Protein AF-0000000072283038 (afdb_homodimer)

Structure (mmCIF, N/CA/C/O backbone):
data_AF-0000000072283038-model_v1
#
loop_
_entity.id
_entity.type
_entity.pdbx_description
1 polymer '3-ketoacyl-CoA synthase'
#
loop_
_atom_site.group_PDB
_atom_site.id
_atom_site.type_symbol
_atom_site.label_atom_id
_atom_site.label_alt_id
_atom_site.label_comp_id
_atom_site.label_asym_id
_atom_site.label_entity_id
_atom_site.label_seq_id
_atom_site.pdbx_PDB_ins_code
_atom_site.Cartn_x
_atom_site.Cartn_y
_atom_site.Cartn_z
_atom_site.occupancy
_atom_site.B_iso_or_equiv
_atom_site.auth_seq_id
_atom_site.auth_comp_id
_atom_site.auth_asym_id
_atom_site.auth_atom_id
_atom_site.pdbx_PDB_model_num
ATOM 1 N N . MET A 1 1 ? -24.188 -24.125 -19.891 1 48.31 1 MET A N 1
ATOM 2 C CA . MET A 1 1 ? -23.922 -24.875 -18.672 1 48.31 1 MET A CA 1
ATOM 3 C C . MET A 1 1 ? -25.188 -24.984 -17.812 1 48.31 1 MET A C 1
ATOM 5 O O . MET A 1 1 ? -25.984 -24.047 -17.75 1 48.31 1 MET A O 1
ATOM 9 N N . ASP A 1 2 ? -25.578 -26.141 -17.406 1 53.91 2 ASP A N 1
ATOM 10 C CA . ASP A 1 2 ? -26.797 -26.5 -16.672 1 53.91 2 ASP A CA 1
ATOM 11 C C . ASP A 1 2 ? -26.922 -25.719 -15.375 1 53.91 2 ASP A C 1
ATOM 13 O O . ASP A 1 2 ? -26.031 -25.781 -14.516 1 53.91 2 ASP A O 1
ATOM 17 N N . LYS A 1 3 ? -27.688 -24.672 -15.344 1 63.03 3 LYS A N 1
ATOM 18 C CA . LYS A 1 3 ? -27.969 -23.844 -14.172 1 63.03 3 LYS A CA 1
ATOM 19 C C . LYS A 1 3 ? -28.172 -24.719 -12.938 1 63.03 3 LYS A C 1
ATOM 21 O O . LYS A 1 3 ? -27.766 -24.344 -11.828 1 63.03 3 LYS A O 1
ATOM 26 N N . GLU A 1 4 ? -28.734 -25.797 -13.18 1 59.94 4 GLU A N 1
ATOM 27 C CA . GLU A 1 4 ? -29.016 -26.688 -12.055 1 59.94 4 GLU A CA 1
ATOM 28 C C . GLU A 1 4 ? -27.719 -27.203 -11.43 1 59.94 4 GLU A C 1
ATOM 30 O O . GLU A 1 4 ? -27.641 -27.359 -10.211 1 59.94 4 GLU A O 1
ATOM 35 N N . ARG A 1 5 ? -26.734 -27.312 -12.195 1 64.12 5 ARG A N 1
ATOM 36 C CA . ARG A 1 5 ? -25.453 -27.812 -11.734 1 64.12 5 ARG A CA 1
ATOM 37 C C . ARG A 1 5 ? -24.766 -26.797 -10.82 1 64.12 5 ARG A C 1
ATOM 39 O O . ARG A 1 5 ? -24.094 -27.172 -9.859 1 64.12 5 ARG A O 1
ATOM 46 N N . SER A 1 6 ? -25.078 -25.594 -11.047 1 65.75 6 SER A N 1
ATOM 47 C CA . SER A 1 6 ? -24.391 -24.547 -10.305 1 65.75 6 SER A CA 1
ATOM 48 C C . SER A 1 6 ? -25.094 -24.234 -8.992 1 65.75 6 SER A C 1
ATOM 50 O O . SER A 1 6 ? -24.578 -23.5 -8.148 1 65.75 6 SER A O 1
ATOM 52 N N . LEU A 1 7 ? -26.203 -24.891 -8.828 1 72.5 7 LEU A N 1
ATOM 53 C CA . LEU A 1 7 ? -27.031 -24.562 -7.672 1 72.5 7 LEU A CA 1
ATOM 54 C C . LEU A 1 7 ? -27.094 -25.734 -6.695 1 72.5 7 LEU A C 1
ATOM 56 O O . LEU A 1 7 ? -27.641 -25.594 -5.598 1 72.5 7 LEU A O 1
ATOM 60 N N . LYS A 1 8 ? -26.406 -26.766 -7.004 1 75.44 8 LYS A N 1
ATOM 61 C CA . LYS A 1 8 ? -26.531 -27.953 -6.168 1 75.44 8 LYS A CA 1
ATOM 62 C C . LYS A 1 8 ? -25.672 -27.828 -4.91 1 75.44 8 LYS A C 1
ATOM 64 O O . LYS A 1 8 ? -24.797 -26.984 -4.836 1 75.44 8 LYS A O 1
ATOM 69 N N . PRO A 1 9 ? -26.062 -28.688 -3.926 1 89.75 9 PRO A N 1
ATOM 70 C CA . PRO A 1 9 ? -25.188 -28.703 -2.75 1 89.75 9 PRO A CA 1
ATOM 71 C C . PRO A 1 9 ? -23.766 -29.156 -3.078 1 89.75 9 PRO A C 1
ATOM 73 O O . PRO A 1 9 ? -23.578 -30.062 -3.904 1 89.75 9 PRO A O 1
ATOM 76 N N . TYR A 1 10 ? -22.859 -28.422 -2.646 1 94.38 10 TYR A N 1
ATOM 77 C CA . TYR A 1 10 ? -21.453 -28.781 -2.787 1 94.38 10 TYR A CA 1
ATOM 78 C C . TYR A 1 10 ? -20.828 -29.094 -1.43 1 94.38 10 TYR A C 1
ATOM 80 O O . TYR A 1 10 ? -21.125 -28.406 -0.44 1 94.38 10 TYR A O 1
ATOM 88 N N . TRP A 1 11 ? -20.062 -30.188 -1.429 1 96.19 11 TRP A N 1
ATOM 89 C CA . TRP A 1 11 ? -19.344 -30.578 -0.218 1 96.19 11 TRP A CA 1
ATOM 90 C C . TRP A 1 11 ? -18.094 -29.719 -0.026 1 96.19 11 TRP A C 1
ATOM 92 O O . TRP A 1 11 ? -17.312 -29.516 -0.963 1 96.19 11 TRP A O 1
ATOM 102 N N . TYR A 1 12 ? -17.953 -29.141 1.176 1 97.44 12 TYR A N 1
ATOM 103 C CA . TYR A 1 12 ? -16.75 -28.422 1.596 1 97.44 12 TYR A CA 1
ATOM 104 C C . TYR A 1 12 ? -16.109 -29.109 2.807 1 97.44 12 TYR A C 1
ATOM 106 O O . TYR A 1 12 ? -16.75 -29.25 3.85 1 97.44 12 TYR A O 1
ATOM 114 N N . PRO A 1 13 ? -14.875 -29.531 2.709 1 97.81 13 PRO A N 1
ATOM 115 C CA . PRO A 1 13 ? -14.242 -30.156 3.875 1 97.81 13 PRO A CA 1
ATOM 116 C C . PRO A 1 13 ? -13.969 -29.156 4.996 1 97.81 13 PRO A C 1
ATOM 118 O O . PRO A 1 13 ? -13.25 -28.172 4.789 1 97.81 13 PRO A O 1
ATOM 121 N N . MET A 1 14 ? -14.422 -29.406 6.164 1 96.19 14 MET A N 1
ATOM 122 C CA . MET A 1 14 ? -14.281 -28.469 7.281 1 96.19 14 MET A CA 1
ATOM 123 C C . MET A 1 14 ? -13.078 -28.828 8.141 1 96.19 14 MET A C 1
ATOM 125 O O . MET A 1 14 ? -12.633 -28.016 8.961 1 96.19 14 MET A O 1
ATOM 129 N N . ALA A 1 15 ? -12.539 -30.031 7.93 1 94.88 15 ALA A N 1
ATOM 130 C CA . ALA A 1 15 ? -11.352 -30.469 8.656 1 94.88 15 ALA A CA 1
ATOM 131 C C . ALA A 1 15 ? -10.398 -31.234 7.738 1 94.88 15 ALA A C 1
ATOM 133 O O . ALA A 1 15 ? -10.805 -31.734 6.688 1 94.88 15 ALA A O 1
ATOM 134 N N . ASP A 1 16 ? -9.195 -31.266 8.156 1 92.69 16 ASP A N 1
ATOM 135 C CA . ASP A 1 16 ? -8.211 -32.031 7.406 1 92.69 16 ASP A CA 1
ATOM 136 C C . ASP A 1 16 ? -8.555 -33.531 7.426 1 92.69 16 ASP A C 1
ATOM 138 O O . ASP A 1 16 ? -8.922 -34.062 8.469 1 92.69 16 ASP A O 1
ATOM 142 N N . GLY A 1 17 ? -8.508 -34.125 6.355 1 89.81 17 GLY A N 1
ATOM 143 C CA . GLY A 1 17 ? -8.695 -35.562 6.289 1 89.81 17 GLY A CA 1
ATOM 144 C C . GLY A 1 17 ? -10.156 -35.969 6.199 1 89.81 17 GLY A C 1
ATOM 145 O O . GLY A 1 17 ? -10.469 -37.156 6.188 1 89.81 17 GLY A O 1
ATOM 146 N N . GLU A 1 18 ? -10.984 -35 6.156 1 95.62 18 GLU A N 1
ATOM 147 C CA . GLU A 1 18 ? -12.398 -35.344 6.004 1 95.62 18 GLU A CA 1
ATOM 148 C C . GLU A 1 18 ? -12.648 -36.125 4.719 1 95.62 18 GLU A C 1
ATOM 150 O O . GLU A 1 18 ? -12.086 -35.812 3.67 1 95.62 18 GLU A O 1
ATOM 155 N N . GLN A 1 19 ? -13.516 -37.219 4.895 1 95.25 19 GLN A N 1
ATOM 156 C CA . GLN A 1 19 ? -13.734 -38.125 3.76 1 95.25 19 GLN A CA 1
ATOM 157 C C . GLN A 1 19 ? -15.023 -37.75 3.021 1 95.25 19 GLN A C 1
ATOM 159 O O . GLN A 1 19 ? -15.953 -37.219 3.617 1 95.25 19 GLN A O 1
ATOM 164 N N . ASN A 1 20 ? -14.977 -38 1.758 1 96.69 20 ASN A N 1
ATOM 165 C CA . ASN A 1 20 ? -16.125 -37.812 0.873 1 96.69 20 ASN A CA 1
ATOM 166 C C . ASN A 1 20 ? -16 -38.688 -0.381 1 96.69 20 ASN A C 1
ATOM 168 O O . ASN A 1 20 ? -14.898 -38.938 -0.86 1 96.69 20 ASN A O 1
ATOM 172 N N . GLU A 1 21 ? -17.125 -39.125 -0.955 1 96.5 21 GLU A N 1
ATOM 173 C CA . GLU A 1 21 ? -17.156 -40.031 -2.094 1 96.5 21 GLU A CA 1
ATOM 174 C C . GLU A 1 21 ? -16.516 -39.406 -3.328 1 96.5 21 GLU A C 1
ATOM 176 O O . GLU A 1 21 ? -16.062 -40.094 -4.234 1 96.5 21 GLU A O 1
ATOM 181 N N . ILE A 1 22 ? -16.453 -38.094 -3.332 1 96.31 22 ILE A N 1
ATOM 182 C CA . ILE A 1 22 ? -15.984 -37.406 -4.527 1 96.31 22 ILE A CA 1
ATOM 183 C C . ILE A 1 22 ? -14.453 -37.344 -4.527 1 96.31 22 ILE A C 1
ATOM 185 O O . ILE A 1 22 ? -13.844 -37 -5.543 1 96.31 22 ILE A O 1
ATOM 189 N N . LEU A 1 23 ? -13.789 -37.656 -3.447 1 97.19 23 LEU A N 1
ATOM 190 C CA . LEU A 1 23 ? -12.359 -37.438 -3.256 1 97.19 23 LEU A CA 1
ATOM 191 C C . LEU A 1 23 ? -11.562 -38.188 -4.309 1 97.19 23 LEU A C 1
ATOM 193 O O . LEU A 1 23 ? -10.633 -37.656 -4.906 1 97.19 23 LEU A O 1
ATOM 197 N N . PRO A 1 24 ? -11.922 -39.531 -4.633 1 97.19 24 PRO A N 1
ATOM 198 C CA . PRO A 1 24 ? -11.156 -40.25 -5.66 1 97.19 24 PRO A CA 1
ATOM 199 C C . PRO A 1 24 ? -11.195 -39.531 -7.016 1 97.19 24 PRO A C 1
ATOM 201 O O . PRO A 1 24 ? -10.18 -39.5 -7.715 1 97.19 24 PRO A O 1
ATOM 204 N N . SER A 1 25 ? -12.32 -39.031 -7.297 1 97.38 25 SER A N 1
ATOM 205 C CA . SER A 1 25 ? -12.453 -38.312 -8.562 1 97.38 25 SER A CA 1
ATOM 206 C C . SER A 1 25 ? -11.586 -37.062 -8.578 1 97.38 25 SER A C 1
ATOM 208 O O . SER A 1 25 ? -10.984 -36.719 -9.602 1 97.38 25 SER A O 1
ATOM 210 N N . LEU A 1 26 ? -11.484 -36.344 -7.484 1 97.75 26 LEU A N 1
ATOM 211 C CA . LEU A 1 26 ? -10.664 -35.156 -7.379 1 97.75 26 LEU A CA 1
ATOM 212 C C . LEU A 1 26 ? -9.188 -35.5 -7.531 1 97.75 26 LEU A C 1
ATOM 214 O O . LEU A 1 26 ? -8.445 -34.75 -8.188 1 97.75 26 LEU A O 1
ATOM 218 N N . HIS A 1 27 ? -8.781 -36.562 -6.961 1 97.12 27 HIS A N 1
ATOM 219 C CA . HIS A 1 27 ? -7.395 -37 -7.082 1 97.12 27 HIS A CA 1
ATOM 220 C C . HIS A 1 27 ? -7.055 -37.375 -8.516 1 97.12 27 HIS A C 1
ATOM 222 O O . HIS A 1 27 ? -5.992 -37 -9.023 1 97.12 27 HIS A O 1
ATOM 228 N N . LYS A 1 28 ? -7.965 -38.062 -9.164 1 97.25 28 LYS A N 1
ATOM 229 C CA . LYS A 1 28 ? -7.75 -38.531 -10.531 1 97.25 28 LYS A CA 1
ATOM 230 C C . LYS A 1 28 ? -7.777 -37.344 -11.516 1 97.25 28 LYS A C 1
ATOM 232 O O . LYS A 1 28 ? -7.121 -37.406 -12.562 1 97.25 28 LYS A O 1
ATOM 237 N N . ASN A 1 29 ? -8.477 -36.344 -11.133 1 97.38 29 ASN A N 1
ATOM 238 C CA . ASN A 1 29 ? -8.695 -35.219 -12.016 1 97.38 29 ASN A CA 1
ATOM 239 C C . ASN A 1 29 ? -7.422 -34.375 -12.188 1 97.38 29 ASN A C 1
ATOM 241 O O . ASN A 1 29 ? -7.273 -33.656 -13.18 1 97.38 29 ASN A O 1
ATOM 245 N N . VAL A 1 30 ? -6.488 -34.469 -11.203 1 97.69 30 VAL A N 1
ATOM 246 C CA . VAL A 1 30 ? -5.289 -33.625 -11.242 1 97.69 30 VAL A CA 1
ATOM 247 C C . VAL A 1 30 ? -4.398 -34.062 -12.406 1 97.69 30 VAL A C 1
ATOM 249 O O . VAL A 1 30 ? -3.955 -35.219 -12.453 1 97.69 30 VAL A O 1
ATOM 252 N N . LEU A 1 31 ? -4.18 -33.156 -13.305 1 95.75 31 LEU A N 1
ATOM 253 C CA . LEU A 1 31 ? -3.322 -33.406 -14.453 1 95.75 31 LEU A CA 1
ATOM 254 C C . LEU A 1 31 ? -1.923 -32.844 -14.227 1 95.75 31 LEU A C 1
ATOM 256 O O . LEU A 1 31 ? -1.771 -31.688 -13.852 1 95.75 31 LEU A O 1
ATOM 260 N N . ARG A 1 32 ? -0.928 -33.719 -14.328 1 95.06 32 ARG A N 1
ATOM 261 C CA . ARG A 1 32 ? 0.465 -33.281 -14.188 1 95.06 32 ARG A CA 1
ATOM 262 C C . ARG A 1 32 ? 1.229 -33.5 -15.492 1 95.06 32 ARG A C 1
ATOM 264 O O . ARG A 1 32 ? 0.798 -34.25 -16.359 1 95.06 32 ARG A O 1
ATOM 271 N N . PRO A 1 33 ? 2.33 -32.75 -15.641 1 91.44 33 PRO A N 1
ATOM 272 C CA . PRO A 1 33 ? 3.111 -32.906 -16.875 1 91.44 33 PRO A CA 1
ATOM 273 C C . PRO A 1 33 ? 3.555 -34.344 -17.109 1 91.44 33 PRO A C 1
ATOM 275 O O . PRO A 1 33 ? 3.951 -35.031 -16.172 1 91.44 33 PRO A O 1
ATOM 278 N N . ASP A 1 34 ? 3.49 -34.75 -18.359 1 90.31 34 ASP A N 1
ATOM 279 C CA . ASP A 1 34 ? 3.896 -36.094 -18.719 1 90.31 34 ASP A CA 1
ATOM 280 C C . ASP A 1 34 ? 5.41 -36.188 -18.891 1 90.31 34 ASP A C 1
ATOM 282 O O . ASP A 1 34 ? 6.125 -35.219 -18.672 1 90.31 34 ASP A O 1
ATOM 286 N N . ILE A 1 35 ? 5.859 -37.312 -19.219 1 92.25 35 ILE A N 1
ATOM 287 C CA . ILE A 1 35 ? 7.289 -37.594 -19.312 1 92.25 35 ILE A CA 1
ATOM 288 C C . ILE A 1 35 ? 7.895 -36.781 -20.453 1 92.25 35 ILE A C 1
ATOM 290 O O . ILE A 1 35 ? 9.039 -36.344 -20.359 1 92.25 35 ILE A O 1
ATOM 294 N N . ILE A 1 36 ? 7.133 -36.594 -21.469 1 92.38 36 ILE A N 1
ATOM 295 C CA . ILE A 1 36 ? 7.617 -35.812 -22.625 1 92.38 36 ILE A CA 1
ATOM 296 C C . ILE A 1 36 ? 7.82 -34.375 -22.234 1 92.38 36 ILE A C 1
ATOM 298 O O . ILE A 1 36 ? 8.828 -33.75 -22.594 1 92.38 36 ILE A O 1
ATOM 302 N N . THR A 1 37 ? 6.848 -33.812 -21.547 1 92.69 37 THR A N 1
ATOM 303 C CA . THR A 1 37 ? 6.941 -32.438 -21.094 1 92.69 37 THR A CA 1
ATOM 304 C C . THR A 1 37 ? 8.148 -32.25 -20.188 1 92.69 37 THR A C 1
ATOM 306 O O . THR A 1 37 ? 8.906 -31.297 -20.328 1 92.69 37 THR A O 1
ATOM 309 N N . LYS A 1 38 ? 8.336 -33.156 -19.312 1 91.62 38 LYS A N 1
ATOM 310 C CA . LYS A 1 38 ? 9.469 -33.094 -18.391 1 91.62 38 LYS A CA 1
ATOM 311 C C . LYS A 1 38 ? 10.789 -33.219 -19.125 1 91.62 38 LYS A C 1
ATOM 313 O O . LYS A 1 38 ? 11.758 -32.5 -18.828 1 91.62 38 LYS A O 1
ATOM 318 N N . ALA A 1 39 ? 10.766 -34.156 -20.047 1 94 39 ALA A N 1
ATOM 319 C CA . ALA A 1 39 ? 11.969 -34.375 -20.844 1 94 39 ALA A CA 1
ATOM 320 C C . ALA A 1 39 ? 12.344 -33.094 -21.641 1 94 39 ALA A C 1
ATOM 322 O O . ALA A 1 39 ? 13.516 -32.719 -21.703 1 94 39 ALA A O 1
ATOM 323 N N . LEU A 1 40 ? 11.375 -32.562 -22.172 1 93.31 40 LEU A N 1
ATOM 324 C CA . LEU A 1 40 ? 11.617 -31.359 -22.969 1 93.31 40 LEU A CA 1
ATOM 325 C C . LEU A 1 40 ? 12.141 -30.234 -22.078 1 93.31 40 LEU A C 1
ATOM 327 O O . LEU A 1 40 ? 13.016 -29.469 -22.5 1 93.31 40 LEU A O 1
ATOM 331 N N . ASP A 1 41 ? 11.547 -30.078 -20.969 1 90.88 41 ASP A N 1
ATOM 332 C CA . ASP A 1 41 ? 12.031 -29.078 -20.031 1 90.88 41 ASP A CA 1
ATOM 333 C C . ASP A 1 41 ? 13.5 -29.312 -19.672 1 90.88 41 ASP A C 1
ATOM 335 O O . ASP A 1 41 ? 14.289 -28.359 -19.609 1 90.88 41 ASP A O 1
ATOM 339 N N . TYR A 1 42 ? 13.859 -30.547 -19.516 1 92.5 42 TYR A N 1
ATOM 340 C CA . TYR A 1 42 ? 15.234 -30.906 -19.203 1 92.5 42 TYR A CA 1
ATOM 341 C C . TYR A 1 42 ? 16.156 -30.641 -20.375 1 92.5 42 TYR A C 1
ATOM 343 O O . TYR A 1 42 ? 17.281 -30.141 -20.203 1 92.5 42 TYR A O 1
ATOM 351 N N . ILE A 1 43 ? 15.656 -30.984 -21.469 1 94.19 43 ILE A N 1
ATOM 352 C CA . ILE A 1 43 ? 16.453 -30.812 -22.688 1 94.19 43 ILE A CA 1
ATOM 353 C C . ILE A 1 43 ? 16.75 -29.328 -22.891 1 94.19 43 ILE A C 1
ATOM 355 O O . ILE A 1 43 ? 17.875 -28.953 -23.25 1 94.19 43 ILE A O 1
ATOM 359 N N . VAL A 1 44 ? 15.766 -28.594 -22.703 1 92.62 44 VAL A N 1
ATOM 360 C CA . VAL A 1 44 ? 15.969 -27.156 -22.891 1 92.62 44 VAL A CA 1
ATOM 361 C C . VAL A 1 44 ? 17.016 -26.656 -21.891 1 92.62 44 VAL A C 1
ATOM 363 O O . VAL A 1 44 ? 17.891 -25.859 -22.25 1 92.62 44 VAL A O 1
ATOM 366 N N . LYS A 1 45 ? 16.953 -27.094 -20.703 1 90.81 45 LYS A N 1
ATOM 367 C CA . LYS A 1 45 ? 17.953 -26.703 -19.703 1 90.81 45 LYS A CA 1
ATOM 368 C C . LYS A 1 45 ? 19.344 -27.172 -20.109 1 90.81 45 LYS A C 1
ATOM 370 O O . LYS A 1 45 ? 20.328 -26.453 -19.938 1 90.81 45 LYS A O 1
ATOM 375 N N . LEU A 1 46 ? 19.391 -28.312 -20.656 1 94.12 46 LEU A N 1
ATOM 376 C CA . LEU A 1 46 ? 20.656 -28.875 -21.109 1 94.12 46 LEU A CA 1
ATOM 377 C C . LEU A 1 46 ? 21.234 -28.047 -22.266 1 94.12 46 LEU A C 1
ATOM 379 O O . LEU A 1 46 ? 22.438 -27.797 -22.312 1 94.12 46 LEU A O 1
ATOM 383 N N . ILE A 1 47 ? 20.375 -27.719 -23.078 1 94.12 47 ILE A N 1
ATOM 384 C CA . ILE A 1 47 ? 20.781 -26.891 -24.219 1 94.12 47 ILE A CA 1
ATOM 385 C C . ILE A 1 47 ? 21.359 -25.562 -23.719 1 94.12 47 ILE A C 1
ATOM 387 O O . ILE A 1 47 ? 22.391 -25.109 -24.203 1 94.12 47 ILE A O 1
ATOM 391 N N . CYS A 1 48 ? 20.688 -24.984 -22.766 1 91.75 48 CYS A N 1
ATOM 392 C CA . CYS A 1 48 ? 21.172 -23.734 -22.203 1 91.75 48 CYS A CA 1
ATOM 393 C C . CYS A 1 48 ? 22.547 -23.906 -21.562 1 91.75 48 CYS A C 1
ATOM 395 O O . CYS A 1 48 ? 23.422 -23.062 -21.719 1 91.75 48 CYS A O 1
ATOM 397 N N . PHE A 1 49 ? 22.75 -25.031 -20.969 1 92.81 49 PHE A N 1
ATOM 398 C CA . PHE A 1 49 ? 24.031 -25.328 -20.359 1 92.81 49 PHE A CA 1
ATOM 399 C C . PHE A 1 49 ? 25.094 -25.547 -21.422 1 92.81 49 PHE A C 1
ATOM 401 O O . PHE A 1 49 ? 26.25 -25.109 -21.266 1 92.81 49 PHE A O 1
ATOM 408 N N . ILE A 1 50 ? 24.75 -26.188 -22.453 1 94.62 50 ILE A N 1
ATOM 409 C CA . ILE A 1 50 ? 25.688 -26.438 -23.547 1 94.62 50 ILE A CA 1
ATOM 410 C C . ILE A 1 50 ? 26.078 -25.125 -24.219 1 94.62 50 ILE A C 1
ATOM 412 O O . ILE A 1 50 ? 27.25 -24.922 -24.531 1 94.62 50 ILE A O 1
ATOM 416 N N . ILE A 1 51 ? 25.125 -24.359 -24.375 1 94.94 51 ILE A N 1
ATOM 417 C CA . ILE A 1 51 ? 25.406 -23.062 -24.953 1 94.94 51 ILE A CA 1
ATOM 418 C C . ILE A 1 51 ? 26.406 -22.297 -24.078 1 94.94 51 ILE A C 1
ATOM 420 O O . ILE A 1 51 ? 27.359 -21.703 -24.562 1 94.94 51 ILE A O 1
ATOM 424 N N . LEU A 1 52 ? 26.156 -22.312 -22.766 1 93.81 52 LEU A N 1
ATOM 425 C CA . LEU A 1 52 ? 27.062 -21.672 -21.828 1 93.81 52 LEU A CA 1
ATOM 426 C C . LEU A 1 52 ? 28.469 -22.25 -21.938 1 93.81 52 LEU A C 1
ATOM 428 O O . LEU A 1 52 ? 29.453 -21.516 -21.922 1 93.81 52 LEU A O 1
ATOM 432 N N . TYR A 1 53 ? 28.594 -23.547 -22.109 1 93.56 53 TYR A N 1
ATOM 433 C CA . TYR A 1 53 ? 29.875 -24.219 -22.25 1 93.56 53 TYR A CA 1
ATOM 434 C C . TYR A 1 53 ? 30.609 -23.734 -23.5 1 93.56 53 TYR A C 1
ATOM 436 O O . TYR A 1 53 ? 31.797 -23.438 -23.453 1 93.56 53 TYR A O 1
ATOM 444 N N . PHE A 1 54 ? 29.875 -23.641 -24.594 1 95.25 54 PHE A N 1
ATOM 445 C CA . PHE A 1 54 ? 30.469 -23.219 -25.844 1 95.25 54 PHE A CA 1
ATOM 446 C C . PHE A 1 54 ? 30.906 -21.766 -25.781 1 95.25 54 PHE A C 1
ATOM 448 O O . PHE A 1 54 ? 31.938 -21.391 -26.344 1 95.25 54 PHE A O 1
ATOM 455 N N . VAL A 1 55 ? 30.078 -21.031 -25.125 1 95.56 55 VAL A N 1
ATOM 456 C CA . VAL A 1 55 ? 30.438 -19.625 -24.969 1 95.56 55 VAL A CA 1
ATOM 457 C C . VAL A 1 55 ? 31.734 -19.516 -24.172 1 95.56 55 VAL A C 1
ATOM 459 O O . VAL A 1 55 ? 32.625 -18.766 -24.531 1 95.56 55 VAL A O 1
ATOM 462 N N . LEU A 1 56 ? 31.891 -20.297 -23.094 1 95 56 LEU A N 1
ATOM 463 C CA . LEU A 1 56 ? 33.094 -20.297 -22.281 1 95 56 LEU A CA 1
ATOM 464 C C . LEU A 1 56 ? 34.281 -20.828 -23.062 1 95 56 LEU A C 1
ATOM 466 O O . LEU A 1 56 ? 35.406 -20.297 -22.922 1 95 56 LEU A O 1
ATOM 470 N N . ARG A 1 57 ? 34.062 -21.781 -23.891 1 95.12 57 ARG A N 1
ATOM 471 C CA . ARG A 1 57 ? 35.125 -22.344 -24.719 1 95.12 57 ARG A CA 1
ATOM 472 C C . ARG A 1 57 ? 35.594 -21.328 -25.766 1 95.12 57 ARG A C 1
ATOM 474 O O . ARG A 1 57 ? 36.781 -21.219 -26.016 1 95.12 57 ARG A O 1
ATOM 481 N N . MET A 1 58 ? 34.625 -20.688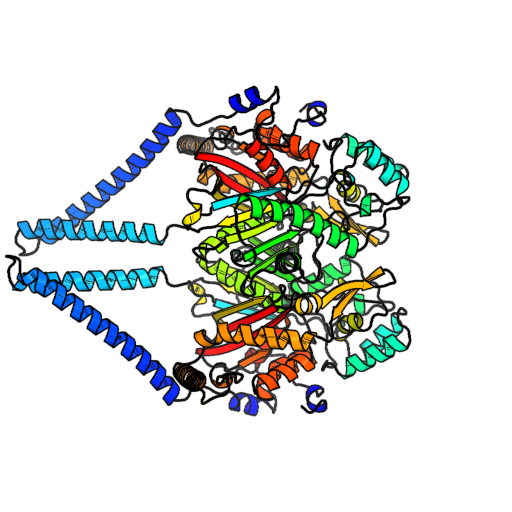 -26.281 1 96.56 58 MET A N 1
ATOM 482 C CA . MET A 1 58 ? 34.969 -19.641 -27.25 1 96.56 58 MET A CA 1
ATOM 483 C C . MET A 1 58 ? 35.75 -18.531 -26.578 1 96.56 58 MET A C 1
ATOM 485 O O . MET A 1 58 ? 36.719 -18.031 -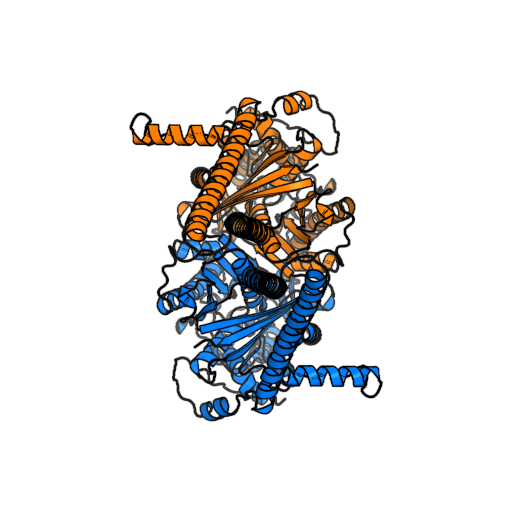27.141 1 96.56 58 MET A O 1
ATOM 489 N N . MET A 1 59 ? 35.375 -18.188 -25.375 1 94.38 59 MET A N 1
ATOM 490 C CA . MET A 1 59 ? 36.125 -17.188 -24.625 1 94.38 59 MET A CA 1
ATOM 491 C C . MET A 1 59 ? 37.531 -17.656 -24.344 1 94.38 59 MET A C 1
ATOM 493 O O . MET A 1 59 ? 38.5 -16.891 -24.5 1 94.38 59 MET A O 1
ATOM 497 N N . TYR A 1 60 ? 37.688 -18.938 -23.969 1 94.94 60 TYR A N 1
ATOM 498 C CA . TYR A 1 60 ? 39.031 -19.516 -23.734 1 94.94 60 TYR A CA 1
ATOM 499 C C . TYR A 1 60 ? 39.875 -19.438 -24.984 1 94.94 60 TYR A C 1
ATOM 501 O O . TYR A 1 60 ? 41.031 -19.016 -24.922 1 94.94 60 TYR A O 1
ATOM 509 N N . ASN A 1 61 ? 39.281 -19.797 -26.156 1 95.5 61 ASN A N 1
ATOM 510 C CA . ASN A 1 61 ? 40 -19.766 -27.406 1 95.5 61 ASN A CA 1
ATOM 511 C C . ASN A 1 61 ? 40.438 -18.359 -27.766 1 95.5 61 ASN A C 1
ATOM 513 O O . ASN A 1 61 ? 41.531 -18.156 -28.297 1 95.5 61 ASN A O 1
ATOM 517 N N . LEU A 1 62 ? 39.562 -17.484 -27.5 1 95.81 62 LEU A N 1
ATOM 518 C CA . LEU A 1 62 ? 39.875 -16.094 -27.766 1 95.81 62 LEU A CA 1
ATOM 519 C C . LEU A 1 62 ? 41.031 -15.602 -26.891 1 95.81 62 LEU A C 1
ATOM 521 O O . LEU A 1 62 ? 42 -15.016 -27.391 1 95.81 62 LEU A O 1
ATOM 525 N N . PHE A 1 63 ? 40.938 -15.891 -25.594 1 90.88 63 PHE A N 1
ATOM 526 C CA . PHE A 1 63 ? 42 -15.43 -24.688 1 90.88 63 PHE A CA 1
ATOM 527 C C . PHE A 1 63 ? 43.312 -16.172 -24.938 1 90.88 63 PHE A C 1
ATOM 529 O O . PHE A 1 63 ? 44.375 -15.578 -24.859 1 90.88 63 PHE A O 1
ATOM 536 N N . TYR A 1 64 ? 43.25 -17.469 -25.234 1 92.88 64 TYR A N 1
ATOM 537 C CA . TYR A 1 64 ? 44.438 -18.234 -25.562 1 92.88 64 TYR A CA 1
ATOM 538 C C . TYR A 1 64 ? 45.125 -17.688 -26.812 1 92.88 64 TYR A C 1
ATOM 540 O O . TYR A 1 64 ? 46.344 -17.594 -26.875 1 92.88 64 TYR A O 1
ATOM 548 N N . PHE A 1 65 ? 44.344 -17.297 -27.766 1 93.62 65 PHE A N 1
ATOM 549 C CA . PHE A 1 65 ? 44.844 -16.688 -28.984 1 93.62 65 PHE A CA 1
ATOM 550 C C . PHE A 1 65 ? 45.594 -15.398 -28.688 1 93.62 65 PHE A C 1
ATOM 552 O O . PHE A 1 65 ? 46.688 -15.164 -29.203 1 93.62 65 PHE A O 1
ATOM 559 N N . VAL A 1 66 ? 44.969 -14.594 -27.844 1 92.25 66 VAL A N 1
ATOM 560 C CA . VAL A 1 66 ? 45.594 -13.328 -27.453 1 92.25 66 VAL A CA 1
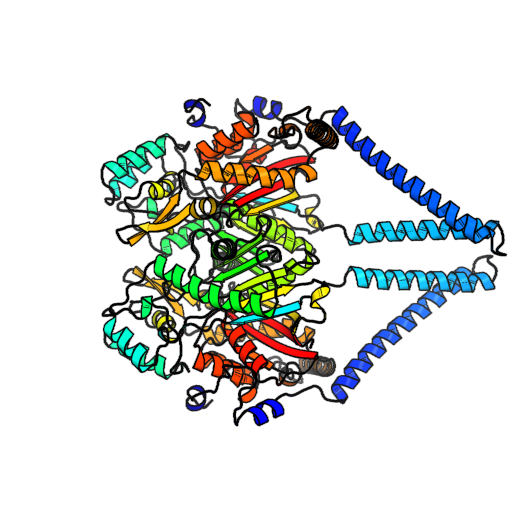ATOM 561 C C . VAL A 1 66 ? 46.875 -13.594 -26.688 1 92.25 66 VAL A C 1
ATOM 563 O O . VAL A 1 66 ? 47.906 -12.938 -26.938 1 92.25 66 VAL A O 1
ATOM 566 N N . MET A 1 67 ? 46.875 -14.664 -25.797 1 86.75 67 MET A N 1
ATOM 567 C CA . MET A 1 67 ? 48.062 -14.984 -24.984 1 86.75 67 MET A CA 1
ATOM 568 C C . MET A 1 67 ? 49.188 -15.539 -25.844 1 86.75 67 MET A C 1
ATOM 570 O O . MET A 1 67 ? 50.375 -15.312 -25.562 1 86.75 67 MET A O 1
ATOM 574 N N . LYS A 1 68 ? 48.844 -16.203 -26.906 1 91.31 68 LYS A N 1
ATOM 575 C CA . LYS A 1 68 ? 49.844 -16.797 -27.812 1 91.31 68 LYS A CA 1
ATOM 576 C C . LYS A 1 68 ? 50.656 -15.711 -28.5 1 91.31 68 LYS A C 1
ATOM 578 O O . LYS A 1 68 ? 51.781 -15.969 -28.969 1 91.31 68 LYS A O 1
ATOM 583 N N . GLN A 1 69 ? 50.156 -14.523 -28.484 1 90.56 69 GLN A N 1
ATOM 584 C CA . GLN A 1 69 ? 50.844 -13.406 -29.125 1 90.56 69 GLN A CA 1
ATOM 585 C C . GLN A 1 69 ? 51.812 -12.75 -28.156 1 90.56 69 GLN A C 1
ATOM 587 O O . GLN A 1 69 ? 52.594 -11.859 -28.547 1 90.56 69 GLN A O 1
ATOM 592 N N . THR A 1 70 ? 51.75 -13.203 -26.922 1 85 70 THR A N 1
ATOM 593 C CA . THR A 1 70 ? 52.656 -12.641 -25.922 1 85 70 THR A CA 1
ATOM 594 C C . THR A 1 70 ? 53.906 -13.492 -25.781 1 85 70 THR A C 1
ATOM 596 O O . THR A 1 70 ? 54 -14.57 -26.359 1 85 70 THR A O 1
ATOM 599 N N . SER A 1 71 ? 55.031 -13.016 -25.094 1 86.94 71 SER A N 1
ATOM 600 C CA . SER A 1 71 ? 56.281 -13.719 -24.891 1 86.94 71 SER A CA 1
ATOM 601 C C . SER A 1 71 ? 56.219 -14.648 -23.672 1 86.94 71 SER A C 1
ATOM 603 O O . SER A 1 71 ? 57.25 -15.188 -23.234 1 86.94 71 SER A O 1
ATOM 605 N N . ILE A 1 72 ? 55.031 -14.828 -23.203 1 80.38 72 ILE A N 1
ATOM 606 C CA . ILE A 1 72 ? 54.812 -15.672 -22.031 1 80.38 72 ILE A CA 1
ATOM 607 C C . ILE A 1 72 ? 55.031 -17.141 -22.406 1 80.38 72 ILE A C 1
ATOM 609 O O . ILE A 1 72 ? 54.719 -17.547 -23.516 1 80.38 72 ILE A O 1
ATOM 613 N N . ASN A 1 73 ? 55.625 -17.938 -21.469 1 86.19 73 ASN A N 1
ATOM 614 C CA . ASN A 1 73 ? 55.781 -19.375 -21.672 1 86.19 73 ASN A CA 1
ATOM 615 C C . ASN A 1 73 ? 54.469 -20.031 -22.016 1 86.19 73 ASN A C 1
ATOM 617 O O . ASN A 1 73 ? 53.438 -19.703 -21.438 1 86.19 73 ASN A O 1
ATOM 621 N N . PRO A 1 74 ? 54.469 -20.938 -23.031 1 84.25 74 PRO A N 1
ATOM 622 C CA . PRO A 1 74 ? 53.219 -21.562 -23.516 1 84.25 74 PRO A CA 1
ATOM 623 C C . PRO A 1 74 ? 52.406 -22.219 -22.391 1 84.25 74 PRO A C 1
ATOM 625 O O . PRO A 1 74 ? 51.188 -22.156 -22.406 1 84.25 74 PRO A O 1
ATOM 628 N N . GLU A 1 75 ? 53.125 -22.781 -21.469 1 83.62 75 GLU A N 1
ATOM 629 C CA . GLU A 1 75 ? 52.438 -23.406 -20.359 1 83.62 75 GLU A CA 1
ATOM 630 C C . GLU A 1 75 ? 51.656 -22.375 -19.531 1 83.62 75 GLU A C 1
ATOM 632 O O . GLU A 1 75 ? 50.531 -22.609 -19.109 1 83.62 75 GLU A O 1
ATOM 637 N N . PHE A 1 76 ? 52.25 -21.281 -19.406 1 83.25 76 PHE A N 1
ATOM 638 C CA . PHE A 1 76 ? 51.656 -20.219 -18.609 1 83.25 76 PHE A CA 1
ATOM 639 C C . PHE A 1 76 ? 50.531 -19.531 -19.375 1 83.25 76 PHE A C 1
ATOM 641 O O . PHE A 1 76 ? 49.562 -19.031 -18.781 1 83.25 76 PHE A O 1
ATOM 648 N N . GLN A 1 77 ? 50.625 -19.625 -20.75 1 84.94 77 GLN A N 1
ATOM 649 C CA . GLN A 1 77 ? 49.562 -19.062 -21.578 1 84.94 77 GLN A CA 1
ATOM 650 C C . GLN A 1 77 ? 48.25 -19.812 -21.375 1 84.94 77 GLN A C 1
ATOM 652 O O . GLN A 1 77 ? 47.188 -19.188 -21.281 1 84.94 77 GLN A O 1
ATOM 657 N N . VAL A 1 78 ? 48.375 -21.125 -21.219 1 87.81 78 VAL A N 1
ATOM 658 C CA . VAL A 1 78 ? 47.188 -21.953 -20.984 1 87.81 78 VAL A CA 1
ATOM 659 C C . VAL A 1 78 ? 46.594 -21.641 -19.625 1 87.81 78 VAL A C 1
ATOM 661 O O . VAL A 1 78 ? 45.375 -21.359 -19.516 1 87.81 78 VAL A O 1
ATOM 664 N N . TYR A 1 79 ? 47.438 -21.531 -18.641 1 83.25 79 TYR A N 1
ATOM 665 C CA . TYR A 1 79 ? 46.969 -21.297 -17.266 1 83.25 79 TYR A CA 1
ATOM 666 C C . TYR A 1 79 ? 46.344 -19.922 -17.125 1 83.25 79 TYR A C 1
ATOM 668 O O . TYR A 1 79 ? 45.312 -19.766 -16.453 1 83.25 79 TYR A O 1
ATOM 676 N N . ILE A 1 80 ? 46.906 -19 -17.766 1 82.69 80 ILE A N 1
ATOM 677 C CA . ILE A 1 80 ? 46.406 -17.641 -17.688 1 82.69 80 ILE A CA 1
ATOM 678 C C . ILE A 1 80 ? 45.062 -17.547 -18.391 1 82.69 80 ILE A C 1
ATOM 680 O O . ILE A 1 80 ? 44.125 -16.953 -17.859 1 82.69 80 ILE A O 1
ATOM 684 N N . SER A 1 81 ? 44.938 -18.203 -19.562 1 88.69 81 SER A N 1
ATOM 685 C CA . SER A 1 81 ? 43.688 -18.188 -20.312 1 88.69 81 SER A CA 1
ATOM 686 C C . SER A 1 81 ? 42.562 -18.891 -19.531 1 88.69 81 SER A C 1
ATOM 688 O O . SER A 1 81 ? 41.438 -18.391 -19.469 1 88.69 81 SER A O 1
ATOM 690 N N . GLU A 1 82 ? 42.875 -19.953 -18.922 1 88.94 82 GLU A N 1
ATOM 691 C CA . GLU A 1 82 ? 41.906 -20.672 -18.109 1 88.94 82 GLU A CA 1
ATOM 692 C C . GLU A 1 82 ? 41.469 -19.859 -16.891 1 88.94 82 GLU A C 1
ATOM 694 O O . GLU A 1 82 ? 40.312 -19.828 -16.547 1 88.94 82 GLU A O 1
ATOM 699 N N . ALA A 1 83 ? 42.406 -19.219 -16.297 1 83.62 83 ALA A N 1
ATOM 700 C CA . ALA A 1 83 ? 42.125 -18.422 -15.102 1 83.62 83 ALA A CA 1
ATOM 701 C C . ALA A 1 83 ? 41.219 -17.25 -15.438 1 83.62 83 ALA A C 1
ATOM 703 O O . ALA A 1 83 ? 40.312 -16.906 -14.656 1 83.62 83 ALA A O 1
ATOM 704 N N . ILE A 1 84 ? 41.406 -16.703 -16.578 1 85.06 84 ILE A N 1
ATOM 705 C CA . ILE A 1 84 ? 40.594 -15.562 -17 1 85.06 84 ILE A CA 1
ATOM 706 C C . ILE A 1 84 ? 39.156 -16.016 -17.234 1 85.06 84 ILE A C 1
ATOM 708 O O . ILE A 1 84 ? 38.219 -15.398 -16.719 1 85.06 84 ILE A O 1
ATOM 712 N N . VAL A 1 85 ? 39 -17.062 -17.922 1 90.25 85 VAL A N 1
ATOM 713 C CA . VAL A 1 85 ? 37.656 -17.562 -18.234 1 90.25 85 VAL A CA 1
ATOM 714 C C . VAL A 1 85 ? 36.969 -18.016 -16.953 1 90.25 85 VAL A C 1
ATOM 716 O O . VAL A 1 85 ? 35.781 -17.766 -16.75 1 90.25 85 VAL A O 1
ATOM 719 N N . ALA A 1 86 ? 37.688 -18.672 -16.125 1 89.38 86 ALA A N 1
ATOM 720 C CA . ALA A 1 86 ? 37.125 -19.078 -14.828 1 89.38 86 ALA A CA 1
ATOM 721 C C . ALA A 1 86 ? 36.719 -17.875 -14 1 89.38 86 ALA A C 1
ATOM 723 O O . ALA A 1 86 ? 35.688 -17.891 -13.336 1 89.38 86 ALA A O 1
ATOM 724 N N . GLY A 1 87 ? 37.562 -16.922 -14.008 1 85.25 87 GLY A N 1
ATOM 725 C CA . GLY A 1 87 ? 37.25 -15.688 -13.312 1 85.25 87 GLY A CA 1
ATOM 726 C C . GLY A 1 87 ? 35.969 -15.039 -13.812 1 85.25 87 GLY A C 1
ATOM 727 O O . GLY A 1 87 ? 35.094 -14.648 -13.016 1 85.25 87 GLY A O 1
ATOM 728 N N . ILE A 1 88 ? 35.812 -15 -15.109 1 86.69 88 ILE A N 1
ATOM 729 C CA . ILE A 1 88 ? 34.625 -14.422 -15.727 1 86.69 88 ILE A CA 1
ATOM 730 C C . ILE A 1 88 ? 33.406 -15.25 -15.352 1 86.69 88 ILE A C 1
ATOM 732 O O . ILE A 1 88 ? 32.344 -14.703 -15.008 1 86.69 88 ILE A O 1
ATOM 736 N N . PHE A 1 89 ? 33.531 -16.484 -15.422 1 89.94 89 PHE A N 1
ATOM 737 C CA . PHE A 1 89 ? 32.438 -17.375 -15.078 1 89.94 89 PHE A CA 1
ATOM 738 C C . PHE A 1 89 ? 32 -17.203 -13.617 1 89.94 89 PHE A C 1
ATOM 740 O O . PHE A 1 89 ? 30.828 -17.109 -13.312 1 89.94 89 PHE A O 1
ATOM 747 N N . ILE A 1 90 ? 32.969 -17.094 -12.742 1 87.06 90 ILE A N 1
ATOM 748 C CA . ILE A 1 90 ? 32.688 -16.938 -11.32 1 87.06 90 ILE A CA 1
ATOM 749 C C . ILE A 1 90 ? 32 -15.602 -11.07 1 87.06 90 ILE A C 1
ATOM 751 O O . ILE A 1 90 ? 31.047 -15.523 -10.305 1 87.06 90 ILE A O 1
ATOM 755 N N . ILE A 1 91 ? 32.406 -14.656 -11.758 1 84.25 91 ILE A N 1
ATOM 756 C CA . ILE A 1 91 ? 31.797 -13.336 -11.648 1 84.25 91 ILE A CA 1
ATOM 757 C C . ILE A 1 91 ? 30.359 -13.383 -12.148 1 84.25 91 ILE A C 1
ATOM 759 O O . ILE A 1 91 ? 29.453 -12.828 -11.516 1 84.25 91 ILE A O 1
ATOM 763 N N . GLY A 1 92 ? 30.188 -14.055 -13.227 1 86.38 92 GLY A N 1
ATOM 764 C CA . GLY A 1 92 ? 28.844 -14.203 -13.766 1 86.38 92 GLY A CA 1
ATOM 765 C C . GLY A 1 92 ? 27.891 -14.922 -12.828 1 86.38 92 GLY A C 1
ATOM 766 O O . GLY A 1 92 ? 26.766 -14.484 -12.609 1 86.38 92 GLY A O 1
ATOM 767 N N . VAL A 1 93 ? 28.359 -15.93 -12.242 1 88.06 93 VAL A N 1
ATOM 768 C CA . VAL A 1 93 ? 27.562 -16.703 -11.289 1 88.06 93 VAL A CA 1
ATOM 769 C C . VAL A 1 93 ? 27.266 -15.852 -10.055 1 88.06 93 VAL A C 1
ATOM 771 O O . VAL A 1 93 ? 26.156 -15.891 -9.516 1 88.06 93 VAL A O 1
ATOM 774 N N . TRP A 1 94 ? 28.188 -15.133 -9.688 1 84.06 94 TRP A N 1
ATOM 775 C CA . TRP A 1 94 ? 28.031 -14.281 -8.516 1 84.06 94 TRP A CA 1
ATOM 776 C C . TRP A 1 94 ? 27 -13.18 -8.781 1 84.06 94 TRP A C 1
ATOM 778 O O . TRP A 1 94 ? 26.156 -12.898 -7.938 1 84.06 94 TRP A O 1
ATOM 788 N N . ILE A 1 95 ? 27.078 -12.633 -9.945 1 84.5 95 ILE A N 1
ATOM 789 C CA . ILE A 1 95 ? 26.109 -11.617 -10.336 1 84.5 95 ILE A CA 1
ATOM 790 C C . ILE A 1 95 ? 24.719 -12.219 -10.375 1 84.5 95 ILE A C 1
ATOM 792 O O . ILE A 1 95 ? 23.75 -11.625 -9.875 1 84.5 95 ILE A O 1
ATOM 796 N N . TRP A 1 96 ? 24.688 -13.297 -10.93 1 86.06 96 TRP A N 1
ATOM 797 C CA . TRP A 1 96 ? 23.422 -14.008 -10.992 1 86.06 96 TRP A CA 1
ATOM 798 C C . TRP A 1 96 ? 22.875 -14.273 -9.594 1 86.06 96 TRP A C 1
ATOM 800 O O . TRP A 1 96 ? 21.688 -14.07 -9.344 1 86.06 96 TRP A O 1
ATOM 810 N N . TYR A 1 97 ? 23.75 -14.648 -8.766 1 84.62 97 TYR A N 1
ATOM 811 C CA . TYR A 1 97 ? 23.344 -14.953 -7.395 1 84.62 97 TYR A CA 1
ATOM 812 C C . TYR A 1 97 ? 22.875 -13.703 -6.664 1 84.62 97 TYR A C 1
ATOM 814 O O . TYR A 1 97 ? 21.859 -13.719 -5.961 1 84.62 97 TYR A O 1
ATOM 822 N N . LEU A 1 98 ? 23.562 -12.602 -6.879 1 83.25 98 LEU A N 1
ATOM 823 C CA . LEU A 1 98 ? 23.25 -11.359 -6.191 1 83.25 98 LEU A CA 1
ATOM 824 C C . LEU A 1 98 ? 21.969 -10.742 -6.734 1 83.25 98 LEU A C 1
ATOM 826 O O . LEU A 1 98 ? 21.266 -10.031 -6.016 1 83.25 98 LEU A O 1
ATOM 830 N N . ARG A 1 99 ? 21.656 -11.094 -7.934 1 86 99 ARG A N 1
ATOM 831 C CA . ARG A 1 99 ? 20.5 -10.477 -8.57 1 86 99 ARG A CA 1
ATOM 832 C C . ARG A 1 99 ? 19.266 -11.367 -8.461 1 86 99 ARG A C 1
ATOM 834 O O . ARG A 1 99 ? 18.156 -10.969 -8.844 1 86 99 ARG A O 1
ATOM 841 N N . ARG A 1 100 ? 19.5 -12.453 -7.934 1 89.25 100 ARG A N 1
ATOM 842 C CA . ARG A 1 100 ? 18.359 -13.352 -7.77 1 89.25 100 ARG A CA 1
ATOM 843 C C . ARG A 1 100 ? 17.359 -12.797 -6.762 1 89.25 100 ARG A C 1
ATOM 845 O O . ARG A 1 100 ? 17.75 -12.32 -5.691 1 89.25 100 ARG A O 1
ATOM 852 N N . PRO A 1 101 ? 16.094 -12.789 -7.145 1 93.56 101 PRO A N 1
ATOM 853 C CA . PRO A 1 101 ? 15.086 -12.312 -6.184 1 93.56 101 PRO A CA 1
ATOM 854 C C . PRO A 1 101 ? 14.992 -13.195 -4.945 1 93.56 101 PRO A C 1
ATOM 856 O O . PRO A 1 101 ? 15.242 -14.406 -5.023 1 93.56 101 PRO A O 1
ATOM 859 N N . TYR A 1 102 ? 14.664 -12.586 -3.873 1 96 102 TYR A N 1
ATOM 860 C CA . TYR A 1 102 ? 14.391 -13.359 -2.668 1 96 102 TYR A CA 1
ATOM 861 C C . TYR A 1 102 ? 13.164 -14.242 -2.852 1 96 102 TYR A C 1
ATOM 863 O O . TYR A 1 102 ? 12.188 -13.828 -3.49 1 96 102 TYR A O 1
ATOM 871 N N . PRO A 1 103 ? 13.297 -15.445 -2.275 1 97.25 103 PRO A N 1
ATOM 872 C CA . PRO A 1 103 ? 12.078 -16.25 -2.312 1 97.25 103 PRO A CA 1
ATOM 873 C C . PRO A 1 103 ? 10.945 -15.656 -1.48 1 97.25 103 PRO A C 1
ATOM 875 O O . PRO A 1 103 ? 11.203 -14.953 -0.498 1 97.25 103 PRO A O 1
ATOM 878 N N . VAL A 1 104 ? 9.773 -15.875 -1.905 1 98.75 104 VAL A N 1
ATOM 879 C CA . VAL A 1 104 ? 8.578 -15.484 -1.173 1 98.75 104 VAL A CA 1
ATOM 880 C C . VAL A 1 104 ? 7.816 -16.734 -0.719 1 98.75 104 VAL A C 1
ATOM 882 O O . VAL A 1 104 ? 7.133 -17.375 -1.519 1 98.75 104 VAL A O 1
ATOM 885 N N . TYR A 1 105 ? 7.883 -16.984 0.572 1 98.81 105 TYR A N 1
ATOM 886 C CA . TYR A 1 105 ? 7.242 -18.156 1.144 1 98.81 105 TYR A CA 1
ATOM 887 C C . TYR A 1 105 ? 5.848 -17.828 1.66 1 98.81 105 TYR A C 1
ATOM 889 O O . TYR A 1 105 ? 5.664 -16.844 2.381 1 98.81 105 TYR A O 1
ATOM 897 N N . LEU A 1 106 ? 4.922 -18.578 1.179 1 98.88 106 LEU A N 1
ATOM 898 C CA . LEU A 1 106 ? 3.682 -18.672 1.938 1 98.88 106 LEU A CA 1
ATOM 899 C C . LEU A 1 106 ? 3.83 -19.641 3.102 1 98.88 106 LEU A C 1
ATOM 901 O O . LEU A 1 106 ? 3.682 -20.859 2.926 1 98.88 106 LEU A O 1
ATOM 905 N N . VAL A 1 107 ? 4.129 -19.094 4.234 1 98.69 107 VAL A N 1
ATOM 906 C CA . VAL A 1 107 ? 4.418 -19.922 5.398 1 98.69 107 VAL A CA 1
ATOM 907 C C . VAL A 1 107 ? 3.168 -20.703 5.797 1 98.69 107 VAL A C 1
ATOM 909 O O . VAL A 1 107 ? 3.213 -21.922 5.922 1 98.69 107 VAL A O 1
ATOM 912 N N . SER A 1 108 ? 2.123 -20 6.023 1 98.56 108 SER A N 1
ATOM 913 C CA . SER A 1 108 ? 0.819 -20.578 6.336 1 98.56 108 SER A CA 1
ATOM 914 C C . SER A 1 108 ? -0.294 -19.547 6.148 1 98.56 108 SER A C 1
ATOM 916 O O . SER A 1 108 ? -0.031 -18.391 5.812 1 98.56 108 SER A O 1
ATOM 918 N N . PHE A 1 109 ? -1.479 -20 6.195 1 98.75 109 PHE A N 1
ATOM 919 C CA . PHE A 1 109 ? -2.656 -19.141 6.16 1 98.75 109 PHE A CA 1
ATOM 920 C C . PHE A 1 109 ? -3.807 -19.766 6.938 1 98.75 109 PHE A C 1
ATOM 922 O O . PHE A 1 109 ? -3.795 -20.969 7.215 1 98.75 109 PHE A O 1
ATOM 929 N N . ALA A 1 110 ? -4.734 -18.875 7.32 1 98.69 110 ALA A N 1
ATOM 930 C CA . ALA A 1 110 ? -5.918 -19.312 8.047 1 98.69 110 ALA A CA 1
ATOM 931 C C . ALA A 1 110 ? -7.152 -18.531 7.629 1 98.69 110 ALA A C 1
ATOM 933 O O . ALA A 1 110 ? -7.043 -17.359 7.258 1 98.69 110 ALA A O 1
ATOM 934 N N . THR A 1 111 ? -8.281 -19.203 7.629 1 98.62 111 THR A N 1
ATOM 935 C CA . THR A 1 111 ? -9.555 -18.578 7.305 1 98.62 111 THR A CA 1
ATOM 936 C C . THR A 1 111 ? -10.477 -18.562 8.516 1 98.62 111 THR A C 1
ATOM 938 O O . THR A 1 111 ? -10.422 -19.469 9.359 1 98.62 111 THR A O 1
ATOM 941 N N . SER A 1 112 ? -11.289 -17.547 8.578 1 98.5 112 SER A N 1
ATOM 942 C CA . SER A 1 1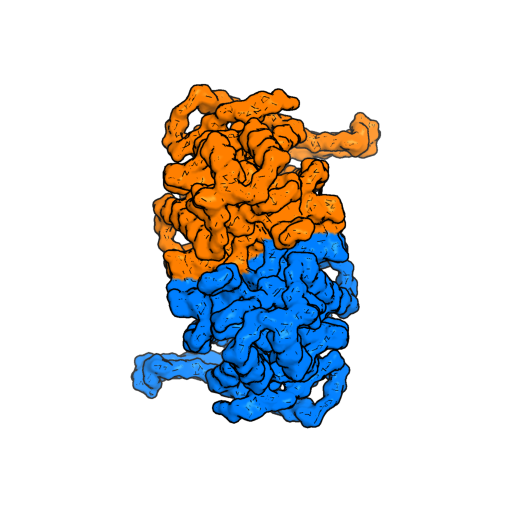12 ? -12.211 -17.406 9.695 1 98.5 112 SER A CA 1
ATOM 943 C C . SER A 1 112 ? -13.461 -18.266 9.508 1 98.5 112 SER A C 1
ATOM 945 O O . SER A 1 112 ? -14.047 -18.281 8.422 1 98.5 112 SER A O 1
ATOM 947 N N . ILE A 1 113 ? -13.789 -18.969 10.531 1 98.06 113 ILE A N 1
ATOM 948 C CA . ILE A 1 113 ? -15.078 -19.641 10.625 1 98.06 113 ILE A CA 1
ATOM 949 C C . ILE A 1 113 ? -15.836 -19.141 11.844 1 98.06 113 ILE A C 1
ATOM 951 O O . ILE A 1 113 ? -15.555 -19.562 12.977 1 98.06 113 ILE A O 1
ATOM 955 N N . PRO A 1 114 ? -16.75 -18.281 11.602 1 97.88 114 PRO A N 1
ATOM 956 C CA . PRO A 1 114 ? -17.469 -17.703 12.734 1 97.88 114 PRO A CA 1
ATOM 957 C C . PRO A 1 114 ? -18.312 -18.734 13.492 1 97.88 114 PRO A C 1
ATOM 959 O O . PRO A 1 114 ? -18.484 -19.859 13.023 1 97.88 114 PRO A O 1
ATOM 962 N N . ASP A 1 115 ? -18.797 -18.328 14.688 1 97.56 115 ASP A N 1
ATOM 963 C CA . ASP A 1 115 ? -19.656 -19.156 15.523 1 97.56 115 ASP A CA 1
ATOM 964 C C . ASP A 1 115 ? -20.969 -19.469 14.82 1 97.56 115 ASP A C 1
ATOM 966 O O . ASP A 1 115 ? -21.438 -18.672 13.992 1 97.56 115 ASP A O 1
ATOM 970 N N . ASP A 1 116 ? -21.625 -20.547 15.18 1 97.12 116 ASP A N 1
ATOM 971 C CA . ASP A 1 116 ? -22.859 -21.016 14.547 1 97.12 116 ASP A CA 1
ATOM 972 C C . ASP A 1 116 ? -23.984 -20 14.742 1 97.12 116 ASP A C 1
ATOM 974 O O . ASP A 1 116 ? -24.938 -19.984 13.969 1 97.12 116 ASP A O 1
ATOM 978 N N . LYS A 1 117 ? -23.859 -19.219 15.773 1 96.94 117 LYS A N 1
ATOM 979 C CA . LYS A 1 117 ? -24.891 -18.219 16.016 1 96.94 117 LYS A CA 1
ATOM 980 C C . LYS A 1 117 ? -24.969 -17.203 14.875 1 96.94 117 LYS A C 1
ATOM 982 O O . LYS A 1 117 ? -25.984 -16.516 14.727 1 96.94 117 LYS A O 1
ATOM 987 N N . TYR A 1 118 ? -23.906 -17.141 14.078 1 98 118 TYR A N 1
ATOM 988 C CA . TYR A 1 118 ? -23.875 -16.203 12.969 1 98 118 TYR A CA 1
ATOM 989 C C . TYR A 1 118 ? -24.359 -16.859 11.68 1 98 118 TYR A C 1
ATOM 991 O O . TYR A 1 118 ? -24.453 -16.203 10.641 1 98 118 TYR A O 1
ATOM 999 N N . LYS A 1 119 ? -24.688 -18.141 11.68 1 97.62 119 LYS A N 1
ATOM 1000 C CA . LYS A 1 119 ? -25.125 -18.859 10.492 1 97.62 119 LYS A CA 1
ATOM 1001 C C . LYS A 1 119 ? -26.516 -18.406 10.055 1 97.62 119 LYS A C 1
ATOM 1003 O O . LYS A 1 119 ? -27.359 -18.078 10.898 1 97.62 119 LYS A O 1
ATOM 1008 N N . VAL A 1 120 ? -26.672 -18.469 8.789 1 96.12 120 VAL A N 1
ATOM 1009 C CA . VAL A 1 120 ? -27.953 -18.094 8.234 1 96.12 120 VAL A CA 1
ATOM 1010 C C . VAL A 1 120 ? -28.312 -19 7.066 1 96.12 120 VAL A C 1
ATOM 1012 O O . VAL A 1 120 ? -27.516 -19.188 6.145 1 96.12 120 VAL A O 1
ATOM 1015 N N . SER A 1 121 ? -29.484 -19.578 7.082 1 94.38 121 SER A N 1
ATOM 1016 C CA . SER A 1 121 ? -30 -20.328 5.938 1 94.38 121 SER A CA 1
ATOM 1017 C C . SER A 1 121 ? -30.719 -19.406 4.965 1 94.38 121 SER A C 1
ATOM 1019 O O . SER A 1 121 ? -30.938 -18.219 5.258 1 94.38 121 SER A O 1
ATOM 1021 N N . THR A 1 122 ? -31.016 -19.984 3.793 1 92.62 122 THR A N 1
ATOM 1022 C CA . THR A 1 122 ? -31.766 -19.203 2.816 1 92.62 122 THR A CA 1
ATOM 1023 C C . THR A 1 122 ? -33.094 -18.734 3.395 1 92.62 122 THR A C 1
ATOM 1025 O O . THR A 1 122 ? -33.5 -17.594 3.189 1 92.62 122 THR A O 1
ATOM 1028 N N . GLU A 1 123 ? -33.75 -19.625 4.109 1 94.06 123 GLU A N 1
ATOM 1029 C CA . GLU A 1 123 ? -35.031 -19.297 4.73 1 94.06 123 GLU A CA 1
ATOM 1030 C C . GLU A 1 123 ? -34.875 -18.203 5.781 1 94.06 123 GLU A C 1
ATOM 1032 O O . GLU A 1 123 ? -35.688 -17.281 5.855 1 94.06 123 GLU A O 1
ATOM 1037 N N . GLU A 1 124 ? -33.875 -18.344 6.543 1 94.88 124 GLU A N 1
ATOM 1038 C CA . GLU A 1 124 ? -33.625 -17.344 7.566 1 94.88 124 GLU A CA 1
ATOM 1039 C C . GLU A 1 124 ? -33.281 -15.992 6.934 1 94.88 124 GLU A C 1
ATOM 1041 O O . GLU A 1 124 ? -33.719 -14.945 7.445 1 94.88 124 GLU A O 1
ATOM 1046 N N . PHE A 1 125 ? -32.562 -16.016 5.871 1 95.25 125 PHE A N 1
ATOM 1047 C CA . PHE A 1 125 ? -32.25 -14.781 5.16 1 95.25 125 PHE A CA 1
ATOM 1048 C C . PHE A 1 125 ? -33.531 -14.094 4.672 1 95.25 125 PHE A C 1
ATOM 1050 O O . PHE A 1 125 ? -33.656 -12.875 4.793 1 95.25 125 PHE A O 1
ATOM 1057 N N . VAL A 1 126 ? -34.375 -14.875 4.141 1 94.06 126 VAL A N 1
ATOM 1058 C CA . VAL A 1 126 ? -35.625 -14.336 3.646 1 94.06 126 VAL A CA 1
ATOM 1059 C C . VAL A 1 126 ? -36.406 -13.719 4.801 1 94.06 126 VAL A C 1
ATOM 1061 O O . VAL A 1 126 ? -37 -12.641 4.652 1 94.06 126 VAL A O 1
ATOM 1064 N N . LYS A 1 127 ? -36.406 -14.352 5.934 1 95.25 127 LYS A N 1
ATOM 1065 C CA . LYS A 1 127 ? -37.094 -13.812 7.109 1 95.25 127 LYS A CA 1
ATOM 1066 C C . LYS A 1 127 ? -36.469 -12.477 7.527 1 95.25 127 LYS A C 1
ATOM 1068 O O . LYS A 1 127 ? -37.188 -11.562 7.941 1 95.25 127 LYS A O 1
ATOM 1073 N N . ILE A 1 128 ? -35.219 -12.438 7.445 1 95.31 128 ILE A N 1
ATOM 1074 C CA . ILE A 1 128 ? -34.469 -11.227 7.828 1 95.31 128 ILE A CA 1
ATOM 1075 C C . ILE A 1 128 ? -34.875 -10.078 6.914 1 95.31 128 ILE A C 1
ATOM 1077 O O . ILE A 1 128 ? -35.188 -8.984 7.387 1 95.31 128 ILE A O 1
ATOM 1081 N N . ILE A 1 129 ? -34.875 -10.297 5.582 1 94.38 129 ILE A N 1
ATOM 1082 C CA . ILE A 1 129 ? -35.156 -9.203 4.66 1 94.38 129 ILE A CA 1
ATOM 1083 C C . ILE A 1 129 ? -36.625 -8.812 4.758 1 94.38 129 ILE A C 1
ATOM 1085 O O . ILE A 1 129 ? -37 -7.641 4.59 1 94.38 129 ILE A O 1
ATOM 1089 N N . GLU A 1 130 ? -37.469 -9.766 5.027 1 94.62 130 GLU A N 1
ATOM 1090 C CA . GLU A 1 130 ? -38.906 -9.461 5.238 1 94.62 130 GLU A CA 1
ATOM 1091 C C . GLU A 1 130 ? -39.094 -8.648 6.508 1 94.62 130 GLU A C 1
ATOM 1093 O O . GLU A 1 130 ? -39.938 -7.734 6.543 1 94.62 130 GLU A O 1
ATOM 1098 N N . GLY A 1 131 ? -38.344 -8.977 7.484 1 93.75 131 GLY A N 1
ATOM 1099 C CA . GLY A 1 131 ? -38.469 -8.305 8.766 1 93.75 131 GLY A CA 1
ATOM 1100 C C . GLY A 1 131 ? -37.781 -6.953 8.797 1 93.75 131 GLY A C 1
ATOM 1101 O O . GLY A 1 131 ? -38.031 -6.133 9.68 1 93.75 131 GLY A O 1
ATOM 1102 N N . ALA A 1 132 ? -36.906 -6.758 7.918 1 89.62 132 ALA A N 1
ATOM 1103 C CA . ALA A 1 132 ? -36.125 -5.508 7.883 1 89.62 132 ALA A CA 1
ATOM 1104 C C . ALA A 1 132 ? -37.062 -4.309 7.723 1 89.62 132 ALA A C 1
ATOM 1106 O O . ALA A 1 132 ? -36.781 -3.215 8.203 1 89.62 132 ALA A O 1
ATOM 1107 N N . GLY A 1 133 ? -38.188 -4.484 7.066 1 84.12 133 GLY A N 1
ATOM 1108 C CA . GLY A 1 133 ? -39.219 -3.473 6.957 1 84.12 133 GLY A CA 1
ATOM 1109 C C . GLY A 1 133 ? -38.938 -2.426 5.898 1 84.12 133 GLY A C 1
ATOM 1110 O O . GLY A 1 133 ? -39.781 -1.576 5.602 1 84.12 133 GLY A O 1
ATOM 1111 N N . SER A 1 134 ? -37.7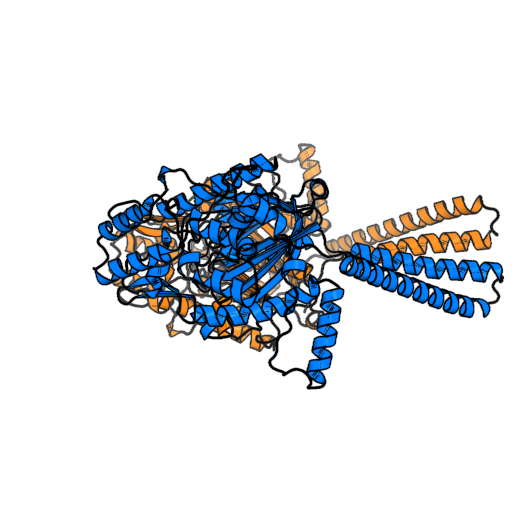81 -2.416 5.32 1 86.69 134 SER A N 1
ATOM 1112 C CA . SER A 1 134 ? -37.406 -1.362 4.391 1 86.69 134 SER A CA 1
ATOM 1113 C C . SER A 1 134 ? -37.781 -1.713 2.959 1 86.69 134 SER A C 1
ATOM 1115 O O . SER A 1 134 ? -37.781 -0.85 2.08 1 86.69 134 SER A O 1
ATOM 1117 N N . PHE A 1 135 ? -38.188 -2.953 2.668 1 93.94 135 PHE A N 1
ATOM 1118 C CA . PHE A 1 135 ? -38.344 -3.402 1.291 1 93.94 135 PHE A CA 1
ATOM 1119 C C . PHE A 1 135 ? -39.812 -3.57 0.952 1 93.94 135 PHE A C 1
ATOM 1121 O O . PHE A 1 135 ? -40.594 -4.02 1.788 1 93.94 135 PHE A O 1
ATOM 1128 N N . GLU A 1 136 ? -40.094 -3.219 -0.236 1 94.75 136 GLU A N 1
ATOM 1129 C CA . GLU A 1 136 ? -41.406 -3.549 -0.812 1 94.75 136 GLU A CA 1
ATOM 1130 C C . GLU A 1 136 ? -41.375 -4.922 -1.475 1 94.75 136 GLU A C 1
ATOM 1132 O O . GLU A 1 136 ? -40.344 -5.574 -1.529 1 94.75 136 GLU A O 1
ATOM 1137 N N . GLN A 1 137 ? -42.5 -5.336 -2.002 1 95.88 137 GLN A N 1
ATOM 1138 C CA . GLN A 1 137 ? -42.656 -6.688 -2.525 1 95.88 137 GLN A CA 1
ATOM 1139 C C . GLN A 1 137 ? -41.719 -6.941 -3.693 1 95.88 137 GLN A C 1
ATOM 1141 O O . GLN A 1 137 ? -41.156 -8.023 -3.807 1 95.88 137 GLN A O 1
ATOM 1146 N N . GLU A 1 138 ? -41.531 -5.977 -4.512 1 96.25 138 GLU A N 1
ATOM 1147 C CA . GLU A 1 138 ? -40.688 -6.129 -5.68 1 96.25 138 GLU A CA 1
ATOM 1148 C C . GLU A 1 138 ? -39.25 -6.438 -5.262 1 96.25 138 GLU A C 1
ATOM 1150 O O . GLU A 1 138 ? -38.594 -7.332 -5.824 1 96.25 138 GLU A O 1
ATOM 1155 N N . GLN A 1 139 ? -38.75 -5.633 -4.305 1 96 139 GLN A N 1
ATOM 1156 C CA . GLN A 1 139 ? -37.375 -5.844 -3.812 1 96 139 GLN A CA 1
ATOM 1157 C C . GLN A 1 139 ? -37.281 -7.184 -3.092 1 96 139 GLN A C 1
ATOM 1159 O O . GLN A 1 139 ? -36.25 -7.859 -3.193 1 96 139 GLN A O 1
ATOM 1164 N N . LEU A 1 140 ? -38.281 -7.551 -2.336 1 96.06 140 LEU A N 1
ATOM 1165 C CA . LEU A 1 140 ? -38.312 -8.828 -1.633 1 96.06 140 LEU A CA 1
ATOM 1166 C C . LEU A 1 140 ? -38.25 -9.992 -2.617 1 96.06 140 LEU A C 1
ATOM 1168 O O . LEU A 1 140 ? -37.438 -10.906 -2.461 1 96.06 140 LEU A O 1
ATOM 1172 N N . ASP A 1 141 ? -39.062 -9.906 -3.641 1 96.19 141 ASP A N 1
ATOM 1173 C CA . ASP A 1 141 ? -39.094 -10.953 -4.652 1 96.19 141 ASP A CA 1
ATOM 1174 C C . ASP A 1 141 ? -37.75 -11.07 -5.375 1 96.19 141 ASP A C 1
ATOM 1176 O O . ASP A 1 141 ? -37.281 -12.18 -5.656 1 96.19 141 ASP A O 1
ATOM 1180 N N . PHE A 1 142 ? -37.25 -9.969 -5.684 1 95.81 142 PHE A N 1
ATOM 1181 C CA . PHE A 1 142 ? -35.969 -9.945 -6.375 1 95.81 142 PHE A CA 1
ATOM 1182 C C . PHE A 1 142 ? -34.906 -10.617 -5.531 1 95.81 142 PHE A C 1
ATOM 1184 O O . PHE A 1 142 ? -34.156 -11.469 -6.023 1 95.81 142 PHE A O 1
ATOM 1191 N N . GLN A 1 143 ? -34.781 -10.258 -4.277 1 95.25 143 GLN A N 1
ATOM 1192 C CA . GLN A 1 143 ? -33.75 -10.805 -3.391 1 95.25 143 GLN A CA 1
ATOM 1193 C C . GLN A 1 143 ? -33.969 -12.289 -3.145 1 95.25 143 GLN A C 1
ATOM 1195 O O . GLN A 1 143 ? -33 -13.062 -3.061 1 95.25 143 GLN A O 1
ATOM 1200 N N . LYS A 1 144 ? -35.219 -12.68 -3.039 1 94.25 144 LYS A N 1
ATOM 1201 C CA . LYS A 1 144 ? -35.531 -14.094 -2.887 1 94.25 144 LYS A CA 1
ATOM 1202 C C . LYS A 1 144 ? -35.094 -14.898 -4.098 1 94.25 144 LYS A C 1
ATOM 1204 O O . LYS A 1 144 ? -34.5 -15.977 -3.947 1 94.25 144 LYS A O 1
ATOM 1209 N N . LYS A 1 145 ? -35.375 -14.359 -5.191 1 92.81 145 LYS A N 1
ATOM 1210 C CA . LYS A 1 145 ? -34.938 -15 -6.43 1 92.81 145 LYS A CA 1
ATOM 1211 C C . LYS A 1 145 ? -33.406 -15.109 -6.5 1 92.81 145 LYS A C 1
ATOM 1213 O O . LYS A 1 145 ? -32.875 -16.141 -6.887 1 92.81 145 LYS A O 1
ATOM 1218 N N . LEU A 1 146 ? -32.781 -14.07 -6.133 1 90.75 146 LEU A N 1
ATOM 1219 C CA . LEU A 1 146 ? -31.328 -14.047 -6.156 1 90.75 146 LEU A CA 1
ATOM 1220 C C . LEU A 1 146 ? -30.75 -15.07 -5.191 1 90.75 146 LEU A C 1
ATOM 1222 O O . LEU A 1 146 ? -29.766 -15.742 -5.504 1 90.75 146 LEU A O 1
ATOM 1226 N N . ALA A 1 147 ? -31.328 -15.148 -4.043 1 89 147 ALA A N 1
ATOM 1227 C CA . ALA A 1 147 ? -30.828 -16.047 -3.006 1 89 147 ALA A CA 1
ATOM 1228 C C . ALA A 1 147 ? -30.859 -17.5 -3.48 1 89 147 ALA A C 1
ATOM 1230 O O . ALA A 1 147 ? -30 -18.297 -3.104 1 89 147 ALA A O 1
ATOM 1231 N N . SER A 1 148 ? -31.766 -17.797 -4.371 1 85.19 148 SER A N 1
ATOM 1232 C CA . SER A 1 148 ? -31.922 -19.156 -4.84 1 85.19 148 SER A CA 1
ATOM 1233 C C . SER A 1 148 ? -31.078 -19.422 -6.082 1 85.19 148 SER A C 1
ATOM 1235 O O . SER A 1 148 ? -30.938 -20.578 -6.504 1 85.19 148 SER A O 1
ATOM 1237 N N . ARG A 1 149 ? -30.453 -18.422 -6.594 1 86.75 149 ARG A N 1
ATOM 1238 C CA . ARG A 1 149 ? -29.781 -18.578 -7.883 1 86.75 149 ARG A CA 1
ATOM 1239 C C . ARG A 1 149 ? -28.297 -18.297 -7.773 1 86.75 149 ARG A C 1
ATOM 1241 O O . ARG A 1 149 ? -27.547 -18.469 -8.742 1 86.75 149 ARG A O 1
ATOM 1248 N N . THR A 1 150 ? -27.844 -17.859 -6.707 1 84.25 150 THR A N 1
ATOM 1249 C CA . THR A 1 150 ? -26.469 -17.375 -6.594 1 84.25 150 THR A CA 1
ATOM 1250 C C . THR A 1 150 ? -25.516 -18.5 -6.242 1 84.25 150 THR A C 1
ATOM 1252 O O . THR A 1 150 ? -24.297 -18.359 -6.348 1 84.25 150 THR A O 1
ATOM 1255 N N . GLY A 1 151 ? -25.984 -19.641 -5.84 1 86.81 151 GLY A N 1
ATOM 1256 C CA . GLY A 1 151 ? -25.125 -20.75 -5.477 1 86.81 151 GLY A CA 1
ATOM 1257 C C . GLY A 1 151 ? -24.797 -20.797 -3.996 1 86.81 151 GLY A C 1
ATOM 1258 O O . GLY A 1 151 ? -23.969 -21.594 -3.562 1 86.81 151 GLY A O 1
ATOM 1259 N N . LEU A 1 152 ? -25.5 -19.938 -3.197 1 92.25 152 LEU A N 1
ATOM 1260 C CA . LEU A 1 152 ? -25.281 -19.922 -1.754 1 92.25 152 LEU A CA 1
ATOM 1261 C C . LEU A 1 152 ? -25.938 -21.141 -1.101 1 92.25 152 LEU A C 1
ATOM 1263 O O . LEU A 1 152 ? -27 -21.594 -1.531 1 92.25 152 LEU A O 1
ATOM 1267 N N . GLY A 1 153 ? -25.266 -21.578 -0.064 1 92.62 153 GLY A N 1
ATOM 1268 C CA . GLY A 1 153 ? -25.812 -22.719 0.67 1 92.62 153 GLY A CA 1
ATOM 1269 C C . GLY A 1 153 ? -26.562 -22.312 1.92 1 92.62 153 GLY A C 1
ATOM 1270 O O . GLY A 1 153 ? -27 -21.156 2.051 1 92.62 153 GLY A O 1
ATOM 1271 N N . GLU A 1 154 ? -26.719 -23.312 2.824 1 93.25 154 GLU A N 1
ATOM 1272 C CA . GLU A 1 154 ? -27.609 -23.156 3.965 1 93.25 154 GLU A CA 1
ATOM 1273 C C . GLU A 1 154 ? -26.844 -22.828 5.234 1 93.25 154 GLU A C 1
ATOM 1275 O O . GLU A 1 154 ? -27.438 -22.656 6.305 1 93.25 154 GLU A O 1
ATOM 1280 N N . GLU A 1 155 ? -25.531 -22.703 5.105 1 95.38 155 GLU A N 1
ATOM 1281 C CA . GLU A 1 155 ? -24.719 -22.516 6.305 1 95.38 155 GLU A CA 1
ATOM 1282 C C . GLU A 1 155 ? -23.734 -21.359 6.141 1 95.38 155 GLU A C 1
ATOM 1284 O O . GLU A 1 155 ? -22.578 -21.469 6.551 1 95.38 155 GLU A O 1
ATOM 1289 N N . THR A 1 156 ? -24.141 -20.359 5.418 1 96.25 156 THR A N 1
ATOM 1290 C CA . THR A 1 156 ? -23.297 -19.172 5.277 1 96.25 156 THR A CA 1
ATOM 1291 C C . THR A 1 156 ? -23.422 -18.281 6.508 1 96.25 156 THR A C 1
ATOM 1293 O O . THR A 1 156 ? -24.172 -18.578 7.438 1 96.25 156 THR A O 1
ATOM 1296 N N . TYR A 1 157 ? -22.594 -17.203 6.625 1 98.12 157 TYR A N 1
ATOM 1297 C CA . TYR A 1 157 ? -22.547 -16.422 7.859 1 98.12 157 TYR A CA 1
ATOM 1298 C C . TYR A 1 157 ? -22.875 -14.953 7.594 1 98.12 157 TYR A C 1
ATOM 1300 O O . TYR A 1 157 ? -22.422 -14.383 6.602 1 98.12 157 TYR A O 1
ATOM 1308 N N . LEU A 1 158 ? -23.656 -14.367 8.43 1 97.69 158 LEU A N 1
ATOM 1309 C CA . LEU A 1 158 ? -23.906 -12.938 8.492 1 97.69 158 LEU A CA 1
ATOM 1310 C C . LEU A 1 158 ? -23.531 -12.375 9.859 1 97.69 158 LEU A C 1
ATOM 1312 O O . LEU A 1 158 ? -23.688 -13.055 10.875 1 97.69 158 LEU A O 1
ATOM 1316 N N . PRO A 1 159 ? -23.047 -11.125 9.883 1 97.62 159 PRO A N 1
ATOM 1317 C CA . PRO A 1 159 ? -22.719 -10.539 11.188 1 97.62 159 PRO A CA 1
ATOM 1318 C C . PRO A 1 159 ? -23.953 -10.305 12.062 1 97.62 159 PRO A C 1
ATOM 1320 O O . PRO A 1 159 ? -25.078 -10.266 11.547 1 97.62 159 PRO A O 1
ATOM 1323 N N . GLU A 1 160 ? -23.719 -10.109 13.297 1 96.38 160 GLU A N 1
ATOM 1324 C CA . GLU A 1 160 ? -24.766 -9.992 14.297 1 96.38 160 GLU A CA 1
ATOM 1325 C C . GLU A 1 160 ? -25.75 -8.883 13.922 1 96.38 160 GLU A C 1
ATOM 1327 O O . GLU A 1 160 ? -26.969 -9.039 14.094 1 96.38 160 GLU A O 1
ATOM 1332 N N . ALA A 1 161 ? -25.266 -7.781 13.492 1 95.81 161 ALA A N 1
ATOM 1333 C CA . ALA A 1 161 ? -26.094 -6.617 13.18 1 95.81 161 ALA A CA 1
ATOM 1334 C C . ALA A 1 161 ? -27.141 -6.957 12.117 1 95.81 161 ALA A C 1
ATOM 1336 O O . ALA A 1 161 ? -28.25 -6.43 12.148 1 95.81 161 ALA A O 1
ATOM 1337 N N . LEU A 1 162 ? -26.859 -7.844 11.219 1 96.31 162 LEU A N 1
ATOM 1338 C CA . LEU A 1 162 ? -27.75 -8.156 10.109 1 96.31 162 LEU A CA 1
ATOM 1339 C C . LEU A 1 162 ? -28.75 -9.234 10.5 1 96.31 162 LEU A C 1
ATOM 1341 O O . LEU A 1 162 ? -29.641 -9.57 9.719 1 96.31 162 LEU A O 1
ATOM 1345 N N . HIS A 1 163 ? -28.625 -9.758 11.719 1 95.81 163 HIS A N 1
ATOM 1346 C CA . HIS A 1 163 ? -29.609 -10.688 12.258 1 95.81 163 HIS A CA 1
ATOM 1347 C C . HIS A 1 163 ? -30.703 -9.953 13.016 1 95.81 163 HIS A C 1
ATOM 1349 O O . HIS A 1 163 ? -31.75 -10.539 13.328 1 95.81 163 HIS A O 1
ATOM 1355 N N . ARG A 1 164 ? -30.438 -8.711 13.281 1 94.75 164 ARG A N 1
ATOM 1356 C CA . ARG A 1 164 ? -31.422 -7.938 14.031 1 94.75 164 ARG A CA 1
ATOM 1357 C C . ARG A 1 164 ? -32.656 -7.66 13.188 1 94.75 164 ARG A C 1
ATOM 1359 O O . ARG A 1 164 ? -32.562 -7.402 11.984 1 94.75 164 ARG A O 1
ATOM 1366 N N . ILE A 1 165 ? -33.875 -7.688 13.82 1 93.88 165 ILE A N 1
ATOM 1367 C CA . ILE A 1 165 ? -35.156 -7.355 13.172 1 93.88 165 ILE A CA 1
ATOM 1368 C C . ILE A 1 165 ? -35.812 -6.199 13.906 1 93.88 165 ILE A C 1
ATOM 1370 O O . ILE A 1 165 ? -36.281 -6.367 15.031 1 93.88 165 ILE A O 1
ATOM 1374 N N . PRO A 1 166 ? -35.875 -5.004 13.414 1 92.5 166 PRO A N 1
ATOM 1375 C CA . PRO A 1 166 ? -35.344 -4.598 12.117 1 92.5 166 PRO A CA 1
ATOM 1376 C C . PRO A 1 166 ? -33.812 -4.469 12.133 1 92.5 166 PRO A C 1
ATOM 1378 O O . PRO A 1 166 ? -33.219 -4.387 13.203 1 92.5 166 PRO A O 1
ATOM 1381 N N . ILE A 1 167 ? -33.25 -4.496 10.984 1 93.38 167 ILE A N 1
ATOM 1382 C CA . ILE A 1 167 ? -31.812 -4.379 10.852 1 93.38 167 ILE A CA 1
ATOM 1383 C C . ILE A 1 167 ? -31.359 -2.992 11.297 1 93.38 167 ILE A C 1
ATOM 1385 O O . ILE A 1 167 ? -31.875 -1.979 10.812 1 93.38 167 ILE A O 1
ATOM 1389 N N . THR A 1 168 ? -30.516 -2.947 12.289 1 91.75 168 THR A N 1
ATOM 1390 C CA . THR A 1 168 ? -29.844 -1.729 12.758 1 91.75 168 THR A CA 1
ATOM 1391 C C . THR A 1 168 ? -28.328 -1.903 12.758 1 91.75 168 THR A C 1
ATOM 1393 O O . THR A 1 168 ? -27.812 -2.854 13.344 1 91.75 168 THR A O 1
ATOM 1396 N N . VAL A 1 169 ? -27.719 -1.013 12.031 1 93.31 169 VAL A N 1
ATOM 1397 C CA . VAL A 1 169 ? -26.266 -1.128 11.914 1 93.31 169 VAL A CA 1
ATOM 1398 C C . VAL A 1 169 ? -25.609 0.129 12.469 1 93.31 169 VAL A C 1
ATOM 1400 O O . VAL A 1 169 ? -26.188 1.218 12.422 1 93.31 169 VAL A O 1
ATOM 1403 N N . SER A 1 170 ? -24.422 -0.006 13.07 1 94.81 170 SER A N 1
ATOM 1404 C CA . SER A 1 170 ? -23.594 1.092 13.57 1 94.81 170 SER A CA 1
ATOM 1405 C C . SER A 1 170 ? -22.125 0.886 13.219 1 94.81 170 SER A C 1
ATOM 1407 O O . SER A 1 170 ? -21.734 -0.187 12.75 1 94.81 170 SER A O 1
ATOM 1409 N N . MET A 1 171 ? -21.375 1.895 13.391 1 94.94 171 MET A N 1
ATOM 1410 C CA . MET A 1 171 ? -19.938 1.778 13.195 1 94.94 171 MET A CA 1
ATOM 1411 C C . MET A 1 171 ? -19.328 0.771 14.164 1 94.94 171 MET A C 1
ATOM 1413 O O . MET A 1 171 ? -18.406 0.042 13.812 1 94.94 171 MET A O 1
ATOM 1417 N N . ALA A 1 172 ? -19.859 0.821 15.375 1 96.81 172 ALA A N 1
ATOM 1418 C CA . ALA A 1 172 ? -19.391 -0.146 16.359 1 96.81 172 ALA A CA 1
ATOM 1419 C C . ALA A 1 172 ? -19.656 -1.575 15.906 1 96.81 172 ALA A C 1
ATOM 1421 O O . ALA A 1 172 ? -18.844 -2.467 16.109 1 96.81 172 ALA A O 1
ATOM 1422 N N . ASP A 1 173 ? -20.812 -1.805 15.297 1 97.56 173 ASP A N 1
ATOM 1423 C CA . ASP A 1 173 ? -21.141 -3.113 14.742 1 97.56 173 ASP A CA 1
ATOM 1424 C C . ASP A 1 173 ? -20.156 -3.514 13.648 1 97.56 173 ASP A C 1
ATOM 1426 O O . ASP A 1 173 ? -19.75 -4.676 13.57 1 97.56 173 ASP A O 1
ATOM 1430 N N . ALA A 1 174 ? -19.875 -2.555 12.805 1 97.19 174 ALA A N 1
ATOM 1431 C CA . ALA A 1 174 ? -18.938 -2.809 11.711 1 97.19 174 ALA A CA 1
ATOM 1432 C C . ALA A 1 174 ? -17.562 -3.186 12.242 1 97.19 174 ALA A C 1
ATOM 1434 O O . ALA A 1 174 ? -16.922 -4.113 11.734 1 97.19 174 ALA A O 1
ATOM 1435 N N . ARG A 1 175 ? -17.078 -2.498 13.258 1 97.56 175 ARG A N 1
ATOM 1436 C CA . ARG A 1 175 ? -15.797 -2.807 13.883 1 97.56 175 ARG A CA 1
ATOM 1437 C C . ARG A 1 175 ? -15.812 -4.199 14.5 1 97.56 175 ARG A C 1
ATOM 1439 O O . ARG A 1 175 ? -14.82 -4.934 14.422 1 97.56 175 ARG A O 1
ATOM 1446 N N . GLU A 1 176 ? -16.875 -4.469 15.141 1 97.94 176 GLU A N 1
ATOM 1447 C CA . GLU A 1 176 ? -17 -5.762 15.812 1 97.94 176 GLU A CA 1
ATOM 1448 C C . GLU A 1 176 ? -16.938 -6.906 14.805 1 97.94 176 GLU A C 1
ATOM 1450 O O . GLU A 1 176 ? -16.328 -7.941 15.062 1 97.94 176 GLU A O 1
ATOM 1455 N N . GLU A 1 177 ? -17.609 -6.766 13.672 1 98.06 177 GLU A N 1
ATOM 1456 C CA . GLU A 1 177 ? -17.531 -7.77 12.609 1 98.06 177 GLU A CA 1
ATOM 1457 C C . GLU A 1 177 ? -16.078 -8.047 12.219 1 98.06 177 GLU A C 1
ATOM 1459 O O . GLU A 1 177 ? -15.672 -9.211 12.125 1 98.06 177 GLU A O 1
ATOM 1464 N N . VAL A 1 178 ? -15.305 -6.969 12.031 1 98.06 178 VAL A N 1
ATOM 1465 C CA . VAL A 1 178 ? -13.906 -7.102 11.641 1 98.06 178 VAL A CA 1
ATOM 1466 C C . VAL A 1 178 ? -13.117 -7.762 12.766 1 98.06 178 VAL A C 1
ATOM 1468 O O . VAL A 1 178 ? -12.297 -8.648 12.516 1 98.06 178 VAL A O 1
ATOM 1471 N N . ASN A 1 179 ? -13.406 -7.324 13.977 1 98.38 179 ASN A N 1
ATOM 1472 C CA . ASN A 1 179 ? -12.695 -7.867 15.125 1 98.38 179 ASN A CA 1
ATOM 1473 C C . ASN A 1 179 ? -12.875 -9.383 15.234 1 98.38 179 ASN A C 1
ATOM 1475 O O . ASN A 1 179 ? -11.922 -10.109 15.5 1 98.38 179 ASN A O 1
ATOM 1479 N N . ILE A 1 180 ? -14.062 -9.844 15.016 1 98.56 180 ILE A N 1
ATOM 1480 C CA . ILE A 1 180 ? -14.375 -11.258 15.148 1 98.56 180 ILE A CA 1
ATOM 1481 C C . ILE A 1 180 ? -13.602 -12.055 14.102 1 98.56 180 ILE A C 1
ATOM 1483 O O . ILE A 1 180 ? -12.891 -13.008 14.438 1 98.56 180 ILE A O 1
ATOM 1487 N N . VAL A 1 181 ? -13.68 -11.656 12.867 1 98.56 181 VAL A N 1
ATOM 1488 C CA . VAL A 1 181 ? -13.078 -12.422 11.781 1 98.56 181 VAL A CA 1
ATOM 1489 C C . VAL A 1 181 ? -11.555 -12.328 11.867 1 98.56 181 VAL A C 1
ATOM 1491 O O . VAL A 1 181 ? -10.852 -13.297 11.578 1 98.56 181 VAL A O 1
ATOM 1494 N N . MET A 1 182 ? -11.078 -11.141 12.234 1 98.75 182 MET A N 1
ATOM 1495 C CA . MET A 1 182 ? -9.641 -10.93 12.383 1 98.75 182 MET A CA 1
ATOM 1496 C C . MET A 1 182 ? -9.062 -11.812 13.484 1 98.75 182 MET A C 1
ATOM 1498 O O . MET A 1 182 ? -8.039 -12.469 13.281 1 98.75 182 MET A O 1
ATOM 1502 N N . LYS A 1 183 ? -9.703 -11.828 14.578 1 98.75 183 LYS A N 1
ATOM 1503 C CA . LYS A 1 183 ? -9.242 -12.625 15.711 1 98.75 183 LYS A CA 1
ATOM 1504 C C . LYS A 1 183 ? -9.242 -14.117 15.375 1 98.75 183 LYS A C 1
ATOM 1506 O O . LYS A 1 183 ? -8.273 -14.82 15.664 1 98.75 183 LYS A O 1
ATOM 1511 N N . LEU A 1 184 ? -10.289 -14.602 14.766 1 98.75 184 LEU A N 1
ATOM 1512 C CA . LEU A 1 184 ? -10.414 -16.016 14.422 1 98.75 184 LEU A CA 1
ATOM 1513 C C . LEU A 1 184 ? -9.312 -16.438 13.461 1 98.75 184 LEU A C 1
ATOM 1515 O O . LEU A 1 184 ? -8.641 -17.453 13.688 1 98.75 184 LEU A O 1
ATOM 1519 N N . ALA A 1 185 ? -9.086 -15.68 12.438 1 98.81 185 ALA A N 1
ATOM 1520 C CA . ALA A 1 185 ? -8.102 -16.031 11.414 1 98.81 185 ALA A CA 1
ATOM 1521 C C . ALA A 1 185 ? -6.68 -15.891 11.953 1 98.81 185 ALA A C 1
ATOM 1523 O O . ALA A 1 185 ? -5.855 -16.797 11.789 1 98.81 185 ALA A O 1
ATOM 1524 N N . CYS A 1 186 ? -6.336 -14.766 12.609 1 98.88 186 CYS A N 1
ATOM 1525 C CA . CYS A 1 186 ? -4.977 -14.492 13.07 1 98.88 186 CYS A CA 1
ATOM 1526 C C . CYS A 1 186 ? -4.586 -15.438 14.203 1 98.88 186 CYS A C 1
ATOM 1528 O O . CYS A 1 186 ? -3.469 -15.961 14.219 1 98.88 186 CYS A O 1
ATOM 1530 N N . ASP A 1 187 ? -5.523 -15.648 15.156 1 98.81 187 ASP A N 1
ATOM 1531 C CA . ASP A 1 187 ? -5.219 -16.578 16.234 1 98.81 187 ASP A CA 1
ATOM 1532 C C . ASP A 1 187 ? -4.867 -17.953 15.695 1 98.81 187 ASP A C 1
ATOM 1534 O O . ASP A 1 187 ? -3.904 -18.578 16.156 1 98.81 187 ASP A O 1
ATOM 1538 N N . GLN A 1 188 ? -5.672 -18.391 14.773 1 98.5 188 GLN A N 1
ATOM 1539 C CA . GLN A 1 188 ? -5.406 -19.703 14.18 1 98.5 188 GLN A CA 1
ATOM 1540 C C . GLN A 1 188 ? -4.059 -19.719 13.461 1 98.5 188 GLN A C 1
ATOM 1542 O O . GLN A 1 188 ? -3.301 -20.688 13.586 1 98.5 188 GLN A O 1
ATOM 1547 N N . LEU A 1 189 ? -3.762 -18.719 12.703 1 98.69 189 LEU A N 1
ATOM 1548 C CA . LEU A 1 189 ? -2.5 -18.625 11.977 1 98.69 189 LEU A CA 1
ATOM 1549 C C . LEU A 1 189 ? -1.316 -18.656 12.938 1 98.69 189 LEU A C 1
ATOM 1551 O O . LEU A 1 189 ? -0.337 -19.375 12.695 1 98.69 189 LEU A O 1
ATOM 1555 N N . PHE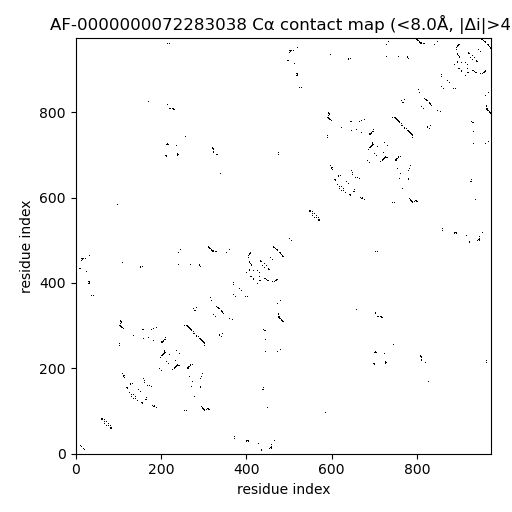 A 1 190 ? -1.388 -17.844 14.008 1 98.69 190 PHE A N 1
ATOM 1556 C CA . PHE A 1 190 ? -0.302 -17.781 14.984 1 98.69 190 PHE A CA 1
ATOM 1557 C C . PHE A 1 190 ? -0.124 -19.141 15.672 1 98.69 190 PHE A C 1
ATOM 1559 O O . PHE A 1 190 ? 1.004 -19.562 15.914 1 98.69 190 PHE A O 1
ATOM 1566 N N . ALA A 1 191 ? -1.216 -19.797 15.938 1 98 191 ALA A N 1
ATOM 1567 C CA . ALA A 1 191 ? -1.147 -21.125 16.547 1 98 191 ALA A CA 1
ATOM 1568 C C . ALA A 1 191 ? -0.485 -22.125 15.617 1 98 191 ALA A C 1
ATOM 1570 O O . ALA A 1 191 ? 0.329 -22.953 16.062 1 98 191 ALA A O 1
ATOM 1571 N N . GLN A 1 192 ? -0.797 -22.062 14.344 1 96.25 192 GLN A N 1
ATOM 1572 C CA . GLN A 1 192 ? -0.279 -23 13.352 1 96.25 192 GLN A CA 1
ATOM 1573 C C . GLN A 1 192 ? 1.214 -22.797 13.125 1 96.25 192 GLN A C 1
ATOM 1575 O O . GLN A 1 192 ? 1.941 -23.734 12.812 1 96.25 192 GLN A O 1
ATOM 1580 N N . THR A 1 193 ? 1.67 -21.578 13.25 1 97.44 193 THR A N 1
ATOM 1581 C CA . THR A 1 193 ? 3.033 -21.25 12.844 1 97.44 193 THR A CA 1
ATOM 1582 C C . THR A 1 193 ? 3.941 -21.125 14.07 1 97.44 193 THR A C 1
ATOM 1584 O O . THR A 1 193 ? 5.168 -21.156 13.945 1 97.44 193 THR A O 1
ATOM 1587 N N . GLY A 1 194 ? 3.355 -20.828 15.227 1 97.38 194 GLY A N 1
ATOM 1588 C CA . GLY A 1 194 ? 4.137 -20.609 16.438 1 97.38 194 GLY A CA 1
ATOM 1589 C C . GLY A 1 194 ? 4.773 -19.234 16.5 1 97.38 194 GLY A C 1
ATOM 1590 O O . GLY A 1 194 ? 5.617 -18.984 17.359 1 97.38 194 GLY A O 1
ATOM 1591 N N . ILE A 1 195 ? 4.359 -18.391 15.711 1 96.44 195 ILE A N 1
ATOM 1592 C CA . ILE A 1 195 ? 4.953 -17.062 15.695 1 96.44 195 ILE A CA 1
ATOM 1593 C C . ILE A 1 195 ? 4.398 -16.234 16.859 1 96.44 195 ILE A C 1
ATOM 1595 O O . ILE A 1 195 ? 3.252 -16.422 17.266 1 96.44 195 ILE A O 1
ATOM 1599 N N . ASP A 1 196 ? 5.285 -15.352 17.422 1 98.25 196 ASP A N 1
ATOM 1600 C CA . ASP A 1 196 ? 4.891 -14.336 18.391 1 98.25 196 ASP A CA 1
ATOM 1601 C C . ASP A 1 196 ? 4.613 -13 17.703 1 98.25 196 ASP A C 1
ATOM 1603 O O . ASP A 1 196 ? 5.543 -12.273 17.344 1 98.25 196 ASP A O 1
ATOM 1607 N N . PRO A 1 197 ? 3.373 -12.633 17.594 1 97.5 197 PRO A N 1
ATOM 1608 C CA . PRO A 1 197 ? 3.057 -11.43 16.828 1 97.5 197 PRO A CA 1
ATOM 1609 C C . PRO A 1 197 ? 3.672 -10.172 17.422 1 97.5 197 PRO A C 1
ATOM 1611 O O . PRO A 1 197 ? 3.922 -9.195 16.719 1 97.5 197 PRO A O 1
ATOM 1614 N N . THR A 1 198 ? 3.936 -10.086 18.719 1 98 198 THR A N 1
ATOM 1615 C CA . THR A 1 198 ? 4.484 -8.898 19.359 1 98 198 THR A CA 1
ATOM 1616 C C . THR A 1 198 ? 5.922 -8.656 18.922 1 98 198 THR A C 1
ATOM 1618 O O . THR A 1 198 ? 6.453 -7.559 19.078 1 98 198 THR A O 1
ATOM 1621 N N . LYS A 1 199 ? 6.527 -9.688 18.297 1 97.94 199 LYS A N 1
ATOM 1622 C CA . LYS A 1 199 ? 7.949 -9.594 17.984 1 97.94 199 LYS A CA 1
ATOM 1623 C C . LYS A 1 199 ? 8.211 -9.938 16.516 1 97.94 199 LYS A C 1
ATOM 1625 O O . LYS A 1 199 ? 9.086 -9.352 15.891 1 97.94 199 LYS A O 1
ATOM 1630 N N . ASP A 1 200 ? 7.453 -10.836 15.969 1 98.12 200 ASP A N 1
ATOM 1631 C CA . ASP A 1 200 ? 7.895 -11.555 14.773 1 98.12 200 ASP A CA 1
ATOM 1632 C C . ASP A 1 200 ? 7.285 -10.945 13.516 1 98.12 200 ASP A C 1
ATOM 1634 O O . ASP A 1 200 ? 7.613 -11.359 12.398 1 98.12 200 ASP A O 1
ATOM 1638 N N . ILE A 1 201 ? 6.398 -10 13.641 1 98.75 201 ILE A N 1
ATOM 1639 C CA . ILE A 1 201 ? 5.77 -9.391 12.469 1 98.75 201 ILE A CA 1
ATOM 1640 C C . ILE A 1 201 ? 6.445 -8.062 12.148 1 98.75 201 ILE A C 1
ATOM 1642 O O . ILE A 1 201 ? 6.504 -7.172 13 1 98.75 201 ILE A O 1
ATOM 1646 N N . ASP A 1 202 ? 6.906 -7.938 10.945 1 98.75 202 ASP A N 1
ATOM 1647 C CA . ASP A 1 202 ? 7.652 -6.746 10.555 1 98.75 202 ASP A CA 1
ATOM 1648 C C . ASP A 1 202 ? 6.777 -5.789 9.75 1 98.75 202 ASP A C 1
ATOM 1650 O O . ASP A 1 202 ? 6.977 -4.574 9.781 1 98.75 202 ASP A O 1
ATOM 1654 N N . ILE A 1 203 ? 5.895 -6.289 8.961 1 98.88 203 ILE A N 1
ATOM 1655 C CA . ILE A 1 203 ? 4.988 -5.492 8.141 1 98.88 203 ILE A CA 1
ATOM 1656 C C . ILE A 1 203 ? 3.584 -6.09 8.188 1 98.88 203 ILE A C 1
ATOM 1658 O O . ILE A 1 203 ? 3.422 -7.312 8.188 1 98.88 203 ILE A O 1
ATOM 1662 N N . VAL A 1 204 ? 2.568 -5.227 8.258 1 98.81 204 VAL A N 1
ATOM 1663 C CA . VAL A 1 204 ? 1.166 -5.625 8.219 1 98.81 204 VAL A CA 1
ATOM 1664 C C . VAL A 1 204 ? 0.477 -4.973 7.023 1 98.81 204 VAL A C 1
ATOM 1666 O O . VAL A 1 204 ? 0.614 -3.766 6.805 1 98.81 204 VAL A O 1
ATOM 1669 N N . ILE A 1 205 ? -0.208 -5.777 6.23 1 98.88 205 ILE A N 1
ATOM 1670 C CA . ILE A 1 205 ? -1.039 -5.285 5.137 1 98.88 205 ILE A CA 1
ATOM 1671 C C . ILE A 1 205 ? -2.473 -5.777 5.316 1 98.88 205 ILE A C 1
ATOM 1673 O O . ILE A 1 205 ? -2.717 -6.984 5.383 1 98.88 205 ILE A O 1
ATOM 1677 N N . THR A 1 206 ? -3.387 -4.875 5.434 1 98.75 206 THR A N 1
ATOM 1678 C CA . THR A 1 206 ? -4.797 -5.238 5.504 1 98.75 206 THR A CA 1
ATOM 1679 C C . THR A 1 206 ? -5.562 -4.672 4.309 1 98.75 206 THR A C 1
ATOM 1681 O O . THR A 1 206 ? -5.125 -3.699 3.689 1 98.75 206 THR A O 1
ATOM 1684 N N . ASN A 1 207 ? -6.645 -5.332 3.965 1 98.44 207 ASN A N 1
ATOM 1685 C CA . ASN A 1 207 ? -7.488 -4.824 2.887 1 98.44 207 ASN A CA 1
ATOM 1686 C C . ASN A 1 207 ? -8.969 -5.066 3.168 1 98.44 207 ASN A C 1
ATOM 1688 O O . ASN A 1 207 ? -9.336 -6.109 3.711 1 98.44 207 ASN A O 1
ATOM 1692 N N . CYS A 1 208 ? -9.719 -4.094 2.951 1 96.75 208 CYS A N 1
ATOM 1693 C CA . CYS A 1 208 ? -11.172 -4.062 3.014 1 96.75 208 CYS A CA 1
ATOM 1694 C C . CYS A 1 208 ? -11.734 -2.996 2.084 1 96.75 208 CYS A C 1
ATOM 1696 O O . CYS A 1 208 ? -11.297 -1.845 2.115 1 96.75 208 CYS A O 1
ATOM 1698 N N . SER A 1 209 ? -12.68 -3.32 1.349 1 93.12 209 SER A N 1
ATOM 1699 C CA . SER A 1 209 ? -13.117 -2.381 0.319 1 93.12 209 SER A CA 1
ATOM 1700 C C . SER A 1 209 ? -14.008 -1.293 0.904 1 93.12 209 SER A C 1
ATOM 1702 O O . SER A 1 209 ? -13.891 -0.121 0.545 1 93.12 209 SER A O 1
ATOM 1704 N N . LEU A 1 210 ? -14.875 -1.668 1.834 1 90.56 210 LEU A N 1
ATOM 1705 C CA . LEU A 1 210 ? -15.961 -0.735 2.092 1 90.56 210 LEU A CA 1
ATOM 1706 C C . LEU A 1 210 ? -15.914 -0.227 3.529 1 90.56 210 LEU A C 1
ATOM 1708 O O . LEU A 1 210 ? -16.672 0.681 3.896 1 90.56 210 LEU A O 1
ATOM 1712 N N . PHE A 1 211 ? -15.195 -0.819 4.391 1 94.31 211 PHE A N 1
ATOM 1713 C CA . PHE A 1 211 ? -15.039 -0.352 5.762 1 94.31 211 PHE A CA 1
ATOM 1714 C C . PHE A 1 211 ? -13.617 0.135 6.016 1 94.31 211 PHE A C 1
ATOM 1716 O O . PHE A 1 211 ? -12.688 -0.668 6.098 1 94.31 211 PHE A O 1
ATOM 1723 N N . ASN A 1 212 ? -13.5 1.42 6.184 1 93.75 212 ASN A N 1
ATOM 1724 C CA . ASN A 1 212 ? -12.203 2.061 6.406 1 93.75 212 ASN A CA 1
ATOM 1725 C C . ASN A 1 212 ? -12.242 2.99 7.613 1 93.75 212 ASN A C 1
ATOM 1727 O O . ASN A 1 212 ? -12.281 4.211 7.461 1 93.75 212 ASN A O 1
ATOM 1731 N N . PRO A 1 213 ? -12.062 2.445 8.742 1 95.69 213 PRO A N 1
ATOM 1732 C CA . PRO A 1 213 ? -12.172 3.23 9.969 1 95.69 213 PRO A CA 1
ATOM 1733 C C . PRO A 1 213 ? -10.906 4.031 10.273 1 95.69 213 PRO A C 1
ATOM 1735 O O . PRO A 1 213 ? -9.859 3.801 9.656 1 95.69 213 PRO A O 1
ATOM 1738 N N . THR A 1 214 ? -11.039 4.992 11.148 1 96.12 214 THR A N 1
ATOM 1739 C CA . THR A 1 214 ? -9.93 5.691 11.789 1 96.12 214 THR A CA 1
ATOM 1740 C C . THR A 1 214 ? -9.883 5.387 13.289 1 96.12 214 THR A C 1
ATOM 1742 O O . THR A 1 214 ? -10.844 5.656 14.008 1 96.12 214 THR A O 1
ATOM 1745 N N . PRO A 1 215 ? -8.867 4.816 13.867 1 96.88 215 PRO A N 1
ATOM 1746 C CA . PRO A 1 215 ? -7.672 4.414 13.117 1 96.88 215 PRO A CA 1
ATOM 1747 C C . PRO A 1 215 ? -7.945 3.271 12.141 1 96.88 215 PRO A C 1
ATOM 1749 O O . PRO A 1 215 ? -8.984 2.607 12.234 1 96.88 215 PRO A O 1
ATOM 1752 N N . SER A 1 216 ? -6.973 2.99 11.234 1 97.81 216 SER A N 1
ATOM 1753 C CA . SER A 1 216 ? -7.121 2.041 10.133 1 97.81 216 SER A CA 1
ATOM 1754 C C . SER A 1 216 ? -7.273 0.615 10.656 1 97.81 216 SER A C 1
ATOM 1756 O O . SER A 1 216 ? -7.047 0.351 11.836 1 97.81 216 SER A O 1
ATOM 1758 N N . MET A 1 217 ? -7.684 -0.306 9.711 1 97.94 217 MET A N 1
ATOM 1759 C CA . MET A 1 217 ? -7.82 -1.721 10.039 1 97.94 217 MET A CA 1
ATOM 1760 C C . MET A 1 217 ? -6.477 -2.311 10.461 1 97.94 217 MET A C 1
ATOM 1762 O O . MET A 1 217 ? -6.414 -3.148 11.359 1 97.94 217 MET A O 1
ATOM 1766 N N . SER A 1 218 ? -5.395 -1.937 9.812 1 98.44 218 SER A N 1
ATOM 1767 C CA . SER A 1 218 ? -4.082 -2.416 10.234 1 98.44 218 SER A CA 1
ATOM 1768 C C . SER A 1 218 ? -3.744 -1.942 11.641 1 98.44 218 SER A C 1
ATOM 1770 O O . SER A 1 218 ? -3.096 -2.662 12.406 1 98.44 218 SER A O 1
ATOM 1772 N N . ALA A 1 219 ? -4.18 -0.707 11.969 1 98.5 219 ALA A N 1
ATOM 1773 C CA . ALA A 1 219 ? -3.982 -0.231 13.336 1 98.5 219 ALA A CA 1
ATOM 1774 C C . ALA A 1 219 ? -4.801 -1.058 14.328 1 98.5 219 ALA A C 1
ATOM 1776 O O . ALA A 1 219 ? -4.359 -1.303 15.453 1 98.5 219 ALA A O 1
ATOM 1777 N N . MET A 1 220 ? -6.031 -1.477 13.93 1 98.56 220 MET A N 1
ATOM 1778 C CA . MET A 1 220 ? -6.828 -2.375 14.766 1 98.56 220 MET A CA 1
ATOM 1779 C C . MET A 1 220 ? -6.059 -3.656 15.07 1 98.56 220 MET A C 1
ATOM 1781 O O . MET A 1 220 ? -6.023 -4.105 16.219 1 98.56 220 MET A O 1
ATOM 1785 N N . LEU A 1 221 ? -5.492 -4.18 14.031 1 98.81 221 LEU A N 1
ATOM 1786 C CA . LEU A 1 221 ? -4.719 -5.41 14.164 1 98.81 221 LEU A CA 1
ATOM 1787 C C . LEU A 1 221 ? -3.518 -5.199 15.086 1 98.81 221 LEU A C 1
ATOM 1789 O O . LEU A 1 221 ? -3.254 -6.02 15.969 1 98.81 221 LEU A O 1
ATOM 1793 N N . ILE A 1 222 ? -2.775 -4.109 14.883 1 98.81 222 ILE A N 1
ATOM 1794 C CA . ILE A 1 222 ? -1.606 -3.771 15.688 1 98.81 222 ILE A CA 1
ATOM 1795 C C . ILE A 1 222 ? -2.012 -3.641 17.156 1 98.81 222 ILE A C 1
ATOM 1797 O O . ILE A 1 222 ? -1.308 -4.121 18.047 1 98.81 222 ILE A O 1
ATOM 1801 N N . ASN A 1 223 ? -3.109 -2.986 17.375 1 98.75 223 ASN A N 1
ATOM 1802 C CA . ASN A 1 223 ? -3.58 -2.803 18.734 1 98.75 223 ASN A CA 1
ATOM 1803 C C . ASN A 1 223 ? -3.998 -4.129 19.375 1 98.75 223 ASN A C 1
ATOM 1805 O O . ASN A 1 223 ? -3.658 -4.406 20.516 1 98.75 223 ASN A O 1
ATOM 1809 N N . MET A 1 224 ? -4.727 -4.941 18.625 1 98.69 224 MET A N 1
ATOM 1810 C CA . MET A 1 224 ? -5.262 -6.207 19.109 1 98.69 224 MET A CA 1
ATOM 1811 C C . MET A 1 224 ? -4.137 -7.129 19.578 1 98.69 224 MET A C 1
ATOM 1813 O O . MET A 1 224 ? -4.246 -7.785 20.609 1 98.69 224 MET A O 1
ATOM 1817 N N . TYR A 1 225 ? -3 -7.109 18.828 1 98.81 225 TYR A N 1
ATOM 1818 C CA . TYR A 1 225 ? -1.962 -8.094 19.109 1 98.81 225 TYR A CA 1
ATOM 1819 C C . TYR A 1 225 ? -0.701 -7.426 19.641 1 98.81 225 TYR A C 1
ATOM 1821 O O . TYR A 1 225 ? 0.337 -8.07 19.797 1 98.81 225 TYR A O 1
ATOM 1829 N N . LYS A 1 226 ? -0.733 -6.113 19.859 1 98.69 226 LYS A N 1
ATOM 1830 C CA . LYS A 1 226 ? 0.336 -5.34 20.484 1 98.69 226 LYS A CA 1
ATOM 1831 C C . LYS A 1 226 ? 1.651 -5.512 19.734 1 98.69 226 LYS A C 1
ATOM 1833 O O . LYS A 1 226 ? 2.688 -5.793 20.328 1 98.69 226 LYS A O 1
ATOM 1838 N N . LEU A 1 227 ? 1.592 -5.301 18.422 1 98.75 227 LEU A N 1
ATOM 1839 C CA . LEU A 1 227 ? 2.783 -5.438 17.594 1 98.75 227 LEU A CA 1
ATOM 1840 C C . LEU A 1 227 ? 3.824 -4.383 17.969 1 98.75 227 LEU A C 1
ATOM 1842 O O . LEU A 1 227 ? 3.49 -3.355 18.562 1 98.75 227 LEU A O 1
ATOM 1846 N N . LYS A 1 228 ? 5.062 -4.645 17.656 1 98.38 228 LYS A N 1
ATOM 1847 C CA . LYS A 1 228 ? 6.164 -3.746 17.984 1 98.38 228 LYS A CA 1
ATOM 1848 C C . LYS A 1 228 ? 6 -2.395 17.297 1 98.38 228 LYS A C 1
ATOM 1850 O O . LYS A 1 228 ? 5.336 -2.297 16.266 1 98.38 228 LYS A O 1
ATOM 1855 N N . THR A 1 229 ? 6.641 -1.364 17.766 1 98.19 229 THR A N 1
ATOM 1856 C CA . THR A 1 229 ? 6.422 0.007 17.312 1 98.19 229 THR A CA 1
ATOM 1857 C C . THR A 1 229 ? 7.105 0.254 15.977 1 98.19 229 THR A C 1
ATOM 1859 O O . THR A 1 229 ? 6.824 1.249 15.305 1 98.19 229 THR A O 1
ATOM 1862 N N . THR A 1 230 ? 7.973 -0.629 15.562 1 97.75 230 THR A N 1
ATOM 1863 C CA . THR A 1 230 ? 8.695 -0.44 14.312 1 97.75 230 THR A CA 1
ATOM 1864 C C . THR A 1 230 ? 7.969 -1.134 13.164 1 97.75 230 THR A C 1
ATOM 1866 O O . THR A 1 230 ? 8.461 -1.152 12.031 1 97.75 230 THR A O 1
ATOM 1869 N N . VAL A 1 231 ? 6.797 -1.719 13.43 1 98.38 231 VAL A N 1
ATOM 1870 C CA . VAL A 1 231 ? 6.039 -2.398 12.383 1 98.38 231 VAL A CA 1
ATOM 1871 C C . VAL A 1 231 ? 5.602 -1.391 11.328 1 98.38 231 VAL A C 1
ATOM 1873 O O . VAL A 1 231 ? 5.148 -0.291 11.656 1 98.38 231 VAL A O 1
ATOM 1876 N N . LYS A 1 232 ? 5.836 -1.687 10.078 1 98.38 232 LYS A N 1
ATOM 1877 C CA . LYS A 1 232 ? 5.23 -0.917 9 1 98.38 232 LYS A CA 1
ATOM 1878 C C . LYS A 1 232 ? 3.834 -1.434 8.672 1 98.38 232 LYS A C 1
ATOM 1880 O O . LYS A 1 232 ? 3.564 -2.631 8.789 1 98.38 232 LYS A O 1
ATOM 1885 N N . ASN A 1 233 ? 2.959 -0.546 8.383 1 98.44 233 ASN A N 1
ATOM 1886 C CA . ASN A 1 233 ? 1.597 -1.002 8.133 1 98.44 233 ASN A CA 1
ATOM 1887 C C . ASN A 1 233 ? 0.973 -0.282 6.941 1 98.44 233 ASN A C 1
ATOM 1889 O O . ASN A 1 233 ? 1.27 0.888 6.695 1 98.44 233 ASN A O 1
ATOM 1893 N N . TYR A 1 234 ? 0.078 -0.966 6.203 1 98.56 234 TYR A N 1
ATOM 1894 C CA . TYR A 1 234 ? -0.687 -0.455 5.07 1 98.56 234 TYR A CA 1
ATOM 1895 C C . TYR A 1 234 ? -2.111 -0.999 5.082 1 98.56 234 TYR A C 1
ATOM 1897 O O . TYR A 1 234 ? -2.326 -2.188 5.332 1 98.56 234 TYR A O 1
ATOM 1905 N N . THR A 1 235 ? -3.064 -0.137 4.891 1 98.31 235 THR A N 1
ATOM 1906 C CA . THR A 1 235 ? -4.449 -0.552 4.699 1 98.31 235 THR A CA 1
ATOM 1907 C C . THR A 1 235 ? -4.957 -0.123 3.322 1 98.31 235 THR A C 1
ATOM 1909 O O . THR A 1 235 ? -5.059 1.072 3.039 1 98.31 235 THR A O 1
ATOM 1912 N N . LEU A 1 236 ? -5.266 -1.142 2.514 1 98.19 236 LEU A N 1
ATOM 1913 C CA . LEU A 1 236 ? -5.77 -0.906 1.164 1 98.19 236 LEU A CA 1
ATOM 1914 C C . LEU A 1 236 ? -7.293 -0.859 1.153 1 98.19 236 LEU A C 1
ATOM 1916 O O . LEU A 1 236 ? -7.949 -1.75 1.697 1 98.19 236 LEU A O 1
ATOM 1920 N N . SER A 1 237 ? -7.852 0.174 0.494 1 96.56 237 SER A N 1
ATOM 1921 C CA . SER A 1 237 ? -9.297 0.34 0.508 1 96.56 237 SER A CA 1
ATOM 1922 C C . SER A 1 237 ? -9.836 0.643 -0.888 1 96.56 237 SER A C 1
ATOM 1924 O O . SER A 1 237 ? -9.086 1.086 -1.762 1 96.56 237 SER A O 1
ATOM 1926 N N . GLY A 1 238 ? -11.117 0.301 -1.088 1 95.44 238 GLY A N 1
ATOM 1927 C CA . GLY A 1 238 ? -11.812 0.634 -2.32 1 95.44 238 GLY A CA 1
ATOM 1928 C C . GLY A 1 238 ? -11.336 -0.174 -3.512 1 95.44 238 GLY A C 1
ATOM 1929 O O . GLY A 1 238 ? -11.555 0.218 -4.66 1 95.44 238 GLY A O 1
ATOM 1930 N N . MET A 1 239 ? -10.703 -1.277 -3.229 1 94.56 239 MET A N 1
ATOM 1931 C CA . MET A 1 239 ? -10.031 -1.95 -4.336 1 94.56 239 MET A CA 1
ATOM 1932 C C . MET A 1 239 ? -10.766 -3.23 -4.723 1 94.56 239 MET A C 1
ATOM 1934 O O . MET A 1 239 ? -10.281 -4.004 -5.551 1 94.56 239 MET A O 1
ATOM 1938 N N . GLY A 1 240 ? -11.859 -3.539 -4.09 1 93.06 240 GLY A N 1
ATOM 1939 C CA . GLY A 1 240 ? -12.711 -4.648 -4.488 1 93.06 240 GLY A CA 1
ATOM 1940 C C . GLY A 1 240 ? -12.203 -5.992 -4.008 1 93.06 240 GLY A C 1
ATOM 1941 O O . GLY A 1 240 ? -11.328 -6.059 -3.146 1 93.06 240 GLY A O 1
ATOM 1942 N N . CYS A 1 241 ? -12.734 -7.043 -4.625 1 93.31 241 CYS A N 1
ATOM 1943 C CA . CYS A 1 241 ? -12.508 -8.398 -4.141 1 93.31 241 CYS A CA 1
ATOM 1944 C C . CYS A 1 241 ? -11.086 -8.859 -4.445 1 93.31 241 CYS A C 1
ATOM 1946 O O . CYS A 1 241 ? -10.57 -9.781 -3.803 1 93.31 241 CYS A O 1
ATOM 1948 N N . SER A 1 242 ? -10.5 -8.266 -5.387 1 95 242 SER A N 1
ATOM 1949 C CA . SER A 1 242 ? -9.156 -8.711 -5.75 1 95 242 SER A CA 1
ATOM 1950 C C . SER A 1 242 ? -8.102 -8.078 -4.848 1 95 242 SER A C 1
ATOM 1952 O O . SER A 1 242 ? -6.906 -8.312 -5.027 1 95 242 SER A O 1
ATOM 1954 N N . ALA A 1 243 ? -8.555 -7.289 -3.904 1 96.88 243 ALA A N 1
ATOM 1955 C CA . ALA A 1 243 ? -7.625 -6.617 -2.998 1 96.88 243 ALA A CA 1
ATOM 1956 C C . ALA A 1 243 ? -6.773 -7.629 -2.236 1 96.88 243 ALA A C 1
ATOM 1958 O O . ALA A 1 243 ? -5.629 -7.336 -1.87 1 96.88 243 ALA A O 1
ATOM 1959 N N . GLY A 1 244 ? -7.281 -8.781 -2.023 1 97.81 244 GLY A N 1
ATOM 1960 C CA . GLY A 1 244 ? -6.492 -9.828 -1.393 1 97.81 244 GLY A CA 1
ATOM 1961 C C . GLY A 1 244 ? -5.223 -10.156 -2.156 1 97.81 244 GLY A C 1
ATOM 1962 O O . GLY A 1 244 ? -4.137 -10.195 -1.576 1 97.81 244 GLY A O 1
ATOM 1963 N N . LEU A 1 245 ? -5.352 -10.352 -3.439 1 98.56 245 LEU A N 1
ATOM 1964 C CA . LEU A 1 245 ? -4.203 -10.703 -4.27 1 98.56 245 LEU A CA 1
ATOM 1965 C C . LEU A 1 245 ? -3.328 -9.484 -4.527 1 98.56 245 LEU A C 1
ATOM 1967 O O . LEU A 1 245 ? -2.109 -9.602 -4.672 1 98.56 245 LEU A O 1
ATOM 1971 N N . VAL A 1 246 ? -3.953 -8.297 -4.559 1 98.56 246 VAL A N 1
ATOM 1972 C CA . VAL A 1 246 ? -3.176 -7.062 -4.641 1 98.56 246 VAL A CA 1
ATOM 1973 C C . VAL A 1 246 ? -2.25 -6.953 -3.434 1 98.56 246 VAL A C 1
ATOM 1975 O O . VAL A 1 246 ? -1.086 -6.566 -3.568 1 98.56 246 VAL A O 1
ATOM 1978 N N . SER A 1 247 ? -2.736 -7.316 -2.287 1 98.81 247 SER A N 1
ATOM 1979 C CA . SER A 1 247 ? -1.946 -7.281 -1.061 1 98.81 247 SER A CA 1
ATOM 1980 C C . SER A 1 247 ? -0.802 -8.289 -1.109 1 98.81 247 SER A C 1
ATOM 1982 O O . SER A 1 247 ? 0.289 -8.023 -0.602 1 98.81 247 SER A O 1
ATOM 1984 N N . ILE A 1 248 ? -1.025 -9.422 -1.729 1 98.88 248 ILE A N 1
ATOM 1985 C CA . ILE A 1 248 ? 0.02 -10.43 -1.873 1 98.88 248 ILE A CA 1
ATOM 1986 C C . ILE A 1 248 ? 1.115 -9.906 -2.801 1 98.88 248 ILE A C 1
ATOM 1988 O O . ILE A 1 248 ? 2.305 -10.078 -2.527 1 98.88 248 ILE A O 1
ATOM 1992 N N . ASP A 1 249 ? 0.695 -9.305 -3.869 1 98.81 249 ASP A N 1
ATOM 1993 C CA . ASP A 1 249 ? 1.666 -8.719 -4.789 1 98.81 249 ASP A CA 1
ATOM 1994 C C . ASP A 1 249 ? 2.508 -7.656 -4.09 1 98.81 249 ASP A C 1
ATOM 1996 O O . ASP A 1 249 ? 3.723 -7.59 -4.285 1 98.81 249 ASP A O 1
ATOM 2000 N N . LEU A 1 250 ? 1.845 -6.824 -3.314 1 98.88 250 LEU A N 1
ATOM 2001 C CA . LEU A 1 250 ? 2.568 -5.805 -2.562 1 98.88 250 LEU A CA 1
ATOM 2002 C C . LEU A 1 250 ? 3.545 -6.445 -1.581 1 98.88 250 LEU A C 1
ATOM 2004 O O . LEU A 1 250 ? 4.695 -6.016 -1.474 1 98.88 250 LEU A O 1
ATOM 2008 N N . ALA A 1 251 ? 3.078 -7.41 -0.869 1 98.94 251 ALA A N 1
ATOM 2009 C CA . ALA A 1 251 ? 3.943 -8.117 0.073 1 98.94 251 ALA A CA 1
ATOM 2010 C C . ALA A 1 251 ? 5.152 -8.719 -0.637 1 98.94 251 ALA A C 1
ATOM 2012 O O . ALA A 1 251 ? 6.281 -8.617 -0.147 1 98.94 251 ALA A O 1
ATOM 2013 N N . LYS A 1 252 ? 4.898 -9.359 -1.767 1 98.81 252 LYS A N 1
ATOM 2014 C CA . LYS A 1 252 ? 5.98 -9.914 -2.572 1 98.81 252 LYS A CA 1
ATOM 2015 C C . LYS A 1 252 ? 7.027 -8.859 -2.902 1 98.81 252 LYS A C 1
ATOM 2017 O O . LYS A 1 252 ? 8.227 -9.094 -2.748 1 98.81 252 LYS A O 1
ATOM 2022 N N . ASP A 1 253 ? 6.578 -7.707 -3.334 1 98.69 253 ASP A N 1
ATOM 2023 C CA . ASP A 1 253 ? 7.492 -6.629 -3.691 1 98.69 253 ASP A CA 1
ATOM 2024 C C . ASP A 1 253 ? 8.281 -6.156 -2.475 1 98.69 253 ASP A C 1
ATOM 2026 O O . ASP A 1 253 ? 9.492 -5.926 -2.566 1 98.69 253 ASP A O 1
ATOM 2030 N N . LEU A 1 254 ? 7.648 -6.02 -1.339 1 98.81 254 LEU A N 1
ATOM 2031 C CA . LEU A 1 254 ? 8.312 -5.543 -0.132 1 98.81 254 LEU A CA 1
ATOM 2032 C C . LEU A 1 254 ? 9.328 -6.562 0.37 1 98.81 254 LEU A C 1
ATOM 2034 O O . LEU A 1 254 ? 10.367 -6.191 0.917 1 98.81 254 LEU A O 1
ATOM 2038 N N . LEU A 1 255 ? 9.031 -7.809 0.163 1 98.75 255 LEU A N 1
ATOM 2039 C CA . LEU A 1 255 ? 9.953 -8.867 0.57 1 98.75 255 LEU A CA 1
ATOM 2040 C C . LEU A 1 255 ? 11.219 -8.844 -0.278 1 98.75 255 LEU A C 1
ATOM 2042 O O . LEU A 1 255 ? 12.227 -9.445 0.09 1 98.75 255 LEU A O 1
ATOM 2046 N N . GLN A 1 256 ? 11.188 -8.188 -1.456 1 97.38 256 GLN A N 1
ATOM 2047 C CA . GLN A 1 256 ? 12.406 -8.023 -2.248 1 97.38 256 GLN A CA 1
ATOM 2048 C C . GLN A 1 256 ? 13.266 -6.887 -1.71 1 97.38 256 GLN A C 1
ATOM 2050 O O . GLN A 1 256 ? 14.469 -6.836 -1.967 1 97.38 256 GLN A O 1
ATOM 2055 N N . THR A 1 257 ? 12.633 -5.969 -0.976 1 96.62 257 THR A N 1
ATOM 2056 C CA . THR A 1 257 ? 13.328 -4.812 -0.428 1 96.62 257 THR A CA 1
ATOM 2057 C C . THR A 1 257 ? 13.906 -5.129 0.947 1 96.62 257 THR A C 1
ATOM 2059 O O . THR A 1 257 ? 15.031 -4.727 1.261 1 96.62 257 THR A O 1
ATOM 2062 N N . TYR A 1 258 ? 13.148 -5.863 1.705 1 96.94 258 TYR A N 1
ATOM 2063 C CA . TYR A 1 258 ? 13.539 -6.191 3.07 1 96.94 258 TYR A CA 1
ATOM 2064 C C . TYR A 1 258 ? 13.875 -7.672 3.199 1 96.94 258 TYR A C 1
ATOM 2066 O O . TYR A 1 258 ? 12.984 -8.523 3.127 1 96.94 258 TYR A O 1
ATOM 2074 N N . PRO A 1 259 ? 15.109 -7.988 3.432 1 95.25 259 PRO A N 1
ATOM 2075 C CA . PRO A 1 259 ? 15.461 -9.398 3.619 1 95.25 259 PRO A CA 1
ATOM 2076 C C . PRO A 1 259 ? 15.148 -9.906 5.023 1 95.25 259 PRO A C 1
ATOM 2078 O O . PRO A 1 259 ? 15.117 -9.117 5.977 1 95.25 259 PRO A O 1
ATOM 2081 N N . ASN A 1 260 ? 14.828 -11.102 5.168 1 97.62 260 ASN A N 1
ATOM 2082 C CA . ASN A 1 260 ? 14.711 -11.812 6.438 1 97.62 260 ASN A CA 1
ATOM 2083 C C . ASN A 1 260 ? 13.602 -11.227 7.305 1 97.62 260 ASN A C 1
ATOM 2085 O O . ASN A 1 260 ? 13.82 -10.922 8.477 1 97.62 260 ASN A O 1
ATOM 2089 N N . ILE A 1 261 ? 12.438 -11.094 6.695 1 98.56 261 ILE A N 1
ATOM 2090 C CA . ILE A 1 261 ? 11.336 -10.531 7.465 1 98.56 261 ILE A CA 1
ATOM 2091 C C . ILE A 1 261 ? 10.086 -11.383 7.281 1 98.56 261 ILE A C 1
ATOM 2093 O O . ILE A 1 261 ? 10.047 -12.258 6.406 1 98.56 261 ILE A O 1
ATOM 2097 N N . ASN A 1 262 ? 9.062 -11.156 8.203 1 98.88 262 ASN A N 1
ATOM 2098 C CA . ASN A 1 262 ? 7.711 -11.695 8.117 1 98.88 262 ASN A CA 1
ATOM 2099 C C . ASN A 1 262 ? 6.691 -10.602 7.809 1 98.88 262 ASN A C 1
ATOM 2101 O O . ASN A 1 262 ? 6.742 -9.516 8.391 1 98.88 262 ASN A O 1
ATOM 2105 N N . ILE A 1 263 ? 5.82 -10.898 6.871 1 98.94 263 ILE A N 1
ATOM 2106 C CA . ILE A 1 263 ? 4.719 -10 6.555 1 98.94 263 ILE A CA 1
ATOM 2107 C C . ILE A 1 263 ? 3.387 -10.688 6.84 1 98.94 263 ILE A C 1
ATOM 2109 O O . ILE A 1 263 ? 3.16 -11.82 6.398 1 98.94 263 ILE A O 1
ATOM 2113 N N . LEU A 1 264 ? 2.541 -10.047 7.637 1 98.94 264 LEU A N 1
ATOM 2114 C CA . LEU A 1 264 ? 1.187 -10.523 7.898 1 98.94 264 LEU A CA 1
ATOM 2115 C C . LEU A 1 264 ? 0.174 -9.797 7.023 1 98.94 264 LEU A C 1
ATOM 2117 O O . LEU A 1 264 ? 0.081 -8.562 7.062 1 98.94 264 LEU A O 1
ATOM 2121 N N . VAL A 1 265 ? -0.547 -10.547 6.223 1 98.94 265 VAL A N 1
ATOM 2122 C CA . VAL A 1 265 ? -1.622 -10 5.398 1 98.94 265 VAL A CA 1
ATOM 2123 C C . VAL A 1 265 ? -2.975 -10.43 5.961 1 98.94 265 VAL A C 1
ATOM 2125 O O . VAL A 1 265 ? -3.162 -11.602 6.316 1 98.94 265 VAL A O 1
ATOM 2128 N N . PHE A 1 266 ? -3.861 -9.492 6.105 1 98.88 266 PHE A N 1
ATOM 2129 C CA . PHE A 1 266 ? -5.227 -9.805 6.516 1 98.88 266 PHE A CA 1
ATOM 2130 C C . PHE A 1 266 ? -6.23 -9.281 5.496 1 98.88 266 PHE A C 1
ATOM 2132 O O . PHE A 1 266 ? -6.211 -8.094 5.148 1 98.88 266 PHE A O 1
ATOM 2139 N N . SER A 1 267 ? -7.117 -10.203 5.012 1 98.62 267 SER A N 1
ATOM 2140 C CA . SER A 1 267 ? -8.102 -9.875 3.988 1 98.62 267 SER A CA 1
ATOM 2141 C C . SER A 1 267 ? -9.523 -10.133 4.484 1 98.62 267 SER A C 1
ATOM 2143 O O . SER A 1 267 ? -9.82 -11.203 5.016 1 98.62 267 SER A O 1
ATOM 2145 N N . THR A 1 268 ? -10.383 -9.141 4.344 1 98.12 268 THR A N 1
ATOM 2146 C CA . THR A 1 268 ? -11.781 -9.297 4.727 1 98.12 268 THR A CA 1
ATOM 2147 C C . THR A 1 268 ? -12.656 -8.289 3.982 1 98.12 268 THR A C 1
ATOM 2149 O O . THR A 1 268 ? -12.164 -7.523 3.152 1 98.12 268 THR A O 1
ATOM 2152 N N . GLU A 1 269 ? -13.938 -8.445 4.125 1 95.88 269 GLU A N 1
ATOM 2153 C CA . GLU A 1 269 ? -14.938 -7.438 3.787 1 95.88 269 GLU A CA 1
ATOM 2154 C C . GLU A 1 269 ? -15.859 -7.148 4.969 1 95.88 269 GLU A C 1
ATOM 2156 O O . GLU A 1 269 ? -15.859 -7.895 5.953 1 95.88 269 GLU A O 1
ATOM 2161 N N . ASN A 1 270 ? -16.5 -6.055 4.957 1 96.12 270 ASN A N 1
ATOM 2162 C CA . ASN A 1 270 ? -17.438 -5.668 6.008 1 96.12 270 ASN A CA 1
ATOM 2163 C C . ASN A 1 270 ? -18.859 -5.566 5.48 1 96.12 270 ASN A C 1
ATOM 2165 O O . ASN A 1 270 ? -19.172 -4.684 4.68 1 96.12 270 ASN A O 1
ATOM 2169 N N . LEU A 1 271 ? -19.703 -6.395 5.934 1 96.44 271 LEU A N 1
ATOM 2170 C CA . LEU A 1 271 ? -21.078 -6.441 5.465 1 96.44 271 LEU A CA 1
ATOM 2171 C C . LEU A 1 271 ? -21.938 -5.418 6.199 1 96.44 271 LEU A C 1
ATOM 2173 O O . LEU A 1 271 ? -22.891 -4.871 5.629 1 96.44 271 LEU A O 1
ATOM 2177 N N . THR A 1 272 ? -21.609 -5.234 7.426 1 95.44 272 THR A N 1
ATOM 2178 C CA . THR A 1 272 ? -22.391 -4.336 8.273 1 95.44 272 THR A CA 1
ATOM 2179 C C . THR A 1 272 ? -22.516 -2.959 7.629 1 95.44 272 THR A C 1
ATOM 2181 O O . THR A 1 272 ? -23.625 -2.418 7.52 1 95.44 272 THR A O 1
ATOM 2184 N N . LYS A 1 273 ? -21.391 -2.488 7.117 1 87.62 273 LYS A N 1
ATOM 2185 C CA . LYS A 1 273 ? -21.375 -1.143 6.547 1 87.62 273 LYS A CA 1
ATOM 2186 C C . LYS A 1 273 ? -21.844 -1.156 5.09 1 87.62 273 LYS A C 1
ATOM 2188 O O . LYS A 1 273 ? -22.062 -0.1 4.496 1 87.62 273 LYS A O 1
ATOM 2193 N N . ASN A 1 274 ? -22.141 -2.316 4.547 1 88.31 274 ASN A N 1
ATOM 2194 C CA . ASN A 1 274 ? -22.484 -2.436 3.133 1 88.31 274 ASN A CA 1
ATOM 2195 C C . ASN A 1 274 ? -23.953 -2.812 2.945 1 88.31 274 ASN A C 1
ATOM 2197 O O . ASN A 1 274 ? -24.422 -2.943 1.813 1 88.31 274 ASN A O 1
ATOM 2201 N N . TYR A 1 275 ? -24.641 -2.926 4.02 1 93.69 275 TYR A N 1
ATOM 2202 C CA . TYR A 1 275 ? -26.062 -3.258 3.898 1 93.69 275 TYR A CA 1
ATOM 2203 C C . TYR A 1 275 ? -26.812 -2.145 3.189 1 93.69 275 TYR A C 1
ATOM 2205 O O . TYR A 1 275 ? -26.719 -0.977 3.578 1 93.69 275 TYR A O 1
ATOM 2213 N N . TYR A 1 276 ? -27.547 -2.471 2.117 1 95.62 276 TYR A N 1
ATOM 2214 C CA . TYR A 1 276 ? -28.297 -1.495 1.328 1 95.62 276 TYR A CA 1
ATOM 2215 C C . TYR A 1 276 ? -29.797 -1.679 1.511 1 95.62 276 TYR A C 1
ATOM 2217 O O . TYR A 1 276 ? -30.391 -2.596 0.938 1 95.62 276 TYR A O 1
ATOM 2225 N N . PRO A 1 277 ? -30.438 -0.827 2.193 1 95.31 277 PRO A N 1
ATOM 2226 C CA . PRO A 1 277 ? -31.875 -0.919 2.438 1 95.31 277 PRO A CA 1
ATOM 2227 C C . PRO A 1 277 ? -32.719 -0.151 1.407 1 95.31 277 PRO A C 1
ATOM 2229 O O . PRO A 1 277 ? -33.812 0.315 1.715 1 95.31 277 PRO A O 1
ATOM 2232 N N . GLY A 1 278 ? -32.125 0.034 0.221 1 95.06 278 GLY A N 1
ATOM 2233 C CA . GLY A 1 278 ? -32.812 0.82 -0.787 1 95.06 278 GLY A CA 1
ATOM 2234 C C . GLY A 1 278 ? -33.5 -0.031 -1.838 1 95.06 278 GLY A C 1
ATOM 2235 O O . GLY A 1 278 ? -33.844 -1.186 -1.581 1 95.06 278 GLY A O 1
ATOM 2236 N N . LYS A 1 279 ? -33.781 0.603 -3.002 1 94.94 279 LYS A N 1
ATOM 2237 C CA . LYS A 1 279 ? -34.688 -0.029 -3.947 1 94.94 279 LYS A CA 1
ATOM 2238 C C . LYS A 1 279 ? -33.969 -0.365 -5.258 1 94.94 279 LYS A C 1
ATOM 2240 O O . LYS A 1 279 ? -34.531 -1.057 -6.113 1 94.94 279 LYS A O 1
ATOM 2245 N N . VAL A 1 280 ? -32.781 0.064 -5.363 1 95.25 280 VAL A N 1
ATOM 2246 C CA . VAL A 1 280 ? -32.062 -0.133 -6.629 1 95.25 280 VAL A CA 1
ATOM 2247 C C . VAL A 1 280 ? -31.609 -1.585 -6.746 1 95.25 280 VAL A C 1
ATOM 2249 O O . VAL A 1 280 ? -30.766 -2.041 -5.961 1 95.25 280 VAL A O 1
ATOM 2252 N N . LYS A 1 281 ? -32.062 -2.311 -7.738 1 93.94 281 LYS A N 1
ATOM 2253 C CA . LYS A 1 281 ? -31.844 -3.746 -7.887 1 93.94 281 LYS A CA 1
ATOM 2254 C C . LYS A 1 281 ? -30.359 -4.066 -7.934 1 93.94 281 LYS A C 1
ATOM 2256 O O . LYS A 1 281 ? -29.891 -4.98 -7.25 1 93.94 281 LYS A O 1
ATOM 2261 N N . GLY A 1 282 ? -29.594 -3.318 -8.734 1 93.56 282 GLY A N 1
ATOM 2262 C CA . GLY A 1 282 ? -28.172 -3.574 -8.875 1 93.56 282 GLY A CA 1
ATOM 2263 C C . GLY A 1 282 ? -27.422 -3.465 -7.562 1 93.56 282 GLY A C 1
ATOM 2264 O O . GLY A 1 282 ? -26.344 -4.047 -7.41 1 93.56 282 GLY A O 1
ATOM 2265 N N . MET A 1 283 ? -27.969 -2.75 -6.602 1 95.69 283 MET A N 1
ATOM 2266 C CA . MET A 1 283 ? -27.312 -2.562 -5.305 1 95.69 283 MET A CA 1
ATOM 2267 C C . MET A 1 283 ? -27.781 -3.621 -4.309 1 95.69 283 MET A C 1
ATOM 2269 O O . MET A 1 283 ? -27.125 -3.83 -3.277 1 95.69 283 MET A O 1
ATOM 2273 N N . LEU A 1 284 ? -28.875 -4.312 -4.621 1 95.31 284 LEU A N 1
ATOM 2274 C CA . LEU A 1 284 ? -29.422 -5.344 -3.74 1 95.31 284 LEU A CA 1
ATOM 2275 C C . LEU A 1 284 ? -28.656 -6.648 -3.904 1 95.31 284 LEU A C 1
ATOM 2277 O O . LEU A 1 284 ? -28.75 -7.539 -3.057 1 95.31 284 LEU A O 1
ATOM 2281 N N . ILE A 1 285 ? -27.875 -6.762 -4.973 1 92.62 285 ILE A N 1
ATOM 2282 C CA . ILE A 1 285 ? -27.094 -7.961 -5.238 1 92.62 285 ILE A CA 1
ATOM 2283 C C . ILE A 1 285 ? -26.094 -8.195 -4.105 1 92.62 285 ILE A C 1
ATOM 2285 O O . ILE A 1 285 ? -25.906 -9.328 -3.662 1 92.62 285 ILE A O 1
ATOM 2289 N N . SER A 1 286 ? -25.531 -7.137 -3.631 1 91.19 286 SER A N 1
ATOM 2290 C CA . SER A 1 286 ? -24.531 -7.238 -2.57 1 91.19 286 SER A CA 1
ATOM 2291 C C . SER A 1 286 ? -25.141 -7.789 -1.287 1 91.19 286 SER A C 1
ATOM 2293 O O . SER A 1 286 ? -24.5 -8.555 -0.563 1 91.19 286 SER A O 1
ATOM 2295 N N . ASN A 1 287 ? -26.391 -7.438 -0.98 1 93.19 287 ASN A N 1
ATOM 2296 C CA . ASN A 1 287 ? -27.062 -7.91 0.223 1 93.19 287 ASN A CA 1
ATOM 2297 C C . ASN A 1 287 ? -27.188 -9.43 0.237 1 93.19 287 ASN A C 1
ATOM 2299 O O . ASN A 1 287 ? -27.125 -10.055 1.298 1 93.19 287 ASN A O 1
ATOM 2303 N N . THR A 1 288 ? -27.344 -9.992 -0.932 1 91.62 288 THR A N 1
ATOM 2304 C CA . THR A 1 288 ? -27.688 -11.414 -1.023 1 91.62 288 THR A CA 1
ATOM 2305 C C . THR A 1 288 ? -26.422 -12.258 -1.192 1 91.62 288 THR A C 1
ATOM 2307 O O . THR A 1 288 ? -26.344 -13.375 -0.668 1 91.62 288 THR A O 1
ATOM 2310 N N . LEU A 1 289 ? -25.453 -11.742 -1.848 1 92.06 289 LEU A N 1
ATOM 2311 C CA . LEU A 1 289 ? -24.328 -12.539 -2.303 1 92.06 289 LEU A CA 1
ATOM 2312 C C . LEU A 1 289 ? -23.219 -12.547 -1.256 1 92.06 289 LEU A C 1
ATOM 2314 O O . LEU A 1 289 ? -22.562 -13.57 -1.051 1 92.06 289 LEU A O 1
ATOM 2318 N N . PHE A 1 290 ? -22.984 -11.469 -0.569 1 95.31 290 PHE A N 1
ATOM 2319 C CA . PHE A 1 290 ? -21.812 -11.312 0.293 1 95.31 290 PHE A CA 1
ATOM 2320 C C . PHE A 1 290 ? -22.078 -11.922 1.668 1 95.31 290 PHE A C 1
ATOM 2322 O O . PHE A 1 290 ? -23.203 -11.867 2.172 1 95.31 290 PHE A O 1
ATOM 2329 N N . ARG A 1 291 ? -21.078 -12.516 2.168 1 96.81 291 ARG A N 1
ATOM 2330 C CA . ARG A 1 291 ? -21.125 -13.141 3.486 1 96.81 291 ARG A CA 1
ATOM 2331 C C . ARG A 1 291 ? -19.891 -12.797 4.309 1 96.81 291 ARG A C 1
ATOM 2333 O O . ARG A 1 291 ? -18.891 -12.336 3.764 1 96.81 291 ARG A O 1
ATOM 2340 N N . MET A 1 292 ? -20.047 -12.992 5.57 1 97.25 292 MET A N 1
ATOM 2341 C CA . MET A 1 292 ? -19 -12.664 6.547 1 97.25 292 MET A CA 1
ATOM 2342 C C . MET A 1 292 ? -17.844 -13.648 6.457 1 97.25 292 MET A C 1
ATOM 2344 O O . MET A 1 292 ? -18.062 -14.859 6.418 1 97.25 292 MET A O 1
ATOM 2348 N N . GLY A 1 293 ? -16.594 -13.125 6.352 1 97.62 293 GLY A N 1
ATOM 2349 C CA . GLY A 1 293 ? -15.398 -13.961 6.301 1 97.62 293 GLY A CA 1
ATOM 2350 C C . GLY A 1 293 ? -14.109 -13.172 6.34 1 97.62 293 GLY A C 1
ATOM 2351 O O . GLY A 1 293 ? -14.125 -11.938 6.266 1 97.62 293 GLY A O 1
ATOM 2352 N N . GLY A 1 294 ? -13 -13.852 6.543 1 98.38 294 GLY A N 1
ATOM 2353 C CA . GLY A 1 294 ? -11.672 -13.273 6.609 1 98.38 294 GLY A CA 1
ATOM 2354 C C . GLY A 1 294 ? -10.562 -14.305 6.52 1 98.38 294 GLY A C 1
ATOM 2355 O O . GLY A 1 294 ? -10.789 -15.492 6.766 1 98.38 294 GLY A O 1
ATOM 2356 N N . ALA A 1 295 ? -9.438 -13.852 6.094 1 98.88 295 ALA A N 1
ATOM 2357 C CA . ALA A 1 295 ? -8.266 -14.719 5.992 1 98.88 295 ALA A CA 1
ATOM 2358 C C . ALA A 1 295 ? -7 -13.992 6.445 1 98.88 295 ALA A C 1
ATOM 2360 O O . ALA A 1 295 ? -6.832 -12.797 6.176 1 98.88 295 ALA A O 1
ATOM 2361 N N . ALA A 1 296 ? -6.148 -14.633 7.18 1 98.94 296 ALA A N 1
ATOM 2362 C CA . ALA A 1 296 ? -4.82 -14.172 7.578 1 98.94 296 ALA A CA 1
ATOM 2363 C C . ALA A 1 296 ? -3.729 -14.977 6.883 1 98.94 296 ALA A C 1
ATOM 2365 O O . ALA A 1 296 ? -3.807 -16.203 6.809 1 98.94 296 ALA A O 1
ATOM 2366 N N . ILE A 1 297 ? -2.764 -14.344 6.297 1 98.94 297 ILE A N 1
ATOM 2367 C CA . ILE A 1 297 ? -1.698 -14.969 5.52 1 98.94 297 ILE A CA 1
ATOM 2368 C C . ILE A 1 297 ? -0.339 -14.516 6.047 1 98.94 297 ILE A C 1
ATOM 2370 O O . ILE A 1 297 ? -0.12 -13.32 6.266 1 98.94 297 ILE A O 1
ATOM 2374 N N . LEU A 1 298 ? 0.543 -15.422 6.305 1 98.94 298 LEU A N 1
ATOM 2375 C CA . LEU A 1 298 ? 1.911 -15.109 6.703 1 98.94 298 LEU A CA 1
ATOM 2376 C C . LEU A 1 298 ? 2.887 -15.383 5.562 1 98.94 298 LEU A C 1
ATOM 2378 O O . LEU A 1 298 ? 3.006 -16.516 5.098 1 98.94 298 LEU A O 1
ATOM 2382 N N . LEU A 1 299 ? 3.533 -14.367 5.07 1 98.94 299 LEU A N 1
ATOM 2383 C CA . LEU A 1 299 ? 4.57 -14.445 4.047 1 98.94 299 LEU A CA 1
ATOM 2384 C C . LEU A 1 299 ? 5.941 -14.133 4.637 1 98.94 299 LEU A C 1
ATOM 2386 O O . LEU A 1 299 ? 6.051 -13.359 5.59 1 98.94 299 LEU A O 1
ATOM 2390 N N . SER A 1 300 ? 6.969 -14.734 4.039 1 98.88 300 SER A N 1
ATOM 2391 C CA . SER A 1 300 ? 8.305 -14.531 4.598 1 98.88 300 SER A CA 1
ATOM 2392 C C . SER A 1 300 ? 9.383 -14.805 3.559 1 98.88 300 SER A C 1
ATOM 2394 O O . SER A 1 300 ? 9.125 -15.453 2.541 1 98.88 300 SER A O 1
ATOM 2396 N N . ASN A 1 301 ? 10.492 -14.195 3.695 1 98.56 301 ASN A N 1
ATOM 2397 C CA . ASN A 1 301 ? 11.672 -14.594 2.945 1 98.56 301 ASN A CA 1
ATOM 2398 C C . ASN A 1 301 ? 12.797 -15.062 3.871 1 98.56 301 ASN A C 1
ATOM 2400 O O . ASN A 1 301 ? 13.961 -15.062 3.488 1 98.56 301 ASN A O 1
ATOM 2404 N N . LYS A 1 302 ? 12.453 -15.367 5.148 1 97.88 302 LYS A N 1
ATOM 2405 C CA . LYS A 1 302 ? 13.414 -15.914 6.098 1 97.88 302 LYS A CA 1
ATOM 2406 C C . LYS A 1 302 ? 13.852 -17.328 5.688 1 97.88 302 LYS A C 1
ATOM 2408 O O . LYS A 1 302 ? 13.016 -18.156 5.32 1 97.88 302 LYS A O 1
ATOM 2413 N N . ARG A 1 303 ? 15.094 -17.625 5.863 1 96.31 303 ARG A N 1
ATOM 2414 C CA . ARG A 1 303 ? 15.641 -18.938 5.523 1 96.31 303 ARG A CA 1
ATOM 2415 C C . ARG A 1 303 ? 15.047 -20.016 6.418 1 96.31 303 ARG A C 1
ATOM 2417 O O . ARG A 1 303 ? 14.875 -21.156 5.984 1 96.31 303 ARG A O 1
ATOM 2424 N N . SER A 1 304 ? 14.695 -19.625 7.602 1 96.19 304 SER A N 1
ATOM 2425 C CA . SER A 1 304 ? 14.18 -20.594 8.57 1 96.19 304 SER A CA 1
ATOM 2426 C C . SER A 1 304 ? 12.859 -21.203 8.102 1 96.19 304 SER A C 1
ATOM 2428 O O . SER A 1 304 ? 12.469 -22.281 8.562 1 96.19 304 SER A O 1
ATOM 2430 N N . TRP A 1 305 ? 12.18 -20.547 7.195 1 97.12 305 TRP A N 1
ATOM 2431 C CA . TRP A 1 305 ? 10.883 -21.031 6.727 1 97.12 305 TRP A CA 1
ATOM 2432 C C . TRP A 1 305 ? 11.039 -21.859 5.465 1 97.12 305 TRP A C 1
ATOM 2434 O O . TRP A 1 305 ? 10.07 -22.453 4.98 1 97.12 305 TRP A O 1
ATOM 2444 N N . ARG A 1 306 ? 12.172 -22.016 4.918 1 94.81 306 ARG A N 1
ATOM 2445 C CA . ARG A 1 306 ? 12.422 -22.641 3.625 1 94.81 306 ARG A CA 1
ATOM 2446 C C . ARG A 1 306 ? 11.867 -24.062 3.588 1 94.81 306 ARG A C 1
ATOM 2448 O O . ARG A 1 306 ? 11.242 -24.469 2.605 1 94.81 306 ARG A O 1
ATOM 2455 N N . ASN A 1 307 ? 12.07 -24.797 4.711 1 94.56 307 ASN A N 1
ATOM 2456 C CA . ASN A 1 307 ? 11.672 -26.203 4.715 1 94.56 307 ASN A CA 1
ATOM 2457 C C . ASN A 1 307 ? 10.328 -26.391 5.41 1 94.56 307 ASN A C 1
ATOM 2459 O O . ASN A 1 307 ? 9.805 -27.5 5.465 1 94.56 307 ASN A O 1
ATOM 2463 N N . LYS A 1 308 ? 9.734 -25.312 5.855 1 96.06 308 LYS A N 1
ATOM 2464 C CA . LYS A 1 308 ? 8.508 -25.438 6.637 1 96.06 308 LYS A CA 1
ATOM 2465 C C . LYS A 1 308 ? 7.332 -24.781 5.914 1 96.06 308 LYS A C 1
ATOM 2467 O O . LYS A 1 308 ? 6.176 -25.141 6.16 1 96.06 308 LYS A O 1
ATOM 2472 N N . ALA A 1 309 ? 7.641 -23.875 5.039 1 98.12 309 ALA A N 1
ATOM 2473 C CA . ALA A 1 309 ? 6.59 -23.125 4.352 1 98.12 309 ALA A CA 1
ATOM 2474 C C . ALA A 1 309 ? 5.758 -24.047 3.465 1 98.12 309 ALA A C 1
ATOM 2476 O O . ALA A 1 309 ? 6.258 -25.062 2.967 1 98.12 309 ALA A O 1
ATOM 2477 N N . LYS A 1 310 ? 4.57 -23.672 3.289 1 98.06 310 LYS A N 1
ATOM 2478 C CA . LYS A 1 310 ? 3.648 -24.5 2.514 1 98.06 310 LYS A CA 1
ATOM 2479 C C . LYS A 1 310 ? 3.867 -24.312 1.017 1 98.06 310 LYS A C 1
ATOM 2481 O O . LYS A 1 310 ? 3.818 -25.266 0.25 1 98.06 310 LYS A O 1
ATOM 2486 N N . PHE A 1 311 ? 3.988 -23.109 0.589 1 98.56 311 PHE A N 1
ATOM 2487 C CA . PHE A 1 311 ? 4.121 -22.781 -0.825 1 98.56 311 PHE A CA 1
ATOM 2488 C C . PHE A 1 311 ? 5.195 -21.719 -1.035 1 98.56 311 PHE A C 1
ATOM 2490 O O . PHE A 1 311 ? 5.664 -21.094 -0.074 1 98.56 311 PHE A O 1
ATOM 2497 N N . GLU A 1 312 ? 5.609 -21.562 -2.225 1 98.56 312 GLU A N 1
ATOM 2498 C CA . GLU A 1 312 ? 6.441 -20.453 -2.705 1 98.56 312 GLU A CA 1
ATOM 2499 C C . GLU A 1 312 ? 5.758 -19.703 -3.848 1 98.56 312 GLU A C 1
ATOM 2501 O O . GLU A 1 312 ? 5.129 -20.328 -4.711 1 98.56 312 GLU A O 1
ATOM 2506 N N . CYS A 1 313 ? 5.836 -18.422 -3.805 1 98.75 313 CYS A N 1
ATOM 2507 C CA . CYS A 1 313 ? 5.223 -17.625 -4.855 1 98.75 313 CYS A CA 1
ATOM 2508 C C . CYS A 1 313 ? 6.008 -17.75 -6.16 1 98.75 313 CYS A C 1
ATOM 2510 O O . CYS A 1 313 ? 7.203 -17.453 -6.195 1 98.75 313 CYS A O 1
ATOM 2512 N N . VAL A 1 314 ? 5.375 -18.141 -7.207 1 98.12 314 VAL A N 1
ATOM 2513 C CA . VAL A 1 314 ? 6.012 -18.281 -8.516 1 98.12 314 VAL A CA 1
ATOM 2514 C C . VAL A 1 314 ? 5.926 -16.953 -9.273 1 98.12 314 VAL A C 1
ATOM 2516 O O . VAL A 1 314 ? 6.918 -16.484 -9.844 1 98.12 314 VAL A O 1
ATOM 2519 N N . ASP A 1 315 ? 4.73 -16.422 -9.273 1 97.88 315 ASP A N 1
ATOM 2520 C CA . ASP A 1 315 ? 4.539 -15.172 -10.016 1 97.88 315 ASP A CA 1
ATOM 2521 C C . ASP A 1 315 ? 3.238 -14.484 -9.609 1 97.88 315 ASP A C 1
ATOM 2523 O O . ASP A 1 315 ? 2.34 -15.125 -9.062 1 97.88 315 ASP A O 1
ATOM 2527 N N . THR A 1 316 ? 3.205 -13.219 -9.727 1 98.5 316 THR A N 1
ATOM 2528 C CA . THR A 1 316 ? 1.997 -12.414 -9.617 1 98.5 316 THR A CA 1
ATOM 2529 C C . THR A 1 316 ? 1.829 -11.523 -10.852 1 98.5 316 THR A C 1
ATOM 2531 O O . THR A 1 316 ? 2.811 -11.008 -11.391 1 98.5 316 THR A O 1
ATOM 2534 N N . GLN A 1 317 ? 0.591 -11.398 -11.359 1 98.12 317 GLN A N 1
ATOM 2535 C CA . GLN A 1 317 ? 0.291 -10.5 -12.461 1 98.12 317 GLN A CA 1
ATOM 2536 C C . GLN A 1 317 ? -0.937 -9.641 -12.164 1 98.12 317 GLN A C 1
ATOM 2538 O O . GLN A 1 317 ? -1.945 -10.148 -11.664 1 98.12 317 GLN A O 1
ATOM 2543 N N . ARG A 1 318 ? -0.782 -8.344 -12.445 1 97.5 318 ARG A N 1
ATOM 2544 C CA . ARG A 1 318 ? -1.84 -7.379 -12.172 1 97.5 318 ARG A CA 1
ATOM 2545 C C . ARG A 1 318 ? -2.271 -6.664 -13.445 1 97.5 318 ARG A C 1
ATOM 2547 O O . ARG A 1 318 ? -1.431 -6.199 -14.219 1 97.5 318 ARG A O 1
ATOM 2554 N N . ILE A 1 319 ? -3.586 -6.578 -13.648 1 97.62 319 ILE A N 1
ATOM 2555 C CA . ILE A 1 319 ? -4.18 -5.766 -14.703 1 97.62 319 ILE A CA 1
ATOM 2556 C C . ILE A 1 319 ? -5.23 -4.828 -14.102 1 97.62 319 ILE A C 1
ATOM 2558 O O . ILE A 1 319 ? -6.004 -5.23 -13.234 1 97.62 319 ILE A O 1
ATOM 2562 N N . HIS A 1 320 ? -5.219 -3.598 -14.531 1 98.06 320 HIS A N 1
ATOM 2563 C CA . HIS A 1 320 ? -6.223 -2.615 -14.141 1 98.06 320 HIS A CA 1
ATOM 2564 C C . HIS A 1 320 ? -6.852 -1.946 -15.359 1 98.06 320 HIS A C 1
ATOM 2566 O O . HIS A 1 320 ? -6.184 -1.192 -16.062 1 98.06 320 HIS A O 1
ATOM 2572 N N . HIS A 1 321 ? -8.109 -2.086 -15.539 1 97.94 321 HIS A N 1
ATOM 2573 C CA . HIS A 1 321 ? -8.797 -1.59 -16.719 1 97.94 321 HIS A CA 1
ATOM 2574 C C . HIS A 1 321 ? -9.578 -0.318 -16.422 1 97.94 321 HIS A C 1
ATOM 2576 O O . HIS A 1 321 ? -10.586 -0.027 -17.078 1 97.94 321 HIS A O 1
ATOM 2582 N N . GLY A 1 322 ? -9.164 0.455 -15.445 1 96.81 322 GLY A N 1
ATOM 2583 C CA . GLY A 1 322 ? -9.812 1.706 -15.086 1 96.81 322 GLY A CA 1
ATOM 2584 C C . GLY A 1 322 ? -9.789 2.73 -16.203 1 96.81 322 GLY A C 1
ATOM 2585 O O . GLY A 1 322 ? -10.586 3.672 -16.203 1 96.81 322 GLY A O 1
ATOM 2586 N N . LYS A 1 323 ? -8.922 2.568 -17.156 1 97.5 323 LYS A N 1
ATOM 2587 C CA . LYS A 1 323 ? -8.828 3.508 -18.266 1 97.5 323 LYS A CA 1
ATOM 2588 C C . LYS A 1 323 ? -10.086 3.457 -19.141 1 97.5 323 LYS A C 1
ATOM 2590 O O . LYS A 1 323 ? -10.438 4.445 -19.781 1 97.5 323 LYS A O 1
ATOM 2595 N N . TYR A 1 324 ? -10.711 2.277 -19.156 1 97.62 324 TYR A N 1
ATOM 2596 C CA . TYR A 1 324 ? -11.945 2.119 -19.922 1 97.62 324 TYR A CA 1
ATOM 2597 C C . TYR A 1 324 ? -13.156 2.477 -19.062 1 97.62 324 TYR A C 1
ATOM 2599 O O . TYR A 1 324 ? -13.375 1.887 -18 1 97.62 324 TYR A O 1
ATOM 2607 N N . ASP A 1 325 ? -14.062 3.299 -19.562 1 97.25 325 ASP A N 1
ATOM 2608 C CA . ASP A 1 325 ? -15.18 3.826 -18.781 1 97.25 325 ASP A CA 1
ATOM 2609 C C . ASP A 1 325 ? -16.156 2.713 -18.406 1 97.25 325 ASP A C 1
ATOM 2611 O O . ASP A 1 325 ? -16.719 2.727 -17.297 1 97.25 325 ASP A O 1
ATOM 2615 N N . ASP A 1 326 ? -16.375 1.81 -19.281 1 96.69 326 ASP A N 1
ATOM 2616 C CA . ASP A 1 326 ? -17.281 0.719 -18.969 1 96.69 326 ASP A CA 1
ATOM 2617 C C . ASP A 1 326 ? -16.75 -0.138 -17.828 1 96.69 326 ASP A C 1
ATOM 2619 O O . ASP A 1 326 ? -17.484 -0.519 -16.922 1 96.69 326 ASP A O 1
ATOM 2623 N N . SER A 1 327 ? -15.422 -0.425 -17.828 1 96.69 327 SER A N 1
ATOM 2624 C CA . SER A 1 327 ? -14.773 -1.166 -16.75 1 96.69 327 SER A CA 1
ATOM 2625 C C . SER A 1 327 ? -14.789 -0.374 -15.445 1 96.69 327 SER A C 1
ATOM 2627 O O . SER A 1 327 ? -15.109 -0.918 -14.391 1 96.69 327 SER A O 1
ATOM 2629 N N . TYR A 1 328 ? -14.5 0.922 -15.57 1 97.44 328 TYR A N 1
ATOM 2630 C CA . TYR A 1 328 ? -14.492 1.8 -14.406 1 97.44 328 TYR A CA 1
ATOM 2631 C C . TYR A 1 328 ? -15.859 1.848 -13.742 1 97.44 328 TYR A C 1
ATOM 2633 O O . TYR A 1 328 ? -15.969 1.87 -12.516 1 97.44 328 TYR A O 1
ATOM 2641 N N . ASN A 1 329 ? -16.891 1.766 -14.484 1 96.5 329 ASN A N 1
ATOM 2642 C CA . ASN A 1 329 ? -18.25 1.967 -13.992 1 96.5 329 ASN A CA 1
ATOM 2643 C C . ASN A 1 329 ? -18.938 0.639 -13.688 1 96.5 329 ASN A C 1
ATOM 2645 O O . ASN A 1 329 ? -20.078 0.619 -13.203 1 96.5 329 ASN A O 1
ATOM 2649 N N . ALA A 1 330 ? -18.297 -0.473 -13.914 1 95.19 330 ALA A N 1
ATOM 2650 C CA . ALA A 1 330 ? -18.922 -1.789 -13.781 1 95.19 330 ALA A CA 1
ATOM 2651 C C . ALA A 1 330 ? -19.312 -2.064 -12.336 1 95.19 330 ALA A C 1
ATOM 2653 O O . ALA A 1 330 ? -20.328 -2.729 -12.086 1 95.19 330 ALA A O 1
ATOM 2654 N N . VAL A 1 331 ? -18.578 -1.681 -11.398 1 95.44 331 VAL A N 1
ATOM 2655 C CA . VAL A 1 331 ? -18.844 -1.711 -9.969 1 95.44 331 VAL A CA 1
ATOM 2656 C C . VAL A 1 331 ? -18.641 -0.32 -9.375 1 95.44 331 VAL A C 1
ATOM 2658 O O . VAL A 1 331 ? -17.516 0.163 -9.281 1 95.44 331 VAL A O 1
ATOM 2661 N N . PHE A 1 332 ? -19.75 0.275 -8.977 1 96.44 332 PHE A N 1
ATOM 2662 C CA . PHE A 1 332 ? -19.688 1.698 -8.664 1 96.44 332 PHE A CA 1
ATOM 2663 C C . PHE A 1 332 ? -20.547 2.023 -7.449 1 96.44 332 PHE A C 1
ATOM 2665 O O . PHE A 1 332 ? -21.734 1.697 -7.418 1 96.44 332 PHE A O 1
ATOM 2672 N N . GLN A 1 333 ? -19.906 2.654 -6.488 1 96.5 333 GLN A N 1
ATOM 2673 C CA . GLN A 1 333 ? -20.609 3.086 -5.281 1 96.5 333 GLN A CA 1
ATOM 2674 C C . GLN A 1 333 ? -21.188 4.484 -5.453 1 96.5 333 GLN A C 1
ATOM 2676 O O . GLN A 1 333 ? -20.5 5.406 -5.879 1 96.5 333 GLN A O 1
ATOM 2681 N N . TYR A 1 334 ? -22.484 4.656 -5.191 1 95.62 334 TYR A N 1
ATOM 2682 C CA . TYR A 1 334 ? -23.125 5.961 -5.266 1 95.62 334 TYR A CA 1
ATOM 2683 C C . TYR A 1 334 ? -24.375 6 -4.395 1 95.62 334 TYR A C 1
ATOM 2685 O O . TYR A 1 334 ? -24.75 4.996 -3.785 1 95.62 334 TYR A O 1
ATOM 2693 N N . GLU A 1 335 ? -24.953 7.18 -4.211 1 96.31 335 GLU A N 1
ATOM 2694 C CA . GLU A 1 335 ? -26.234 7.363 -3.525 1 96.31 335 GLU A CA 1
ATOM 2695 C C . GLU A 1 335 ? -27.406 7.215 -4.492 1 96.31 335 GLU A C 1
ATOM 2697 O O . GLU A 1 335 ? -27.391 7.77 -5.59 1 96.31 335 GLU A O 1
ATOM 2702 N N . ASP A 1 336 ? -28.406 6.449 -4.047 1 96.12 336 ASP A N 1
ATOM 2703 C CA . ASP A 1 336 ? -29.609 6.352 -4.867 1 96.12 336 ASP A CA 1
ATOM 2704 C C . ASP A 1 336 ? -30.5 7.594 -4.703 1 96.12 336 ASP A C 1
ATOM 2706 O O . ASP A 1 336 ? -30.062 8.594 -4.121 1 96.12 336 ASP A O 1
ATOM 2710 N N . ASP A 1 337 ? -31.703 7.594 -5.262 1 94.75 337 ASP A N 1
ATOM 2711 C CA . ASP A 1 337 ? -32.594 8.758 -5.297 1 94.75 337 ASP A CA 1
ATOM 2712 C C . ASP A 1 337 ? -33.031 9.164 -3.893 1 94.75 337 ASP A C 1
ATOM 2714 O O . ASP A 1 337 ? -33.406 10.312 -3.66 1 94.75 337 ASP A O 1
ATOM 2718 N N . GLU A 1 338 ? -32.969 8.258 -2.969 1 94.38 338 GLU A N 1
ATOM 2719 C CA . GLU A 1 338 ? -33.375 8.539 -1.596 1 94.38 338 GLU A CA 1
ATOM 2720 C C . GLU A 1 338 ? -32.156 8.852 -0.714 1 94.38 338 GLU A C 1
ATOM 2722 O O . GLU A 1 338 ? -32.312 8.969 0.506 1 94.38 338 GLU A O 1
ATOM 2727 N N . GLY A 1 339 ? -30.969 8.867 -1.264 1 93.88 339 GLY A N 1
ATOM 2728 C CA . GLY A 1 339 ? -29.766 9.25 -0.537 1 93.88 339 GLY A CA 1
ATOM 2729 C C . GLY A 1 339 ? -29.078 8.078 0.145 1 93.88 339 GLY A C 1
ATOM 2730 O O . GLY A 1 339 ? -28.188 8.273 0.968 1 93.88 339 GLY A O 1
ATOM 2731 N N . ILE A 1 340 ? -29.5 6.887 -0.2 1 94.62 340 ILE A N 1
ATOM 2732 C CA . ILE A 1 340 ? -28.906 5.703 0.427 1 94.62 340 ILE A CA 1
ATOM 2733 C C . ILE A 1 340 ? -27.719 5.215 -0.405 1 94.62 340 ILE A C 1
ATOM 2735 O O . ILE A 1 340 ? -27.844 5.027 -1.618 1 94.62 340 ILE A O 1
ATOM 2739 N N . VAL A 1 341 ? -26.609 5.086 0.261 1 94.38 341 VAL A N 1
ATOM 2740 C CA . VAL A 1 341 ? -25.391 4.684 -0.421 1 94.38 341 VAL A CA 1
ATOM 2741 C C . VAL A 1 341 ? -25.406 3.18 -0.685 1 94.38 341 VAL A C 1
ATOM 2743 O O . VAL A 1 341 ? -25.781 2.396 0.195 1 94.38 341 VAL A O 1
ATOM 2746 N N . GLY A 1 342 ? -25.094 2.74 -1.883 1 95.62 342 GLY A N 1
ATOM 2747 C CA . GLY A 1 342 ? -24.938 1.347 -2.271 1 95.62 342 GLY A CA 1
ATOM 2748 C C . GLY A 1 342 ? -23.891 1.14 -3.348 1 95.62 342 GLY A C 1
ATOM 2749 O O . GLY A 1 342 ? -23.375 2.107 -3.906 1 95.62 342 GLY A O 1
ATOM 2750 N N . VAL A 1 343 ? -23.531 -0.057 -3.523 1 95.44 343 VAL A N 1
ATOM 2751 C CA . VAL A 1 343 ? -22.594 -0.428 -4.574 1 95.44 343 VAL A CA 1
ATOM 2752 C C . VAL A 1 343 ? -23.328 -1.141 -5.703 1 95.44 343 VAL A C 1
ATOM 2754 O O . VAL A 1 343 ? -23.859 -2.234 -5.512 1 95.44 343 VAL A O 1
ATOM 2757 N N . LYS A 1 344 ? -23.281 -0.546 -6.816 1 95.44 344 LYS A N 1
ATOM 2758 C CA . LYS A 1 344 ? -23.938 -1.133 -7.98 1 95.44 344 LYS A CA 1
ATOM 2759 C C . LYS A 1 344 ? -23.031 -2.121 -8.695 1 95.44 344 LYS A C 1
ATOM 2761 O O . LYS A 1 344 ? -21.859 -1.81 -8.969 1 95.44 344 LYS A O 1
ATOM 2766 N N . ILE A 1 345 ? -23.531 -3.273 -8.953 1 91 345 ILE A N 1
ATOM 2767 C CA . ILE A 1 345 ? -22.891 -4.254 -9.812 1 91 345 ILE A CA 1
ATOM 2768 C C . ILE A 1 345 ? -23.578 -4.285 -11.172 1 91 345 ILE A C 1
ATOM 2770 O O . ILE A 1 345 ? -24.734 -4.719 -11.281 1 91 345 ILE A O 1
ATOM 2774 N N . GLY A 1 346 ? -22.797 -3.885 -12.195 1 86.62 346 GLY A N 1
ATOM 2775 C CA . GLY A 1 346 ? -23.406 -3.664 -13.5 1 86.62 346 GLY A CA 1
ATOM 2776 C C . GLY A 1 346 ? -23.516 -4.93 -14.328 1 86.62 346 GLY A C 1
ATOM 2777 O O . GLY A 1 346 ? -22.797 -5.898 -14.094 1 86.62 346 GLY A O 1
ATOM 2778 N N . ARG A 1 347 ? -24.359 -4.82 -15.352 1 83.75 347 ARG A N 1
ATOM 2779 C CA . ARG A 1 347 ? -24.625 -5.949 -16.234 1 83.75 347 ARG A CA 1
ATOM 2780 C C . ARG A 1 347 ? -23.453 -6.207 -17.156 1 83.75 347 ARG A C 1
ATOM 2782 O O . ARG A 1 347 ? -23.297 -7.312 -17.688 1 83.75 347 ARG A O 1
ATOM 2789 N N . GLU A 1 348 ? -22.656 -5.184 -17.344 1 86 348 GLU A N 1
ATOM 2790 C CA . GLU A 1 348 ? -21.516 -5.273 -18.25 1 86 348 GLU A CA 1
ATOM 2791 C C . GLU A 1 348 ? -20.312 -5.938 -17.578 1 86 348 GLU A C 1
ATOM 2793 O O . GLU A 1 348 ? -19.266 -6.094 -18.188 1 86 348 GLU A O 1
ATOM 2798 N N . LEU A 1 349 ? -20.5 -6.316 -16.422 1 87.44 349 LEU A N 1
ATOM 2799 C CA . LEU A 1 349 ? -19.391 -6.785 -15.609 1 87.44 349 LEU A CA 1
ATOM 2800 C C . LEU A 1 349 ? -18.703 -7.98 -16.266 1 87.44 349 LEU A C 1
ATOM 2802 O O . LEU A 1 349 ? -17.484 -8.008 -16.391 1 87.44 349 LEU A O 1
ATOM 2806 N N . LEU A 1 350 ? -19.453 -8.891 -16.812 1 85.75 350 LEU A N 1
ATOM 2807 C CA . LEU A 1 350 ? -18.891 -10.125 -17.344 1 85.75 350 LEU A CA 1
ATOM 2808 C C . LEU A 1 350 ? -18.047 -9.836 -18.578 1 85.75 350 LEU A C 1
ATOM 2810 O O . LEU A 1 350 ? -16.984 -10.438 -18.766 1 85.75 350 LEU A O 1
ATOM 2814 N N . LYS A 1 351 ? -18.516 -8.953 -19.406 1 90.25 351 LYS A N 1
ATOM 2815 C CA . LYS A 1 351 ? -17.766 -8.562 -20.594 1 90.25 351 LYS A CA 1
ATOM 2816 C C . LYS A 1 351 ? -16.422 -7.934 -20.203 1 90.25 351 LYS A C 1
ATOM 2818 O O . LYS A 1 351 ? -15.391 -8.227 -20.828 1 90.25 351 LYS A O 1
ATOM 2823 N N . CYS A 1 352 ? -16.438 -7.062 -19.219 1 93.31 352 CYS A N 1
ATOM 2824 C CA . CYS A 1 352 ? -15.227 -6.398 -18.75 1 93.31 352 CYS A CA 1
ATOM 2825 C C . CYS A 1 352 ? -14.266 -7.395 -18.109 1 93.31 352 CYS A C 1
ATOM 2827 O O . CYS A 1 352 ? -13.047 -7.301 -18.297 1 93.31 352 CYS A O 1
ATOM 2829 N N . VAL A 1 353 ? -14.82 -8.375 -17.484 1 92.56 353 VAL A N 1
ATOM 2830 C CA . VAL A 1 353 ? -14.031 -9.406 -16.812 1 92.56 353 VAL A CA 1
ATOM 2831 C C . VAL A 1 353 ? -13.281 -10.242 -17.844 1 92.56 353 VAL A C 1
ATOM 2833 O O . VAL A 1 353 ? -12.094 -10.523 -17.672 1 92.56 353 VAL A O 1
ATOM 2836 N N . THR A 1 354 ? -13.906 -10.586 -18.922 1 91.5 354 THR A N 1
ATOM 2837 C CA . THR A 1 354 ? -13.305 -11.398 -19.969 1 91.5 354 THR A CA 1
ATOM 2838 C C . THR A 1 354 ? -12.141 -10.656 -20.625 1 91.5 354 THR A C 1
ATOM 2840 O O . THR A 1 354 ? -11.086 -11.25 -20.875 1 91.5 354 THR A O 1
ATOM 2843 N N . ARG A 1 355 ? -12.344 -9.43 -20.875 1 93.38 355 ARG A N 1
ATOM 2844 C CA . ARG A 1 355 ? -11.289 -8.609 -21.469 1 93.38 355 ARG A CA 1
ATOM 2845 C C . ARG A 1 355 ? -10.078 -8.531 -20.547 1 93.38 355 ARG A C 1
ATOM 2847 O O . ARG A 1 355 ? -8.938 -8.688 -21 1 93.38 355 ARG A O 1
ATOM 2854 N N . ALA A 1 356 ? -10.32 -8.305 -19.281 1 94.94 356 ALA A N 1
ATOM 2855 C CA . ALA A 1 356 ? -9.242 -8.188 -18.297 1 94.94 356 ALA A CA 1
ATOM 2856 C C . ALA A 1 356 ? -8.523 -9.523 -18.125 1 94.94 356 ALA A C 1
ATOM 2858 O O . ALA A 1 356 ? -7.293 -9.562 -18 1 94.94 356 ALA A O 1
ATOM 2859 N N . LEU A 1 357 ? -9.266 -10.594 -18.172 1 94.31 357 LEU A N 1
ATOM 2860 C CA . LEU A 1 357 ? -8.695 -11.93 -18.031 1 94.31 357 LEU A CA 1
ATOM 2861 C C . LEU A 1 357 ? -7.738 -12.234 -19.188 1 94.31 357 LEU A C 1
ATOM 2863 O O . LEU A 1 357 ? -6.641 -12.742 -18.969 1 94.31 357 LEU A O 1
ATOM 2867 N N . THR A 1 358 ? -8.164 -11.938 -20.344 1 93.56 358 THR A N 1
ATOM 2868 C CA . THR A 1 358 ? -7.344 -12.195 -21.516 1 93.56 358 THR A CA 1
ATOM 2869 C C . THR A 1 358 ? -5.996 -11.492 -21.406 1 93.56 358 THR A C 1
ATOM 2871 O O . THR A 1 358 ? -4.949 -12.102 -21.641 1 93.56 358 THR A O 1
ATOM 2874 N N . GLN A 1 359 ? -6.012 -10.289 -21.031 1 94.94 359 GLN A N 1
ATOM 2875 C CA . GLN A 1 359 ? -4.766 -9.531 -20.906 1 94.94 359 GLN A CA 1
ATOM 2876 C C . GLN A 1 359 ? -3.902 -10.078 -19.766 1 94.94 359 GLN A C 1
ATOM 2878 O O . GLN A 1 359 ? -2.678 -10.133 -19.891 1 94.94 359 GLN A O 1
ATOM 2883 N N . ASN A 1 360 ? -4.551 -10.414 -18.703 1 96.44 360 ASN A N 1
ATOM 2884 C CA . ASN A 1 360 ? -3.82 -10.992 -17.578 1 96.44 360 ASN A CA 1
ATOM 2885 C C . ASN A 1 360 ? -3.109 -12.281 -17.969 1 96.44 360 ASN A C 1
ATOM 2887 O O . ASN A 1 360 ? -1.935 -12.477 -17.656 1 96.44 360 ASN A O 1
ATOM 2891 N N . LEU A 1 361 ? -3.766 -13.109 -18.719 1 95.19 361 LEU A N 1
ATOM 2892 C CA . LEU A 1 361 ? -3.207 -14.383 -19.156 1 95.19 361 LEU A CA 1
ATOM 2893 C C . LEU A 1 361 ? -2.037 -14.172 -20.109 1 95.19 361 LEU A C 1
ATOM 2895 O O . LEU A 1 361 ? -1.047 -14.906 -20.062 1 95.19 361 LEU A O 1
ATOM 2899 N N . ASN A 1 362 ? -2.154 -13.18 -20.906 1 93.56 362 ASN A N 1
ATOM 2900 C CA . ASN A 1 362 ? -1.074 -12.875 -21.828 1 93.56 362 ASN A CA 1
ATOM 2901 C C . ASN A 1 362 ? 0.219 -12.531 -21.094 1 93.56 362 ASN A C 1
ATOM 2903 O O . ASN A 1 362 ? 1.312 -12.805 -21.594 1 93.56 362 ASN A O 1
ATOM 2907 N N . LEU A 1 363 ? 0.08 -11.977 -19.938 1 95 363 LEU A N 1
ATOM 2908 C CA . LEU A 1 363 ? 1.254 -11.609 -19.156 1 95 363 LEU A CA 1
ATOM 2909 C C . LEU A 1 363 ? 1.727 -12.781 -18.312 1 95 363 LEU A C 1
ATOM 2911 O O . LEU A 1 363 ? 2.932 -12.984 -18.125 1 95 363 LEU A O 1
ATOM 2915 N N . LEU A 1 364 ? 0.819 -13.57 -17.844 1 96.81 364 LEU A N 1
ATOM 2916 C CA . LEU A 1 364 ? 1.125 -14.609 -16.875 1 96.81 364 LEU A CA 1
ATOM 2917 C C . LEU A 1 364 ? 1.67 -15.859 -17.562 1 96.81 364 LEU A C 1
ATOM 2919 O O . LEU A 1 364 ? 2.664 -16.438 -17.109 1 96.81 364 LEU A O 1
ATOM 2923 N N . MET A 1 365 ? 1.119 -16.281 -18.625 1 94.88 365 MET A N 1
ATOM 2924 C CA . MET A 1 365 ? 1.315 -17.609 -19.188 1 94.88 365 MET A CA 1
ATOM 2925 C C . MET A 1 365 ? 2.758 -17.797 -19.641 1 94.88 365 MET A C 1
ATOM 2927 O O . MET A 1 365 ? 3.379 -18.828 -19.344 1 94.88 365 MET A O 1
ATOM 2931 N N . PRO A 1 366 ? 3.359 -16.812 -20.281 1 93.19 366 PRO A N 1
ATOM 2932 C CA . PRO A 1 366 ? 4.754 -17.016 -20.688 1 93.19 366 PRO A CA 1
ATOM 2933 C C . PRO A 1 366 ? 5.672 -17.328 -19.516 1 93.19 366 PRO A C 1
ATOM 2935 O O . PRO A 1 366 ? 6.766 -17.859 -19.688 1 93.19 366 PRO A O 1
ATOM 2938 N N . ARG A 1 367 ? 5.211 -17.016 -18.344 1 94.5 367 ARG A N 1
ATOM 2939 C CA . ARG A 1 367 ? 6.074 -17.125 -17.172 1 94.5 367 ARG A CA 1
ATOM 2940 C C . ARG A 1 367 ? 5.836 -18.422 -16.422 1 94.5 367 ARG A C 1
ATOM 2942 O O . ARG A 1 367 ? 6.645 -18.828 -15.586 1 94.5 367 ARG A O 1
ATOM 2949 N N . VAL A 1 368 ? 4.781 -19.141 -16.844 1 95.81 368 VAL A N 1
ATOM 2950 C CA . VAL A 1 368 ? 4.449 -20.25 -15.961 1 95.81 368 VAL A CA 1
ATOM 2951 C C . VAL A 1 368 ? 4.234 -21.516 -16.797 1 95.81 368 VAL A C 1
ATOM 2953 O O . VAL A 1 368 ? 4.18 -22.625 -16.266 1 95.81 368 VAL A O 1
ATOM 2956 N N . ILE A 1 369 ? 4.148 -21.438 -18.125 1 94.19 369 ILE A N 1
ATOM 2957 C CA . ILE A 1 369 ? 3.859 -22.594 -18.953 1 94.19 369 ILE A CA 1
ATOM 2958 C C . ILE A 1 369 ? 5.145 -23.375 -19.219 1 94.19 369 ILE A C 1
ATOM 2960 O O . ILE A 1 369 ? 6.246 -22.844 -19.047 1 94.19 369 ILE A O 1
ATOM 2964 N N . SER A 1 370 ? 5.023 -24.641 -19.609 1 93.81 370 SER A N 1
ATOM 2965 C CA . SER A 1 370 ? 6.145 -25.5 -19.969 1 93.81 370 SER A CA 1
ATOM 2966 C C . SER A 1 370 ? 6.738 -25.109 -21.312 1 93.81 370 SER A C 1
ATOM 2968 O O . SER A 1 370 ? 6.113 -24.359 -22.078 1 93.81 370 SER A O 1
ATOM 2970 N N . TYR A 1 371 ? 7.875 -25.625 -21.516 1 93.62 371 TYR A N 1
ATOM 2971 C CA . TYR A 1 371 ? 8.492 -25.344 -22.812 1 93.62 371 TYR A CA 1
ATOM 2972 C C . TYR A 1 371 ? 7.719 -26.031 -23.938 1 93.62 371 TYR A C 1
ATOM 2974 O O . TYR A 1 371 ? 7.676 -25.516 -25.062 1 93.62 371 TYR A O 1
ATOM 2982 N N . LYS A 1 372 ? 7.102 -27.125 -23.625 1 93.75 372 LYS A N 1
ATOM 2983 C CA . LYS A 1 372 ? 6.227 -27.766 -24.594 1 93.75 372 LYS A CA 1
ATOM 2984 C C . LYS A 1 372 ? 5.129 -26.812 -25.062 1 93.75 372 LYS A C 1
ATOM 2986 O O . LYS A 1 372 ? 4.926 -26.641 -26.266 1 93.75 372 LYS A O 1
ATOM 2991 N N . GLU A 1 373 ? 4.5 -26.219 -24.078 1 93.56 373 GLU A N 1
ATOM 2992 C CA . GLU A 1 373 ? 3.432 -25.266 -24.391 1 93.56 373 GLU A CA 1
ATOM 2993 C C . GLU A 1 373 ? 3.98 -24.031 -25.078 1 93.56 373 GLU A C 1
ATOM 2995 O O . GLU A 1 373 ? 3.316 -23.438 -25.938 1 93.56 373 GLU A O 1
ATOM 3000 N N . MET A 1 374 ? 5.094 -23.625 -24.719 1 93.69 374 MET A N 1
ATOM 3001 C CA . MET A 1 374 ? 5.727 -22.453 -25.344 1 93.69 374 MET A CA 1
ATOM 3002 C C . MET A 1 374 ? 6.004 -22.703 -26.828 1 93.69 374 MET A C 1
ATOM 3004 O O . MET A 1 374 ? 5.781 -21.828 -27.656 1 93.69 374 MET A O 1
ATOM 3008 N N . ILE A 1 375 ? 6.461 -23.859 -27.094 1 92.69 375 ILE A N 1
ATOM 3009 C CA . ILE A 1 375 ? 6.734 -24.234 -28.469 1 92.69 375 ILE A CA 1
ATOM 3010 C C . ILE A 1 375 ? 5.438 -24.25 -29.281 1 92.69 375 ILE A C 1
ATOM 3012 O O . ILE A 1 375 ? 5.395 -23.734 -30.406 1 92.69 375 ILE A O 1
ATOM 3016 N N . LYS A 1 376 ? 4.457 -24.766 -28.656 1 93.06 376 LYS A N 1
ATOM 3017 C CA . LYS A 1 376 ? 3.152 -24.75 -29.312 1 93.06 376 LYS A CA 1
ATOM 3018 C C . LYS A 1 376 ? 2.703 -23.328 -29.609 1 93.06 376 LYS A C 1
ATOM 3020 O O . LYS A 1 376 ? 2.127 -23.062 -30.672 1 93.06 376 LYS A O 1
ATOM 3025 N N . PHE A 1 377 ? 2.877 -22.516 -28.734 1 92.56 377 PHE A N 1
ATOM 3026 C CA . PHE A 1 377 ? 2.523 -21.109 -28.906 1 92.56 377 PHE A CA 1
ATOM 3027 C C . PHE A 1 377 ? 3.287 -20.5 -30.062 1 92.56 377 PHE A C 1
ATOM 3029 O O . PHE A 1 377 ? 2.705 -19.781 -30.891 1 92.56 377 PHE A O 1
ATOM 3036 N N . ILE A 1 378 ? 4.582 -20.766 -30.078 1 93.56 378 ILE A N 1
ATOM 3037 C CA . ILE A 1 378 ? 5.422 -20.203 -31.125 1 93.56 378 ILE A CA 1
ATOM 3038 C C . ILE A 1 378 ? 4.941 -20.703 -32.5 1 93.56 378 ILE A C 1
ATOM 3040 O O . ILE A 1 378 ? 4.832 -19.938 -33.438 1 93.56 378 ILE A O 1
ATOM 3044 N N . ILE A 1 379 ? 4.652 -21.906 -32.531 1 94.31 379 ILE A N 1
ATOM 3045 C CA . ILE A 1 379 ? 4.152 -22.5 -33.781 1 94.31 379 ILE A CA 1
ATOM 3046 C C . ILE A 1 379 ? 2.83 -21.844 -34.156 1 94.31 379 ILE A C 1
ATOM 3048 O O . ILE A 1 379 ? 2.621 -21.484 -35.312 1 94.31 379 ILE A O 1
ATOM 3052 N N . PHE A 1 380 ? 1.978 -21.734 -33.156 1 93.25 380 PHE A N 1
ATOM 3053 C CA . PHE A 1 380 ? 0.693 -21.078 -33.375 1 93.25 380 PHE A CA 1
ATOM 3054 C C . PHE A 1 380 ? 0.889 -19.672 -33.938 1 93.25 380 PHE A C 1
ATOM 3056 O O . PHE A 1 380 ? 0.246 -19.281 -34.906 1 93.25 380 PHE A O 1
ATOM 3063 N N . PHE A 1 381 ? 1.772 -18.953 -33.375 1 91.69 381 PHE A N 1
ATOM 3064 C CA . PHE A 1 381 ? 2.049 -17.578 -33.75 1 91.69 381 PHE A CA 1
ATOM 3065 C C . PHE A 1 381 ? 2.57 -17.5 -35.188 1 91.69 381 PHE A C 1
ATOM 3067 O O . PHE A 1 381 ? 2.156 -16.641 -35.969 1 91.69 381 PHE A O 1
ATOM 3074 N N . ILE A 1 382 ? 3.426 -18.391 -35.5 1 94.12 382 ILE A N 1
ATOM 3075 C CA . ILE A 1 382 ? 3.992 -18.438 -36.844 1 94.12 382 ILE A CA 1
ATOM 3076 C C . ILE A 1 382 ? 2.895 -18.766 -37.844 1 94.12 382 ILE A C 1
ATOM 3078 O O . ILE A 1 382 ? 2.807 -18.125 -38.906 1 94.12 382 ILE A O 1
ATOM 3082 N N . LYS A 1 383 ? 2.123 -19.672 -37.469 1 95.12 383 LYS A N 1
ATOM 3083 C CA . LYS A 1 383 ? 1.02 -20.031 -38.344 1 95.12 383 LYS A CA 1
ATOM 3084 C C . LYS A 1 383 ? 0.058 -18.859 -38.531 1 95.12 383 LYS A C 1
ATOM 3086 O O . LYS A 1 383 ? -0.481 -18.672 -39.625 1 95.12 383 LYS A O 1
ATOM 3091 N N . GLN A 1 384 ? -0.206 -18.172 -37.469 1 93.81 384 GLN A N 1
ATOM 3092 C CA . GLN A 1 384 ? -1.078 -17 -37.531 1 93.81 384 GLN A CA 1
ATOM 3093 C C . GLN A 1 384 ? -0.483 -15.922 -38.438 1 93.81 384 GLN A C 1
ATOM 3095 O O . GLN A 1 384 ? -1.189 -15.328 -39.25 1 93.81 384 GLN A O 1
ATOM 3100 N N . LYS A 1 385 ? 0.774 -15.703 -38.344 1 92.94 385 LYS A N 1
ATOM 3101 C CA . LYS A 1 385 ? 1.47 -14.703 -39.125 1 92.94 385 LYS A CA 1
ATOM 3102 C C . LYS A 1 385 ? 1.491 -15.109 -40.594 1 92.94 385 LYS A C 1
ATOM 3104 O O . LYS A 1 385 ? 1.451 -14.25 -41.5 1 92.94 385 LYS A O 1
ATOM 3109 N N . LEU A 1 386 ? 1.53 -16.359 -40.812 1 94.81 386 LEU A N 1
ATOM 3110 C CA . LEU A 1 386 ? 1.564 -16.875 -42.156 1 94.81 386 LEU A CA 1
ATOM 3111 C C . LEU A 1 386 ? 0.159 -16.953 -42.75 1 94.81 386 LEU A C 1
ATOM 3113 O O . LEU A 1 386 ? -0.014 -17.344 -43.906 1 94.81 386 LEU A O 1
ATOM 3117 N N . GLY A 1 387 ? -0.865 -16.594 -41.969 1 93 387 GLY A N 1
ATOM 3118 C CA . GLY A 1 387 ? -2.24 -16.562 -42.438 1 93 387 GLY A CA 1
ATOM 3119 C C . GLY A 1 387 ? -2.916 -17.922 -42.438 1 93 387 GLY A C 1
ATOM 3120 O O . GLY A 1 387 ? -3.955 -18.094 -43.062 1 93 387 GLY A O 1
ATOM 3121 N N . LYS A 1 388 ? -2.393 -18.797 -41.844 1 94.62 388 LYS A N 1
ATOM 3122 C CA . LYS A 1 388 ? -2.963 -20.141 -41.781 1 94.62 388 LYS A CA 1
ATOM 3123 C C . LYS A 1 388 ? -4.02 -20.25 -40.688 1 94.62 388 LYS A C 1
ATOM 3125 O O . LYS A 1 388 ? -4.855 -21.156 -40.719 1 94.62 388 LYS A O 1
ATOM 3130 N N . ILE A 1 389 ? -3.846 -19.516 -39.719 1 90.31 389 ILE A N 1
ATOM 3131 C CA . ILE A 1 389 ? -4.797 -19.406 -38.625 1 90.31 389 ILE A CA 1
ATOM 3132 C C . ILE A 1 389 ? -5.379 -17.984 -38.594 1 90.31 389 ILE A C 1
ATOM 3134 O O . ILE A 1 389 ? -4.672 -17.016 -38.844 1 90.31 389 ILE A O 1
ATOM 3138 N N . ASP A 1 390 ? -6.617 -17.984 -38.344 1 91.06 390 ASP A N 1
ATOM 3139 C CA . ASP A 1 390 ? -7.301 -16.688 -38.281 1 91.06 390 ASP A CA 1
ATOM 3140 C C . ASP A 1 390 ? -6.641 -15.773 -37.25 1 91.06 390 ASP A C 1
ATOM 3142 O O . ASP A 1 390 ? -6.234 -16.219 -36.188 1 91.06 390 ASP A O 1
ATOM 3146 N N . SER A 1 391 ? -6.617 -14.508 -37.594 1 85.94 391 SER A N 1
ATOM 3147 C CA . SER A 1 391 ? -5.965 -13.516 -36.75 1 85.94 391 SER A CA 1
ATOM 3148 C C . SER A 1 391 ? -6.723 -13.328 -35.438 1 85.94 391 SER A C 1
ATOM 3150 O O . SER A 1 391 ? -6.145 -12.898 -34.438 1 85.94 391 SER A O 1
ATOM 3152 N N . LYS A 1 392 ? -7.926 -13.719 -35.469 1 78.81 392 LYS A N 1
ATOM 3153 C CA . LYS A 1 392 ? -8.758 -13.523 -34.281 1 78.81 392 LYS A CA 1
ATOM 3154 C C . LYS A 1 392 ? -8.672 -14.719 -33.344 1 78.81 392 LYS A C 1
ATOM 3156 O O . LYS A 1 392 ? -9.133 -14.656 -32.188 1 78.81 392 LYS A O 1
ATOM 3161 N N . GLU A 1 393 ? -8.039 -15.727 -33.781 1 84.19 393 GLU A N 1
ATOM 3162 C CA . GLU A 1 393 ? -7.918 -16.906 -32.938 1 84.19 393 GLU A CA 1
ATOM 3163 C C . GLU A 1 393 ? -6.902 -16.688 -31.812 1 84.19 393 GLU A C 1
ATOM 3165 O O . GLU A 1 393 ? -5.867 -16.047 -32.031 1 84.19 393 GLU A O 1
ATOM 3170 N N . ILE A 1 394 ? -7.309 -17.203 -30.641 1 81.88 394 ILE A N 1
ATOM 3171 C CA . ILE A 1 394 ? -6.453 -17.016 -29.469 1 81.88 394 ILE A CA 1
ATOM 3172 C C . ILE A 1 394 ? -5.844 -18.344 -29.062 1 81.88 394 ILE A C 1
ATOM 3174 O O . ILE A 1 394 ? -6.52 -19.375 -29.078 1 81.88 394 ILE A O 1
ATOM 3178 N N . PHE A 1 395 ? -4.559 -18.281 -28.859 1 86.69 395 PHE A N 1
ATOM 3179 C CA . PHE A 1 395 ? -3.879 -19.484 -28.359 1 86.69 395 PHE A CA 1
ATOM 3180 C C . PHE A 1 395 ? -4.34 -19.828 -26.953 1 86.69 395 PHE A C 1
ATOM 3182 O O . PHE A 1 395 ? -4.371 -18.969 -26.078 1 86.69 395 PHE A O 1
ATOM 3189 N N . MET A 1 396 ? -4.75 -20.984 -26.719 1 86.56 396 MET A N 1
ATOM 3190 C CA . MET A 1 396 ? -5.125 -21.453 -25.391 1 86.56 396 MET A CA 1
ATOM 3191 C C . MET A 1 396 ? -4.184 -22.562 -24.922 1 86.56 396 MET A C 1
ATOM 3193 O O . MET A 1 396 ? -4.289 -23.703 -25.359 1 86.56 396 MET A O 1
ATOM 3197 N N . PRO A 1 397 ? -3.379 -22.156 -24.016 1 90.75 397 PRO A N 1
ATOM 3198 C CA . PRO A 1 397 ? -2.529 -23.219 -23.469 1 90.75 397 PRO A CA 1
ATOM 3199 C C . PRO A 1 397 ? -3.311 -24.25 -22.641 1 90.75 397 PRO A C 1
ATOM 3201 O O . PRO A 1 397 ? -4.496 -24.047 -22.375 1 90.75 397 PRO A O 1
ATOM 3204 N N . ASN A 1 398 ? -2.643 -25.391 -22.391 1 92.19 398 ASN A N 1
ATOM 3205 C CA . ASN A 1 398 ? -3.242 -26.359 -21.484 1 92.19 398 ASN A CA 1
ATOM 3206 C C . ASN A 1 398 ? -3.135 -25.922 -20.031 1 92.19 398 ASN A C 1
ATOM 3208 O O . ASN A 1 398 ? -2.178 -26.266 -19.328 1 92.19 398 ASN A O 1
ATOM 3212 N N . PHE A 1 399 ? -4.164 -25.266 -19.594 1 94.5 399 PHE A N 1
ATOM 3213 C CA . PHE A 1 399 ? -4.172 -24.719 -18.234 1 94.5 399 PHE A CA 1
ATOM 3214 C C . PHE A 1 399 ? -4.082 -25.828 -17.203 1 94.5 399 PHE A C 1
ATOM 3216 O O . PHE A 1 399 ? -3.402 -25.672 -16.172 1 94.5 399 PHE A O 1
ATOM 3223 N N . ARG A 1 400 ? -4.664 -26.922 -17.484 1 94.94 400 ARG A N 1
ATOM 3224 C CA . ARG A 1 400 ? -4.758 -28 -16.484 1 94.94 400 ARG A CA 1
ATOM 3225 C C . ARG A 1 400 ? -3.416 -28.688 -16.297 1 94.94 400 ARG A C 1
ATOM 3227 O O . ARG A 1 400 ? -3.123 -29.203 -15.219 1 94.94 400 ARG A O 1
ATOM 3234 N N . GLU A 1 401 ? -2.643 -28.688 -17.312 1 93.56 401 GLU A N 1
ATOM 3235 C CA . GLU A 1 401 ? -1.297 -29.234 -17.156 1 93.56 401 GLU A CA 1
ATOM 3236 C C . GLU A 1 401 ? -0.368 -28.234 -16.484 1 93.56 401 GLU A C 1
ATOM 3238 O O . GLU A 1 401 ? 0.619 -28.625 -15.852 1 93.56 401 GLU A O 1
ATOM 3243 N N . THR A 1 402 ? -0.684 -27.016 -16.656 1 95.5 402 THR A N 1
ATOM 3244 C CA . THR A 1 402 ? 0.14 -25.953 -16.094 1 95.5 402 THR A CA 1
ATOM 3245 C C . THR A 1 402 ? -0.123 -25.812 -14.594 1 95.5 402 THR A C 1
ATOM 3247 O O . THR A 1 402 ? 0.81 -25.625 -13.805 1 95.5 402 THR A O 1
ATOM 3250 N N . PHE A 1 403 ? -1.388 -25.844 -14.25 1 97.88 403 PHE A N 1
ATOM 3251 C CA . PHE A 1 403 ? -1.809 -25.719 -12.859 1 97.88 403 PHE A CA 1
ATOM 3252 C C . PHE A 1 403 ? -2.5 -26.984 -12.383 1 97.88 403 PHE A C 1
ATOM 3254 O O . PHE A 1 403 ? -3.336 -27.547 -13.094 1 97.88 403 PHE A O 1
ATOM 3261 N N . GLN A 1 404 ? -2.23 -27.422 -11.203 1 98.25 404 GLN A N 1
ATOM 3262 C CA . GLN A 1 404 ? -2.791 -28.641 -10.648 1 98.25 404 GLN A CA 1
ATOM 3263 C C . GLN A 1 404 ? -3.98 -28.344 -9.742 1 98.25 404 GLN A C 1
ATOM 3265 O O . GLN A 1 404 ? -4.715 -29.25 -9.352 1 98.25 404 GLN A O 1
ATOM 3270 N N . ALA A 1 405 ? -4.164 -27.094 -9.422 1 98.44 405 ALA A N 1
ATOM 3271 C CA . ALA A 1 405 ? -5.344 -26.641 -8.695 1 98.44 405 ALA A CA 1
ATOM 3272 C C . ALA A 1 405 ? -5.691 -25.203 -9.055 1 98.44 405 ALA A C 1
ATOM 3274 O O . ALA A 1 405 ? -4.82 -24.422 -9.445 1 98.44 405 ALA A O 1
ATOM 3275 N N . PHE A 1 406 ? -6.988 -24.891 -8.891 1 98.19 406 PHE A N 1
ATOM 3276 C CA . PHE A 1 406 ? -7.52 -23.594 -9.297 1 98.19 406 PHE A CA 1
ATOM 3277 C C . PHE A 1 406 ? -8.336 -22.969 -8.172 1 98.19 406 PHE A C 1
ATOM 3279 O O . PHE A 1 406 ? -9.195 -23.625 -7.582 1 98.19 406 PHE A O 1
ATOM 3286 N N . CYS A 1 407 ? -8.008 -21.734 -7.828 1 98.19 407 CYS A N 1
ATOM 3287 C CA . CYS A 1 407 ? -8.828 -20.875 -6.969 1 98.19 407 CYS A CA 1
ATOM 3288 C C . CYS A 1 407 ? -9.391 -19.703 -7.75 1 98.19 407 CYS A C 1
ATOM 3290 O O . CYS A 1 407 ? -8.781 -18.625 -7.781 1 98.19 407 CYS A O 1
ATOM 3292 N N . ILE A 1 408 ? -10.57 -19.906 -8.266 1 94 408 ILE A N 1
ATOM 3293 C CA . ILE A 1 408 ? -11.25 -18.891 -9.062 1 94 408 ILE A CA 1
ATOM 3294 C C . ILE A 1 408 ? -12.18 -18.062 -8.164 1 94 408 ILE A C 1
ATOM 3296 O O . ILE A 1 408 ? -13.039 -18.625 -7.473 1 94 408 ILE A O 1
ATOM 3300 N N . HIS A 1 409 ? -12.086 -16.781 -8.297 1 88.81 409 HIS A N 1
ATOM 3301 C CA . HIS A 1 409 ? -12.852 -15.859 -7.465 1 88.81 409 HIS A CA 1
ATOM 3302 C C . HIS A 1 409 ? -14.312 -16.297 -7.355 1 88.81 409 HIS A C 1
ATOM 3304 O O . HIS A 1 409 ? -15 -16.453 -8.367 1 88.81 409 HIS A O 1
ATOM 3310 N N . ALA A 1 410 ? -14.719 -16.422 -6.152 1 85.69 410 ALA A N 1
ATOM 3311 C CA . ALA A 1 410 ? -16.109 -16.797 -5.879 1 85.69 410 ALA A CA 1
ATOM 3312 C C . ALA A 1 410 ? -17.016 -15.57 -5.871 1 85.69 410 ALA A C 1
ATOM 3314 O O . ALA A 1 410 ? -17.719 -15.312 -4.891 1 85.69 410 ALA A O 1
ATOM 3315 N N . GLY A 1 411 ? -17 -14.898 -7.031 1 84.75 411 GLY A N 1
ATOM 3316 C CA . GLY A 1 411 ? -17.797 -13.688 -7.148 1 84.75 411 GLY A CA 1
ATOM 3317 C C . GLY A 1 411 ? -19.266 -13.961 -7.383 1 84.75 411 GLY A C 1
ATOM 3318 O O . GLY A 1 411 ? -20.094 -13.055 -7.277 1 84.75 411 GLY A O 1
ATOM 3319 N N . GLY A 1 412 ? -19.594 -15.133 -7.641 1 87.38 412 GLY A N 1
ATOM 3320 C CA . GLY A 1 412 ? -20.938 -15.609 -7.98 1 87.38 412 GLY A CA 1
ATOM 3321 C C . GLY A 1 412 ? -20.906 -16.766 -8.961 1 87.38 412 GLY A C 1
ATOM 3322 O O . GLY A 1 412 ? -19.875 -17.062 -9.57 1 87.38 412 GLY A O 1
ATOM 3323 N N . ARG A 1 413 ? -22.031 -17.344 -9.086 1 88.94 413 ARG A N 1
ATOM 3324 C CA . ARG A 1 413 ? -22.156 -18.516 -9.945 1 88.94 413 ARG A CA 1
ATOM 3325 C C . ARG A 1 413 ? -21.781 -18.203 -11.383 1 88.94 413 ARG A C 1
ATOM 3327 O O . ARG A 1 413 ? -21.047 -18.969 -12.023 1 88.94 413 ARG A O 1
ATOM 3334 N N . ALA A 1 414 ? -22.172 -17.078 -11.836 1 85.31 414 ALA A N 1
ATOM 3335 C CA . ALA A 1 414 ? -21.953 -16.703 -13.227 1 85.31 414 ALA A CA 1
ATOM 3336 C C . ALA A 1 414 ? -20.469 -16.531 -13.523 1 85.31 414 ALA A C 1
ATOM 3338 O O . ALA A 1 414 ? -20 -16.875 -14.609 1 85.31 414 ALA A O 1
ATOM 3339 N N . ILE A 1 415 ? -19.766 -16.016 -12.594 1 87.44 415 ILE A N 1
ATOM 3340 C CA . ILE A 1 415 ? -18.328 -15.82 -12.766 1 87.44 415 ILE A CA 1
ATOM 3341 C C . ILE A 1 415 ? -17.625 -17.172 -12.852 1 87.44 415 ILE A C 1
ATOM 3343 O O . ILE A 1 415 ? -16.797 -17.391 -13.742 1 87.44 415 ILE A O 1
ATOM 3347 N N . VAL A 1 416 ? -17.938 -18.078 -11.977 1 92.25 416 VAL A N 1
ATOM 3348 C CA . VAL A 1 416 ? -17.312 -19.391 -11.953 1 92.25 416 VAL A CA 1
ATOM 3349 C C . VAL A 1 416 ? -17.656 -20.156 -13.227 1 92.25 416 VAL A C 1
ATOM 3351 O O . VAL A 1 416 ? -16.781 -20.75 -13.859 1 92.25 416 VAL A O 1
ATOM 3354 N N . ASP A 1 417 ? -18.938 -20.062 -13.641 1 91.56 417 ASP A N 1
ATOM 3355 C CA . ASP A 1 417 ? -19.375 -20.719 -14.867 1 91.56 417 ASP A CA 1
ATOM 3356 C C . ASP A 1 417 ? -18.656 -20.156 -16.078 1 91.56 417 ASP A C 1
ATOM 3358 O O . ASP A 1 417 ? -18.188 -20.922 -16.938 1 91.56 417 ASP A O 1
ATOM 3362 N N . GLY A 1 418 ? -18.641 -18.844 -16.125 1 88 418 GLY A N 1
ATOM 3363 C CA . GLY A 1 418 ? -17.984 -18.203 -17.25 1 88 418 GLY A CA 1
ATOM 3364 C C . GLY A 1 418 ? -16.5 -18.562 -17.359 1 88 418 GLY A C 1
ATOM 3365 O O . GLY A 1 418 ? -16 -18.812 -18.453 1 88 418 GLY A O 1
ATOM 3366 N N . LEU A 1 419 ? -15.852 -18.641 -16.297 1 90.81 419 LEU A N 1
ATOM 3367 C CA . LEU A 1 419 ? -14.422 -18.953 -16.297 1 90.81 419 LEU A CA 1
ATOM 3368 C C . LEU A 1 419 ? -14.195 -20.438 -16.625 1 90.81 419 LEU A C 1
ATOM 3370 O O . LEU A 1 419 ? -13.227 -20.766 -17.312 1 90.81 419 LEU A O 1
ATOM 3374 N N . GLN A 1 420 ? -15.016 -21.266 -16.047 1 93.56 420 GLN A N 1
ATOM 3375 C CA . GLN A 1 420 ? -14.914 -22.672 -16.375 1 93.56 420 GLN A CA 1
ATOM 3376 C C . GLN A 1 420 ? -15.008 -22.906 -17.875 1 93.56 420 GLN A C 1
ATOM 3378 O O . GLN A 1 420 ? -14.227 -23.672 -18.438 1 93.56 420 GLN A O 1
ATOM 3383 N N . GLU A 1 421 ? -15.914 -22.203 -18.469 1 90.88 421 GLU A N 1
ATOM 3384 C CA . GLU A 1 421 ? -16.109 -22.344 -19.906 1 90.88 421 GLU A CA 1
ATOM 3385 C C . GLU A 1 421 ? -14.938 -21.766 -20.688 1 90.88 421 GLU A C 1
ATOM 3387 O O . GLU A 1 421 ? -14.398 -22.422 -21.578 1 90.88 421 GLU A O 1
ATOM 3392 N N . ASN A 1 422 ? -14.531 -20.625 -20.328 1 86.88 422 ASN A N 1
ATOM 3393 C CA . ASN A 1 422 ? -13.477 -19.922 -21.047 1 86.88 422 ASN A CA 1
ATOM 3394 C C . ASN A 1 422 ? -12.141 -20.656 -20.938 1 86.88 422 ASN A C 1
ATOM 3396 O O . ASN A 1 422 ? -11.336 -20.625 -21.875 1 86.88 422 ASN A O 1
ATOM 3400 N N . LEU A 1 423 ? -11.93 -21.266 -19.797 1 91.88 423 LEU A N 1
ATOM 3401 C CA . LEU A 1 423 ? -10.641 -21.891 -19.531 1 91.88 423 LEU A CA 1
ATOM 3402 C C . LEU A 1 423 ? -10.711 -23.406 -19.766 1 91.88 423 LEU A C 1
ATOM 3404 O O . LEU A 1 423 ? -9.719 -24.109 -19.609 1 91.88 423 LEU A O 1
ATOM 3408 N N . LYS A 1 424 ? -11.852 -23.875 -20.094 1 92.62 424 LYS A N 1
ATOM 3409 C CA . LYS A 1 424 ? -12.094 -25.297 -20.359 1 92.62 424 LYS A CA 1
ATOM 3410 C C . LYS A 1 424 ? -11.695 -26.156 -19.172 1 92.62 424 LYS A C 1
ATOM 3412 O O . LYS A 1 424 ? -10.945 -27.125 -19.328 1 92.62 424 LYS A O 1
ATOM 3417 N N . LEU A 1 425 ? -12.125 -25.766 -18.062 1 96 425 LEU A N 1
ATOM 3418 C CA . LEU A 1 425 ? -11.875 -26.516 -16.828 1 96 425 LEU A CA 1
ATOM 3419 C C . LEU A 1 425 ? -12.969 -27.531 -16.578 1 96 425 LEU A C 1
ATOM 3421 O O . LEU A 1 425 ? -14.094 -27.391 -17.062 1 96 425 LEU A O 1
ATOM 3425 N N . THR A 1 426 ? -12.625 -28.531 -15.844 1 96.88 426 THR A N 1
ATOM 3426 C CA . THR A 1 426 ? -13.594 -29.547 -15.469 1 96.88 426 THR A CA 1
ATOM 3427 C C . THR A 1 426 ? -14.398 -29.094 -14.25 1 96.88 426 THR A C 1
ATOM 3429 O O . THR A 1 426 ? -14.07 -28.094 -13.617 1 96.88 426 THR A O 1
ATOM 3432 N N . ASP A 1 427 ? -15.492 -29.828 -13.938 1 95.56 427 ASP A N 1
ATOM 3433 C CA . ASP A 1 427 ? -16.266 -29.578 -12.727 1 95.56 427 ASP A CA 1
ATOM 3434 C C . ASP A 1 427 ? -15.398 -29.75 -11.477 1 95.56 427 ASP A C 1
ATOM 3436 O O . ASP A 1 427 ? -15.523 -28.984 -10.516 1 95.56 427 ASP A O 1
ATOM 3440 N N . GLU A 1 428 ? -14.5 -30.781 -11.555 1 96.88 428 GLU A N 1
ATOM 3441 C CA . GLU A 1 428 ? -13.602 -31.031 -10.438 1 96.88 428 GLU A CA 1
ATOM 3442 C C . GLU A 1 428 ? -12.625 -29.891 -10.234 1 96.88 428 GLU A C 1
ATOM 3444 O O . GLU A 1 428 ? -12.305 -29.516 -9.102 1 96.88 428 GLU A O 1
ATOM 3449 N N . ASP A 1 429 ? -12.234 -29.266 -11.359 1 97.12 429 ASP A N 1
ATOM 3450 C CA . ASP A 1 429 ? -11.336 -28.109 -11.266 1 97.12 429 ASP A CA 1
ATOM 3451 C C . ASP A 1 429 ? -12.008 -26.953 -10.555 1 97.12 429 ASP A C 1
ATOM 3453 O O . ASP A 1 429 ? -11.344 -26.172 -9.859 1 97.12 429 ASP A O 1
ATOM 3457 N N . CYS A 1 430 ? -13.297 -26.797 -10.719 1 96.44 430 CYS A N 1
ATOM 3458 C CA . CYS A 1 430 ? -14.023 -25.625 -10.219 1 96.44 430 CYS A CA 1
ATOM 3459 C C . CYS A 1 430 ? -14.664 -25.938 -8.859 1 96.44 430 CYS A C 1
ATOM 3461 O O . CYS A 1 430 ? -15.266 -25.047 -8.25 1 96.44 430 CYS A O 1
ATOM 3463 N N . LEU A 1 431 ? -14.516 -27.141 -8.391 1 96.5 431 LEU A N 1
ATOM 3464 C CA . LEU A 1 431 ? -15.18 -27.562 -7.16 1 96.5 431 LEU A CA 1
ATOM 3465 C C . LEU A 1 431 ? -14.742 -26.703 -5.98 1 96.5 431 LEU A C 1
ATOM 3467 O O . LEU A 1 431 ? -15.562 -26.297 -5.156 1 96.5 431 LEU A O 1
ATOM 3471 N N . PRO A 1 432 ? -13.422 -26.375 -5.828 1 97.44 432 PRO A N 1
ATOM 3472 C CA . PRO A 1 432 ? -13.047 -25.516 -4.707 1 97.44 432 PRO A CA 1
ATOM 3473 C C . PRO A 1 432 ? -13.805 -24.188 -4.695 1 97.44 432 PRO A C 1
ATOM 3475 O O . PRO A 1 432 ? -14.227 -23.719 -3.635 1 97.44 432 PRO A O 1
ATOM 3478 N N . SER A 1 433 ? -14.008 -23.625 -5.816 1 97.12 433 SER A N 1
ATOM 3479 C CA . SER A 1 433 ? -14.703 -22.344 -5.922 1 97.12 433 SER A CA 1
ATOM 3480 C C . SER A 1 433 ? -16.203 -22.484 -5.672 1 97.12 433 SER A C 1
ATOM 3482 O O . SER A 1 433 ? -16.797 -21.703 -4.938 1 97.12 433 SER A O 1
ATOM 3484 N N . ARG A 1 434 ? -16.797 -23.5 -6.281 1 96.31 434 ARG A N 1
ATOM 3485 C CA . ARG A 1 434 ? -18.234 -23.719 -6.117 1 96.31 434 ARG A CA 1
ATOM 3486 C C . ARG A 1 434 ? -18.562 -24.109 -4.68 1 96.31 434 ARG A C 1
ATOM 3488 O O . ARG A 1 434 ? -19.562 -23.641 -4.121 1 96.31 434 ARG A O 1
ATOM 3495 N N . ALA A 1 435 ? -17.703 -24.984 -4.129 1 96.88 435 ALA A N 1
ATOM 3496 C CA . ALA A 1 435 ? -17.922 -25.406 -2.744 1 96.88 435 ALA A CA 1
ATOM 3497 C C . ALA A 1 435 ? -17.766 -24.234 -1.785 1 96.88 435 ALA A C 1
ATOM 3499 O O . ALA A 1 435 ? -18.516 -24.109 -0.811 1 96.88 435 ALA A O 1
ATOM 3500 N N . THR A 1 436 ? -16.781 -23.406 -2.02 1 97.12 436 THR A N 1
ATOM 3501 C CA . THR A 1 436 ? -16.578 -22.234 -1.185 1 97.12 436 THR A CA 1
ATOM 3502 C C . THR A 1 436 ? -17.781 -21.297 -1.276 1 97.12 436 THR A C 1
ATOM 3504 O O . THR A 1 436 ? -18.266 -20.797 -0.258 1 97.12 436 THR A O 1
ATOM 3507 N N . LEU A 1 437 ? -18.219 -21.031 -2.494 1 95.94 437 LEU A N 1
ATOM 3508 C CA . LEU A 1 437 ? -19.391 -20.172 -2.682 1 95.94 437 LEU A CA 1
ATOM 3509 C C . LEU A 1 437 ? -20.594 -20.75 -1.956 1 95.94 437 LEU A C 1
ATOM 3511 O O . LEU A 1 437 ? -21.328 -20.016 -1.288 1 95.94 437 LEU A O 1
ATOM 3515 N N . TYR A 1 438 ? -20.734 -22 -2.094 1 95.62 438 TYR A N 1
ATOM 3516 C CA . TYR A 1 438 ? -21.875 -22.672 -1.487 1 95.62 438 TYR A CA 1
ATOM 3517 C C . TYR A 1 438 ? -21.797 -22.609 0.033 1 95.62 438 TYR A C 1
ATOM 3519 O O . TYR A 1 438 ? -22.781 -22.266 0.697 1 95.62 438 TYR A O 1
ATOM 3527 N N . ARG A 1 439 ? -20.703 -22.875 0.601 1 96.5 439 ARG A N 1
ATOM 3528 C CA . ARG A 1 439 ? -20.562 -23.062 2.043 1 96.5 439 ARG A CA 1
ATOM 3529 C C . ARG A 1 439 ? -20.375 -21.719 2.746 1 96.5 439 ARG A C 1
ATOM 3531 O O . ARG A 1 439 ? -20.844 -21.531 3.871 1 96.5 439 ARG A O 1
ATOM 3538 N N . PHE A 1 440 ? -19.656 -20.781 2.088 1 96.62 440 PHE A N 1
ATOM 3539 C CA . PHE A 1 440 ? -19.25 -19.562 2.791 1 96.62 440 PHE A CA 1
ATOM 3540 C C . PHE A 1 440 ? -19.781 -18.328 2.086 1 96.62 440 PHE A C 1
ATOM 3542 O O . PHE A 1 440 ? -19.719 -17.219 2.627 1 96.62 440 PHE A O 1
ATOM 3549 N N . GLY A 1 441 ? -20.359 -18.453 0.893 1 95 441 GLY A N 1
ATOM 3550 C CA . GLY A 1 441 ? -20.75 -17.297 0.11 1 95 441 GLY A CA 1
ATOM 3551 C C . GLY A 1 441 ? -19.578 -16.5 -0.416 1 95 441 GLY A C 1
ATOM 3552 O O . GLY A 1 441 ? -18.438 -17 -0.447 1 95 441 GLY A O 1
ATOM 3553 N N . ASN A 1 442 ? -19.891 -15.352 -0.971 1 95.31 442 ASN A N 1
ATOM 3554 C CA . ASN A 1 442 ? -18.828 -14.445 -1.409 1 95.31 442 ASN A CA 1
ATOM 3555 C C . ASN A 1 442 ? -18.25 -13.656 -0.24 1 95.31 442 ASN A C 1
ATOM 3557 O O . ASN A 1 442 ? -18.828 -12.664 0.195 1 95.31 442 ASN A O 1
ATOM 3561 N N . THR A 1 443 ? -17.094 -14.016 0.186 1 96.69 443 THR A N 1
ATOM 3562 C CA . THR A 1 443 ? -16.422 -13.312 1.281 1 96.69 443 THR A CA 1
ATOM 3563 C C . THR A 1 443 ? -15.445 -12.281 0.744 1 96.69 443 THR A C 1
ATOM 3565 O O . THR A 1 443 ? -14.469 -11.93 1.419 1 96.69 443 THR A O 1
ATOM 3568 N N . SER A 1 444 ? -15.609 -11.898 -0.464 1 95.38 444 SER A N 1
ATOM 3569 C CA . SER A 1 444 ? -14.859 -10.844 -1.134 1 95.38 444 SER A CA 1
ATOM 3570 C C . SER A 1 444 ? -13.383 -11.188 -1.222 1 95.38 444 SER A C 1
ATOM 3572 O O . SER A 1 444 ? -13.016 -12.242 -1.75 1 95.38 444 SER A O 1
ATOM 3574 N N . SER A 1 445 ? -12.508 -10.398 -0.626 1 96.31 445 SER A N 1
ATOM 3575 C CA . SER A 1 445 ? -11.062 -10.508 -0.835 1 96.31 445 SER A CA 1
ATOM 3576 C C . SER A 1 445 ? -10.5 -11.766 -0.179 1 96.31 445 SER A C 1
ATOM 3578 O O . SER A 1 445 ? -9.375 -12.172 -0.473 1 96.31 445 SER A O 1
ATOM 3580 N N . SER A 1 446 ? -11.242 -12.414 0.7 1 97.75 446 SER A N 1
ATOM 3581 C CA . SER A 1 446 ? -10.734 -13.602 1.384 1 97.75 446 SER A CA 1
ATOM 3582 C C . SER A 1 446 ? -11.219 -14.875 0.704 1 97.75 446 SER A C 1
ATOM 3584 O O . SER A 1 446 ? -10.781 -15.977 1.054 1 97.75 446 SER A O 1
ATOM 3586 N N . SER A 1 447 ? -12.078 -14.828 -0.274 1 97.12 447 SER A N 1
ATOM 3587 C CA . SER A 1 447 ? -12.742 -16 -0.839 1 97.12 447 SER A CA 1
ATOM 3588 C C . SER A 1 447 ? -11.734 -16.984 -1.408 1 97.12 447 SER A C 1
ATOM 3590 O O . SER A 1 447 ? -11.859 -18.203 -1.201 1 97.12 447 SER A O 1
ATOM 3592 N N . VAL A 1 448 ? -10.719 -16.5 -2.104 1 98.19 448 VAL A N 1
ATOM 3593 C CA . VAL A 1 448 ? -9.758 -17.375 -2.77 1 98.19 448 VAL A CA 1
ATOM 3594 C C . VAL A 1 448 ? -8.953 -18.141 -1.726 1 98.19 448 VAL A C 1
ATOM 3596 O O . VAL A 1 448 ? -8.383 -19.203 -2.023 1 98.19 448 VAL A O 1
ATOM 3599 N N . TRP A 1 449 ? -8.898 -17.688 -0.536 1 98.69 449 TRP A N 1
ATOM 3600 C CA . TRP A 1 449 ? -8.164 -18.391 0.515 1 98.69 449 TRP A CA 1
ATOM 3601 C C . TRP A 1 449 ? -9 -19.5 1.121 1 98.69 449 TRP A C 1
ATOM 3603 O O . TRP A 1 449 ? -8.469 -20.516 1.597 1 98.69 449 TRP A O 1
ATOM 3613 N N . TYR A 1 450 ? -10.352 -19.297 1.136 1 98.56 450 TYR A N 1
ATOM 3614 C CA . TYR A 1 450 ? -11.219 -20.406 1.487 1 98.56 450 TYR A CA 1
ATOM 3615 C C . TYR A 1 450 ? -11.094 -21.531 0.47 1 98.56 450 TYR A C 1
ATOM 3617 O O . TYR A 1 450 ? -11.125 -22.719 0.833 1 98.56 450 TYR A O 1
ATOM 3625 N N . GLU A 1 451 ? -10.977 -21.156 -0.762 1 98.5 451 GLU A N 1
ATOM 3626 C CA . GLU A 1 451 ? -10.75 -22.141 -1.812 1 98.5 451 GLU A CA 1
ATOM 3627 C C . GLU A 1 451 ? -9.406 -22.859 -1.625 1 98.5 451 GLU A C 1
ATOM 3629 O O . GLU A 1 451 ? -9.305 -24.062 -1.81 1 98.5 451 GLU A O 1
ATOM 3634 N N . MET A 1 452 ? -8.422 -22.078 -1.3 1 98.5 452 MET A N 1
ATOM 3635 C CA . MET A 1 452 ? -7.105 -22.656 -1.02 1 98.5 452 MET A CA 1
ATOM 3636 C C . MET A 1 452 ? -7.18 -23.641 0.146 1 98.5 452 MET A C 1
ATOM 3638 O O . MET A 1 452 ? -6.5 -24.672 0.144 1 98.5 452 MET A O 1
ATOM 3642 N N . LYS A 1 453 ? -7.938 -23.281 1.14 1 98.19 453 LYS A N 1
ATOM 3643 C CA . LYS A 1 453 ? -8.117 -24.156 2.285 1 98.19 453 LYS A CA 1
ATOM 3644 C C . LYS A 1 453 ? -8.773 -25.484 1.866 1 98.19 453 LYS A C 1
ATOM 3646 O O . LYS A 1 453 ? -8.398 -26.547 2.355 1 98.19 453 LYS A O 1
ATOM 3651 N N . PHE A 1 454 ? -9.789 -25.375 1.008 1 98.25 454 PHE A N 1
ATOM 3652 C CA . PHE A 1 454 ? -10.391 -26.562 0.43 1 98.25 454 PHE A CA 1
ATOM 3653 C C . PHE A 1 454 ? -9.328 -27.453 -0.196 1 98.25 454 PHE A C 1
ATOM 3655 O O . PHE A 1 454 ? -9.273 -28.656 0.088 1 98.25 454 PHE A O 1
ATOM 3662 N N . ILE A 1 455 ? -8.5 -26.922 -1.006 1 98 455 ILE A N 1
ATOM 3663 C CA . ILE A 1 455 ? -7.453 -27.641 -1.726 1 98 455 ILE A CA 1
ATOM 3664 C C . ILE A 1 455 ? -6.484 -28.266 -0.729 1 98 455 ILE A C 1
ATOM 3666 O O . ILE A 1 455 ? -6.074 -29.422 -0.899 1 98 455 ILE A O 1
ATOM 3670 N N . GLU A 1 456 ? -6.125 -27.5 0.255 1 96.81 456 GLU A N 1
ATOM 3671 C CA . GLU A 1 456 ? -5.23 -28.016 1.288 1 96.81 456 GLU A CA 1
ATOM 3672 C C . GLU A 1 456 ? -5.832 -29.234 1.983 1 96.81 456 GLU A C 1
ATOM 3674 O O . GLU A 1 456 ? -5.137 -30.234 2.219 1 96.81 456 GLU A O 1
ATOM 3679 N N . ARG A 1 457 ? -7.078 -29.188 2.248 1 97.31 457 ARG A N 1
ATOM 3680 C CA . ARG A 1 457 ? -7.715 -30.203 3.08 1 97.31 457 ARG A CA 1
ATOM 3681 C C . ARG A 1 457 ? -7.953 -31.484 2.293 1 97.31 457 ARG A C 1
ATOM 3683 O O . ARG A 1 457 ? -7.914 -32.594 2.857 1 97.31 457 ARG A O 1
ATOM 3690 N N . ILE A 1 458 ? -8.164 -31.359 1.004 1 96.88 458 ILE A N 1
ATOM 3691 C CA . ILE A 1 458 ? -8.406 -32.562 0.218 1 96.88 458 ILE A CA 1
ATOM 3692 C C . ILE A 1 458 ? -7.074 -33.219 -0.155 1 96.88 458 ILE A C 1
ATOM 3694 O O . ILE A 1 458 ? -7.039 -34.344 -0.605 1 96.88 458 ILE A O 1
ATOM 3698 N N . ASP A 1 459 ? -5.93 -32.5 -0.081 1 95.62 459 ASP A N 1
ATOM 3699 C CA . ASP A 1 459 ? -4.559 -33 -0.171 1 95.62 459 ASP A CA 1
ATOM 3700 C C . ASP A 1 459 ? -4.32 -33.719 -1.506 1 95.62 459 ASP A C 1
ATOM 3702 O O . ASP A 1 459 ? -3.838 -34.844 -1.54 1 95.62 459 ASP A O 1
ATOM 3706 N N . THR A 1 460 ? -4.699 -33.094 -2.549 1 96.69 460 THR A N 1
ATOM 3707 C CA . THR A 1 460 ? -4.48 -33.656 -3.879 1 96.69 460 THR A CA 1
ATOM 3708 C C . THR A 1 460 ? -3.129 -33.219 -4.434 1 96.69 460 THR A C 1
ATOM 3710 O O . THR A 1 460 ? -2.641 -33.781 -5.414 1 96.69 460 THR A O 1
ATOM 3713 N N . LEU A 1 461 ? -2.484 -32.188 -3.896 1 97.38 461 LEU A N 1
ATOM 3714 C CA . LEU A 1 461 ? -1.278 -31.578 -4.449 1 97.38 461 LEU A CA 1
ATOM 3715 C C . LEU A 1 461 ? -0.034 -32.344 -3.998 1 97.38 461 LEU A C 1
ATOM 3717 O O . LEU A 1 461 ? 0.013 -32.844 -2.881 1 97.38 461 LEU A O 1
ATOM 3721 N N . LYS A 1 462 ? 0.939 -32.406 -4.84 1 96.81 462 LYS A N 1
ATOM 3722 C CA . LYS A 1 462 ? 2.275 -32.906 -4.551 1 96.81 462 LYS A CA 1
ATOM 3723 C C . LYS A 1 462 ? 3.318 -31.797 -4.633 1 96.81 462 LYS A C 1
ATOM 3725 O O . LYS A 1 462 ? 3.035 -30.719 -5.148 1 96.81 462 LYS A O 1
ATOM 3730 N N . LYS A 1 463 ? 4.504 -32.094 -4.051 1 96.44 463 LYS A N 1
ATOM 3731 C CA . LYS A 1 463 ? 5.613 -31.156 -4.145 1 96.44 463 LYS A CA 1
ATOM 3732 C C . LYS A 1 463 ? 5.848 -30.734 -5.59 1 96.44 463 LYS A C 1
ATOM 3734 O O . LYS A 1 463 ? 5.898 -31.578 -6.492 1 96.44 463 LYS A O 1
ATOM 3739 N N . GLY A 1 464 ? 5.902 -29.422 -5.781 1 95.69 464 GLY A N 1
ATOM 3740 C CA . GLY A 1 464 ? 6.18 -28.891 -7.113 1 95.69 464 GLY A CA 1
ATOM 3741 C C . GLY A 1 464 ? 4.926 -28.5 -7.867 1 95.69 464 GLY A C 1
ATOM 3742 O O . GLY A 1 464 ? 5 -27.75 -8.852 1 95.69 464 GLY A O 1
ATOM 3743 N N . ASP A 1 465 ? 3.738 -28.984 -7.465 1 97.69 465 ASP A N 1
ATOM 3744 C CA . ASP A 1 465 ? 2.475 -28.641 -8.109 1 97.69 465 ASP A CA 1
ATOM 3745 C C . ASP A 1 465 ? 2.18 -27.141 -7.961 1 97.69 465 ASP A C 1
ATOM 3747 O O . ASP A 1 465 ? 2.576 -26.531 -6.977 1 97.69 465 ASP A O 1
ATOM 3751 N N . LYS A 1 466 ? 1.492 -26.625 -8.914 1 98.25 466 LYS A N 1
ATOM 3752 C CA . LYS A 1 466 ? 1.174 -25.203 -8.922 1 98.25 466 LYS A CA 1
ATOM 3753 C C . LYS A 1 466 ? -0.315 -24.969 -8.688 1 98.25 466 LYS A C 1
ATOM 3755 O O . LYS A 1 466 ? -1.155 -25.719 -9.195 1 98.25 466 LYS A O 1
ATOM 3760 N N . VAL A 1 467 ? -0.615 -23.984 -7.902 1 98.69 467 VAL A N 1
ATOM 3761 C CA . VAL A 1 467 ? -1.972 -23.5 -7.676 1 98.69 467 VAL A CA 1
ATOM 3762 C C . VAL A 1 467 ? -2.119 -22.094 -8.258 1 98.69 467 VAL A C 1
ATOM 3764 O O . VAL A 1 467 ? -1.257 -21.234 -8.055 1 98.69 467 VAL A O 1
ATOM 3767 N N . TRP A 1 468 ? -3.195 -21.906 -9.008 1 98.62 468 TRP A N 1
ATOM 3768 C CA . TRP A 1 468 ? -3.469 -20.594 -9.594 1 98.62 468 TRP A CA 1
ATOM 3769 C C . TRP A 1 468 ? -4.625 -19.906 -8.883 1 98.62 468 TRP A C 1
ATOM 3771 O O . TRP A 1 468 ? -5.738 -20.438 -8.836 1 98.62 468 TRP A O 1
ATOM 3781 N N . GLN A 1 469 ? -4.375 -18.75 -8.281 1 98.56 469 GLN A N 1
ATOM 3782 C CA . GLN A 1 469 ? -5.422 -17.891 -7.734 1 98.56 469 GLN A CA 1
ATOM 3783 C C . GLN A 1 469 ? -5.754 -16.75 -8.695 1 98.56 469 GLN A C 1
ATOM 3785 O O . GLN A 1 469 ? -4.855 -16.078 -9.203 1 98.56 469 GLN A O 1
ATOM 3790 N N . LEU A 1 470 ? -7.012 -16.562 -8.93 1 97.69 470 LEU A N 1
ATOM 3791 C CA . LEU A 1 470 ? -7.512 -15.547 -9.836 1 97.69 470 LEU A CA 1
ATOM 3792 C C . LEU A 1 470 ? -8.664 -14.773 -9.211 1 97.69 470 LEU A C 1
ATOM 3794 O O . LEU A 1 470 ? -9.648 -15.375 -8.75 1 97.69 470 LEU A O 1
ATOM 3798 N N . ALA A 1 471 ? -8.547 -13.422 -9.141 1 97.19 471 ALA A N 1
ATOM 3799 C CA . ALA A 1 471 ? -9.594 -12.617 -8.539 1 97.19 471 ALA A CA 1
ATOM 3800 C C . ALA A 1 471 ? -9.836 -11.336 -9.344 1 97.19 471 ALA A C 1
ATOM 3802 O O . ALA A 1 471 ? -8.93 -10.844 -10.016 1 97.19 471 ALA A O 1
ATOM 3803 N N . PHE A 1 472 ? -11.062 -10.812 -9.242 1 95.75 472 PHE A N 1
ATOM 3804 C CA . PHE A 1 472 ? -11.484 -9.594 -9.914 1 95.75 472 PHE A CA 1
ATOM 3805 C C . PHE A 1 472 ? -11.953 -8.555 -8.898 1 95.75 472 PHE A C 1
ATOM 3807 O O . PHE A 1 472 ? -12.312 -8.898 -7.77 1 95.75 472 PHE A O 1
ATOM 3814 N N . GLY A 1 473 ? -11.883 -7.301 -9.289 1 94.25 473 GLY A N 1
ATOM 3815 C CA . GLY A 1 473 ? -12.305 -6.234 -8.398 1 94.25 473 GLY A CA 1
ATOM 3816 C C . GLY A 1 473 ? -12.656 -4.949 -9.133 1 94.25 473 GLY A C 1
ATOM 3817 O O . GLY A 1 473 ? -12.359 -4.801 -10.32 1 94.25 473 GLY A O 1
ATOM 3818 N N . SER A 1 474 ? -13.211 -3.973 -8.383 1 94.25 474 SER A N 1
ATOM 3819 C CA . SER A 1 474 ? -13.68 -2.701 -8.914 1 94.25 474 SER A CA 1
ATOM 3820 C C . SER A 1 474 ? -12.547 -1.919 -9.57 1 94.25 474 SER A C 1
ATOM 3822 O O . SER A 1 474 ? -11.391 -2.031 -9.156 1 94.25 474 SER A O 1
ATOM 3824 N N . GLY A 1 475 ? -13 -0.957 -10.656 1 91.31 475 GLY A N 1
ATOM 3825 C CA . GLY A 1 475 ? -12.055 -0.239 -11.5 1 91.31 475 GLY A CA 1
ATOM 3826 C C . GLY A 1 475 ? -11.938 -0.819 -12.891 1 91.31 475 GLY A C 1
ATOM 3827 O O . GLY A 1 475 ? -11.867 -0.077 -13.875 1 91.31 475 GLY A O 1
ATOM 3828 N N . LEU A 1 476 ? -12.273 -2.131 -12.734 1 93.19 476 LEU A N 1
ATOM 3829 C CA . LEU A 1 476 ? -12.188 -3.57 -12.953 1 93.19 476 LEU A CA 1
ATOM 3830 C C . LEU A 1 476 ? -10.742 -4.039 -12.945 1 93.19 476 LEU A C 1
ATOM 3832 O O . LEU A 1 476 ? -9.93 -3.576 -13.75 1 93.19 476 LEU A O 1
ATOM 3836 N N . LYS A 1 477 ? -10.289 -4.82 -12.18 1 96.31 477 LYS A N 1
ATOM 3837 C CA . LYS A 1 477 ? -8.969 -5.422 -12.039 1 96.31 477 LYS A CA 1
ATOM 3838 C C . LYS A 1 477 ? -9.039 -6.941 -12.18 1 96.31 477 LYS A C 1
ATOM 3840 O O . LYS A 1 477 ? -10.047 -7.555 -11.844 1 96.31 477 LYS A O 1
ATOM 3845 N N . CYS A 1 478 ? -8.062 -7.449 -12.727 1 97.25 478 CYS A N 1
ATOM 3846 C CA . CYS A 1 478 ? -7.812 -8.883 -12.781 1 97.25 478 CYS A CA 1
ATOM 3847 C C . CYS A 1 478 ? -6.422 -9.211 -12.25 1 97.25 478 CYS A C 1
ATOM 3849 O O . CYS A 1 478 ? -5.418 -8.773 -12.82 1 97.25 478 CYS A O 1
ATOM 3851 N N . ASN A 1 479 ? -6.363 -9.969 -11.195 1 98.19 479 ASN A N 1
ATOM 3852 C CA . ASN A 1 479 ? -5.086 -10.258 -10.555 1 98.19 479 ASN A CA 1
ATOM 3853 C C . ASN A 1 479 ? -4.879 -11.758 -10.367 1 98.19 479 ASN A C 1
ATOM 3855 O O . ASN A 1 479 ? -5.816 -12.477 -10.031 1 98.19 479 ASN A O 1
ATOM 3859 N N . SER A 1 480 ? -3.639 -12.172 -10.648 1 98.38 480 SER A N 1
ATOM 3860 C CA . SER A 1 480 ? -3.262 -13.578 -10.547 1 98.38 480 SER A CA 1
ATOM 3861 C C . SER A 1 480 ? -2.08 -13.766 -9.602 1 98.38 480 SER A C 1
ATOM 3863 O O . SER A 1 480 ? -1.167 -12.938 -9.57 1 98.38 480 SER A O 1
ATOM 3865 N N . VAL A 1 481 ? -2.121 -14.805 -8.836 1 98.75 481 VAL A N 1
ATOM 3866 C CA . VAL A 1 481 ? -0.983 -15.297 -8.07 1 98.75 481 VAL A CA 1
ATOM 3867 C C . VAL A 1 481 ? -0.809 -16.797 -8.305 1 98.75 481 VAL A C 1
ATOM 3869 O O . VAL A 1 481 ? -1.782 -17.547 -8.281 1 98.75 481 VAL A O 1
ATOM 3872 N N . VAL A 1 482 ? 0.397 -17.188 -8.578 1 98.88 482 VAL A N 1
ATOM 3873 C CA . VAL A 1 482 ? 0.711 -18.609 -8.75 1 98.88 482 VAL A CA 1
ATOM 3874 C C . VAL A 1 482 ? 1.637 -19.078 -7.629 1 98.88 482 VAL A C 1
ATOM 3876 O O . VAL A 1 482 ? 2.697 -18.484 -7.406 1 98.88 482 VAL A O 1
ATOM 3879 N N . TRP A 1 483 ? 1.21 -20.125 -6.957 1 98.75 483 TRP A N 1
ATOM 3880 C CA . TRP A 1 483 ? 1.973 -20.734 -5.871 1 98.75 483 TRP A CA 1
ATOM 3881 C C . TRP A 1 483 ? 2.494 -22.109 -6.273 1 98.75 483 TRP A C 1
ATOM 3883 O O . TRP A 1 483 ? 1.819 -22.844 -6.992 1 98.75 483 TRP A O 1
ATOM 3893 N N . ARG A 1 484 ? 3.625 -22.453 -5.805 1 98.44 484 ARG A N 1
ATOM 3894 C CA . ARG A 1 484 ? 4.18 -23.797 -5.957 1 98.44 484 ARG A CA 1
ATOM 3895 C C . ARG A 1 484 ? 4.32 -24.5 -4.605 1 98.44 484 ARG A C 1
ATOM 3897 O O . ARG A 1 484 ? 4.922 -23.938 -3.682 1 98.44 484 ARG A O 1
ATOM 3904 N N . LYS A 1 485 ? 3.82 -25.672 -4.508 1 98.31 485 LYS A N 1
ATOM 3905 C CA . LYS A 1 485 ? 3.881 -26.406 -3.252 1 98.31 485 LYS A CA 1
ATOM 3906 C C . LYS A 1 485 ? 5.312 -26.828 -2.932 1 98.31 485 LYS A C 1
ATOM 3908 O O . LYS A 1 485 ? 6.012 -27.375 -3.787 1 98.31 485 LYS A O 1
ATOM 3913 N N . LEU A 1 486 ? 5.801 -26.562 -1.731 1 96.56 486 LEU A N 1
ATOM 3914 C CA . LEU A 1 486 ? 7.168 -26.875 -1.323 1 96.56 486 LEU A CA 1
ATOM 3915 C C . LEU A 1 486 ? 7.227 -28.203 -0.58 1 96.56 486 LEU A C 1
ATOM 3917 O O . LEU A 1 486 ? 8.258 -28.875 -0.589 1 96.56 486 LEU A O 1
ATOM 3921 N N . ASN A 1 487 ? 6.242 -28.5 0.289 1 84.56 487 ASN A N 1
ATOM 3922 C CA . ASN A 1 487 ? 6.258 -29.719 1.085 1 84.56 487 ASN A CA 1
ATOM 3923 C C . ASN A 1 487 ? 4.973 -30.531 0.901 1 84.56 487 ASN A C 1
ATOM 3925 O O . ASN A 1 487 ? 3.906 -29.953 0.666 1 84.56 487 ASN A O 1
ATOM 3929 N N . MET B 1 1 ? 5.211 30.109 25.156 1 48.53 1 MET B N 1
ATOM 3930 C CA . MET B 1 1 ? 5.191 30.703 23.828 1 48.53 1 MET B CA 1
ATOM 3931 C C . MET B 1 1 ? 3.951 31.578 23.641 1 48.53 1 MET B C 1
ATOM 3933 O O . MET B 1 1 ? 2.865 31.219 24.094 1 48.53 1 MET B O 1
ATOM 3937 N N . ASP B 1 2 ? 4.066 32.812 23.281 1 53.66 2 ASP B N 1
ATOM 3938 C CA . ASP B 1 2 ? 3.057 33.875 23.156 1 53.66 2 ASP B CA 1
ATOM 3939 C C . ASP B 1 2 ? 1.964 33.469 22.172 1 53.66 2 ASP B C 1
ATOM 3941 O O . ASP B 1 2 ? 2.242 33.219 20.984 1 53.66 2 ASP B O 1
ATOM 3945 N N . LYS B 1 3 ? 0.887 32.938 22.641 1 61.75 3 LYS B N 1
ATOM 3946 C CA . LYS B 1 3 ? -0.289 32.562 21.859 1 61.75 3 LYS B CA 1
ATOM 3947 C C . LYS B 1 3 ? -0.566 33.594 20.766 1 61.75 3 LYS B C 1
ATOM 3949 O O . LYS B 1 3 ? -1.005 33.219 19.672 1 61.75 3 LYS B O 1
ATOM 3954 N N . GLU B 1 4 ? -0.287 34.781 21.109 1 60.22 4 GLU B N 1
ATOM 3955 C CA . GLU B 1 4 ? -0.551 35.844 20.125 1 60.22 4 GLU B CA 1
ATOM 3956 C C . GLU B 1 4 ? 0.35 35.688 18.906 1 60.22 4 GLU B C 1
ATOM 3958 O O . GLU B 1 4 ? -0.071 36 17.781 1 60.22 4 GLU B O 1
ATOM 3963 N N . ARG B 1 5 ? 1.468 35.188 19.109 1 63.78 5 ARG B N 1
ATOM 3964 C CA . ARG B 1 5 ? 2.434 35.031 18.031 1 63.78 5 ARG B CA 1
ATOM 3965 C C . ARG B 1 5 ? 1.971 33.938 17.047 1 63.78 5 ARG B C 1
ATOM 3967 O O . ARG B 1 5 ? 2.186 34.062 15.836 1 63.78 5 ARG B O 1
ATOM 3974 N N . SER B 1 6 ? 1.25 33.031 17.562 1 66.81 6 SER B N 1
ATOM 3975 C CA . SER B 1 6 ? 0.865 31.891 16.719 1 66.81 6 SER B CA 1
ATOM 3976 C C . SER B 1 6 ? -0.425 32.188 15.961 1 66.81 6 SER B C 1
ATOM 3978 O O . SER B 1 6 ? -0.818 31.422 15.078 1 66.81 6 SER B O 1
ATOM 3980 N N . LEU B 1 7 ? -0.982 33.312 16.266 1 73 7 LEU B N 1
ATOM 3981 C CA . LEU B 1 7 ? -2.285 33.625 15.68 1 73 7 LEU B CA 1
ATOM 3982 C C . LEU B 1 7 ? -2.184 34.781 14.703 1 73 7 LEU B C 1
ATOM 3984 O O . LEU B 1 7 ? -3.162 35.125 14.039 1 73 7 LEU B O 1
ATOM 3988 N N . LYS B 1 8 ? -1.021 35.25 14.484 1 76 8 LYS B N 1
ATOM 3989 C CA . LYS B 1 8 ? -0.893 36.406 13.625 1 76 8 LYS B CA 1
ATOM 3990 C C . LYS B 1 8 ? -0.903 36 12.148 1 76 8 LYS B C 1
ATOM 3992 O O . LYS B 1 8 ? -0.739 34.844 11.82 1 76 8 LYS B O 1
ATOM 3997 N N . PRO B 1 9 ? -1.113 37.062 11.273 1 89.94 9 PRO B N 1
ATOM 3998 C CA . PRO B 1 9 ? -1.029 36.75 9.844 1 89.94 9 PRO B CA 1
ATOM 3999 C C . PRO B 1 9 ? 0.372 36.344 9.406 1 89.94 9 PRO B C 1
ATOM 4001 O O . PRO B 1 9 ? 1.365 36.875 9.906 1 89.94 9 PRO B O 1
ATOM 4004 N N . TYR B 1 10 ? 0.415 35.281 8.719 1 94.44 10 TYR B N 1
ATOM 4005 C CA . TYR B 1 10 ? 1.671 34.812 8.141 1 94.44 10 TYR B CA 1
ATOM 4006 C C . TYR B 1 10 ? 1.649 34.938 6.625 1 94.44 10 TYR B C 1
ATOM 4008 O O . TYR B 1 10 ? 0.625 34.688 5.988 1 94.44 10 TYR B O 1
ATOM 4016 N N . TRP B 1 11 ? 2.793 35.438 6.109 1 96.25 11 TRP B N 1
ATOM 4017 C CA . TRP B 1 11 ? 2.949 35.531 4.664 1 96.25 11 TRP B CA 1
ATOM 4018 C C . TRP B 1 11 ? 3.268 34.188 4.051 1 96.25 11 TRP B C 1
ATOM 4020 O O . TRP B 1 11 ? 4.133 33.438 4.547 1 96.25 11 TRP B O 1
ATOM 4030 N N . TYR B 1 12 ? 2.512 33.812 3.01 1 97.44 12 TYR B N 1
ATOM 4031 C CA . TYR B 1 12 ? 2.777 32.625 2.197 1 97.44 12 TYR B CA 1
ATOM 4032 C C . TYR B 1 12 ? 3.039 33 0.745 1 97.44 12 TYR B C 1
ATOM 4034 O O . TYR B 1 12 ? 2.189 33.625 0.096 1 97.44 12 TYR B O 1
ATOM 4042 N N . PRO B 1 13 ? 4.195 32.688 0.214 1 97.75 13 PRO B N 1
ATOM 4043 C CA . PRO B 1 13 ? 4.449 33 -1.19 1 97.75 13 PRO B CA 1
ATOM 4044 C C . PRO B 1 13 ? 3.588 32.188 -2.154 1 97.75 13 PRO B C 1
ATOM 4046 O O . PRO B 1 13 ? 3.635 30.969 -2.139 1 97.75 13 PRO B O 1
ATOM 4049 N N . MET B 1 14 ? 2.889 32.844 -3.029 1 96 14 MET B N 1
ATOM 4050 C CA . MET B 1 14 ? 1.97 32.156 -3.936 1 96 14 MET B CA 1
ATOM 4051 C C . MET B 1 14 ? 2.619 31.922 -5.297 1 96 14 MET B C 1
ATOM 4053 O O . MET B 1 14 ? 2.121 31.125 -6.102 1 96 14 MET B O 1
ATOM 4057 N N . ALA B 1 15 ? 3.74 32.594 -5.527 1 94.69 15 ALA B N 1
ATOM 4058 C CA . ALA B 1 15 ? 4.484 32.406 -6.773 1 94.69 15 ALA B CA 1
ATOM 4059 C C . ALA B 1 15 ? 5.988 32.406 -6.516 1 94.69 15 ALA B C 1
ATOM 4061 O O . ALA B 1 15 ? 6.453 32.875 -5.48 1 94.69 15 ALA B O 1
ATOM 4062 N N . ASP B 1 16 ? 6.656 31.828 -7.445 1 92.56 16 ASP B N 1
ATOM 4063 C CA . ASP B 1 16 ? 8.109 31.828 -7.348 1 92.56 16 ASP B CA 1
ATOM 4064 C C . ASP B 1 16 ? 8.672 33.25 -7.426 1 92.56 16 ASP B C 1
ATOM 4066 O O . ASP B 1 16 ? 8.234 34.031 -8.258 1 92.56 16 ASP B O 1
ATOM 4070 N N . GLY B 1 17 ? 9.508 33.562 -6.582 1 89.5 17 GLY B N 1
ATOM 4071 C CA . GLY B 1 17 ? 10.188 34.844 -6.648 1 89.5 17 GLY B CA 1
ATOM 4072 C C . GLY B 1 17 ? 9.422 35.969 -5.973 1 89.5 17 GLY B C 1
ATOM 4073 O O . GLY B 1 17 ? 9.844 37.125 -5.996 1 89.5 17 GLY B O 1
ATOM 4074 N N . GLU B 1 18 ? 8.336 35.594 -5.406 1 95.56 18 GLU B N 1
ATOM 4075 C CA . GLU B 1 18 ? 7.586 36.625 -4.68 1 95.56 18 GLU B CA 1
ATOM 4076 C C . GLU B 1 18 ? 8.43 37.219 -3.562 1 95.56 18 GLU B C 1
ATOM 4078 O O . GLU B 1 18 ? 9.141 36.531 -2.85 1 95.56 18 GLU B O 1
ATOM 4083 N N . GLN B 1 19 ? 8.32 38.625 -3.488 1 95.06 19 GLN B N 1
ATOM 4084 C CA . GLN B 1 19 ? 9.164 39.344 -2.529 1 95.06 19 GLN B CA 1
ATOM 4085 C C . GLN B 1 19 ? 8.398 39.625 -1.241 1 95.06 19 GLN B C 1
ATOM 4087 O O . GLN B 1 19 ? 7.176 39.781 -1.255 1 95.06 19 GLN B O 1
ATOM 4092 N N . ASN B 1 20 ? 9.133 39.625 -0.172 1 96.69 20 ASN B N 1
ATOM 4093 C CA . ASN B 1 20 ? 8.633 39.969 1.154 1 96.69 20 ASN B CA 1
ATOM 4094 C C . ASN B 1 20 ? 9.758 40.438 2.074 1 96.69 20 ASN B C 1
ATOM 4096 O O . ASN B 1 20 ? 10.891 39.969 1.952 1 96.69 20 ASN B O 1
ATOM 4100 N N . GLU B 1 21 ? 9.469 41.312 3.025 1 96.5 21 GLU B N 1
ATOM 4101 C CA . GLU B 1 21 ? 10.461 41.938 3.902 1 96.5 21 GLU B CA 1
ATOM 4102 C C . GLU B 1 21 ? 11.125 40.875 4.793 1 96.5 21 GLU B C 1
ATOM 4104 O O . GLU B 1 21 ? 12.242 41.062 5.273 1 96.5 21 GLU B O 1
ATOM 4109 N N . ILE B 1 22 ? 10.469 39.781 4.949 1 96.31 22 ILE B N 1
ATOM 4110 C CA . ILE B 1 22 ? 10.969 38.75 5.887 1 96.31 22 ILE B CA 1
ATOM 4111 C C . ILE B 1 22 ? 12.016 37.875 5.199 1 96.31 22 ILE B C 1
ATOM 4113 O O . ILE B 1 22 ? 12.734 37.125 5.859 1 96.31 22 ILE B O 1
ATOM 4117 N N . LEU B 1 23 ? 12.148 37.938 3.902 1 97.19 23 LEU B N 1
ATOM 4118 C CA . LEU B 1 23 ? 12.961 37.031 3.109 1 97.19 23 LEU B CA 1
ATOM 4119 C C . LEU B 1 23 ? 14.422 37.062 3.557 1 97.19 23 LEU B C 1
ATOM 4121 O O . LEU B 1 23 ? 15.055 36.031 3.732 1 97.19 23 LEU B O 1
ATOM 4125 N N . PRO B 1 24 ? 15.031 38.312 3.818 1 97.12 24 PRO B N 1
ATOM 4126 C CA . PRO B 1 24 ? 16.422 38.344 4.266 1 97.12 24 PRO B CA 1
ATOM 4127 C C . PRO B 1 24 ? 16.641 37.594 5.574 1 97.12 24 PRO B C 1
ATOM 4129 O O . PRO B 1 24 ? 17.641 36.875 5.734 1 97.12 24 PRO B O 1
ATOM 4132 N N . SER B 1 25 ? 15.695 37.719 6.41 1 97.31 25 SER B N 1
ATOM 4133 C CA . SER B 1 25 ? 15.789 37.031 7.68 1 97.31 25 SER B CA 1
ATOM 4134 C C . SER B 1 25 ? 15.734 35.5 7.477 1 97.31 25 SER B C 1
ATOM 4136 O O . SER B 1 25 ? 16.438 34.75 8.156 1 97.31 25 SER B O 1
ATOM 4138 N N . LEU B 1 26 ? 14.93 35.031 6.582 1 97.75 26 LEU B N 1
ATOM 4139 C CA . LEU B 1 26 ? 14.805 33.594 6.289 1 97.75 26 LEU B CA 1
ATOM 4140 C C . LEU B 1 26 ? 16.109 33.062 5.699 1 97.75 26 LEU B C 1
ATOM 4142 O O . LEU B 1 26 ? 16.531 31.953 6.039 1 97.75 26 LEU B O 1
ATOM 4146 N N . HIS B 1 27 ? 16.703 33.812 4.852 1 97.12 27 HIS B N 1
ATOM 4147 C CA . HIS B 1 27 ? 17.969 33.406 4.258 1 97.12 27 HIS B CA 1
ATOM 4148 C C . HIS B 1 27 ? 19.078 33.344 5.309 1 97.12 27 HIS B C 1
ATOM 4150 O O . HIS B 1 27 ? 19.859 32.375 5.324 1 97.12 27 HIS B O 1
ATOM 4156 N N . LYS B 1 28 ? 19.094 34.312 6.188 1 97.19 28 LYS B N 1
ATOM 4157 C CA . LYS B 1 28 ? 20.125 34.375 7.219 1 97.19 28 LYS B CA 1
ATOM 4158 C C . LYS B 1 28 ? 19.938 33.281 8.266 1 97.19 28 LYS B C 1
ATOM 4160 O O . LYS B 1 28 ? 20.891 32.781 8.867 1 97.19 28 LYS B O 1
ATOM 4165 N N . ASN B 1 29 ? 18.719 32.875 8.406 1 97.31 29 ASN B N 1
ATOM 4166 C CA . ASN B 1 29 ? 18.359 31.938 9.445 1 97.31 29 ASN B CA 1
ATOM 4167 C C . ASN B 1 29 ? 18.891 30.531 9.141 1 97.31 29 ASN B C 1
ATOM 4169 O O . ASN B 1 29 ? 19.062 29.719 10.047 1 97.31 29 ASN B O 1
ATOM 4173 N N . VAL B 1 30 ? 19.109 30.234 7.836 1 97.62 30 VAL B N 1
ATOM 4174 C CA . VAL B 1 30 ? 19.531 28.891 7.445 1 97.62 30 VAL B CA 1
ATOM 4175 C C . VAL B 1 30 ? 20.922 28.609 7.992 1 97.62 30 VAL B C 1
ATOM 4177 O O . VAL B 1 30 ? 21.891 29.312 7.672 1 97.62 30 VAL B O 1
ATOM 4180 N N . LEU B 1 31 ? 21 27.594 8.805 1 95.75 31 LEU B N 1
ATOM 4181 C CA . LEU B 1 31 ? 22.266 27.172 9.391 1 95.75 31 LEU B CA 1
ATOM 4182 C C . LEU B 1 31 ? 22.844 25.984 8.633 1 95.75 31 LEU B C 1
ATOM 4184 O O . LEU B 1 31 ? 22.156 24.984 8.414 1 95.75 31 LEU B O 1
ATOM 4188 N N . ARG B 1 32 ? 24.062 26.141 8.148 1 95.06 32 ARG B N 1
ATOM 4189 C CA . ARG B 1 32 ? 24.75 25.062 7.445 1 95.06 32 ARG B CA 1
ATOM 4190 C C . ARG B 1 32 ? 26 24.625 8.211 1 95.06 32 ARG B C 1
ATOM 4192 O O . ARG B 1 32 ? 26.5 25.375 9.055 1 95.06 32 ARG B O 1
ATOM 4199 N N . PRO B 1 33 ? 26.422 23.375 7.938 1 91.44 33 PRO B N 1
ATOM 4200 C CA . PRO B 1 33 ? 27.609 22.906 8.641 1 91.44 33 PRO B CA 1
ATOM 4201 C C . PRO B 1 33 ? 28.828 23.812 8.43 1 91.44 33 PRO B C 1
ATOM 4203 O O . PRO B 1 33 ? 29.047 24.312 7.324 1 91.44 33 PRO B O 1
ATOM 4206 N N . ASP B 1 34 ? 29.578 24 9.492 1 90.12 34 ASP B N 1
ATOM 4207 C CA . ASP B 1 34 ? 30.766 24.844 9.406 1 90.12 34 ASP B CA 1
ATOM 4208 C C . ASP B 1 34 ? 31.953 24.062 8.859 1 90.12 34 ASP B C 1
ATOM 4210 O O . ASP B 1 34 ? 31.828 22.906 8.492 1 90.12 34 ASP B O 1
ATOM 4214 N N . ILE B 1 35 ? 33.031 24.734 8.758 1 92.12 35 ILE B N 1
ATOM 4215 C CA . ILE B 1 35 ? 34.219 24.172 8.148 1 92.12 35 ILE B CA 1
ATOM 4216 C C . ILE B 1 35 ? 34.719 23 8.984 1 92.12 35 ILE B C 1
ATOM 4218 O O . ILE B 1 35 ? 35.25 22.016 8.445 1 92.12 35 ILE B O 1
ATOM 4222 N N . ILE B 1 36 ? 34.562 23.094 10.242 1 92.31 36 ILE B N 1
ATOM 4223 C CA . ILE B 1 36 ? 35.031 22.047 11.141 1 92.31 36 ILE B CA 1
ATOM 4224 C C . ILE B 1 36 ? 34.219 20.781 10.93 1 92.31 36 ILE B C 1
ATOM 4226 O O . ILE B 1 36 ? 34.75 19.672 10.883 1 92.31 36 ILE B O 1
ATOM 4230 N N . THR B 1 37 ? 32.938 20.969 10.867 1 92.62 37 THR B N 1
ATOM 4231 C CA . THR B 1 37 ? 32.031 19.828 10.633 1 92.62 37 THR B CA 1
ATOM 4232 C C . THR B 1 37 ? 32.344 19.141 9.312 1 92.62 37 THR B C 1
ATOM 4234 O O . THR B 1 37 ? 32.438 17.922 9.25 1 92.62 37 THR B O 1
ATOM 4237 N N . LYS B 1 38 ? 32.562 19.922 8.336 1 91.56 38 LYS B N 1
ATOM 4238 C CA . LYS B 1 38 ? 32.906 19.359 7.02 1 91.56 38 LYS B CA 1
ATOM 4239 C C . LYS B 1 38 ? 34.25 18.656 7.043 1 91.56 38 LYS B C 1
ATOM 4241 O O . LYS B 1 38 ? 34.406 17.578 6.445 1 91.56 38 LYS B O 1
ATOM 4246 N N . ALA B 1 39 ? 35.156 19.297 7.711 1 93.88 39 ALA B N 1
ATOM 4247 C CA . ALA B 1 39 ? 36.469 18.719 7.816 1 93.88 39 ALA B CA 1
ATOM 4248 C C . ALA B 1 39 ? 36.438 17.359 8.531 1 93.88 39 ALA B C 1
ATOM 4250 O O . ALA B 1 39 ? 37.094 16.406 8.109 1 93.88 39 ALA B O 1
ATOM 4251 N N . LEU B 1 40 ? 35.719 17.375 9.531 1 93.25 40 LEU B N 1
ATOM 4252 C CA . LEU B 1 40 ? 35.594 16.141 10.289 1 93.25 40 LEU B CA 1
ATOM 4253 C C . LEU B 1 40 ? 34.938 15.039 9.453 1 93.25 40 LEU B C 1
ATOM 4255 O O . LEU B 1 40 ? 35.344 13.875 9.539 1 93.25 40 LEU B O 1
ATOM 4259 N N . ASP B 1 41 ? 33.938 15.375 8.781 1 91 41 ASP B N 1
ATOM 4260 C CA . ASP B 1 41 ? 33.312 14.414 7.895 1 91 41 ASP B CA 1
ATOM 4261 C C . ASP B 1 41 ? 34.281 13.859 6.879 1 91 41 ASP B C 1
ATOM 4263 O O . ASP B 1 41 ? 34.312 12.656 6.609 1 91 41 ASP B O 1
ATOM 4267 N N . TYR B 1 42 ? 35.156 14.711 6.387 1 92.5 42 TYR B N 1
ATOM 4268 C CA . TYR B 1 42 ? 36.156 14.297 5.418 1 92.5 42 TYR B CA 1
ATOM 4269 C C . TYR B 1 42 ? 37.219 13.414 6.074 1 92.5 42 TYR B C 1
ATOM 4271 O O . TYR B 1 42 ? 37.656 12.422 5.488 1 92.5 42 TYR B O 1
ATOM 4279 N N . ILE B 1 43 ? 37.531 13.812 7.191 1 94.12 43 ILE B N 1
ATOM 4280 C CA . ILE B 1 43 ? 38.562 13.07 7.922 1 94.12 43 ILE B CA 1
ATOM 4281 C C . ILE B 1 43 ? 38.094 11.648 8.195 1 94.12 43 ILE B C 1
ATOM 4283 O O . ILE B 1 43 ? 38.844 10.688 8.039 1 94.12 43 ILE B O 1
ATOM 4287 N N . VAL B 1 44 ? 36.906 11.609 8.594 1 92.62 44 VAL B N 1
ATOM 4288 C CA . VAL B 1 44 ? 36.375 10.289 8.883 1 92.62 44 VAL B CA 1
ATOM 4289 C C . VAL B 1 44 ? 36.375 9.438 7.617 1 92.62 44 VAL B C 1
ATOM 4291 O O . VAL B 1 44 ? 36.719 8.258 7.656 1 92.62 44 VAL B O 1
ATOM 4294 N N . LYS B 1 45 ? 36.031 9.992 6.535 1 90.75 45 LYS B N 1
ATOM 4295 C CA . LYS B 1 45 ? 36.062 9.273 5.266 1 90.75 45 LYS B CA 1
ATOM 4296 C C . LYS B 1 45 ? 37.469 8.844 4.91 1 90.75 45 LYS B C 1
ATOM 4298 O O . LYS B 1 45 ? 37.688 7.73 4.434 1 90.75 45 LYS B O 1
ATOM 4303 N N . LEU B 1 46 ? 38.375 9.688 5.184 1 94.06 46 LEU B N 1
ATOM 4304 C CA . LEU B 1 46 ? 39.75 9.398 4.918 1 94.06 46 LEU B CA 1
ATOM 4305 C C . LEU B 1 46 ? 40.25 8.25 5.789 1 94.06 46 LEU B C 1
ATOM 4307 O O . LEU B 1 46 ? 41 7.375 5.316 1 94.06 46 LEU B O 1
ATOM 4311 N N . ILE B 1 47 ? 39.844 8.32 6.938 1 94.12 47 ILE B N 1
ATOM 4312 C CA . ILE B 1 47 ? 40.219 7.262 7.867 1 94.12 47 ILE B CA 1
ATOM 4313 C C . ILE B 1 47 ? 39.688 5.926 7.371 1 94.12 47 ILE B C 1
ATOM 4315 O O . ILE B 1 47 ? 40.375 4.91 7.406 1 94.12 47 ILE B O 1
ATOM 4319 N N . CYS B 1 48 ? 38.469 5.93 6.938 1 91.75 48 CYS B N 1
ATOM 4320 C CA . CYS B 1 48 ? 37.875 4.707 6.414 1 91.75 48 CYS B CA 1
ATOM 4321 C C . CYS B 1 48 ? 38.625 4.195 5.207 1 91.75 48 CYS B C 1
ATOM 4323 O O . CYS B 1 48 ? 38.875 2.992 5.066 1 91.75 48 CYS B O 1
ATOM 4325 N N . PHE B 1 49 ? 39.125 5.105 4.41 1 92.75 49 PHE B N 1
ATOM 4326 C CA . PHE B 1 49 ? 39.906 4.738 3.24 1 92.75 49 PHE B CA 1
ATOM 4327 C C . PHE B 1 49 ? 41.25 4.188 3.654 1 92.75 49 PHE B C 1
ATOM 4329 O O . PHE B 1 49 ? 41.75 3.236 3.053 1 92.75 49 PHE B O 1
ATOM 4336 N N . ILE B 1 50 ? 41.812 4.762 4.617 1 94.62 50 ILE B N 1
ATOM 4337 C CA . ILE B 1 50 ? 43.125 4.324 5.117 1 94.62 50 ILE B CA 1
ATOM 4338 C C . ILE B 1 50 ? 43 2.924 5.719 1 94.62 50 ILE B C 1
ATOM 4340 O O . ILE B 1 50 ? 43.875 2.07 5.5 1 94.62 50 ILE B O 1
ATOM 4344 N N . ILE B 1 51 ? 42 2.791 6.414 1 95 51 ILE B N 1
ATOM 4345 C CA . ILE B 1 51 ? 41.75 1.474 6.996 1 95 51 ILE B CA 1
ATOM 4346 C C . ILE B 1 51 ? 41.625 0.434 5.887 1 95 51 ILE B C 1
ATOM 4348 O O . ILE B 1 51 ? 42.219 -0.648 5.973 1 95 51 ILE B O 1
ATOM 4352 N N . LEU B 1 52 ? 40.875 0.759 4.855 1 93.81 52 LEU B N 1
ATOM 4353 C CA . LEU B 1 52 ? 40.719 -0.144 3.721 1 93.81 52 LEU B CA 1
ATOM 4354 C C . LEU B 1 52 ? 42.094 -0.441 3.082 1 93.81 52 LEU B C 1
ATOM 4356 O O . LEU B 1 52 ? 42.375 -1.587 2.729 1 93.81 52 LEU B O 1
ATOM 4360 N N . TYR B 1 53 ? 42.938 0.537 2.982 1 93.44 53 TYR B N 1
ATOM 4361 C CA . TYR B 1 53 ? 44.281 0.376 2.418 1 93.44 53 TYR B CA 1
ATOM 4362 C C . TYR B 1 53 ? 45.125 -0.593 3.252 1 93.44 53 TYR B C 1
ATOM 4364 O O . TYR B 1 53 ? 45.781 -1.486 2.709 1 93.44 53 TYR B O 1
ATOM 4372 N N . PHE B 1 54 ? 45.062 -0.414 4.547 1 95.19 54 PHE B N 1
ATOM 4373 C CA . PHE B 1 54 ? 45.844 -1.268 5.434 1 95.19 54 PHE B CA 1
ATOM 4374 C C . PHE B 1 54 ? 45.312 -2.701 5.398 1 95.19 54 PHE B C 1
ATOM 4376 O O . PHE B 1 54 ? 46.094 -3.65 5.484 1 95.19 54 PHE B O 1
ATOM 4383 N N . VAL B 1 55 ? 44.031 -2.76 5.32 1 95.5 55 VAL B N 1
ATOM 4384 C CA . VAL B 1 55 ? 43.438 -4.098 5.227 1 95.5 55 VAL B CA 1
ATOM 4385 C C . VAL B 1 55 ? 43.938 -4.781 3.949 1 95.5 55 VAL B C 1
ATOM 4387 O O . VAL B 1 55 ? 44.312 -5.949 3.973 1 95.5 55 VAL B O 1
ATOM 4390 N N . LEU B 1 56 ? 43.969 -4.07 2.824 1 95 56 LEU B N 1
ATOM 4391 C CA . LEU B 1 56 ? 44.438 -4.617 1.554 1 95 56 LEU B CA 1
ATOM 4392 C C . LEU B 1 56 ? 45.938 -4.941 1.61 1 95 56 LEU B C 1
ATOM 4394 O O . LEU B 1 56 ? 46.375 -5.957 1.067 1 95 56 LEU B O 1
ATOM 4398 N N . ARG B 1 57 ? 46.656 -4.137 2.303 1 95.06 57 ARG B N 1
ATOM 4399 C CA . ARG B 1 57 ? 48.094 -4.367 2.465 1 95.06 57 ARG B CA 1
ATOM 4400 C C . ARG B 1 57 ? 48.375 -5.605 3.312 1 95.06 57 ARG B C 1
ATOM 4402 O O . ARG B 1 57 ? 49.281 -6.387 3.014 1 95.06 57 ARG B O 1
ATOM 4409 N N . MET B 1 58 ? 47.562 -5.684 4.32 1 96.56 58 MET B N 1
ATOM 4410 C CA . MET B 1 58 ? 47.688 -6.871 5.164 1 96.56 58 MET B CA 1
ATOM 4411 C C . MET B 1 58 ? 47.344 -8.133 4.379 1 96.56 58 MET B C 1
ATOM 4413 O O . MET B 1 58 ? 48 -9.156 4.516 1 96.56 58 MET B O 1
ATOM 4417 N N . MET B 1 59 ? 46.344 -8.039 3.549 1 94.5 59 MET B N 1
ATOM 4418 C CA . MET B 1 59 ? 45.969 -9.164 2.701 1 94.5 59 MET B CA 1
ATOM 4419 C C . MET B 1 59 ? 47.094 -9.516 1.737 1 94.5 59 MET B C 1
ATOM 4421 O O . MET B 1 59 ? 47.438 -10.688 1.554 1 94.5 59 MET B O 1
ATOM 4425 N N . TYR B 1 60 ? 47.719 -8.492 1.15 1 94.75 60 TYR B N 1
ATOM 4426 C CA . TYR B 1 60 ? 48.844 -8.703 0.253 1 94.75 60 TYR B CA 1
ATOM 4427 C C . TYR B 1 60 ? 50 -9.422 0.968 1 94.75 60 TYR B C 1
ATOM 4429 O O . TYR B 1 60 ? 50.562 -10.391 0.446 1 94.75 60 TYR B O 1
ATOM 4437 N N . ASN B 1 61 ? 50.312 -8.953 2.203 1 95.5 61 ASN B N 1
ATOM 4438 C CA . ASN B 1 61 ? 51.406 -9.555 2.971 1 95.5 61 ASN B CA 1
ATOM 4439 C C . ASN B 1 61 ? 51.094 -11.016 3.307 1 95.5 61 ASN B C 1
ATOM 4441 O O . ASN B 1 61 ? 52 -11.859 3.301 1 95.5 61 ASN B O 1
ATOM 4445 N N . LEU B 1 62 ? 49.875 -11.203 3.588 1 95.81 62 LEU B N 1
ATOM 4446 C CA . LEU B 1 62 ? 49.469 -12.57 3.902 1 95.81 62 LEU B CA 1
ATOM 4447 C C . LEU B 1 62 ? 49.594 -13.469 2.682 1 95.81 62 LEU B C 1
ATOM 4449 O O . LEU B 1 62 ? 50.188 -14.555 2.771 1 95.81 62 LEU B O 1
ATOM 4453 N N . PHE B 1 63 ? 49.094 -13.016 1.531 1 91 63 PHE B N 1
ATOM 4454 C CA . PHE B 1 63 ? 49.156 -13.828 0.325 1 91 63 PHE B CA 1
ATOM 4455 C C . PHE B 1 63 ? 50.594 -13.977 -0.154 1 91 63 PHE B C 1
ATOM 4457 O O . PHE B 1 63 ? 51 -15.039 -0.631 1 91 63 PHE B O 1
ATOM 4464 N N . TYR B 1 64 ? 51.406 -12.922 -0.069 1 92.69 64 TYR B N 1
ATOM 4465 C CA . TYR B 1 64 ? 52.812 -12.992 -0.438 1 92.69 64 TYR B CA 1
ATOM 4466 C C . TYR B 1 64 ? 53.562 -13.992 0.435 1 92.69 64 TYR B C 1
ATOM 4468 O O . TYR B 1 64 ? 54.406 -14.75 -0.057 1 92.69 64 TYR B O 1
ATOM 4476 N N . PHE B 1 65 ? 53.25 -14 1.681 1 93.69 65 PHE B N 1
ATOM 4477 C CA . PHE B 1 65 ? 53.844 -14.953 2.613 1 93.69 65 PHE B CA 1
ATOM 4478 C C . PHE B 1 65 ? 53.531 -16.391 2.201 1 93.69 65 PHE B C 1
ATOM 4480 O O . PHE B 1 65 ? 54.406 -17.25 2.203 1 93.69 65 PHE B O 1
ATOM 4487 N N . VAL B 1 66 ? 52.25 -16.594 1.865 1 92.31 66 VAL B N 1
ATOM 4488 C CA . VAL B 1 66 ? 51.812 -17.922 1.441 1 92.31 66 VAL B CA 1
ATOM 4489 C C . VAL B 1 66 ? 52.531 -18.297 0.144 1 92.31 66 VAL B C 1
ATOM 4491 O O . VAL B 1 66 ? 53 -19.438 -0.002 1 92.31 66 VAL B O 1
ATOM 4494 N N . MET B 1 67 ? 52.719 -17.312 -0.801 1 86.75 67 MET B N 1
ATOM 4495 C CA . MET B 1 67 ? 53.344 -17.578 -2.094 1 86.75 67 MET B CA 1
ATOM 4496 C C . MET B 1 67 ? 54.812 -17.859 -1.932 1 86.75 67 MET B C 1
ATOM 4498 O O . MET B 1 67 ? 55.406 -18.641 -2.682 1 86.75 67 MET B O 1
ATOM 4502 N N . LYS B 1 68 ? 55.438 -17.266 -0.957 1 91.31 68 LYS B N 1
ATOM 4503 C CA . LYS B 1 68 ? 56.875 -17.453 -0.701 1 91.31 68 LYS B CA 1
ATOM 4504 C C . LYS B 1 68 ? 57.188 -18.891 -0.299 1 91.31 68 LYS B C 1
ATOM 4506 O O . LYS B 1 68 ? 58.312 -19.344 -0.443 1 91.31 68 LYS B O 1
ATOM 4511 N N . GLN B 1 69 ? 56.188 -19.594 0.103 1 90.69 69 GLN B N 1
ATOM 4512 C CA . GLN B 1 69 ? 56.344 -20.984 0.512 1 90.69 69 GLN B CA 1
ATOM 4513 C C . GLN B 1 69 ? 56.25 -21.922 -0.683 1 90.69 69 GLN B C 1
ATOM 4515 O O . GLN B 1 69 ? 56.469 -23.125 -0.551 1 90.69 69 GLN B O 1
ATOM 4520 N N . THR B 1 70 ? 55.875 -21.344 -1.795 1 85.12 70 THR B N 1
ATOM 4521 C CA . THR B 1 70 ? 55.75 -22.172 -2.996 1 85.12 70 THR B CA 1
ATOM 4522 C C . THR B 1 70 ? 57.031 -22.141 -3.818 1 85.12 70 THR B C 1
ATOM 4524 O O . THR B 1 70 ? 57.938 -21.359 -3.52 1 85.12 70 THR B O 1
ATOM 4527 N N . SER B 1 71 ? 57.219 -23.031 -4.879 1 87 71 SER B N 1
ATOM 4528 C CA . SER B 1 71 ? 58.406 -23.109 -5.738 1 87 71 SER B CA 1
ATOM 4529 C C . SER B 1 71 ? 58.281 -22.141 -6.906 1 87 71 SER B C 1
ATOM 4531 O O . SER B 1 71 ? 59.094 -22.203 -7.844 1 87 71 SER B O 1
ATOM 4533 N N . ILE B 1 72 ? 57.312 -21.25 -6.801 1 80.44 72 ILE B N 1
ATOM 4534 C CA . ILE B 1 72 ? 57.094 -20.281 -7.867 1 80.44 72 ILE B CA 1
ATOM 4535 C C . ILE B 1 72 ? 58.219 -19.25 -7.859 1 80.44 72 ILE B C 1
ATOM 4537 O O . ILE B 1 72 ? 58.719 -18.891 -6.801 1 80.44 72 ILE B O 1
ATOM 4541 N N . ASN B 1 73 ? 58.656 -18.797 -9.086 1 86.44 73 ASN B N 1
ATOM 4542 C CA . ASN B 1 73 ? 59.625 -17.719 -9.195 1 86.44 73 ASN B CA 1
ATOM 4543 C C . ASN B 1 73 ? 59.219 -16.5 -8.398 1 86.44 73 ASN B C 1
ATOM 4545 O O . ASN B 1 73 ? 58.031 -16.125 -8.375 1 86.44 73 ASN B O 1
ATOM 4549 N N . PRO B 1 74 ? 60.188 -15.898 -7.613 1 84.25 74 PRO B N 1
ATOM 4550 C CA . PRO B 1 74 ? 59.875 -14.773 -6.727 1 84.25 74 PRO B CA 1
ATOM 4551 C C . PRO B 1 74 ? 59.156 -13.641 -7.438 1 84.25 74 PRO B C 1
ATOM 4553 O O . PRO B 1 74 ? 58.25 -13.016 -6.859 1 84.25 74 PRO B O 1
ATOM 4556 N N . GLU B 1 75 ? 59.531 -13.414 -8.672 1 83.69 75 GLU B N 1
ATOM 4557 C CA . GLU B 1 75 ? 58.844 -12.359 -9.43 1 83.69 75 GLU B CA 1
ATOM 4558 C C . GLU B 1 75 ? 57.375 -12.68 -9.648 1 83.69 75 GLU B C 1
ATOM 4560 O O . GLU B 1 75 ? 56.531 -11.805 -9.539 1 83.69 75 GLU B O 1
ATOM 4565 N N . PHE B 1 76 ? 57.156 -13.891 -9.867 1 83.25 76 PHE B N 1
ATOM 4566 C CA . PHE B 1 76 ? 55.781 -14.312 -10.133 1 83.25 76 PHE B CA 1
ATOM 4567 C C . PHE B 1 76 ? 54.969 -14.383 -8.844 1 83.25 76 PHE B C 1
ATOM 4569 O O . PHE B 1 76 ? 53.75 -14.188 -8.852 1 83.25 76 PHE B O 1
ATOM 4576 N N . GLN B 1 77 ? 55.719 -14.562 -7.688 1 84.81 77 GLN B N 1
ATOM 4577 C CA . GLN B 1 77 ? 55.062 -14.562 -6.391 1 84.81 77 GLN B CA 1
ATOM 4578 C C . GLN B 1 77 ? 54.438 -13.203 -6.09 1 84.81 77 GLN B C 1
ATOM 4580 O O . GLN B 1 77 ? 53.312 -13.125 -5.594 1 84.81 77 GLN B O 1
ATOM 4585 N N . VAL B 1 78 ? 55.156 -12.148 -6.48 1 87.5 78 VAL B N 1
ATOM 4586 C CA . VAL B 1 78 ? 54.656 -10.789 -6.27 1 87.5 78 VAL B CA 1
ATOM 4587 C C . VAL B 1 78 ? 53.438 -10.523 -7.141 1 87.5 78 VAL B C 1
ATOM 4589 O O . VAL B 1 78 ? 52.406 -10.078 -6.645 1 87.5 78 VAL B O 1
ATOM 4592 N N . TYR B 1 79 ? 53.531 -10.93 -8.383 1 83.06 79 TYR B N 1
ATOM 4593 C CA . TYR B 1 79 ? 52.469 -10.664 -9.328 1 83.06 79 TYR B CA 1
ATOM 4594 C C . TYR B 1 79 ? 51.188 -11.438 -8.961 1 83.06 79 TYR B C 1
ATOM 4596 O O . TYR B 1 79 ? 50.094 -10.906 -9.055 1 83.06 79 TYR B O 1
ATOM 4604 N N . ILE B 1 80 ? 51.406 -12.609 -8.523 1 82.5 80 ILE B N 1
ATOM 4605 C CA . ILE B 1 80 ? 50.25 -13.445 -8.148 1 82.5 80 ILE B CA 1
ATOM 4606 C C . ILE B 1 80 ? 49.594 -12.875 -6.91 1 82.5 80 ILE B C 1
ATOM 4608 O O . ILE B 1 80 ? 48.344 -12.773 -6.852 1 82.5 80 ILE B O 1
ATOM 4612 N N . SER B 1 81 ? 50.406 -12.438 -5.922 1 88.44 81 SER B N 1
ATOM 4613 C CA . SER B 1 81 ? 49.844 -11.867 -4.695 1 88.44 81 SER B CA 1
ATOM 4614 C C . SER B 1 81 ? 49.094 -10.578 -4.98 1 88.44 81 SER B C 1
ATOM 4616 O O . SER B 1 81 ? 48 -10.359 -4.445 1 88.44 81 SER B O 1
ATOM 4618 N N . GLU B 1 82 ? 49.594 -9.781 -5.82 1 88.81 82 GLU B N 1
ATOM 4619 C CA . GLU B 1 82 ? 48.938 -8.531 -6.199 1 88.81 82 GLU B CA 1
ATOM 4620 C C . GLU B 1 82 ? 47.656 -8.797 -6.945 1 88.81 82 GLU B C 1
ATOM 4622 O O . GLU B 1 82 ? 46.656 -8.125 -6.711 1 88.81 82 GLU B O 1
ATOM 4627 N N . ALA B 1 83 ? 47.688 -9.742 -7.805 1 83.25 83 ALA B N 1
ATOM 4628 C CA . ALA B 1 83 ? 46.5 -10.086 -8.602 1 83.25 83 ALA B CA 1
ATOM 4629 C C . ALA B 1 83 ? 45.375 -10.602 -7.711 1 83.25 83 ALA B C 1
ATOM 4631 O O . ALA B 1 83 ? 44.219 -10.281 -7.941 1 83.25 83 ALA B O 1
ATOM 4632 N N . ILE B 1 84 ? 45.75 -11.32 -6.703 1 85.06 84 ILE B N 1
ATOM 4633 C CA . ILE B 1 84 ? 44.75 -11.867 -5.793 1 85.06 84 ILE B CA 1
ATOM 4634 C C . ILE B 1 84 ? 44.094 -10.734 -5.008 1 85.06 84 ILE B C 1
ATOM 4636 O O . ILE B 1 84 ? 42.875 -10.656 -4.93 1 85.06 84 ILE B O 1
ATOM 4640 N N . VAL B 1 85 ? 44.875 -9.883 -4.492 1 90.19 85 VAL B N 1
ATOM 4641 C CA . VAL B 1 85 ? 44.344 -8.781 -3.688 1 90.19 85 VAL B CA 1
ATOM 4642 C C . VAL B 1 85 ? 43.531 -7.844 -4.566 1 90.19 85 VAL B C 1
ATOM 4644 O O . VAL B 1 85 ? 42.469 -7.379 -4.16 1 90.19 85 VAL B O 1
ATOM 4647 N N . ALA B 1 86 ? 44 -7.578 -5.711 1 89.31 86 ALA B N 1
ATOM 4648 C CA . ALA B 1 86 ? 43.25 -6.75 -6.656 1 89.31 86 ALA B CA 1
ATOM 4649 C C . ALA B 1 86 ? 41.906 -7.398 -7.02 1 89.31 86 ALA B C 1
ATOM 4651 O O . ALA B 1 86 ? 40.875 -6.715 -7.129 1 89.31 86 ALA B O 1
ATOM 4652 N N . GLY B 1 87 ? 42 -8.656 -7.246 1 85.12 87 GLY B N 1
ATOM 4653 C CA . GLY B 1 87 ? 40.75 -9.391 -7.523 1 85.12 87 GLY B CA 1
ATOM 4654 C C . GLY B 1 87 ? 39.75 -9.297 -6.406 1 85.12 87 GLY B C 1
ATOM 4655 O O . GLY B 1 87 ? 38.562 -9.039 -6.656 1 85.12 87 GLY B O 1
ATOM 4656 N N . ILE B 1 88 ? 40.219 -9.438 -5.207 1 86.69 88 ILE B N 1
ATOM 4657 C CA . ILE B 1 88 ? 39.344 -9.344 -4.039 1 86.69 88 ILE B CA 1
ATOM 4658 C C . ILE B 1 88 ? 38.781 -7.934 -3.939 1 86.69 88 ILE B C 1
ATOM 4660 O O . ILE B 1 88 ? 37.594 -7.766 -3.676 1 86.69 88 ILE B O 1
ATOM 4664 N N . PHE B 1 89 ? 39.562 -6.992 -4.121 1 89.88 89 PHE B N 1
ATOM 4665 C CA . PHE B 1 89 ? 39.125 -5.602 -4.062 1 89.88 89 PHE B CA 1
ATOM 4666 C C . PHE B 1 89 ? 38.062 -5.32 -5.125 1 89.88 89 PHE B C 1
ATOM 4668 O O . PHE B 1 89 ? 37.031 -4.703 -4.84 1 89.88 89 PHE B O 1
ATOM 4675 N N . ILE B 1 90 ? 38.281 -5.801 -6.301 1 86.88 90 ILE B N 1
ATOM 4676 C CA . ILE B 1 90 ? 37.344 -5.586 -7.41 1 86.88 90 ILE B CA 1
ATOM 4677 C C . ILE B 1 90 ? 36.031 -6.277 -7.117 1 86.88 90 ILE B C 1
ATOM 4679 O O . ILE B 1 90 ? 34.938 -5.703 -7.336 1 86.88 90 ILE B O 1
ATOM 4683 N N . ILE B 1 91 ? 36.094 -7.383 -6.543 1 84.19 91 ILE B N 1
ATOM 4684 C CA . ILE B 1 91 ? 34.906 -8.125 -6.172 1 84.19 91 ILE B CA 1
ATOM 4685 C C . ILE B 1 91 ? 34.156 -7.367 -5.086 1 84.19 91 ILE B C 1
ATOM 4687 O O . ILE B 1 91 ? 32.906 -7.242 -5.145 1 84.19 91 ILE B O 1
ATOM 4691 N N . GLY B 1 92 ? 34.875 -6.863 -4.16 1 86.19 92 GLY B N 1
ATOM 4692 C CA . GLY B 1 92 ? 34.25 -6.086 -3.1 1 86.19 92 GLY B CA 1
ATOM 4693 C C . GLY B 1 92 ? 33.562 -4.84 -3.605 1 86.19 92 GLY B C 1
ATOM 4694 O O . GLY B 1 92 ? 32.438 -4.555 -3.213 1 86.19 92 GLY B O 1
ATOM 4695 N N . VAL B 1 93 ? 34.156 -4.18 -4.48 1 87.88 93 VAL B N 1
ATOM 4696 C CA . VAL B 1 93 ? 33.594 -2.973 -5.066 1 87.88 93 VAL B CA 1
ATOM 4697 C C . VAL B 1 93 ? 32.344 -3.332 -5.887 1 87.88 93 VAL B C 1
ATOM 4699 O O . VAL B 1 93 ? 31.359 -2.613 -5.863 1 87.88 93 VAL B O 1
ATOM 4702 N N . TRP B 1 94 ? 32.469 -4.375 -6.539 1 83.75 94 TRP B N 1
ATOM 4703 C CA . TRP B 1 94 ? 31.344 -4.816 -7.367 1 83.75 94 TRP B CA 1
ATOM 4704 C C . TRP B 1 94 ? 30.141 -5.203 -6.504 1 83.75 94 TRP B C 1
ATOM 4706 O O . TRP B 1 94 ? 29 -4.848 -6.816 1 83.75 94 TRP B O 1
ATOM 4716 N N . ILE B 1 95 ? 30.422 -5.867 -5.43 1 84.31 95 ILE B N 1
ATOM 4717 C CA . ILE B 1 95 ? 29.375 -6.234 -4.496 1 84.31 95 ILE B CA 1
ATOM 4718 C C . ILE B 1 95 ? 28.734 -4.977 -3.914 1 84.31 95 ILE B C 1
ATOM 4720 O O . ILE B 1 95 ? 27.516 -4.871 -3.828 1 84.31 95 ILE B O 1
ATOM 4724 N N . TRP B 1 96 ? 29.562 -4.16 -3.584 1 85.94 96 TRP B N 1
ATOM 4725 C CA . TRP B 1 96 ? 29.094 -2.889 -3.051 1 85.94 96 TRP B CA 1
ATOM 4726 C C . TRP B 1 96 ? 28.203 -2.168 -4.066 1 85.94 96 TRP B C 1
ATOM 4728 O O . TRP B 1 96 ? 27.156 -1.64 -3.713 1 85.94 96 TRP B O 1
ATOM 4738 N N . TYR B 1 97 ? 28.656 -2.219 -5.254 1 84.31 97 TYR B N 1
ATOM 4739 C CA . TYR B 1 97 ? 27.922 -1.545 -6.32 1 84.31 97 TYR B CA 1
ATOM 4740 C C . TYR B 1 97 ? 26.578 -2.219 -6.566 1 84.31 97 TYR B C 1
ATOM 4742 O O . TYR B 1 97 ? 25.547 -1.543 -6.723 1 84.31 97 TYR B O 1
ATOM 4750 N N . LEU B 1 98 ? 26.547 -3.535 -6.535 1 83.31 98 LEU B N 1
ATOM 4751 C CA . LEU B 1 98 ? 25.328 -4.293 -6.82 1 83.31 98 LEU B CA 1
ATOM 4752 C C . LEU B 1 98 ? 24.344 -4.188 -5.664 1 83.31 98 LEU B C 1
ATOM 4754 O O . LEU B 1 98 ? 23.125 -4.285 -5.867 1 83.31 98 LEU B O 1
ATOM 4758 N N . ARG B 1 99 ? 24.844 -3.879 -4.516 1 85.94 99 ARG B N 1
ATOM 4759 C CA . ARG B 1 99 ? 23.984 -3.854 -3.336 1 85.94 99 ARG B CA 1
ATOM 4760 C C . ARG B 1 99 ? 23.562 -2.43 -3.004 1 85.94 99 ARG B C 1
ATOM 4762 O O . ARG B 1 99 ? 22.734 -2.217 -2.107 1 85.94 99 ARG B O 1
ATOM 4769 N N . ARG B 1 100 ? 24.062 -1.591 -3.74 1 89.12 100 ARG B N 1
ATOM 4770 C CA . ARG B 1 100 ? 23.672 -0.205 -3.498 1 89.12 100 ARG B CA 1
ATOM 4771 C C . ARG B 1 100 ? 22.203 0.022 -3.846 1 89.12 100 ARG B C 1
ATOM 4773 O O . ARG B 1 100 ? 21.734 -0.427 -4.891 1 89.12 100 ARG B O 1
ATOM 4780 N N . PRO B 1 101 ? 21.484 0.659 -2.914 1 93.44 101 PRO B N 1
ATOM 4781 C CA . PRO B 1 101 ? 20.078 0.945 -3.229 1 93.44 101 PRO B CA 1
ATOM 4782 C C . PRO B 1 101 ? 19.922 1.91 -4.402 1 93.44 101 PRO B C 1
ATOM 4784 O O . PRO B 1 101 ? 20.797 2.758 -4.629 1 93.44 101 PRO B O 1
ATOM 4787 N N . TYR B 1 102 ? 18.859 1.731 -5.102 1 96 102 TYR B N 1
ATOM 4788 C CA . TYR B 1 102 ? 18.547 2.695 -6.148 1 96 102 TYR B CA 1
ATOM 4789 C C . TYR B 1 102 ? 18.234 4.062 -5.551 1 96 102 TYR B C 1
ATOM 4791 O O . TYR B 1 102 ? 17.625 4.16 -4.488 1 96 102 TYR B O 1
ATOM 4799 N N . PRO B 1 103 ? 18.719 5.07 -6.293 1 97.31 103 PRO B N 1
ATOM 4800 C CA . PRO B 1 103 ? 18.312 6.398 -5.82 1 97.31 103 PRO B CA 1
ATOM 4801 C C . PRO B 1 103 ? 16.812 6.633 -5.941 1 97.31 103 PRO B C 1
ATOM 4803 O O . PRO B 1 103 ? 16.156 6.055 -6.816 1 97.31 103 PRO B O 1
ATOM 4806 N N . VAL B 1 104 ? 16.297 7.387 -5.062 1 98.75 104 VAL B N 1
ATOM 4807 C CA . VAL B 1 104 ? 14.898 7.812 -5.098 1 98.75 104 VAL B CA 1
ATOM 4808 C C . VAL B 1 104 ? 14.82 9.32 -5.328 1 98.75 104 VAL B C 1
ATOM 4810 O O . VAL B 1 104 ? 15.055 10.109 -4.406 1 98.75 104 VAL B O 1
ATOM 4813 N N . TYR B 1 105 ? 14.414 9.68 -6.535 1 98.81 105 TYR B N 1
ATOM 4814 C CA . TYR B 1 105 ? 14.336 11.086 -6.914 1 98.81 105 TYR B CA 1
ATOM 4815 C C . TYR B 1 105 ? 12.938 11.641 -6.676 1 98.81 105 TYR B C 1
ATOM 4817 O O . TYR B 1 105 ? 11.945 11.031 -7.082 1 98.81 105 TYR B O 1
ATOM 4825 N N . LEU B 1 106 ? 12.906 12.695 -5.938 1 98.88 106 LEU B N 1
ATOM 4826 C CA . LEU B 1 106 ? 11.734 13.555 -6.047 1 98.88 106 LEU B CA 1
ATOM 4827 C C . LEU B 1 106 ? 11.836 14.453 -7.277 1 98.88 106 LEU B C 1
ATOM 4829 O O . LEU B 1 106 ? 12.469 15.508 -7.234 1 98.88 106 LEU B O 1
ATOM 4833 N N . VAL B 1 107 ? 11.227 13.984 -8.328 1 98.69 107 VAL B N 1
ATOM 4834 C CA . VAL B 1 107 ? 11.336 14.688 -9.602 1 98.69 107 VAL B CA 1
ATOM 4835 C C . VAL B 1 107 ? 10.695 16.062 -9.484 1 98.69 107 VAL B C 1
ATOM 4837 O O . VAL B 1 107 ? 11.336 17.078 -9.797 1 98.69 107 VAL B O 1
ATOM 4840 N N . SER B 1 108 ? 9.477 16.078 -9.102 1 98.56 108 SER B N 1
ATOM 4841 C CA . SER B 1 108 ? 8.719 17.312 -8.859 1 98.56 108 SER B CA 1
ATOM 4842 C C . SER B 1 108 ? 7.469 17.031 -8.039 1 98.56 108 SER B C 1
ATOM 4844 O O . SER B 1 108 ? 7.184 15.883 -7.695 1 98.56 108 SER B O 1
ATOM 4846 N N . PHE B 1 109 ? 6.852 18.047 -7.598 1 98.75 109 PHE B N 1
ATOM 4847 C CA . PHE B 1 109 ? 5.57 17.969 -6.902 1 98.75 109 PHE B CA 1
ATOM 4848 C C . PHE B 1 109 ? 4.742 19.234 -7.148 1 98.75 109 PHE B C 1
ATOM 4850 O O . PHE B 1 109 ? 5.273 20.25 -7.574 1 98.75 109 PHE B O 1
ATOM 4857 N N . ALA B 1 110 ? 3.439 19.047 -6.938 1 98.69 110 ALA B N 1
ATOM 4858 C CA . ALA B 1 110 ? 2.508 20.156 -7.102 1 98.69 110 ALA B CA 1
ATOM 4859 C C . ALA B 1 110 ? 1.403 20.109 -6.047 1 98.69 110 ALA B C 1
ATOM 4861 O O . ALA B 1 110 ? 1.016 19.031 -5.598 1 98.69 110 ALA B O 1
ATOM 4862 N N . THR B 1 111 ? 0.972 21.281 -5.617 1 98.56 111 THR B N 1
ATOM 4863 C CA . THR B 1 111 ? -0.117 21.406 -4.652 1 98.56 111 THR B CA 1
ATOM 4864 C C . THR B 1 111 ? -1.332 22.062 -5.289 1 98.56 111 THR B C 1
ATOM 4866 O O . THR B 1 111 ? -1.19 22.906 -6.18 1 98.56 111 THR B O 1
ATOM 4869 N N . SER B 1 112 ? -2.475 21.672 -4.828 1 98.5 112 SER B N 1
ATOM 4870 C CA . SER B 1 112 ? -3.719 22.219 -5.363 1 98.5 112 SER B CA 1
ATOM 4871 C C . SER B 1 112 ? -4.043 23.578 -4.75 1 98.5 112 SER B C 1
ATOM 4873 O O . SER B 1 112 ? -3.955 23.75 -3.533 1 98.5 112 SER B O 1
ATOM 4875 N N . ILE B 1 113 ? -4.348 24.484 -5.609 1 98 113 ILE B N 1
ATOM 4876 C CA . ILE B 1 113 ? -4.93 25.75 -5.199 1 98 113 ILE B CA 1
ATOM 4877 C C . ILE B 1 113 ? -6.301 25.922 -5.852 1 98 113 ILE B C 1
ATOM 4879 O O . ILE B 1 113 ? -6.395 26.281 -7.027 1 98 113 ILE B O 1
ATOM 4883 N N . PRO B 1 114 ? -7.305 25.688 -5.09 1 97.88 114 PRO B N 1
ATOM 4884 C CA . PRO B 1 114 ? -8.648 25.75 -5.668 1 97.88 114 PRO B CA 1
ATOM 4885 C C . PRO B 1 114 ? -9.031 27.172 -6.102 1 97.88 114 PRO B C 1
ATOM 4887 O O . PRO B 1 114 ? -8.336 28.125 -5.77 1 97.88 114 PRO B O 1
ATOM 4890 N N . ASP B 1 115 ? -10.141 27.25 -6.871 1 97.56 115 ASP B N 1
ATOM 4891 C CA . ASP B 1 115 ? -10.688 28.531 -7.328 1 97.56 115 ASP B CA 1
ATOM 4892 C C . ASP B 1 115 ? -11.125 29.391 -6.152 1 97.56 115 ASP B C 1
ATOM 4894 O O . ASP B 1 115 ? -11.508 28.875 -5.098 1 97.56 115 ASP B O 1
ATOM 4898 N N . ASP B 1 116 ? -11.172 30.688 -6.332 1 97.12 116 ASP B N 1
ATOM 4899 C CA . ASP B 1 116 ? -11.508 31.656 -5.281 1 97.12 116 ASP B CA 1
ATOM 4900 C C . ASP B 1 116 ? -12.938 31.438 -4.785 1 97.12 116 ASP B C 1
ATOM 4902 O O . ASP B 1 116 ? -13.273 31.828 -3.666 1 97.12 116 ASP B O 1
ATOM 4906 N N . LYS B 1 117 ? -13.75 30.875 -5.629 1 96.94 117 LYS B N 1
ATOM 4907 C CA . LYS B 1 117 ? -15.133 30.625 -5.23 1 96.94 117 LYS B CA 1
ATOM 4908 C C . LYS B 1 117 ? -15.203 29.672 -4.039 1 96.94 117 LYS B C 1
ATOM 4910 O O . LYS B 1 117 ? -16.219 29.609 -3.342 1 96.94 117 LYS B O 1
ATOM 4915 N N . TYR B 1 118 ? -14.117 28.938 -3.822 1 97.94 118 TYR B N 1
ATOM 4916 C CA . TYR B 1 118 ? -14.102 27.984 -2.721 1 97.94 118 TYR B CA 1
ATOM 4917 C C . TYR B 1 118 ? -13.492 28.594 -1.467 1 97.94 118 TYR B C 1
ATOM 4919 O O . TYR B 1 118 ? -13.445 27.969 -0.412 1 97.94 118 TYR B O 1
ATOM 4927 N N . LYS B 1 119 ? -13.031 29.828 -1.517 1 97.56 119 LYS B N 1
ATOM 4928 C CA . LYS B 1 119 ? -12.406 30.5 -0.381 1 97.56 119 LYS B CA 1
ATOM 4929 C C . LYS B 1 119 ? -13.43 30.828 0.704 1 97.56 119 LYS B C 1
ATOM 4931 O O . LYS B 1 119 ? -14.586 31.125 0.403 1 97.56 119 LYS B O 1
ATOM 4936 N N . VAL B 1 120 ? -12.922 30.766 1.875 1 96.12 120 VAL B N 1
ATOM 4937 C CA . VAL B 1 120 ? -13.781 31.062 3.01 1 96.12 120 VAL B CA 1
ATOM 4938 C C . VAL B 1 120 ? -13 31.844 4.062 1 96.12 120 VAL B C 1
ATOM 4940 O O . VAL B 1 120 ? -11.914 31.438 4.473 1 96.12 120 VAL B O 1
ATOM 4943 N N . SER B 1 121 ? -13.516 32.969 4.496 1 94.38 121 SER B N 1
ATOM 4944 C CA . SER B 1 121 ? -12.961 33.719 5.629 1 94.38 121 SER B CA 1
ATOM 4945 C C . SER B 1 121 ? -13.523 33.188 6.949 1 94.38 121 SER B C 1
ATOM 4947 O O . SER B 1 121 ? -14.445 32.375 6.961 1 94.38 121 SER B O 1
ATOM 4949 N N . THR B 1 122 ? -12.883 33.656 8.031 1 92.62 122 THR B N 1
ATOM 4950 C CA . THR B 1 122 ? -13.375 33.25 9.344 1 92.62 122 THR B CA 1
ATOM 4951 C C . THR B 1 122 ? -14.836 33.688 9.523 1 92.62 122 THR B C 1
ATOM 4953 O O . THR B 1 122 ? -15.641 32.938 10.062 1 92.62 122 THR B O 1
ATOM 4956 N N . GLU B 1 123 ? -15.141 34.875 9.062 1 94.06 123 GLU B N 1
ATOM 4957 C CA . GLU B 1 123 ? -16.5 35.375 9.148 1 94.06 123 GLU B CA 1
ATOM 4958 C C . GLU B 1 123 ? -17.469 34.531 8.32 1 94.06 123 GLU B C 1
ATOM 4960 O O . GLU B 1 123 ? -18.578 34.219 8.766 1 94.06 123 GLU B O 1
ATOM 4965 N N . GLU B 1 124 ? -17.047 34.25 7.184 1 94.88 124 GLU B N 1
ATOM 4966 C CA . GLU B 1 124 ? -17.875 33.406 6.316 1 94.88 124 GLU B CA 1
ATOM 4967 C C . GLU B 1 124 ? -18.094 32.031 6.918 1 94.88 124 GLU B C 1
ATOM 4969 O O . GLU B 1 124 ? -19.172 31.453 6.805 1 94.88 124 GLU B O 1
ATOM 4974 N N . PHE B 1 125 ? -17.078 31.5 7.504 1 95.25 125 PHE B N 1
ATOM 4975 C CA . PHE B 1 125 ? -17.188 30.203 8.164 1 95.25 125 PHE B CA 1
ATOM 4976 C C . PHE B 1 125 ? -18.234 30.25 9.273 1 95.25 125 PHE B C 1
ATOM 4978 O O . PHE B 1 125 ? -19.047 29.328 9.406 1 95.25 125 PHE B O 1
ATOM 4985 N N . VAL B 1 126 ? -18.156 31.266 10.016 1 94.06 126 VAL B N 1
ATOM 4986 C CA . VAL B 1 126 ? -19.109 31.438 11.109 1 94.06 126 VAL B CA 1
ATOM 4987 C C . VAL B 1 126 ? -20.531 31.516 10.547 1 94.06 126 VAL B C 1
ATOM 4989 O O . VAL B 1 126 ? -21.453 30.906 11.102 1 94.06 126 VAL B O 1
ATOM 4992 N N . LYS B 1 127 ? -20.703 32.219 9.469 1 95.25 127 LYS B N 1
ATOM 4993 C CA . LYS B 1 127 ? -22.016 32.281 8.82 1 95.25 127 LYS B CA 1
ATOM 4994 C C . LYS B 1 127 ? -22.484 30.906 8.359 1 95.25 127 LYS B C 1
ATOM 4996 O O . LYS B 1 127 ? -23.672 30.594 8.461 1 95.25 127 LYS B O 1
ATOM 5001 N N . ILE B 1 128 ? -21.578 30.172 7.863 1 95.31 128 ILE B N 1
ATOM 5002 C CA . ILE B 1 128 ? -21.891 28.844 7.371 1 95.31 128 ILE B CA 1
ATOM 5003 C C . ILE B 1 128 ? -22.375 27.969 8.523 1 95.31 128 ILE B C 1
ATOM 5005 O O . ILE B 1 128 ? -23.406 27.297 8.414 1 95.31 128 ILE B O 1
ATOM 5009 N N . ILE B 1 129 ? -21.641 27.953 9.656 1 94.38 129 ILE B N 1
ATOM 5010 C CA . ILE B 1 129 ? -22.016 27.062 10.75 1 94.38 129 ILE B CA 1
ATOM 5011 C C . ILE B 1 129 ? -23.312 27.547 11.398 1 94.38 129 ILE B C 1
ATOM 5013 O O . ILE B 1 129 ? -24.109 26.75 11.875 1 94.38 129 ILE B O 1
ATOM 5017 N N . GLU B 1 130 ? -23.516 28.844 11.422 1 94.62 130 GLU B N 1
ATOM 5018 C CA . GLU B 1 130 ? -24.766 29.391 11.93 1 94.62 130 GLU B CA 1
ATOM 5019 C C . GLU B 1 130 ? -25.938 29 11.031 1 94.62 130 GLU B C 1
ATOM 5021 O O . GLU B 1 130 ? -27.031 28.703 11.516 1 94.62 130 GLU B O 1
ATOM 5026 N N . GLY B 1 131 ? -25.688 29.016 9.766 1 93.81 131 GLY B N 1
ATOM 5027 C CA . GLY B 1 131 ? -26.719 28.703 8.789 1 93.81 131 GLY B CA 1
ATOM 5028 C C . GLY B 1 131 ? -26.969 27.219 8.641 1 93.81 131 GLY B C 1
ATOM 5029 O O . GLY B 1 131 ? -28 26.812 8.109 1 93.81 131 GLY B O 1
ATOM 5030 N N . ALA B 1 132 ? -26.047 26.453 9.039 1 89.56 132 ALA B N 1
ATOM 5031 C CA . ALA B 1 132 ? -26.172 25 8.898 1 89.56 132 ALA B CA 1
ATOM 5032 C C . ALA B 1 132 ? -27.406 24.484 9.641 1 89.56 132 ALA B C 1
ATOM 5034 O O . ALA B 1 132 ? -28 23.484 9.242 1 89.56 132 ALA B O 1
ATOM 5035 N N . GLY B 1 133 ? -27.812 25.141 10.695 1 84 133 GLY B N 1
ATOM 5036 C CA . GLY B 1 133 ? -29.031 24.844 11.414 1 84 133 GLY B CA 1
ATOM 5037 C C . GLY B 1 133 ? -28.906 23.656 12.359 1 84 133 GLY B C 1
ATOM 5038 O O . GLY B 1 133 ? -29.812 23.359 13.125 1 84 133 GLY B O 1
ATOM 5039 N N . SER B 1 134 ? -27.828 22.953 12.336 1 86.75 134 SER B N 1
ATOM 5040 C CA . SER B 1 134 ? -27.688 21.719 13.117 1 86.75 134 SER B CA 1
ATOM 5041 C C . SER B 1 134 ? -27.109 22.016 14.5 1 86.75 134 SER B C 1
ATOM 5043 O O . SER B 1 134 ? -27.172 21.172 15.398 1 86.75 134 SER B O 1
ATOM 5045 N N . PHE B 1 135 ? -26.609 23.219 14.773 1 93.88 135 PHE B N 1
ATOM 5046 C CA . PHE B 1 135 ? -25.844 23.484 15.984 1 93.88 135 PHE B CA 1
ATOM 5047 C C . PHE B 1 135 ? -26.641 24.375 16.938 1 93.88 135 PHE B C 1
ATOM 5049 O O . PHE B 1 135 ? -27.344 25.281 16.5 1 93.88 135 PHE B O 1
ATOM 5056 N N . GLU B 1 136 ? -26.484 24.062 18.156 1 94.75 136 GLU B N 1
ATOM 5057 C CA . GLU B 1 136 ? -26.953 24.953 19.203 1 94.75 136 GLU B CA 1
ATOM 5058 C C . GLU B 1 136 ? -25.891 25.984 19.578 1 94.75 136 GLU B C 1
ATOM 5060 O O . GLU B 1 136 ? -24.781 25.953 19.062 1 94.75 136 GLU B O 1
ATOM 5065 N N . GLN B 1 137 ? -26.234 26.859 20.5 1 95.81 137 GLN B N 1
ATOM 5066 C CA . GLN B 1 137 ? -25.375 27.984 20.844 1 95.81 137 GLN B CA 1
ATOM 5067 C C . GLN B 1 137 ? -24.031 27.516 21.391 1 95.81 137 GLN B C 1
ATOM 5069 O O . GLN B 1 137 ? -22.984 28.094 21.078 1 95.81 137 GLN B O 1
ATOM 5074 N N . GLU B 1 138 ? -24.062 26.5 22.156 1 96.25 138 GLU B N 1
ATOM 5075 C CA . GLU B 1 138 ? -22.828 26 22.766 1 96.25 138 GLU B CA 1
ATOM 5076 C C . GLU B 1 138 ? -21.844 25.531 21.703 1 96.25 138 GLU B C 1
ATOM 5078 O O . GLU B 1 138 ? -20.641 25.844 21.766 1 96.25 138 GLU B O 1
ATOM 5083 N N . GLN B 1 139 ? -22.359 24.734 20.75 1 96.06 139 GLN B N 1
ATOM 5084 C CA . GLN B 1 139 ? -21.516 24.25 19.656 1 96.06 139 GLN B CA 1
ATOM 5085 C C . GLN B 1 139 ? -21.031 25.406 18.781 1 96.06 139 GLN B C 1
ATOM 5087 O O . GLN B 1 139 ? -19.906 25.391 18.297 1 96.06 139 GLN B O 1
ATOM 5092 N N . LEU B 1 140 ? -21.906 26.375 18.547 1 96.06 140 LEU B N 1
ATOM 5093 C CA . LEU B 1 140 ? -21.547 27.547 17.75 1 96.06 140 LEU B CA 1
ATOM 5094 C C . LEU B 1 140 ? -20.422 28.344 18.422 1 96.06 140 LEU B C 1
ATOM 5096 O O . LEU B 1 140 ? -19.422 28.688 17.781 1 96.06 140 LEU B O 1
ATOM 5100 N N . ASP B 1 141 ? -20.562 28.547 19.703 1 96.19 141 ASP B N 1
ATOM 5101 C CA . ASP B 1 141 ? -19.547 29.281 20.453 1 96.19 141 ASP B CA 1
ATOM 5102 C C . ASP B 1 141 ? -18.219 28.547 20.453 1 96.19 141 ASP B C 1
ATOM 5104 O O . ASP B 1 141 ? -17.156 29.172 20.328 1 96.19 141 ASP B O 1
ATOM 5108 N N . PHE B 1 142 ? -18.328 27.328 20.656 1 95.81 142 PHE B N 1
ATOM 5109 C CA . PHE B 1 142 ? -17.125 26.516 20.672 1 95.81 142 PHE B CA 1
ATOM 5110 C C . PHE B 1 142 ? -16.391 26.609 19.344 1 95.81 142 PHE B C 1
ATOM 5112 O O . PHE B 1 142 ? -15.18 26.844 19.312 1 95.81 142 PHE B O 1
ATOM 5119 N N . GLN B 1 143 ? -17.062 26.422 18.234 1 95.25 143 GLN B N 1
ATOM 5120 C CA . GLN B 1 143 ? -16.453 26.453 16.922 1 95.25 143 GLN B CA 1
ATOM 5121 C C . GLN B 1 143 ? -15.922 27.844 16.594 1 95.25 143 GLN B C 1
ATOM 5123 O O . GLN B 1 143 ? -14.867 27.984 15.961 1 95.25 143 GLN B O 1
ATOM 5128 N N . LYS B 1 144 ? -16.641 28.859 17.016 1 94.38 144 LYS B N 1
ATOM 5129 C CA . LYS B 1 144 ? -16.172 30.234 16.828 1 94.38 144 LYS B CA 1
ATOM 5130 C C . LYS B 1 144 ? -14.859 30.484 17.562 1 94.38 144 LYS B C 1
ATOM 5132 O O . LYS B 1 144 ? -13.93 31.078 17 1 94.38 144 LYS B O 1
ATOM 5137 N N . LYS B 1 145 ? -14.852 30.016 18.719 1 93 145 LYS B N 1
ATOM 5138 C CA . LYS B 1 145 ? -13.633 30.141 19.516 1 93 145 LYS B CA 1
ATOM 5139 C C . LYS B 1 145 ? -12.469 29.406 18.875 1 93 145 LYS B C 1
ATOM 5141 O O . LYS B 1 145 ? -11.352 29.922 18.812 1 93 145 LYS B O 1
ATOM 5146 N N . LEU B 1 146 ? -12.758 28.25 18.406 1 90.88 146 LEU B N 1
ATOM 5147 C CA . LEU B 1 146 ? -11.734 27.438 17.766 1 90.88 146 LEU B CA 1
ATOM 5148 C C . LEU B 1 146 ? -11.211 28.125 16.516 1 90.88 146 LEU B C 1
ATOM 5150 O O . LEU B 1 146 ? -10.008 28.094 16.234 1 90.88 146 LEU B O 1
ATOM 5154 N N . ALA B 1 147 ? -12.094 28.656 15.75 1 89.19 147 ALA B N 1
ATOM 5155 C CA . ALA B 1 147 ? -11.727 29.281 14.484 1 89.19 147 ALA B CA 1
ATOM 5156 C C . ALA B 1 147 ? -10.75 30.438 14.703 1 89.19 147 ALA B C 1
ATOM 5158 O O . ALA B 1 147 ? -9.883 30.688 13.867 1 89.19 147 ALA B O 1
ATOM 5159 N N . SER B 1 148 ? -10.812 31.047 15.867 1 85.5 148 SER B N 1
ATOM 5160 C CA . SER B 1 148 ? -9.969 32.188 16.156 1 85.5 148 SER B CA 1
ATOM 5161 C C . SER B 1 148 ? -8.664 31.781 16.828 1 85.5 148 SER B C 1
ATOM 5163 O O . SER B 1 148 ? -7.746 32.594 16.969 1 85.5 148 SER B O 1
ATOM 5165 N N . ARG B 1 149 ? -8.531 30.531 17.125 1 87.06 149 ARG B N 1
ATOM 5166 C CA . ARG B 1 149 ? -7.387 30.125 17.938 1 87.06 149 ARG B CA 1
ATOM 5167 C C . ARG B 1 149 ? -6.543 29.078 17.188 1 87.06 149 ARG B C 1
ATOM 5169 O O . ARG B 1 149 ? -5.492 28.672 17.688 1 87.06 149 ARG B O 1
ATOM 5176 N N . THR B 1 150 ? -6.941 28.641 16.109 1 84.81 150 THR B N 1
ATOM 5177 C CA . THR B 1 150 ? -6.297 27.516 15.453 1 84.81 150 THR B CA 1
ATOM 5178 C C . THR B 1 150 ? -5.168 28 14.547 1 84.81 150 THR B C 1
ATOM 5180 O O . THR B 1 150 ? -4.34 27.203 14.102 1 84.81 150 THR B O 1
ATOM 5183 N N . GLY B 1 151 ? -5.074 29.25 14.234 1 87 151 GLY B N 1
ATOM 5184 C CA . GLY B 1 151 ? -4.035 29.766 13.352 1 87 151 GLY B CA 1
ATOM 5185 C C . GLY B 1 151 ? -4.461 29.844 11.898 1 87 151 GLY B C 1
ATOM 5186 O O . GLY B 1 151 ? -3.639 30.094 11.016 1 87 151 GLY B O 1
ATOM 5187 N N . LEU B 1 152 ? -5.793 29.625 11.656 1 92.31 152 LEU B N 1
ATOM 5188 C CA . LEU B 1 152 ? -6.32 29.703 10.297 1 92.31 152 LEU B CA 1
ATOM 5189 C C . LEU B 1 152 ? -6.414 31.156 9.844 1 92.31 152 LEU B C 1
ATOM 5191 O O . LEU B 1 152 ? -6.723 32.062 10.648 1 92.31 152 LEU B O 1
ATOM 5195 N N . GLY B 1 153 ? -6.188 31.312 8.57 1 92.75 153 GLY B N 1
ATOM 5196 C CA . GLY B 1 153 ? -6.285 32.656 8.008 1 92.75 153 GLY B CA 1
ATOM 5197 C C . GLY B 1 153 ? -7.613 32.906 7.32 1 92.75 153 GLY B C 1
ATOM 5198 O O . GLY B 1 153 ? -8.594 32.219 7.562 1 92.75 153 GLY B O 1
ATOM 5199 N N . GLU B 1 154 ? -7.59 33.938 6.449 1 93.25 154 GLU B N 1
ATOM 5200 C CA . GLU B 1 154 ? -8.828 34.469 5.887 1 93.25 154 GLU B CA 1
ATOM 5201 C C . GLU B 1 154 ? -9.047 33.969 4.465 1 93.25 154 GLU B C 1
ATOM 5203 O O . GLU B 1 154 ? -10.055 34.281 3.826 1 93.25 154 GLU B O 1
ATOM 5208 N N . GLU B 1 155 ? -8.141 33.125 3.99 1 95.31 155 GLU B N 1
ATOM 5209 C CA . GLU B 1 155 ? -8.211 32.719 2.592 1 95.31 155 GLU B CA 1
ATOM 5210 C C . GLU B 1 155 ? -8.07 31.219 2.451 1 95.31 155 GLU B C 1
ATOM 5212 O O . GLU B 1 155 ? -7.398 30.719 1.544 1 95.31 155 GLU B O 1
ATOM 5217 N N . THR B 1 156 ? -8.57 30.5 3.416 1 96.25 156 THR B N 1
ATOM 5218 C CA . THR B 1 156 ? -8.555 29.031 3.324 1 96.25 156 THR B CA 1
ATOM 5219 C C . THR B 1 156 ? -9.68 28.531 2.43 1 96.25 156 THR B C 1
ATOM 5221 O O . THR B 1 156 ? -10.477 29.328 1.915 1 96.25 156 THR B O 1
ATOM 5224 N N . TYR B 1 157 ? -9.734 27.219 2.09 1 98.12 157 TYR B N 1
ATOM 5225 C CA . TYR B 1 157 ? -10.688 26.719 1.103 1 98.12 157 TYR B CA 1
ATOM 5226 C C . TYR B 1 157 ? -11.586 25.641 1.7 1 98.12 157 TYR B C 1
ATOM 5228 O O . TYR B 1 157 ? -11.117 24.781 2.447 1 98.12 157 TYR B O 1
ATOM 5236 N N . LEU B 1 158 ? -12.852 25.688 1.415 1 97.62 158 LEU B N 1
ATOM 5237 C CA . LEU B 1 158 ? -13.828 24.641 1.689 1 97.62 158 LEU B CA 1
ATOM 5238 C C . LEU B 1 158 ? -14.492 24.172 0.401 1 97.62 158 LEU B C 1
ATOM 5240 O O . LEU B 1 158 ? -14.695 24.969 -0.524 1 97.62 158 LEU B O 1
ATOM 5244 N N . PRO B 1 159 ? -14.836 22.875 0.347 1 97.62 159 PRO B N 1
ATOM 5245 C CA . PRO B 1 159 ? -15.516 22.406 -0.862 1 97.62 159 PRO B CA 1
ATOM 5246 C C . PRO B 1 159 ? -16.906 23 -1.026 1 97.62 159 PRO B C 1
ATOM 5248 O O . PRO B 1 159 ? -17.484 23.5 -0.059 1 97.62 159 PRO B O 1
ATOM 5251 N N . GLU B 1 160 ? -17.422 22.891 -2.203 1 96.38 160 GLU B N 1
ATOM 5252 C CA . GLU B 1 160 ? -18.688 23.516 -2.576 1 96.38 160 GLU B CA 1
ATOM 5253 C C . GLU B 1 160 ? -19.812 23.078 -1.641 1 96.38 160 GLU B C 1
ATOM 5255 O O . GLU B 1 160 ? -20.656 23.891 -1.262 1 96.38 160 GLU B O 1
ATOM 5260 N N . ALA B 1 161 ? -19.859 21.844 -1.319 1 95.75 161 ALA B N 1
ATOM 5261 C CA . ALA B 1 161 ? -20.922 21.281 -0.497 1 95.75 161 ALA B CA 1
ATOM 5262 C C . ALA B 1 161 ? -21 21.969 0.861 1 95.75 161 ALA B C 1
ATOM 5264 O O . ALA B 1 161 ? -22.078 22.141 1.427 1 95.75 161 ALA B O 1
ATOM 5265 N N . LEU B 1 162 ? -19.906 22.422 1.395 1 96.25 162 LEU B N 1
ATOM 5266 C CA . LEU B 1 162 ? -19.844 23 2.732 1 96.25 162 LEU B CA 1
ATOM 5267 C C . LEU B 1 162 ? -20.156 24.484 2.693 1 96.25 162 LEU B C 1
ATOM 5269 O O . LEU B 1 162 ? -20.25 25.141 3.74 1 96.25 162 LEU B O 1
ATOM 5273 N N . HIS B 1 163 ? -20.344 25.031 1.486 1 95.81 163 HIS B N 1
ATOM 5274 C CA . HIS B 1 163 ? -20.781 26.406 1.333 1 95.81 163 HIS B CA 1
ATOM 5275 C C . HIS B 1 163 ? -22.312 26.516 1.282 1 95.81 163 HIS B C 1
ATOM 5277 O O . HIS B 1 163 ? -22.875 27.594 1.397 1 95.81 163 HIS B O 1
ATOM 5283 N N . ARG B 1 164 ? -22.906 25.375 1.1 1 94.62 164 ARG B N 1
ATOM 5284 C CA . ARG B 1 164 ? -24.359 25.375 1.003 1 94.62 164 ARG B CA 1
ATOM 5285 C C . ARG B 1 164 ? -25 25.688 2.352 1 94.62 164 ARG B C 1
ATOM 5287 O O . ARG B 1 164 ? -24.516 25.234 3.393 1 94.62 164 ARG B O 1
ATOM 5294 N N . ILE B 1 165 ? -26.125 26.469 2.367 1 93.81 165 ILE B N 1
ATOM 5295 C CA . ILE B 1 165 ? -26.891 26.766 3.566 1 93.81 165 ILE B CA 1
ATOM 5296 C C . ILE B 1 165 ? -28.328 26.281 3.393 1 93.81 165 ILE B C 1
ATOM 5298 O O . ILE B 1 165 ? -29.094 26.844 2.602 1 93.81 165 ILE B O 1
ATOM 5302 N N . PRO B 1 166 ? -28.812 25.266 4.023 1 92.38 166 PRO B N 1
ATOM 5303 C CA . PRO B 1 166 ? -28.047 24.438 4.965 1 92.38 166 PRO B CA 1
ATOM 5304 C C . PRO B 1 166 ? -27.062 23.516 4.27 1 92.38 166 PRO B C 1
ATOM 5306 O O . PRO B 1 166 ? -27.172 23.266 3.064 1 92.38 166 PRO B O 1
ATOM 5309 N N . ILE B 1 167 ? -26.109 23.078 5.02 1 93.19 167 ILE B N 1
ATOM 5310 C CA . ILE B 1 167 ? -25.094 22.172 4.488 1 93.19 167 ILE B CA 1
ATOM 5311 C C . ILE B 1 167 ? -25.734 20.844 4.086 1 93.19 167 ILE B C 1
ATOM 5313 O O . ILE B 1 167 ? -26.422 20.219 4.891 1 93.19 167 ILE B O 1
ATOM 5317 N N . THR B 1 168 ? -25.609 20.5 2.842 1 91.5 168 THR B N 1
ATOM 5318 C CA . THR B 1 168 ? -26.016 19.203 2.314 1 91.5 168 THR B CA 1
ATOM 5319 C C . THR B 1 168 ? -24.859 18.516 1.597 1 91.5 168 THR B C 1
ATOM 5321 O O . THR B 1 168 ? -24.25 19.094 0.691 1 91.5 168 THR B O 1
ATOM 5324 N N . VAL B 1 169 ? -24.578 17.344 2.082 1 93.25 169 VAL B N 1
ATOM 5325 C CA . VAL B 1 169 ? -23.438 16.625 1.513 1 93.25 169 VAL B CA 1
ATOM 5326 C C . VAL B 1 169 ? -23.891 15.312 0.904 1 93.25 169 VAL B C 1
ATOM 5328 O O . VAL B 1 169 ? -24.859 14.703 1.379 1 93.25 169 VAL B O 1
ATOM 5331 N N . SER B 1 170 ? -23.281 14.891 -0.205 1 94.62 170 SER B N 1
ATOM 5332 C CA . SER B 1 170 ? -23.531 13.609 -0.861 1 94.62 170 SER B CA 1
ATOM 5333 C C . SER B 1 170 ? -22.219 12.938 -1.258 1 94.62 170 SER B C 1
ATOM 5335 O O . SER B 1 170 ? -21.156 13.547 -1.18 1 94.62 170 SER B O 1
ATOM 5337 N N . MET B 1 171 ? -22.328 11.719 -1.608 1 94.81 171 MET B N 1
ATOM 5338 C CA . MET B 1 171 ? -21.156 11 -2.113 1 94.81 171 MET B CA 1
ATOM 5339 C C . MET B 1 171 ? -20.625 11.648 -3.391 1 94.81 171 MET B C 1
ATOM 5341 O O . MET B 1 171 ? -19.422 11.695 -3.617 1 94.81 171 MET B O 1
ATOM 5345 N N . ALA B 1 172 ? -21.578 12.078 -4.199 1 96.69 172 ALA B N 1
ATOM 5346 C CA . ALA B 1 172 ? -21.188 12.773 -5.422 1 96.69 172 ALA B CA 1
ATOM 5347 C C . ALA B 1 172 ? -20.391 14.031 -5.102 1 96.69 172 ALA B C 1
ATOM 5349 O O . ALA B 1 172 ? -19.422 14.352 -5.793 1 96.69 172 ALA B O 1
ATOM 5350 N N . ASP B 1 173 ? -20.781 14.742 -4.074 1 97.5 173 ASP B N 1
ATOM 5351 C CA . ASP B 1 173 ? -20.047 15.93 -3.627 1 97.5 173 ASP B CA 1
ATOM 5352 C C . ASP B 1 173 ? -18.641 15.562 -3.178 1 97.5 173 ASP B C 1
ATOM 5354 O O . ASP B 1 173 ? -17.688 16.281 -3.467 1 97.5 173 ASP B O 1
ATOM 5358 N N . ALA B 1 174 ? -18.578 14.5 -2.43 1 97.12 174 ALA B N 1
ATOM 5359 C CA . ALA B 1 174 ? -17.281 14.039 -1.932 1 97.12 174 ALA B CA 1
ATOM 5360 C C . ALA B 1 174 ? -16.344 13.68 -3.084 1 97.12 174 ALA B C 1
ATOM 5362 O O . ALA B 1 174 ? -15.156 14.031 -3.061 1 97.12 174 ALA B O 1
ATOM 5363 N N . ARG B 1 175 ? -16.844 13 -4.098 1 97.5 175 ARG B N 1
ATOM 5364 C CA . ARG B 1 175 ? -16.062 12.656 -5.277 1 97.5 175 ARG B CA 1
ATOM 5365 C C . ARG B 1 175 ? -15.594 13.906 -6.016 1 97.5 175 ARG B C 1
ATOM 5367 O O . ARG B 1 175 ? -14.469 13.969 -6.504 1 97.5 175 ARG B O 1
ATOM 5374 N N . GLU B 1 176 ? -16.5 14.812 -6.117 1 97.88 176 GLU B N 1
ATOM 5375 C CA . GLU B 1 176 ? -16.188 16.047 -6.836 1 97.88 176 GLU B CA 1
ATOM 5376 C C . GLU B 1 176 ? -15.07 16.812 -6.145 1 97.88 176 GLU B C 1
ATOM 5378 O O . GLU B 1 176 ? -14.195 17.375 -6.809 1 97.88 176 GLU B O 1
ATOM 5383 N N . GLU B 1 177 ? -15.094 16.875 -4.828 1 98.06 177 GLU B N 1
ATOM 5384 C CA . GLU B 1 177 ? -14.008 17.516 -4.082 1 98.06 177 GLU B CA 1
ATOM 5385 C C . GLU B 1 177 ? -12.656 16.906 -4.445 1 98.06 177 GLU B C 1
ATOM 5387 O O . GLU B 1 177 ? -11.703 17.641 -4.723 1 98.06 177 GLU B O 1
ATOM 5392 N N . VAL B 1 178 ? -12.609 15.562 -4.477 1 98 178 VAL B N 1
ATOM 5393 C CA . VAL B 1 178 ? -11.367 14.859 -4.801 1 98 178 VAL B CA 1
ATOM 5394 C C . VAL B 1 178 ? -10.977 15.148 -6.246 1 98 178 VAL B C 1
ATOM 5396 O O . VAL B 1 178 ? -9.805 15.406 -6.535 1 98 178 VAL B O 1
ATOM 5399 N N . ASN B 1 179 ? -11.969 15.125 -7.109 1 98.38 179 ASN B N 1
ATOM 5400 C CA . ASN B 1 179 ? -11.703 15.367 -8.523 1 98.38 179 ASN B CA 1
ATOM 5401 C C . ASN B 1 179 ? -11.062 16.734 -8.75 1 98.38 179 ASN B C 1
ATOM 5403 O O . ASN B 1 179 ? -10.117 16.859 -9.531 1 98.38 179 ASN B O 1
ATOM 5407 N N . ILE B 1 180 ? -11.555 17.719 -8.086 1 98.56 180 ILE B N 1
ATOM 5408 C CA . ILE B 1 180 ? -11.07 19.078 -8.25 1 98.56 180 ILE B CA 1
ATOM 5409 C C . ILE B 1 180 ? -9.609 19.172 -7.809 1 98.56 180 ILE B C 1
ATOM 5411 O O . ILE B 1 180 ? -8.758 19.625 -8.57 1 98.56 180 ILE B O 1
ATOM 5415 N N . VAL B 1 181 ? -9.312 18.703 -6.637 1 98.5 181 VAL B N 1
ATOM 5416 C CA . VAL B 1 181 ? -7.977 18.844 -6.074 1 98.5 181 VAL B CA 1
ATOM 5417 C C . VAL B 1 181 ? -6.992 17.969 -6.832 1 98.5 181 VAL B C 1
ATOM 5419 O O . VAL B 1 181 ? -5.84 18.344 -7.047 1 98.5 181 VAL B O 1
ATOM 5422 N N . MET B 1 182 ? -7.461 16.781 -7.207 1 98.75 182 MET B N 1
ATOM 5423 C CA . MET B 1 182 ? -6.629 15.844 -7.957 1 98.75 182 MET B CA 1
ATOM 5424 C C . MET B 1 182 ? -6.254 16.422 -9.32 1 98.75 182 MET B C 1
ATOM 5426 O O . MET B 1 182 ? -5.086 16.391 -9.711 1 98.75 182 MET B O 1
ATOM 5430 N N . LYS B 1 183 ? -7.203 16.938 -9.984 1 98.75 183 LYS B N 1
ATOM 5431 C CA . LYS B 1 183 ? -6.965 17.516 -11.305 1 98.75 183 LYS B CA 1
ATOM 5432 C C . LYS B 1 183 ? -6.008 18.703 -11.227 1 98.75 183 LYS B C 1
ATOM 5434 O O . LYS B 1 183 ? -5.078 18.812 -12.031 1 98.75 183 LYS B O 1
ATOM 5439 N N . LEU B 1 184 ? -6.199 19.578 -10.289 1 98.75 184 LEU B N 1
ATOM 5440 C CA . LEU B 1 184 ? -5.367 20.766 -10.133 1 98.75 184 LEU B CA 1
ATOM 5441 C C . LEU B 1 184 ? -3.916 20.391 -9.859 1 98.75 184 LEU B C 1
ATOM 5443 O O . LEU B 1 184 ? -3.004 20.906 -10.508 1 98.75 184 LEU B O 1
ATOM 5447 N N . ALA B 1 185 ? -3.701 19.484 -8.961 1 98.81 185 ALA B N 1
ATOM 5448 C CA . ALA B 1 185 ? -2.346 19.109 -8.57 1 98.81 185 ALA B CA 1
ATOM 5449 C C . ALA B 1 185 ? -1.67 18.297 -9.672 1 98.81 185 ALA B C 1
ATOM 5451 O O . ALA B 1 185 ? -0.527 18.562 -10.047 1 98.81 185 ALA B O 1
ATOM 5452 N N . CYS B 1 186 ? -2.336 17.266 -10.242 1 98.88 186 CYS B N 1
ATOM 5453 C CA . CYS B 1 186 ? -1.74 16.375 -11.234 1 98.88 186 CYS B CA 1
ATOM 5454 C C . CYS B 1 186 ? -1.468 17.109 -12.539 1 98.88 186 CYS B C 1
ATOM 5456 O O . CYS B 1 186 ? -0.408 16.938 -13.141 1 98.88 186 CYS B O 1
ATOM 5458 N N . ASP B 1 187 ? -2.449 17.922 -12.977 1 98.81 187 ASP B N 1
ATOM 5459 C CA . ASP B 1 187 ? -2.232 18.688 -14.203 1 98.81 187 ASP B CA 1
ATOM 5460 C C . ASP B 1 187 ? -0.989 19.578 -14.086 1 98.81 187 ASP B C 1
ATOM 5462 O O . ASP B 1 187 ? -0.181 19.641 -15.016 1 98.81 187 ASP B O 1
ATOM 5466 N N . GLN B 1 188 ? -0.896 20.234 -12.977 1 98.5 188 GLN B N 1
ATOM 5467 C CA . GLN B 1 188 ? 0.267 21.094 -12.766 1 98.5 188 GLN B CA 1
ATOM 5468 C C . GLN B 1 188 ? 1.557 20.281 -12.758 1 98.5 188 GLN B C 1
ATOM 5470 O O . GLN B 1 188 ? 2.559 20.688 -13.352 1 98.5 188 GLN B O 1
ATOM 5475 N N . LEU B 1 189 ? 1.57 19.172 -12.078 1 98.69 189 LEU B N 1
ATOM 5476 C CA . LEU B 1 189 ? 2.746 18.312 -12.008 1 98.69 189 LEU B CA 1
ATOM 5477 C C . LEU B 1 189 ? 3.158 17.844 -13.398 1 98.69 189 LEU B C 1
ATOM 5479 O O . LEU B 1 189 ? 4.344 17.859 -13.742 1 98.69 189 LEU B O 1
ATOM 5483 N N . PHE B 1 190 ? 2.178 17.359 -14.188 1 98.69 190 PHE B N 1
ATOM 5484 C CA . PHE B 1 190 ? 2.467 16.859 -15.531 1 98.69 190 PHE B CA 1
ATOM 5485 C C . PHE B 1 190 ? 3.004 17.984 -16.406 1 98.69 190 PHE B C 1
ATOM 5487 O O . PHE B 1 190 ? 3.922 17.766 -17.203 1 98.69 190 PHE B O 1
ATOM 5494 N N . ALA B 1 191 ? 2.469 19.156 -16.234 1 98.06 191 ALA B N 1
ATOM 5495 C CA . ALA B 1 191 ? 2.949 20.312 -17 1 98.06 191 ALA B CA 1
ATOM 5496 C C . ALA B 1 191 ? 4.391 20.656 -16.625 1 98.06 191 ALA B C 1
ATOM 5498 O O . ALA B 1 191 ? 5.207 20.953 -17.5 1 98.06 191 ALA B O 1
ATOM 5499 N N . GLN B 1 192 ? 4.723 20.578 -15.359 1 96.31 192 GLN B N 1
ATOM 5500 C CA . GLN B 1 192 ? 6.047 20.938 -14.867 1 96.31 192 GLN B CA 1
ATOM 5501 C C . GLN B 1 192 ? 7.09 19.922 -15.32 1 96.31 192 GLN B C 1
ATOM 5503 O O . GLN B 1 192 ? 8.258 20.266 -15.523 1 96.31 192 GLN B O 1
ATOM 5508 N N . THR B 1 193 ? 6.695 18.688 -15.469 1 97.5 193 THR B N 1
ATOM 5509 C CA . THR B 1 193 ? 7.668 17.609 -15.695 1 97.5 193 THR B CA 1
ATOM 5510 C C . THR B 1 193 ? 7.672 17.188 -17.156 1 97.5 193 THR B C 1
ATOM 5512 O O . THR B 1 193 ? 8.609 16.531 -17.625 1 97.5 193 THR B O 1
ATOM 5515 N N . GLY B 1 194 ? 6.57 17.438 -17.859 1 97.44 194 GLY B N 1
ATOM 5516 C CA . GLY B 1 194 ? 6.453 17.016 -19.25 1 97.44 194 GLY B CA 1
ATOM 5517 C C . GLY B 1 194 ? 6.129 15.539 -19.406 1 97.44 194 GLY B C 1
ATOM 5518 O O . GLY B 1 194 ? 6.195 15 -20.516 1 97.44 194 GLY B O 1
ATOM 5519 N N . ILE B 1 195 ? 5.746 14.938 -18.391 1 96.56 195 ILE B N 1
ATOM 5520 C CA . ILE B 1 195 ? 5.453 13.516 -18.469 1 96.56 195 ILE B CA 1
ATOM 5521 C C . ILE B 1 195 ? 4.086 13.297 -19.109 1 96.56 195 ILE B C 1
ATOM 5523 O O . ILE B 1 195 ? 3.188 14.133 -18.969 1 96.56 195 ILE B O 1
ATOM 5527 N N . ASP B 1 196 ? 3.977 12.172 -19.875 1 98.25 196 ASP B N 1
ATOM 5528 C CA . ASP B 1 196 ? 2.703 11.68 -20.391 1 98.25 196 ASP B CA 1
ATOM 5529 C C . ASP B 1 196 ? 2.104 10.625 -19.469 1 98.25 196 ASP B C 1
ATOM 5531 O O . ASP B 1 196 ? 2.533 9.469 -19.484 1 98.25 196 ASP B O 1
ATOM 5535 N N . PRO B 1 197 ? 1.083 10.977 -18.75 1 97.56 197 PRO B N 1
ATOM 5536 C CA . PRO B 1 197 ? 0.558 10.039 -17.75 1 97.56 197 PRO B CA 1
ATOM 5537 C C . PRO B 1 197 ? 0.037 8.75 -18.391 1 97.56 197 PRO B C 1
ATOM 5539 O O . PRO B 1 197 ? 0.019 7.699 -17.734 1 97.56 197 PRO B O 1
ATOM 5542 N N . THR B 1 198 ? -0.406 8.719 -19.625 1 98 198 THR B N 1
ATO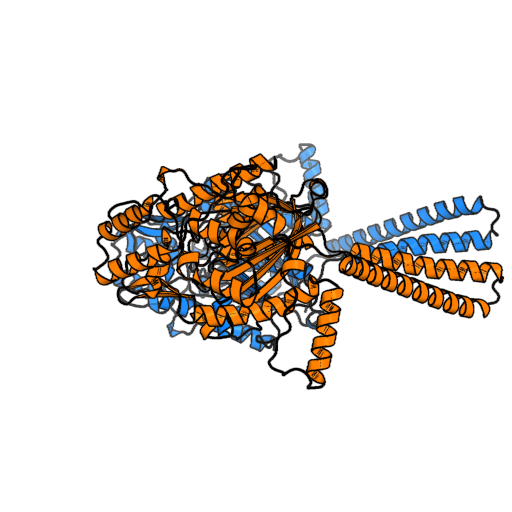M 5543 C CA . THR B 1 198 ? -0.956 7.531 -20.266 1 98 198 THR B CA 1
ATOM 5544 C C . THR B 1 198 ? 0.135 6.492 -20.5 1 98 198 THR B C 1
ATOM 5546 O O . THR B 1 198 ? -0.16 5.32 -20.75 1 98 198 THR B O 1
ATOM 5549 N N . LYS B 1 199 ? 1.392 6.934 -20.391 1 97.94 199 LYS B N 1
ATOM 5550 C CA . LYS B 1 199 ? 2.49 6.043 -20.75 1 97.94 199 LYS B CA 1
ATOM 5551 C C . LYS B 1 199 ? 3.529 5.977 -19.641 1 97.94 199 LYS B C 1
ATOM 5553 O O . LYS B 1 199 ? 4.121 4.922 -19.391 1 97.94 199 LYS B O 1
ATOM 5558 N N . ASP B 1 200 ? 3.732 7.051 -18.938 1 98.12 200 ASP B N 1
ATOM 5559 C CA . ASP B 1 200 ? 4.977 7.234 -18.203 1 98.12 200 ASP B CA 1
ATOM 5560 C C . ASP B 1 200 ? 4.793 6.875 -16.719 1 98.12 200 ASP B C 1
ATOM 5562 O O . ASP B 1 200 ? 5.758 6.875 -15.961 1 98.12 200 ASP B O 1
ATOM 5566 N N . ILE B 1 201 ? 3.6 6.594 -16.281 1 98.75 201 ILE B N 1
ATOM 5567 C CA . ILE B 1 201 ? 3.365 6.262 -14.883 1 98.75 201 ILE B CA 1
ATOM 5568 C C . ILE B 1 201 ? 3.271 4.746 -14.727 1 98.75 201 ILE B C 1
ATOM 5570 O O . ILE B 1 201 ? 2.441 4.098 -15.367 1 98.75 201 ILE B O 1
ATOM 5574 N N . ASP B 1 202 ? 4.082 4.219 -13.867 1 98.75 202 ASP B N 1
ATOM 5575 C CA . ASP B 1 202 ? 4.145 2.77 -13.695 1 98.75 202 ASP B CA 1
ATOM 5576 C C . ASP B 1 202 ? 3.379 2.332 -12.445 1 98.75 202 ASP B C 1
ATOM 5578 O O . ASP B 1 202 ? 2.854 1.219 -12.398 1 98.75 202 ASP B O 1
ATOM 5582 N N . ILE B 1 203 ? 3.385 3.115 -11.43 1 98.88 203 ILE B N 1
ATOM 5583 C CA . ILE B 1 203 ? 2.695 2.826 -10.172 1 98.88 203 ILE B CA 1
ATOM 5584 C C . ILE B 1 203 ? 2.004 4.086 -9.664 1 98.88 203 ILE B C 1
ATOM 5586 O O . ILE B 1 203 ? 2.553 5.188 -9.766 1 98.88 203 ILE B O 1
ATOM 5590 N N . VAL B 1 204 ? 0.793 3.936 -9.125 1 98.81 204 VAL B N 1
ATOM 5591 C CA . VAL B 1 204 ? 0.038 5.02 -8.508 1 98.81 204 VAL B CA 1
ATOM 5592 C C . VAL B 1 204 ? -0.257 4.676 -7.047 1 98.81 204 VAL B C 1
ATOM 5594 O O . VAL B 1 204 ? -0.715 3.57 -6.746 1 98.81 204 VAL B O 1
ATOM 5597 N N . ILE B 1 205 ? 0.059 5.59 -6.152 1 98.88 205 ILE B N 1
ATOM 5598 C CA . ILE B 1 205 ? -0.295 5.473 -4.742 1 98.88 205 ILE B CA 1
ATOM 5599 C C . ILE B 1 205 ? -1.122 6.684 -4.316 1 98.88 205 ILE B C 1
ATOM 5601 O O . ILE B 1 205 ? -0.671 7.824 -4.434 1 98.88 205 ILE B O 1
ATOM 5605 N N . THR B 1 206 ? -2.311 6.445 -3.867 1 98.75 206 THR B N 1
ATOM 5606 C CA . THR B 1 206 ? -3.139 7.52 -3.332 1 98.75 206 THR B CA 1
ATOM 5607 C C . THR B 1 206 ? -3.432 7.289 -1.852 1 98.75 206 THR B C 1
ATOM 5609 O O . THR B 1 206 ? -3.361 6.16 -1.366 1 98.75 206 THR B O 1
ATOM 5612 N N . ASN B 1 207 ? -3.686 8.375 -1.155 1 98.44 207 ASN B N 1
ATOM 5613 C CA . ASN B 1 207 ? -4.051 8.25 0.252 1 98.44 207 ASN B CA 1
ATOM 5614 C C . ASN B 1 207 ? -5.094 9.297 0.65 1 98.44 207 ASN B C 1
ATOM 5616 O O . ASN B 1 207 ? -5.035 10.438 0.199 1 98.44 207 ASN B O 1
ATOM 5620 N N . CYS B 1 208 ? -6.047 8.859 1.33 1 96.69 208 CYS B N 1
ATOM 5621 C CA . CYS B 1 208 ? -7.117 9.633 1.951 1 96.69 208 CYS B CA 1
ATOM 5622 C C . CYS B 1 208 ? -7.668 8.914 3.176 1 96.69 208 CYS B C 1
ATOM 5624 O O . CYS B 1 208 ? -8 7.727 3.107 1 96.69 208 CYS B O 1
ATOM 5626 N N . SER B 1 209 ? -7.82 9.578 4.215 1 92.94 209 SER B N 1
ATOM 5627 C CA . SER B 1 209 ? -8.172 8.883 5.449 1 92.94 209 SER B CA 1
ATOM 5628 C C . SER B 1 209 ? -9.664 8.562 5.504 1 92.94 209 SER B C 1
ATOM 5630 O O . SER B 1 209 ? -10.055 7.484 5.949 1 92.94 209 SER B O 1
ATOM 5632 N N . LEU B 1 210 ? -10.484 9.477 5.016 1 90.5 210 LEU B N 1
ATOM 5633 C CA . LEU B 1 210 ? -11.875 9.359 5.426 1 90.5 210 LEU B CA 1
ATOM 5634 C C . LEU B 1 210 ? -12.781 9.117 4.219 1 90.5 210 LEU B C 1
ATOM 5636 O O . LEU B 1 210 ? -13.977 8.867 4.371 1 90.5 210 LEU B O 1
ATOM 5640 N N . PHE B 1 211 ? -12.336 9.305 3.053 1 94.25 211 PHE B N 1
ATOM 5641 C CA . PHE B 1 211 ? -13.109 9.039 1.848 1 94.25 211 PHE B CA 1
ATOM 5642 C C . PHE B 1 211 ? -12.477 7.914 1.036 1 94.25 211 PHE B C 1
ATOM 5644 O O . PHE B 1 211 ? -11.43 8.102 0.416 1 94.25 211 PHE B O 1
ATOM 5651 N N . ASN B 1 212 ? -13.156 6.797 1.012 1 93.69 212 ASN B N 1
ATOM 5652 C CA . ASN B 1 212 ? -12.688 5.609 0.305 1 93.69 212 ASN B CA 1
ATOM 5653 C C . ASN B 1 212 ? -13.773 5.023 -0.591 1 93.69 212 ASN B C 1
ATOM 5655 O O . ASN B 1 212 ? -14.367 3.996 -0.26 1 93.69 212 ASN B O 1
ATOM 5659 N N . PRO B 1 213 ? -13.891 5.555 -1.734 1 95.75 213 PRO B N 1
ATOM 5660 C CA . PRO B 1 213 ? -14.961 5.137 -2.641 1 95.75 213 PRO B CA 1
ATOM 5661 C C . PRO B 1 213 ? -14.641 3.834 -3.373 1 95.75 213 PRO B C 1
ATOM 5663 O O . PRO B 1 213 ? -13.492 3.377 -3.352 1 95.75 213 PRO B O 1
ATOM 5666 N N . THR B 1 214 ? -15.656 3.229 -3.953 1 96.19 214 THR B N 1
ATOM 5667 C CA . THR B 1 214 ? -15.555 2.141 -4.918 1 96.19 214 THR B CA 1
ATOM 5668 C C . THR B 1 214 ? -16.047 2.59 -6.293 1 96.19 214 THR B C 1
ATOM 5670 O O . THR B 1 214 ? -17.203 2.982 -6.445 1 96.19 214 THR B O 1
ATOM 5673 N N . PRO B 1 215 ? -15.281 2.596 -7.348 1 96.94 215 PRO B N 1
ATOM 5674 C CA . PRO B 1 215 ? -13.875 2.182 -7.301 1 96.94 215 PRO B CA 1
ATOM 5675 C C . PRO B 1 215 ? -13.008 3.137 -6.484 1 96.94 215 PRO B C 1
ATOM 5677 O O . PRO B 1 215 ? -13.422 4.262 -6.199 1 96.94 215 PRO B O 1
ATOM 5680 N N . SER B 1 216 ? -11.75 2.719 -6.164 1 97.88 216 SER B N 1
ATOM 5681 C CA . SER B 1 216 ? -10.836 3.424 -5.27 1 97.88 216 SER B CA 1
ATOM 5682 C C . SER B 1 216 ? -10.406 4.762 -5.863 1 97.88 216 SER B C 1
ATOM 5684 O O . SER B 1 216 ? -10.648 5.027 -7.043 1 97.88 216 SER B O 1
ATOM 5686 N N . MET B 1 217 ? -9.766 5.605 -4.98 1 97.94 217 MET B N 1
ATOM 5687 C CA . MET B 1 217 ? -9.25 6.898 -5.418 1 97.94 217 MET B CA 1
ATOM 5688 C C . MET B 1 217 ? -8.172 6.723 -6.484 1 97.94 217 MET B C 1
ATOM 5690 O O . MET B 1 217 ? -8.086 7.516 -7.422 1 97.94 217 MET B O 1
ATOM 5694 N N . SER B 1 218 ? -7.328 5.73 -6.355 1 98.44 218 SER B N 1
ATOM 5695 C CA . SER B 1 218 ? -6.332 5.473 -7.395 1 98.44 218 SER B CA 1
ATOM 5696 C C . SER B 1 218 ? -6.992 5.105 -8.719 1 98.44 218 SER B C 1
ATOM 5698 O O . SER B 1 218 ? -6.496 5.465 -9.789 1 98.44 218 SER B O 1
ATOM 5700 N N . ALA B 1 219 ? -8.117 4.371 -8.625 1 98.5 219 ALA B N 1
ATOM 5701 C CA . ALA B 1 219 ? -8.859 4.07 -9.844 1 98.5 219 ALA B CA 1
ATOM 5702 C C . ALA B 1 219 ? -9.438 5.34 -10.461 1 98.5 219 ALA B C 1
ATOM 5704 O O . ALA B 1 219 ? -9.516 5.465 -11.688 1 98.5 219 ALA B O 1
ATOM 5705 N N . MET B 1 220 ? -9.906 6.301 -9.609 1 98.56 220 MET B N 1
ATOM 5706 C CA . MET B 1 220 ? -10.367 7.594 -10.109 1 98.56 220 MET B CA 1
ATOM 5707 C C . MET B 1 220 ? -9.266 8.289 -10.914 1 98.56 220 MET B C 1
ATOM 5709 O O . MET B 1 220 ? -9.523 8.805 -12 1 98.56 220 MET B O 1
ATOM 5713 N N . LEU B 1 221 ? -8.109 8.258 -10.344 1 98.81 221 LEU B N 1
ATOM 5714 C CA . LEU B 1 221 ? -6.961 8.883 -10.992 1 98.81 221 LEU B CA 1
ATOM 5715 C C . LEU B 1 221 ? -6.648 8.188 -12.312 1 98.81 221 LEU B C 1
ATOM 5717 O O . LEU B 1 221 ? -6.426 8.852 -13.328 1 98.81 221 LEU B O 1
ATOM 5721 N N . ILE B 1 222 ? -6.625 6.852 -12.32 1 98.75 222 ILE B N 1
ATOM 5722 C CA . ILE B 1 222 ? -6.352 6.059 -13.508 1 98.75 222 ILE B CA 1
ATOM 5723 C C . ILE B 1 222 ? -7.379 6.379 -14.594 1 98.75 222 ILE B C 1
ATOM 5725 O O . ILE B 1 222 ? -7.031 6.527 -15.766 1 98.75 222 ILE B O 1
ATOM 5729 N N . ASN B 1 223 ? -8.602 6.461 -14.188 1 98.75 223 ASN B N 1
ATOM 5730 C CA . ASN B 1 223 ? -9.664 6.762 -15.148 1 98.75 223 ASN B CA 1
ATOM 5731 C C . ASN B 1 223 ? -9.531 8.18 -15.703 1 98.75 223 ASN B C 1
ATOM 5733 O O . ASN B 1 223 ? -9.664 8.391 -16.906 1 98.75 223 ASN B O 1
ATOM 5737 N N . MET B 1 224 ? -9.266 9.133 -14.828 1 98.69 224 MET B N 1
ATOM 5738 C CA . MET B 1 224 ? -9.18 10.547 -15.195 1 98.69 224 MET B CA 1
ATOM 5739 C C . MET B 1 224 ? -8.094 10.766 -16.25 1 98.69 224 MET B C 1
ATOM 5741 O O . MET B 1 224 ? -8.297 11.516 -17.203 1 98.69 224 MET B O 1
ATOM 5745 N N . TYR B 1 225 ? -6.969 10.023 -16.109 1 98.81 225 TYR B N 1
ATOM 5746 C CA . TYR B 1 225 ? -5.832 10.32 -16.969 1 98.81 225 TYR B CA 1
ATOM 5747 C C . TYR B 1 225 ? -5.543 9.164 -17.922 1 98.81 225 TYR B C 1
ATOM 5749 O O . TYR B 1 225 ? -4.527 9.156 -18.625 1 98.81 225 TYR B O 1
ATOM 5757 N N . LYS B 1 226 ? -6.375 8.125 -17.906 1 98.62 226 LYS B N 1
ATOM 5758 C CA . LYS B 1 226 ? -6.324 7 -18.844 1 98.62 226 LYS B CA 1
ATOM 5759 C C . LYS B 1 226 ? -4.957 6.32 -18.797 1 98.62 226 LYS B C 1
ATOM 5761 O O . LYS B 1 226 ? -4.348 6.086 -19.844 1 98.62 226 LYS B O 1
ATOM 5766 N N . LEU B 1 227 ? -4.52 5.988 -17.594 1 98.75 227 LEU B N 1
ATOM 5767 C CA . LEU B 1 227 ? -3.225 5.336 -17.438 1 98.75 227 LEU B CA 1
ATOM 5768 C C . LEU B 1 227 ? -3.229 3.955 -18.094 1 98.75 227 LEU B C 1
ATOM 5770 O O . LEU B 1 227 ? -4.289 3.371 -18.312 1 98.75 227 LEU B O 1
ATOM 5774 N N . LYS B 1 228 ? -2.068 3.461 -18.422 1 98.38 228 LYS B N 1
ATOM 5775 C CA . LYS B 1 228 ? -1.932 2.168 -19.078 1 98.38 228 LYS B CA 1
ATOM 5776 C C . LYS B 1 228 ? -2.459 1.038 -18.203 1 98.38 228 LYS B C 1
ATOM 5778 O O . LYS B 1 228 ? -2.506 1.167 -16.984 1 98.38 228 LYS B O 1
ATOM 5783 N N . THR B 1 229 ? -2.783 -0.098 -18.766 1 98.19 229 THR B N 1
ATOM 5784 C CA . THR B 1 229 ? -3.475 -1.181 -18.062 1 98.19 229 THR B CA 1
ATOM 5785 C C . THR B 1 229 ? -2.508 -1.949 -17.172 1 98.19 229 THR B C 1
ATOM 5787 O O . THR B 1 229 ? -2.936 -2.721 -16.312 1 98.19 229 THR B O 1
ATOM 5790 N N . THR B 1 230 ? -1.234 -1.748 -17.328 1 97.75 230 THR B N 1
ATOM 5791 C CA . THR B 1 230 ? -0.252 -2.475 -16.531 1 97.75 230 THR B CA 1
ATOM 5792 C C . THR B 1 230 ? 0.139 -1.675 -15.297 1 97.75 230 THR B C 1
ATOM 5794 O O . THR B 1 230 ? 1.013 -2.09 -14.531 1 97.75 230 THR B O 1
ATOM 5797 N N . VAL B 1 231 ? -0.491 -0.517 -15.086 1 98.38 231 VAL B N 1
ATOM 5798 C CA . VAL B 1 231 ? -0.178 0.306 -13.922 1 98.38 231 VAL B CA 1
ATOM 5799 C C . VAL B 1 231 ? -0.548 -0.444 -12.641 1 98.38 231 VAL B C 1
ATOM 5801 O O . VAL B 1 231 ? -1.613 -1.062 -12.562 1 98.38 231 VAL B O 1
ATOM 5804 N N . LYS B 1 232 ? 0.353 -0.514 -11.711 1 98.38 232 LYS B N 1
ATOM 5805 C CA . LYS B 1 232 ? 0.006 -0.982 -10.367 1 98.38 232 LYS B CA 1
ATOM 5806 C C . LYS B 1 232 ? -0.55 0.154 -9.516 1 98.38 232 LYS B C 1
ATOM 5808 O O . LYS B 1 232 ? -0.145 1.309 -9.672 1 98.38 232 LYS B O 1
ATOM 5813 N N . ASN B 1 233 ? -1.515 -0.146 -8.727 1 98.44 233 ASN B N 1
ATOM 5814 C CA . ASN B 1 233 ? -2.115 0.935 -7.953 1 98.44 233 ASN B CA 1
ATOM 5815 C C . ASN B 1 233 ? -2.398 0.504 -6.516 1 98.44 233 ASN B C 1
ATOM 5817 O O . ASN B 1 233 ? -2.701 -0.663 -6.262 1 98.44 233 ASN B O 1
ATOM 5821 N N . TYR B 1 234 ? -2.324 1.447 -5.559 1 98.62 234 TYR B N 1
ATOM 5822 C CA . TYR B 1 234 ? -2.623 1.274 -4.141 1 98.62 234 TYR B CA 1
ATOM 5823 C C . TYR B 1 234 ? -3.342 2.496 -3.58 1 98.62 234 TYR B C 1
ATOM 5825 O O . TYR B 1 234 ? -2.967 3.633 -3.875 1 98.62 234 TYR B O 1
ATOM 5833 N N . THR B 1 235 ? -4.391 2.27 -2.846 1 98.31 235 THR B N 1
ATOM 5834 C CA . THR B 1 235 ? -5.059 3.332 -2.102 1 98.31 235 THR B CA 1
ATOM 5835 C C . THR B 1 235 ? -5.012 3.051 -0.602 1 98.31 235 THR B C 1
ATOM 5837 O O . THR B 1 235 ? -5.605 2.078 -0.129 1 98.31 235 THR B O 1
ATOM 5840 N N . LEU B 1 236 ? -4.305 3.945 0.101 1 98.19 236 LEU B N 1
ATOM 5841 C CA . LEU B 1 236 ? -4.164 3.822 1.548 1 98.19 236 LEU B CA 1
ATOM 5842 C C . LEU B 1 236 ? -5.258 4.602 2.268 1 98.19 236 LEU B C 1
ATOM 5844 O O . LEU B 1 236 ? -5.5 5.77 1.959 1 98.19 236 LEU B O 1
ATOM 5848 N N . SER B 1 237 ? -5.891 3.945 3.256 1 96.56 237 SER B N 1
ATOM 5849 C CA . SER B 1 237 ? -7.012 4.59 3.938 1 96.56 237 SER B CA 1
ATOM 5850 C C . SER B 1 237 ? -6.902 4.43 5.449 1 96.56 237 SER B C 1
ATOM 5852 O O . SER B 1 237 ? -6.207 3.537 5.938 1 96.56 237 SER B O 1
ATOM 5854 N N . GLY B 1 238 ? -7.527 5.383 6.168 1 95.44 238 GLY B N 1
ATOM 5855 C CA . GLY B 1 238 ? -7.629 5.309 7.617 1 95.44 238 GLY B CA 1
ATOM 5856 C C . GLY B 1 238 ? -6.309 5.551 8.32 1 95.44 238 GLY B C 1
ATOM 5857 O O . GLY B 1 238 ? -6.145 5.18 9.484 1 95.44 238 GLY B O 1
ATOM 5858 N N . MET B 1 239 ? -5.398 6.168 7.625 1 94.44 239 MET B N 1
ATOM 5859 C CA . MET B 1 239 ? -4.051 6.211 8.188 1 94.44 239 MET B CA 1
ATOM 5860 C C . MET B 1 239 ? -3.711 7.613 8.68 1 94.44 239 MET B C 1
ATOM 5862 O O . MET B 1 239 ? -2.574 7.879 9.07 1 94.44 239 MET B O 1
ATOM 5866 N N . GLY B 1 240 ? -4.613 8.547 8.586 1 93 240 GLY B N 1
ATOM 5867 C CA . GLY B 1 240 ? -4.441 9.867 9.164 1 93 240 GLY B CA 1
ATOM 5868 C C . GLY B 1 240 ? -3.582 10.781 8.312 1 93 240 GLY B C 1
ATOM 5869 O O . GLY B 1 240 ? -3.324 10.492 7.141 1 93 240 GLY B O 1
ATOM 5870 N N . CYS B 1 241 ? -3.104 11.844 8.945 1 93.19 241 CYS B N 1
ATOM 5871 C CA . CYS B 1 241 ? -2.438 12.922 8.219 1 93.19 241 CYS B CA 1
ATOM 5872 C C . CYS B 1 241 ? -1.046 12.492 7.766 1 93.19 241 CYS B C 1
ATOM 5874 O O . CYS B 1 241 ? -0.478 13.078 6.844 1 93.19 241 CYS B O 1
ATOM 5876 N N . SER B 1 242 ? -0.527 11.539 8.398 1 94.94 242 SER B N 1
ATOM 5877 C CA . SER B 1 242 ? 0.826 11.125 8.031 1 94.94 242 SER B CA 1
ATOM 5878 C C . SER B 1 242 ? 0.813 10.164 6.848 1 94.94 242 SER B C 1
ATOM 5880 O O . SER B 1 242 ? 1.864 9.68 6.422 1 94.94 242 SER B O 1
ATOM 5882 N N . ALA B 1 243 ? -0.356 9.898 6.34 1 96.81 243 ALA B N 1
ATOM 5883 C CA . ALA B 1 243 ? -0.485 8.969 5.219 1 96.81 243 ALA B CA 1
ATOM 5884 C C . ALA B 1 243 ? 0.32 9.445 4.016 1 96.81 243 ALA B C 1
ATOM 5886 O O . ALA B 1 243 ? 0.801 8.633 3.219 1 96.81 243 ALA B O 1
ATOM 5887 N N . GLY B 1 244 ? 0.479 10.711 3.883 1 97.81 244 GLY B N 1
ATOM 5888 C CA . GLY B 1 244 ? 1.314 11.234 2.814 1 97.81 244 GLY B CA 1
ATOM 5889 C C . GLY B 1 244 ? 2.738 10.719 2.861 1 97.81 244 GLY B C 1
ATOM 5890 O O . GLY B 1 244 ? 3.268 10.25 1.853 1 97.81 244 GLY B O 1
ATOM 5891 N N . LEU B 1 245 ? 3.338 10.758 4.02 1 98.56 245 LEU B N 1
ATOM 5892 C CA . LEU B 1 245 ? 4.719 10.312 4.176 1 98.56 245 LEU B CA 1
ATOM 5893 C C . LEU B 1 245 ? 4.793 8.789 4.18 1 98.56 245 LEU B C 1
ATOM 5895 O O . LEU B 1 245 ? 5.789 8.211 3.729 1 98.56 245 LEU B O 1
ATOM 5899 N N . VAL B 1 246 ? 3.732 8.141 4.656 1 98.56 246 VAL B N 1
ATOM 5900 C CA . VAL B 1 246 ? 3.654 6.684 4.555 1 98.56 246 VAL B CA 1
ATOM 5901 C C . VAL B 1 246 ? 3.697 6.27 3.084 1 98.56 246 VAL B C 1
ATOM 5903 O O . VAL B 1 246 ? 4.375 5.301 2.727 1 98.56 246 VAL B O 1
ATOM 5906 N N . SER B 1 247 ? 3.023 6.996 2.258 1 98.81 247 SER B N 1
ATOM 5907 C CA . SER B 1 247 ? 3 6.715 0.827 1 98.81 247 SER B CA 1
ATOM 5908 C C . SER B 1 247 ? 4.375 6.926 0.2 1 98.81 247 SER B C 1
ATOM 5910 O O . SER B 1 247 ? 4.766 6.188 -0.707 1 98.81 247 SER B O 1
ATOM 5912 N N . ILE B 1 248 ? 5.113 7.902 0.676 1 98.88 248 ILE B N 1
ATOM 5913 C CA . ILE B 1 248 ? 6.461 8.148 0.178 1 98.88 248 ILE B CA 1
ATOM 5914 C C . ILE B 1 248 ? 7.375 6.992 0.565 1 98.88 248 ILE B C 1
ATOM 5916 O O . ILE B 1 248 ? 8.188 6.535 -0.244 1 98.88 248 ILE B O 1
ATOM 5920 N N . ASP B 1 249 ? 7.242 6.562 1.784 1 98.81 249 ASP B N 1
ATOM 5921 C CA . ASP B 1 249 ? 8.031 5.422 2.229 1 98.81 249 ASP B CA 1
ATOM 5922 C C . ASP B 1 249 ? 7.73 4.18 1.39 1 98.81 249 ASP B C 1
ATOM 5924 O O . ASP B 1 249 ? 8.641 3.443 1.013 1 98.81 249 ASP B O 1
ATOM 5928 N N . LEU B 1 250 ? 6.461 3.963 1.128 1 98.88 250 LEU B N 1
ATOM 5929 C CA . LEU B 1 250 ? 6.078 2.836 0.286 1 98.88 250 LEU B CA 1
ATOM 5930 C C . LEU B 1 250 ? 6.664 2.979 -1.114 1 98.88 250 LEU B C 1
ATOM 5932 O O . LEU B 1 250 ? 7.195 2.016 -1.671 1 98.88 250 LEU B O 1
ATOM 5936 N N . ALA B 1 251 ? 6.523 4.141 -1.663 1 98.94 251 ALA B N 1
ATOM 5937 C CA . ALA B 1 251 ? 7.082 4.395 -2.988 1 98.94 251 ALA B CA 1
ATOM 5938 C C . ALA B 1 251 ? 8.586 4.137 -3.008 1 98.94 251 ALA B C 1
ATOM 5940 O O . ALA B 1 251 ? 9.102 3.516 -3.939 1 98.94 251 ALA B O 1
ATOM 5941 N N . LYS B 1 252 ? 9.273 4.637 -1.997 1 98.81 252 LYS B N 1
ATOM 5942 C CA . LYS B 1 252 ? 10.711 4.402 -1.868 1 98.81 252 LYS B CA 1
ATOM 5943 C C . LYS B 1 252 ? 11.031 2.908 -1.904 1 98.81 252 LYS B C 1
ATOM 5945 O O . LYS B 1 252 ? 11.93 2.479 -2.623 1 98.81 252 LYS B O 1
ATOM 5950 N N . ASP B 1 253 ? 10.281 2.139 -1.146 1 98.69 253 ASP B N 1
ATOM 5951 C CA . ASP B 1 253 ? 10.516 0.698 -1.093 1 98.69 253 ASP B CA 1
ATOM 5952 C C . ASP B 1 253 ? 10.258 0.051 -2.453 1 98.69 253 ASP B C 1
ATOM 5954 O O . ASP B 1 253 ? 11.031 -0.804 -2.895 1 98.69 253 ASP B O 1
ATOM 5958 N N . LEU B 1 254 ? 9.211 0.443 -3.143 1 98.81 254 LEU B N 1
ATOM 5959 C CA . LEU B 1 254 ? 8.867 -0.139 -4.434 1 98.81 254 LEU B CA 1
ATOM 5960 C C . LEU B 1 254 ? 9.906 0.23 -5.488 1 98.81 254 LEU B C 1
ATOM 5962 O O . LEU B 1 254 ? 10.188 -0.562 -6.391 1 98.81 254 LEU B O 1
ATOM 5966 N N . LEU B 1 255 ? 10.461 1.396 -5.352 1 98.75 255 LEU B N 1
ATOM 5967 C CA . LEU B 1 255 ? 11.492 1.837 -6.285 1 98.75 255 LEU B CA 1
ATOM 5968 C C . LEU B 1 255 ? 12.766 1.011 -6.121 1 98.75 255 LEU B C 1
ATOM 5970 O O . LEU B 1 255 ? 13.633 1.022 -6.992 1 98.75 255 LEU B O 1
ATOM 5974 N N . GLN B 1 256 ? 12.93 0.303 -4.988 1 97.38 256 GLN B N 1
ATOM 5975 C CA . GLN B 1 256 ? 14.07 -0.601 -4.828 1 97.38 256 GLN B CA 1
ATOM 5976 C C . GLN B 1 256 ? 13.812 -1.933 -5.531 1 97.38 256 GLN B C 1
ATOM 5978 O O . GLN B 1 256 ? 14.75 -2.666 -5.844 1 97.38 256 GLN B O 1
ATOM 5983 N N . THR B 1 257 ? 12.523 -2.236 -5.746 1 96.69 257 THR B N 1
ATOM 5984 C CA . THR B 1 257 ? 12.141 -3.494 -6.375 1 96.69 257 THR B CA 1
ATOM 5985 C C . THR B 1 257 ? 12.094 -3.348 -7.895 1 96.69 257 THR B C 1
ATOM 5987 O O . THR B 1 257 ? 12.523 -4.242 -8.625 1 96.69 257 THR B O 1
ATOM 5990 N N . TYR B 1 258 ? 11.609 -2.219 -8.32 1 96.94 258 TYR B N 1
ATOM 5991 C CA . TYR B 1 258 ? 11.438 -1.965 -9.742 1 96.94 258 TYR B CA 1
ATOM 5992 C C . TYR B 1 258 ? 12.422 -0.899 -10.227 1 96.94 258 TYR B C 1
ATOM 5994 O O . TYR B 1 258 ? 12.289 0.276 -9.875 1 96.94 258 TYR B O 1
ATOM 6002 N N . PRO B 1 259 ? 13.352 -1.262 -11.047 1 95.31 259 PRO B N 1
ATOM 6003 C CA . PRO B 1 259 ? 14.281 -0.256 -11.57 1 95.31 259 PRO B CA 1
ATOM 6004 C C . PRO B 1 259 ? 13.688 0.54 -12.734 1 95.31 259 PRO B C 1
ATOM 6006 O O . PRO B 1 259 ? 12.812 0.04 -13.445 1 95.31 259 PRO B O 1
ATOM 6009 N N . ASN B 1 260 ? 14.031 1.725 -12.883 1 97.69 260 ASN B N 1
ATOM 6010 C CA . ASN B 1 260 ? 13.758 2.559 -14.047 1 97.69 260 ASN B CA 1
ATOM 6011 C C . ASN B 1 260 ? 12.258 2.801 -14.219 1 97.69 260 ASN B C 1
ATOM 6013 O O . ASN B 1 260 ? 11.711 2.598 -15.305 1 97.69 260 ASN B O 1
ATOM 6017 N N . ILE B 1 261 ? 11.641 3.234 -13.125 1 98.56 261 ILE B N 1
ATOM 6018 C CA . ILE B 1 261 ? 10.211 3.471 -13.211 1 98.56 261 ILE B CA 1
ATOM 6019 C C . ILE B 1 261 ? 9.867 4.828 -12.609 1 98.56 261 ILE B C 1
ATOM 6021 O O . ILE B 1 261 ? 10.711 5.449 -11.945 1 98.56 261 ILE B O 1
ATOM 6025 N N . ASN B 1 262 ? 8.602 5.316 -12.914 1 98.88 262 ASN B N 1
ATOM 6026 C CA . ASN B 1 262 ? 7.977 6.484 -12.297 1 98.88 262 ASN B CA 1
ATOM 6027 C C . ASN B 1 262 ? 6.809 6.086 -11.398 1 98.88 262 ASN B C 1
ATOM 6029 O O . ASN B 1 262 ? 5.992 5.242 -11.773 1 98.88 262 ASN B O 1
ATOM 6033 N N . ILE B 1 263 ? 6.781 6.668 -10.227 1 98.94 263 ILE B N 1
ATOM 6034 C CA . ILE B 1 263 ? 5.66 6.473 -9.312 1 98.94 263 ILE B CA 1
ATOM 6035 C C . ILE B 1 263 ? 4.965 7.809 -9.055 1 98.94 263 ILE B C 1
ATOM 6037 O O . ILE B 1 263 ? 5.617 8.805 -8.727 1 98.94 263 ILE B O 1
ATOM 6041 N N . LEU B 1 264 ? 3.654 7.848 -9.266 1 98.94 264 LEU B N 1
ATOM 6042 C CA . LEU B 1 264 ? 2.834 9.008 -8.945 1 98.94 264 LEU B CA 1
ATOM 6043 C C . LEU B 1 264 ? 2.129 8.828 -7.609 1 98.94 264 LEU B C 1
ATOM 6045 O O . LEU B 1 264 ? 1.387 7.859 -7.418 1 98.94 264 LEU B O 1
ATOM 6049 N N . VAL B 1 265 ? 2.393 9.727 -6.684 1 98.94 265 VAL B N 1
ATOM 6050 C CA . VAL B 1 265 ? 1.72 9.734 -5.391 1 98.94 265 VAL B CA 1
ATOM 6051 C C . VAL B 1 265 ? 0.741 10.906 -5.324 1 98.94 265 VAL B C 1
ATOM 6053 O O . VAL B 1 265 ? 1.073 12.023 -5.723 1 98.94 265 VAL B O 1
ATOM 6056 N N . PHE B 1 266 ? -0.459 10.633 -4.902 1 98.88 266 PHE B N 1
ATOM 6057 C CA . PHE B 1 266 ? -1.441 11.688 -4.68 1 98.88 266 PHE B CA 1
ATOM 6058 C C . PHE B 1 266 ? -1.962 11.641 -3.246 1 98.88 266 PHE B C 1
ATOM 6060 O O . PHE B 1 266 ? -2.424 10.602 -2.779 1 98.88 266 PHE B O 1
ATOM 6067 N N . SER B 1 267 ? -1.868 12.812 -2.551 1 98.62 267 SER B N 1
ATOM 6068 C CA . SER B 1 267 ? -2.268 12.93 -1.151 1 98.62 267 SER B CA 1
ATOM 6069 C C . SER B 1 267 ? -3.359 13.984 -0.972 1 98.62 267 SER B C 1
ATOM 6071 O O . SER B 1 267 ? -3.232 15.109 -1.461 1 98.62 267 SER B O 1
ATOM 6073 N N . THR B 1 268 ? -4.434 13.602 -0.31 1 98.12 268 THR B N 1
ATOM 6074 C CA . THR B 1 268 ? -5.512 14.539 -0.02 1 98.12 268 THR B CA 1
ATOM 6075 C C . THR B 1 268 ? -6.328 14.07 1.181 1 98.12 268 THR B C 1
ATOM 6077 O O . THR B 1 268 ? -6.016 13.047 1.786 1 98.12 268 THR B O 1
ATOM 6080 N N . GLU B 1 269 ? -7.203 14.922 1.638 1 95.81 269 GLU B N 1
ATOM 6081 C CA . GLU B 1 269 ? -8.305 14.57 2.535 1 95.81 269 GLU B CA 1
ATOM 6082 C C . GLU B 1 269 ? -9.648 15.008 1.96 1 95.81 269 GLU B C 1
ATOM 6084 O O . GLU B 1 269 ? -9.695 15.781 1.001 1 95.81 269 GLU B O 1
ATOM 6089 N N . ASN B 1 270 ? -10.68 14.438 2.408 1 96.12 270 ASN B N 1
ATOM 6090 C CA . ASN B 1 270 ? -12.031 14.773 1.958 1 96.12 270 ASN B CA 1
ATOM 6091 C C . ASN B 1 270 ? -12.859 15.383 3.086 1 96.12 270 ASN B C 1
ATOM 6093 O O . ASN B 1 270 ? -13.211 14.688 4.043 1 96.12 270 ASN B O 1
ATOM 6097 N N . LEU B 1 271 ? -13.203 16.594 2.973 1 96.38 271 LEU B N 1
ATOM 6098 C CA . LEU B 1 271 ? -13.945 17.312 4.008 1 96.38 271 LEU B CA 1
ATOM 6099 C C . LEU B 1 271 ? -15.438 17.031 3.895 1 96.38 271 LEU B C 1
ATOM 6101 O O . LEU B 1 271 ? -16.141 16.984 4.906 1 96.38 271 LEU B O 1
ATOM 6105 N N . THR B 1 272 ? -15.859 16.891 2.686 1 95.19 272 THR B N 1
ATOM 6106 C CA . THR B 1 272 ? -17.281 16.688 2.418 1 95.19 272 THR B CA 1
ATOM 6107 C C . THR B 1 272 ? -17.812 15.516 3.227 1 95.19 272 THR B C 1
ATOM 6109 O O . THR B 1 272 ? -18.828 15.641 3.91 1 95.19 272 THR B O 1
ATOM 6112 N N . LYS B 1 273 ? -17.062 14.445 3.221 1 87.75 273 LYS B N 1
ATOM 6113 C CA . LYS B 1 273 ? -17.516 13.227 3.893 1 87.75 273 LYS B CA 1
ATOM 6114 C C . LYS B 1 273 ? -17.188 13.266 5.383 1 87.75 273 LYS B C 1
ATOM 6116 O O . LYS B 1 273 ? -17.688 12.453 6.156 1 87.75 273 LYS B O 1
ATOM 6121 N N . ASN B 1 274 ? -16.484 14.273 5.836 1 88.06 274 ASN B N 1
ATOM 6122 C CA . ASN B 1 274 ? -16.016 14.344 7.219 1 88.06 274 ASN B CA 1
ATOM 6123 C C . ASN B 1 274 ? -16.766 15.414 8.008 1 88.06 274 ASN B C 1
ATOM 6125 O O . ASN B 1 274 ? -16.531 15.586 9.203 1 88.06 274 ASN B O 1
ATOM 6129 N N . TYR B 1 275 ? -17.688 16.062 7.375 1 93.62 275 TYR B N 1
ATOM 6130 C CA . TYR B 1 275 ? -18.438 17.078 8.086 1 93.62 275 TYR B CA 1
ATOM 6131 C C . TYR B 1 275 ? -19.25 16.469 9.219 1 93.62 275 TYR B C 1
ATOM 6133 O O . TYR B 1 275 ? -20 15.523 9.008 1 93.62 275 TYR B O 1
ATOM 6141 N N . TYR B 1 276 ? -19.094 16.984 10.453 1 95.62 276 TYR B N 1
ATOM 6142 C CA . TYR B 1 276 ? -19.797 16.469 11.625 1 95.62 276 TYR B CA 1
ATOM 6143 C C . TYR B 1 276 ? -20.844 17.469 12.117 1 95.62 276 TYR B C 1
ATOM 6145 O O . TYR B 1 276 ? -20.5 18.469 12.758 1 95.62 276 TYR B O 1
ATOM 6153 N N . PRO B 1 277 ? -22.062 17.203 11.938 1 95.31 277 PRO B N 1
ATOM 6154 C CA . PRO B 1 277 ? -23.141 18.094 12.367 1 95.31 277 PRO B CA 1
ATOM 6155 C C . PRO B 1 277 ? -23.672 17.75 13.758 1 95.31 277 PRO B C 1
ATOM 6157 O O . PRO B 1 277 ? -24.859 17.984 14.047 1 95.31 277 PRO B O 1
ATOM 6160 N N . GLY B 1 278 ? -22.812 17.125 14.57 1 95 278 GLY B N 1
ATOM 6161 C CA . GLY B 1 278 ? -23.266 16.703 15.883 1 95 278 GLY B CA 1
ATOM 6162 C C . GLY B 1 278 ? -22.812 17.625 17 1 95 278 GLY B C 1
ATOM 6163 O O . GLY B 1 278 ? -22.547 18.812 16.766 1 95 278 GLY B O 1
ATOM 6164 N N . LYS B 1 279 ? -22.828 17.078 18.234 1 94.81 279 LYS B N 1
ATOM 6165 C CA . LYS B 1 279 ? -22.703 17.953 19.391 1 94.81 279 LYS B CA 1
ATOM 6166 C C . LYS B 1 279 ? -21.422 17.656 20.172 1 94.81 279 LYS B C 1
ATOM 6168 O O . LYS B 1 279 ? -21.047 18.406 21.078 1 94.81 279 LYS B O 1
ATOM 6173 N N . VAL B 1 280 ? -20.75 16.641 19.781 1 95.19 280 VAL B N 1
ATOM 6174 C CA . VAL B 1 280 ? -19.562 16.234 20.531 1 95.19 280 VAL B CA 1
ATOM 6175 C C . VAL B 1 280 ? -18.406 17.172 20.219 1 95.19 280 VAL B C 1
ATOM 6177 O O . VAL B 1 280 ? -17.922 17.219 19.078 1 95.19 280 VAL B O 1
ATOM 6180 N N . LYS B 1 281 ? -17.891 17.875 21.188 1 93.88 281 LYS B N 1
ATOM 6181 C CA . LYS B 1 281 ? -16.891 18.922 21 1 93.88 281 LYS B CA 1
ATOM 6182 C C . LYS B 1 281 ? -15.633 18.375 20.312 1 93.88 281 LYS B C 1
ATOM 6184 O O . LYS B 1 281 ? -15.125 18.984 19.375 1 93.88 281 LYS B O 1
ATOM 6189 N N . GLY B 1 282 ? -15.141 17.234 20.781 1 93.56 282 GLY B N 1
ATOM 6190 C CA . GLY B 1 282 ? -13.938 16.656 20.219 1 93.56 282 GLY B CA 1
ATOM 6191 C C . GLY B 1 282 ? -14.062 16.344 18.734 1 93.56 282 GLY B C 1
ATOM 6192 O O . GLY B 1 282 ? -13.055 16.266 18.031 1 93.56 282 GLY B O 1
ATOM 6193 N N . MET B 1 283 ? -15.266 16.188 18.234 1 95.69 283 MET B N 1
ATOM 6194 C CA . MET B 1 283 ? -15.508 15.875 16.828 1 95.69 283 MET B CA 1
ATOM 6195 C C . MET B 1 283 ? -15.719 17.141 16.016 1 95.69 283 MET B C 1
ATOM 6197 O O . MET B 1 283 ? -15.625 17.125 14.789 1 95.69 283 MET B O 1
ATOM 6201 N N . LEU B 1 284 ? -15.969 18.266 16.703 1 95.31 284 LEU B N 1
ATOM 6202 C CA . LEU B 1 284 ? -16.203 19.547 16.016 1 95.31 284 LEU B CA 1
ATOM 6203 C C . LEU B 1 284 ? -14.875 20.188 15.617 1 95.31 284 LEU B C 1
ATOM 6205 O O . LEU B 1 284 ? -14.844 21.094 14.789 1 95.31 284 LEU B O 1
ATOM 6209 N N . ILE B 1 285 ? -13.781 19.703 16.188 1 92.69 285 ILE B N 1
ATOM 6210 C CA . ILE B 1 285 ? -12.461 20.25 15.891 1 92.69 285 ILE B CA 1
ATOM 6211 C C . ILE B 1 285 ? -12.148 20.062 14.406 1 92.69 285 ILE B C 1
ATOM 6213 O O . ILE B 1 285 ? -11.602 20.969 13.766 1 92.69 285 ILE B O 1
ATOM 6217 N N . SER B 1 286 ? -12.531 18.953 13.875 1 91.19 286 SER B N 1
ATOM 6218 C CA . SER B 1 286 ? -12.258 18.656 12.477 1 91.19 286 SER B CA 1
ATOM 6219 C C . SER B 1 286 ? -12.984 19.625 11.547 1 91.19 286 SER B C 1
ATOM 6221 O O . SER B 1 286 ? -12.445 20.016 10.508 1 91.19 286 SER B O 1
ATOM 6223 N N . ASN B 1 287 ? -14.195 20.047 11.906 1 93.25 287 ASN B N 1
ATOM 6224 C CA . ASN B 1 287 ? -14.969 20.969 11.094 1 93.25 287 ASN B CA 1
ATOM 6225 C C . ASN B 1 287 ? -14.242 22.297 10.922 1 93.25 287 ASN B C 1
ATOM 6227 O O . ASN B 1 287 ? -14.352 22.938 9.875 1 93.25 287 ASN B O 1
ATOM 6231 N N . THR B 1 288 ? -13.516 22.688 11.938 1 91.75 288 THR B N 1
ATOM 6232 C CA . THR B 1 288 ? -12.953 24.031 11.977 1 91.75 288 THR B CA 1
ATOM 6233 C C . THR B 1 288 ? -11.531 24.031 11.422 1 91.75 288 THR B C 1
ATOM 6235 O O . THR B 1 288 ? -11.125 25 10.758 1 91.75 288 THR B O 1
ATOM 6238 N N . LEU B 1 289 ? -10.812 23 11.648 1 92.12 289 LEU B N 1
ATOM 6239 C CA . LEU B 1 289 ? -9.375 22.984 11.406 1 92.12 289 LEU B CA 1
ATOM 6240 C C . LEU B 1 289 ? -9.062 22.547 9.984 1 92.12 289 LEU B C 1
ATOM 6242 O O . LEU B 1 289 ? -8.141 23.062 9.352 1 92.12 289 LEU B O 1
ATOM 6246 N N . PHE B 1 290 ? -9.805 21.625 9.43 1 95.25 290 PHE B N 1
ATOM 6247 C CA . PHE B 1 290 ? -9.461 20.984 8.164 1 95.25 290 PHE B CA 1
ATOM 6248 C C . PHE B 1 290 ? -9.945 21.828 6.988 1 95.25 290 PHE B C 1
ATOM 6250 O O . PHE B 1 290 ? -11 22.469 7.07 1 95.25 290 PHE B O 1
ATOM 6257 N N . ARG B 1 291 ? -9.133 21.859 6.008 1 96.81 291 ARG B N 1
ATOM 6258 C CA . ARG B 1 291 ? -9.445 22.594 4.785 1 96.81 291 ARG B CA 1
ATOM 6259 C C . ARG B 1 291 ? -9.133 21.766 3.549 1 96.81 291 ARG B C 1
ATOM 6261 O O . ARG B 1 291 ? -8.414 20.766 3.633 1 96.81 291 ARG B O 1
ATOM 6268 N N . MET B 1 292 ? -9.727 22.172 2.48 1 97.19 292 MET B N 1
ATOM 6269 C CA . MET B 1 292 ? -9.617 21.484 1.197 1 97.19 292 MET B CA 1
ATOM 6270 C C . MET B 1 292 ? -8.227 21.672 0.598 1 97.19 292 MET B C 1
ATOM 6272 O O . MET B 1 292 ? -7.699 22.781 0.558 1 97.19 292 MET B O 1
ATOM 6276 N N . GLY B 1 293 ? -7.578 20.547 0.186 1 97.56 293 GLY B N 1
ATOM 6277 C CA . GLY B 1 293 ? -6.262 20.594 -0.436 1 97.56 293 GLY B CA 1
ATOM 6278 C C . GLY B 1 293 ? -5.797 19.234 -0.95 1 97.56 293 GLY B C 1
ATOM 6279 O O . GLY B 1 293 ? -6.441 18.219 -0.7 1 97.56 293 GLY B O 1
ATOM 6280 N N . GLY B 1 294 ? -4.746 19.234 -1.739 1 98.38 294 GLY B N 1
ATOM 6281 C CA . GLY B 1 294 ? -4.148 18.047 -2.324 1 98.38 294 GLY B CA 1
ATOM 6282 C C . GLY B 1 294 ? -2.768 18.281 -2.9 1 98.38 294 GLY B C 1
ATOM 6283 O O . GLY B 1 294 ? -2.402 19.422 -3.189 1 98.38 294 GLY B O 1
ATOM 6284 N N . ALA B 1 295 ? -2.018 17.25 -2.975 1 98.88 295 ALA B N 1
ATOM 6285 C CA . ALA B 1 295 ? -0.676 17.312 -3.549 1 98.88 295 ALA B CA 1
ATOM 6286 C C . ALA B 1 295 ? -0.389 16.094 -4.422 1 98.88 295 ALA B C 1
ATOM 6288 O O . ALA B 1 295 ? -0.784 14.977 -4.086 1 98.88 295 ALA B O 1
ATOM 6289 N N . ALA B 1 296 ? 0.214 16.281 -5.551 1 98.94 296 ALA B N 1
ATOM 6290 C CA . ALA B 1 296 ? 0.718 15.234 -6.438 1 98.94 296 ALA B CA 1
ATOM 6291 C C . ALA B 1 296 ? 2.244 15.211 -6.445 1 98.94 296 ALA B C 1
ATOM 6293 O O . ALA B 1 296 ? 2.887 16.266 -6.523 1 98.94 296 ALA B O 1
ATOM 6294 N N . ILE B 1 297 ? 2.854 14.078 -6.293 1 98.94 297 ILE B N 1
ATOM 6295 C CA . ILE B 1 297 ? 4.301 13.906 -6.191 1 98.94 297 ILE B CA 1
ATOM 6296 C C . ILE B 1 297 ? 4.77 12.875 -7.211 1 98.94 297 ILE B C 1
ATOM 6298 O O . ILE B 1 297 ? 4.176 11.797 -7.328 1 98.94 297 ILE B O 1
ATOM 6302 N N . LEU B 1 298 ? 5.762 13.188 -7.969 1 98.94 298 LEU B N 1
ATOM 6303 C CA . LEU B 1 298 ? 6.375 12.242 -8.898 1 98.94 298 LEU B CA 1
ATOM 6304 C C . LEU B 1 298 ? 7.734 11.773 -8.375 1 98.94 298 LEU B C 1
ATOM 6306 O O . LEU B 1 298 ? 8.641 12.586 -8.188 1 98.94 298 LEU B O 1
ATOM 6310 N N . LEU B 1 299 ? 7.871 10.508 -8.102 1 98.94 299 LEU B N 1
ATOM 6311 C CA . LEU B 1 299 ? 9.117 9.867 -7.691 1 98.94 299 LEU B CA 1
ATOM 6312 C C . LEU B 1 299 ? 9.641 8.953 -8.789 1 98.94 299 LEU B C 1
ATOM 6314 O O . LEU B 1 299 ? 8.867 8.391 -9.562 1 98.94 299 LEU B O 1
ATOM 6318 N N . SER B 1 300 ? 10.969 8.812 -8.828 1 98.88 300 SER B N 1
ATOM 6319 C CA . SER B 1 300 ? 11.539 8.008 -9.898 1 98.88 300 SER B CA 1
ATOM 6320 C C . SER B 1 300 ? 12.93 7.504 -9.523 1 98.88 300 SER B C 1
ATOM 6322 O O . SER B 1 300 ? 13.562 8.031 -8.602 1 98.88 300 SER B O 1
ATOM 6324 N N . ASN B 1 301 ? 13.312 6.414 -10.055 1 98.56 301 ASN B N 1
ATOM 6325 C CA . ASN B 1 301 ? 14.711 5.996 -10.008 1 98.56 301 ASN B CA 1
ATOM 6326 C C . ASN B 1 301 ? 15.328 5.91 -11.398 1 98.56 301 ASN B C 1
ATOM 6328 O O . ASN B 1 301 ? 16.328 5.223 -11.602 1 98.56 301 ASN B O 1
ATOM 6332 N N . LYS B 1 302 ? 14.672 6.535 -12.406 1 97.94 302 LYS B N 1
ATOM 6333 C CA . LYS B 1 302 ? 15.211 6.613 -13.758 1 97.94 302 LYS B CA 1
ATOM 6334 C C . LYS B 1 302 ? 16.469 7.488 -13.797 1 97.94 302 LYS B C 1
ATOM 6336 O O . LYS B 1 302 ? 16.484 8.57 -13.219 1 97.94 302 LYS B O 1
ATOM 6341 N N . ARG B 1 303 ? 17.422 7.094 -14.562 1 96.38 303 ARG B N 1
ATOM 6342 C CA . ARG B 1 303 ? 18.672 7.84 -14.695 1 96.38 303 ARG B CA 1
ATOM 6343 C C . ARG B 1 303 ? 18.438 9.188 -15.367 1 96.38 303 ARG B C 1
ATOM 6345 O O . ARG B 1 303 ? 19.125 10.164 -15.078 1 96.38 303 ARG B O 1
ATOM 6352 N N . SER B 1 304 ? 17.438 9.227 -16.188 1 96.19 304 SER B N 1
ATOM 6353 C CA . SER B 1 304 ? 17.156 10.438 -16.953 1 96.19 304 SER B CA 1
ATOM 6354 C C . SER B 1 304 ? 16.766 11.586 -16.031 1 96.19 304 SER B C 1
ATOM 6356 O O . SER B 1 304 ? 16.859 12.758 -16.406 1 96.19 304 SER B O 1
ATOM 6358 N N . TRP B 1 305 ? 16.344 11.273 -14.828 1 97.19 305 TRP B N 1
ATOM 6359 C CA . TRP B 1 305 ? 15.891 12.312 -13.898 1 97.19 305 TRP B CA 1
ATOM 6360 C C . TRP B 1 305 ? 17.031 12.75 -12.984 1 97.19 305 TRP B C 1
ATOM 6362 O O . TRP B 1 305 ? 16.875 13.688 -12.203 1 97.19 305 TRP B O 1
ATOM 6372 N N . ARG B 1 306 ? 18.156 12.18 -13.031 1 94.94 306 ARG B N 1
ATOM 6373 C CA . ARG B 1 306 ? 19.266 12.383 -12.102 1 94.94 306 ARG B CA 1
ATOM 6374 C C . ARG B 1 306 ? 19.656 13.859 -12.031 1 94.94 306 ARG B C 1
ATOM 6376 O O . ARG B 1 306 ? 19.875 14.391 -10.938 1 94.94 306 ARG B O 1
ATOM 6383 N N . ASN B 1 307 ? 19.688 14.516 -13.211 1 94.62 307 ASN B N 1
ATOM 6384 C CA . ASN B 1 307 ? 20.156 15.891 -13.234 1 94.62 307 ASN B CA 1
ATOM 6385 C C . ASN B 1 307 ? 18.984 16.875 -13.25 1 94.62 307 ASN B C 1
ATOM 6387 O O . ASN B 1 307 ? 19.203 18.094 -13.211 1 94.62 307 ASN B O 1
ATOM 6391 N N . LYS B 1 308 ? 17.781 16.375 -13.219 1 96.12 308 LYS B N 1
ATOM 6392 C CA . LYS B 1 308 ? 16.625 17.25 -13.352 1 96.12 308 LYS B CA 1
ATOM 6393 C C . LYS B 1 308 ? 15.773 17.234 -12.086 1 96.12 308 LYS B C 1
ATOM 6395 O O . LYS B 1 308 ? 15.039 18.172 -11.82 1 96.12 308 LYS B O 1
ATOM 6400 N N . ALA B 1 309 ? 15.906 16.172 -11.336 1 98.12 309 ALA B N 1
ATOM 6401 C CA . ALA B 1 309 ? 15.086 16.031 -10.133 1 98.12 309 ALA B CA 1
ATOM 6402 C C . ALA B 1 309 ? 15.398 17.109 -9.109 1 98.12 309 ALA B C 1
ATOM 6404 O O . ALA B 1 309 ? 16.516 17.609 -9.047 1 98.12 309 ALA B O 1
ATOM 6405 N N . LYS B 1 310 ? 14.438 17.406 -8.359 1 98 310 LYS B N 1
ATOM 6406 C CA . LYS B 1 310 ? 14.578 18.484 -7.379 1 98 310 LYS B CA 1
ATOM 6407 C C . LYS B 1 310 ? 15.32 17.984 -6.137 1 98 310 LYS B C 1
ATOM 6409 O O . LYS B 1 310 ? 16.156 18.703 -5.582 1 98 310 LYS B O 1
ATOM 6414 N N . PHE B 1 311 ? 14.961 16.859 -5.648 1 98.56 311 PHE B N 1
ATOM 6415 C CA . PHE B 1 311 ? 15.531 16.312 -4.422 1 98.56 311 PHE B CA 1
ATOM 6416 C C . PHE B 1 311 ? 15.812 14.82 -4.574 1 98.56 311 PHE B C 1
ATOM 6418 O O . PHE B 1 311 ? 15.367 14.195 -5.543 1 98.56 311 PHE B O 1
ATOM 6425 N N . GLU B 1 312 ? 16.562 14.305 -3.699 1 98.56 312 GLU B N 1
ATOM 6426 C CA . GLU B 1 312 ? 16.781 12.875 -3.498 1 98.56 312 GLU B CA 1
ATOM 6427 C C . GLU B 1 312 ? 16.422 12.453 -2.076 1 98.56 312 GLU B C 1
ATOM 6429 O O . GLU B 1 312 ? 16.703 13.18 -1.119 1 98.56 312 GLU B O 1
ATOM 6434 N N . CYS B 1 313 ? 15.758 11.352 -1.965 1 98.75 313 CYS B N 1
ATOM 6435 C CA . CYS B 1 313 ? 15.375 10.859 -0.645 1 98.75 313 CYS B CA 1
ATOM 6436 C C . CYS B 1 313 ? 16.594 10.352 0.122 1 98.75 313 CYS B C 1
ATOM 6438 O O . CYS B 1 313 ? 17.297 9.469 -0.354 1 98.75 313 CYS B O 1
ATOM 6440 N N . VAL B 1 314 ? 16.828 10.875 1.274 1 98.12 314 VAL B N 1
ATOM 6441 C CA . VAL B 1 314 ? 17.953 10.453 2.109 1 98.12 314 VAL B CA 1
ATOM 6442 C C . VAL B 1 314 ? 17.531 9.297 3.006 1 98.12 314 VAL B C 1
ATOM 6444 O O . VAL B 1 314 ? 18.25 8.297 3.115 1 98.12 314 VAL B O 1
ATOM 6447 N N . ASP B 1 315 ? 16.406 9.484 3.637 1 97.88 315 ASP B N 1
ATOM 6448 C CA . ASP B 1 315 ? 15.945 8.445 4.551 1 97.88 315 ASP B CA 1
ATOM 6449 C C . ASP B 1 315 ? 14.469 8.641 4.898 1 97.88 315 ASP B C 1
ATOM 6451 O O . ASP B 1 315 ? 13.93 9.734 4.738 1 97.88 315 ASP B O 1
ATOM 6455 N N . THR B 1 316 ? 13.812 7.594 5.203 1 98.5 316 THR B N 1
ATOM 6456 C CA . THR B 1 316 ? 12.469 7.594 5.777 1 98.5 316 THR B CA 1
ATOM 6457 C C . THR B 1 316 ? 12.438 6.77 7.062 1 98.5 316 THR B C 1
ATOM 6459 O O . THR B 1 316 ? 13.102 5.734 7.16 1 98.5 316 THR B O 1
ATOM 6462 N N . GLN B 1 317 ? 11.727 7.258 8.086 1 98.12 317 GLN B N 1
ATOM 6463 C CA . GLN B 1 317 ? 11.531 6.512 9.328 1 98.12 317 GLN B CA 1
ATOM 6464 C C . GLN B 1 317 ? 10.07 6.516 9.75 1 98.12 317 GLN B C 1
ATOM 6466 O O . GLN B 1 317 ? 9.406 7.551 9.703 1 98.12 317 GLN B O 1
ATOM 6471 N N . ARG B 1 318 ? 9.602 5.309 10.109 1 97.56 318 ARG B N 1
ATOM 6472 C CA . ARG B 1 318 ? 8.211 5.121 10.5 1 97.56 318 ARG B CA 1
ATOM 6473 C C . ARG B 1 318 ? 8.102 4.578 11.922 1 97.56 318 ARG B C 1
ATOM 6475 O O . ARG B 1 318 ? 8.797 3.627 12.281 1 97.56 318 ARG B O 1
ATOM 6482 N N . ILE B 1 319 ? 7.227 5.199 12.711 1 97.62 319 ILE B N 1
ATOM 6483 C CA . ILE B 1 319 ? 6.855 4.695 14.031 1 97.62 319 ILE B CA 1
ATOM 6484 C C . ILE B 1 319 ? 5.336 4.574 14.125 1 97.62 319 ILE B C 1
ATOM 6486 O O . ILE B 1 319 ? 4.605 5.453 13.656 1 97.62 319 ILE B O 1
ATOM 6490 N N . HIS B 1 320 ? 4.871 3.477 14.672 1 98.06 320 HIS B N 1
ATOM 6491 C CA . HIS B 1 320 ? 3.453 3.26 14.93 1 98.06 320 HIS B CA 1
ATOM 6492 C C . HIS B 1 320 ? 3.209 2.867 16.375 1 98.06 320 HIS B C 1
ATOM 6494 O O . HIS B 1 320 ? 3.598 1.776 16.812 1 98.06 320 HIS B O 1
ATOM 6500 N N . HIS B 1 321 ? 2.473 3.639 17.094 1 97.88 321 HIS B N 1
ATOM 6501 C CA . HIS B 1 321 ? 2.266 3.424 18.531 1 97.88 321 HIS B CA 1
ATOM 6502 C C . HIS B 1 321 ? 0.887 2.832 18.797 1 97.88 321 HIS B C 1
ATOM 6504 O O . HIS B 1 321 ? 0.325 3.029 19.875 1 97.88 321 HIS B O 1
ATOM 6510 N N . GLY B 1 322 ? 0.325 2.105 17.859 1 96.75 322 GLY B N 1
ATOM 6511 C CA . GLY B 1 322 ? -0.972 1.47 18.031 1 96.75 322 GLY B CA 1
ATOM 6512 C C . GLY B 1 322 ? -0.996 0.447 19.156 1 96.75 322 GLY B C 1
ATOM 6513 O O . GLY B 1 322 ? -2.064 0.094 19.656 1 96.75 322 GLY B O 1
ATOM 6514 N N . LYS B 1 323 ? 0.14 -0.021 19.562 1 97.5 323 LYS B N 1
ATOM 6515 C CA . LYS B 1 323 ? 0.211 -1.009 20.641 1 97.5 323 LYS B CA 1
ATOM 6516 C C . LYS B 1 323 ? -0.253 -0.415 21.969 1 97.5 323 LYS B C 1
ATOM 6518 O O . LYS B 1 323 ? -0.736 -1.137 22.844 1 97.5 323 LYS B O 1
ATOM 6523 N N . TYR B 1 324 ? -0.051 0.901 22.094 1 97.62 324 TYR B N 1
ATOM 6524 C CA . TYR B 1 324 ? -0.49 1.59 23.297 1 97.62 324 TYR B CA 1
ATOM 6525 C C . TYR B 1 324 ? -1.93 2.07 23.156 1 97.62 324 TYR B C 1
ATOM 6527 O O . TYR B 1 324 ? -2.252 2.832 22.25 1 97.62 324 TYR B O 1
ATOM 6535 N N . ASP B 1 325 ? -2.787 1.803 24.125 1 97.25 325 ASP B N 1
ATOM 6536 C CA . ASP B 1 325 ? -4.219 2.082 24.047 1 97.25 325 ASP B CA 1
ATOM 6537 C C . ASP B 1 325 ? -4.48 3.584 23.984 1 97.25 325 ASP B C 1
ATOM 6539 O O . ASP B 1 325 ? -5.387 4.035 23.281 1 97.25 325 ASP B O 1
ATOM 6543 N N . ASP B 1 326 ? -3.748 4.332 24.719 1 96.62 326 ASP B N 1
ATOM 6544 C CA . ASP B 1 326 ? -3.953 5.777 24.703 1 96.62 326 ASP B CA 1
ATOM 6545 C C . ASP B 1 326 ? -3.635 6.359 23.328 1 96.62 326 ASP B C 1
ATOM 6547 O O . ASP B 1 326 ? -4.371 7.207 22.828 1 96.62 326 ASP B O 1
ATOM 6551 N N . SER B 1 327 ? -2.537 5.875 22.688 1 96.69 327 SER B N 1
ATOM 6552 C CA . SER B 1 327 ? -2.178 6.297 21.344 1 96.69 327 SER B CA 1
ATOM 6553 C C . SER B 1 327 ? -3.217 5.84 20.328 1 96.69 327 SER B C 1
ATOM 6555 O O . SER B 1 327 ? -3.637 6.617 19.469 1 96.69 327 SER B O 1
ATOM 6557 N N . TYR B 1 328 ? -3.65 4.59 20.484 1 97.38 328 TYR B N 1
ATOM 6558 C CA . TYR B 1 328 ? -4.652 4.023 19.594 1 97.38 328 TYR B CA 1
ATOM 6559 C C . TYR B 1 328 ? -5.949 4.82 19.641 1 97.38 328 TYR B C 1
ATOM 6561 O O . TYR B 1 328 ? -6.598 5.039 18.625 1 97.38 328 TYR B O 1
ATOM 6569 N N . ASN B 1 329 ? -6.297 5.332 20.766 1 96.5 329 ASN B N 1
ATOM 6570 C CA . ASN B 1 329 ? -7.59 5.969 20.984 1 96.5 329 ASN B CA 1
ATOM 6571 C C . ASN B 1 329 ? -7.5 7.484 20.828 1 96.5 329 ASN B C 1
ATOM 6573 O O . ASN B 1 329 ? -8.508 8.18 20.922 1 96.5 329 ASN B O 1
ATOM 6577 N N . ALA B 1 330 ? -6.336 8.031 20.578 1 95.19 330 ALA B N 1
ATOM 6578 C CA . ALA B 1 330 ? -6.125 9.477 20.562 1 95.19 330 ALA B CA 1
ATOM 6579 C C . ALA B 1 330 ? -6.922 10.133 19.438 1 95.19 330 ALA B C 1
ATOM 6581 O O . ALA B 1 330 ? -7.395 11.266 19.578 1 95.19 330 ALA B O 1
ATOM 6582 N N . VAL B 1 331 ? -7.023 9.555 18.328 1 95.44 331 VAL B N 1
ATOM 6583 C CA . VAL B 1 331 ? -7.852 9.93 17.188 1 95.44 331 VAL B CA 1
ATOM 6584 C C . VAL B 1 331 ? -8.734 8.758 16.781 1 95.44 331 VAL B C 1
ATOM 6586 O O . VAL B 1 331 ? -8.234 7.754 16.25 1 95.44 331 VAL B O 1
ATOM 6589 N N . PHE B 1 332 ? -10.023 8.914 17.016 1 96.44 332 PHE B N 1
ATOM 6590 C CA . PHE B 1 332 ? -10.891 7.75 16.922 1 96.44 332 PHE B CA 1
ATOM 6591 C C . PHE B 1 332 ? -12.234 8.125 16.312 1 96.44 332 PHE B C 1
ATOM 6593 O O . PHE B 1 332 ? -12.914 9.031 16.781 1 96.44 332 PHE B O 1
ATOM 6600 N N . GLN B 1 333 ? -12.555 7.406 15.258 1 96.44 333 GLN B N 1
ATOM 6601 C CA . GLN B 1 333 ? -13.828 7.598 14.578 1 96.44 333 GLN B CA 1
ATOM 6602 C C . GLN B 1 333 ? -14.922 6.73 15.203 1 96.44 333 GLN B C 1
ATOM 6604 O O . GLN B 1 333 ? -14.727 5.527 15.391 1 96.44 333 GLN B O 1
ATOM 6609 N N . TYR B 1 334 ? -16.047 7.32 15.586 1 95.69 334 TYR B N 1
ATOM 6610 C CA . TYR B 1 334 ? -17.172 6.582 16.141 1 95.69 334 TYR B CA 1
ATOM 6611 C C . TYR B 1 334 ? -18.469 7.348 15.953 1 95.69 334 TYR B C 1
ATOM 6613 O O . TYR B 1 334 ? -18.469 8.469 15.438 1 95.69 334 TYR B O 1
ATOM 6621 N N . GLU B 1 335 ? -19.609 6.715 16.219 1 96.38 335 GLU B N 1
ATOM 6622 C CA . GLU B 1 335 ? -20.922 7.352 16.234 1 96.38 335 GLU B CA 1
ATOM 6623 C C . GLU B 1 335 ? -21.234 7.969 17.594 1 96.38 335 GLU B C 1
ATOM 6625 O O . GLU B 1 335 ? -21.016 7.34 18.625 1 96.38 335 GLU B O 1
ATOM 6630 N N . ASP B 1 336 ? -21.734 9.203 17.547 1 96.19 336 ASP B N 1
ATOM 6631 C CA . ASP B 1 336 ? -22.172 9.82 18.797 1 96.19 336 ASP B CA 1
ATOM 6632 C C . ASP B 1 336 ? -23.531 9.289 19.234 1 96.19 336 ASP B C 1
ATOM 6634 O O . ASP B 1 336 ? -24.031 8.312 18.656 1 96.19 336 ASP B O 1
ATOM 6638 N N . ASP B 1 337 ? -24.141 9.859 20.281 1 94.75 337 ASP B N 1
ATOM 6639 C CA . ASP B 1 337 ? -25.375 9.359 20.875 1 94.75 337 ASP B CA 1
ATOM 6640 C C . ASP B 1 337 ? -26.547 9.461 19.891 1 94.75 337 ASP B C 1
ATOM 6642 O O . ASP B 1 337 ? -27.531 8.75 20.031 1 94.75 337 ASP B O 1
ATOM 6646 N N . GLU B 1 338 ? -26.438 10.312 18.938 1 94.38 338 GLU B N 1
ATOM 6647 C CA . GLU B 1 338 ? -27.5 10.492 17.953 1 94.38 338 GLU B CA 1
ATOM 6648 C C . GLU B 1 338 ? -27.219 9.711 16.672 1 94.38 338 GLU B C 1
ATOM 6650 O O . GLU B 1 338 ? -27.922 9.859 15.672 1 94.38 338 GLU B O 1
ATOM 6655 N N . GLY B 1 339 ? -26.125 8.977 16.609 1 93.88 339 GLY B N 1
ATOM 6656 C CA . GLY B 1 339 ? -25.812 8.117 15.484 1 93.88 339 GLY B CA 1
ATOM 6657 C C . GLY B 1 339 ? -25 8.812 14.406 1 93.88 339 GLY B C 1
ATOM 6658 O O . GLY B 1 339 ? -24.859 8.289 13.305 1 93.88 339 GLY B O 1
ATOM 6659 N N . ILE B 1 340 ? -24.484 9.977 14.719 1 94.62 340 ILE B N 1
ATOM 6660 C CA . ILE B 1 340 ? -23.719 10.727 13.734 1 94.62 340 ILE B CA 1
ATOM 6661 C C . ILE B 1 340 ? -22.234 10.375 13.859 1 94.62 340 ILE B C 1
ATOM 6663 O O . ILE B 1 340 ? -21.672 10.414 14.953 1 94.62 340 ILE B O 1
ATOM 6667 N N . VAL B 1 341 ? -21.688 9.977 12.742 1 94.38 341 VAL B N 1
ATOM 6668 C CA . VAL B 1 341 ? -20.297 9.547 12.727 1 94.38 341 VAL B CA 1
ATOM 6669 C C . VAL B 1 341 ? -19.375 10.766 12.75 1 94.38 341 VAL B C 1
ATOM 6671 O O . VAL B 1 341 ? -19.609 11.742 12.031 1 94.38 341 VAL B O 1
ATOM 6674 N N . GLY B 1 342 ? -18.375 10.789 13.594 1 95.62 342 GLY B N 1
ATOM 6675 C CA . GLY B 1 342 ? -17.328 11.805 13.664 1 95.62 342 GLY B CA 1
ATOM 6676 C C . GLY B 1 342 ? -15.992 11.258 14.102 1 95.62 342 GLY B C 1
ATOM 6677 O O . GLY B 1 342 ? -15.891 10.094 14.492 1 95.62 342 GLY B O 1
ATOM 6678 N N . VAL B 1 343 ? -15.008 12.023 13.922 1 95.44 343 VAL B N 1
ATOM 6679 C CA . VAL B 1 343 ? -13.664 11.672 14.359 1 95.44 343 VAL B CA 1
ATOM 6680 C C . VAL B 1 343 ? -13.281 12.5 15.586 1 95.44 343 VAL B C 1
ATOM 6682 O O . VAL B 1 343 ? -13.156 13.719 15.508 1 95.44 343 VAL B O 1
ATOM 6685 N N . LYS B 1 344 ? -13.07 11.82 16.625 1 95.44 344 LYS B N 1
ATOM 6686 C CA . LYS B 1 344 ? -12.68 12.492 17.859 1 95.44 344 LYS B CA 1
ATOM 6687 C C . LYS B 1 344 ? -11.172 12.719 17.922 1 95.44 344 LYS B C 1
ATOM 6689 O O . LYS B 1 344 ? -10.391 11.805 17.656 1 95.44 344 LYS B O 1
ATOM 6694 N N . ILE B 1 345 ? -10.789 13.906 18.219 1 91.06 345 ILE B N 1
ATOM 6695 C CA . ILE B 1 345 ? -9.414 14.25 18.531 1 91.06 345 ILE B CA 1
ATOM 6696 C C . ILE B 1 345 ? -9.266 14.461 20.047 1 91.06 345 ILE B C 1
ATOM 6698 O O . ILE B 1 345 ? -9.797 15.43 20.594 1 91.06 345 ILE B O 1
ATOM 6702 N N . GLY B 1 346 ? -8.461 13.57 20.641 1 86.56 346 GLY B N 1
ATOM 6703 C CA . GLY B 1 346 ? -8.406 13.531 22.094 1 86.56 346 GLY B CA 1
ATOM 6704 C C . GLY B 1 346 ? -7.426 14.523 22.672 1 86.56 346 GLY B C 1
ATOM 6705 O O . GLY B 1 346 ? -6.5 14.969 22 1 86.56 346 GLY B O 1
ATOM 6706 N N . ARG B 1 347 ? -7.609 14.75 23.984 1 83.56 347 ARG B N 1
ATOM 6707 C CA . ARG B 1 347 ? -6.781 15.703 24.719 1 83.56 347 ARG B CA 1
ATOM 6708 C C . ARG B 1 347 ? -5.379 15.148 24.953 1 83.56 347 ARG B C 1
ATOM 6710 O O . ARG B 1 347 ? -4.438 15.898 25.188 1 83.56 347 ARG B O 1
ATOM 6717 N N . GLU B 1 348 ? -5.297 13.836 24.891 1 85.88 348 GLU B N 1
ATOM 6718 C CA . GLU B 1 348 ? -4.027 13.164 25.156 1 85.88 348 GLU B CA 1
ATOM 6719 C C . GLU B 1 348 ? -3.137 13.156 23.922 1 85.88 348 GLU B C 1
ATOM 6721 O O . GLU B 1 348 ? -2.025 12.617 23.953 1 85.88 348 GLU B O 1
ATOM 6726 N N . LEU B 1 349 ? -3.592 13.734 22.938 1 87.38 349 LEU B N 1
ATOM 6727 C CA . LEU B 1 349 ? -2.922 13.625 21.656 1 87.38 349 LEU B CA 1
ATOM 6728 C C . LEU B 1 349 ? -1.493 14.156 21.734 1 87.38 349 LEU B C 1
ATOM 6730 O O . LEU B 1 349 ? -0.555 13.5 21.281 1 87.38 349 LEU B O 1
ATOM 6734 N N . LEU B 1 350 ? -1.276 15.242 22.422 1 85.62 350 LEU B N 1
ATOM 6735 C CA . LEU B 1 350 ? 0.035 15.883 22.453 1 85.62 350 LEU B CA 1
ATOM 6736 C C . LEU B 1 350 ? 1.045 15.016 23.203 1 85.62 350 LEU B C 1
ATOM 6738 O O . LEU B 1 350 ? 2.203 14.914 22.797 1 85.62 350 LEU B O 1
ATOM 6742 N N . LYS B 1 351 ? 0.613 14.406 24.266 1 90.19 351 LYS B N 1
ATOM 6743 C CA . LYS B 1 351 ? 1.479 13.5 25.016 1 90.19 351 LYS B CA 1
ATOM 6744 C C . LYS B 1 351 ? 1.906 12.312 24.156 1 90.19 351 LYS B C 1
ATOM 6746 O O . LYS B 1 351 ? 3.072 11.914 24.172 1 90.19 351 LYS B O 1
ATOM 6751 N N . CYS B 1 352 ? 0.979 11.742 23.422 1 93.25 352 CYS B N 1
ATOM 6752 C CA . CYS B 1 352 ? 1.25 10.609 22.562 1 93.25 352 CYS B CA 1
ATOM 6753 C C . CYS B 1 352 ? 2.18 11 21.422 1 93.25 352 CYS B C 1
ATOM 6755 O O . CYS B 1 352 ? 3.072 10.242 21.047 1 93.25 352 CYS B O 1
ATOM 6757 N N . VAL B 1 353 ? 2.023 12.203 20.969 1 92.44 353 VAL B N 1
ATOM 6758 C CA . VAL B 1 353 ? 2.826 12.727 19.859 1 92.44 353 VAL B CA 1
ATOM 6759 C C . VAL B 1 353 ? 4.281 12.867 20.312 1 92.44 353 VAL B C 1
ATOM 6761 O O . VAL B 1 353 ? 5.199 12.484 19.578 1 92.44 353 VAL B O 1
ATOM 6764 N N . THR B 1 354 ? 4.516 13.328 21.484 1 91.44 354 THR B N 1
ATOM 6765 C CA . THR B 1 354 ? 5.863 13.523 22.016 1 91.44 354 THR B CA 1
ATOM 6766 C C . THR B 1 354 ? 6.586 12.188 22.156 1 91.44 354 THR B C 1
ATOM 6768 O O . THR B 1 354 ? 7.762 12.07 21.812 1 91.44 354 THR B O 1
ATOM 6771 N N . ARG B 1 355 ? 5.895 11.242 22.641 1 93.31 355 ARG B N 1
ATOM 6772 C CA . ARG B 1 355 ? 6.473 9.914 22.797 1 93.31 355 ARG B CA 1
ATOM 6773 C C . ARG B 1 355 ? 6.855 9.32 21.453 1 93.31 355 ARG B C 1
ATOM 6775 O O . ARG B 1 355 ? 7.949 8.773 21.297 1 93.31 355 ARG B O 1
ATOM 6782 N N . ALA B 1 356 ? 5.977 9.453 20.484 1 94.88 356 ALA B N 1
ATOM 6783 C CA . ALA B 1 356 ? 6.23 8.922 19.156 1 94.88 356 ALA B CA 1
ATOM 6784 C C . ALA B 1 356 ? 7.387 9.656 18.484 1 94.88 356 ALA B C 1
ATOM 6786 O O . ALA B 1 356 ? 8.211 9.039 17.797 1 94.88 356 ALA B O 1
ATOM 6787 N N . LEU B 1 357 ? 7.461 10.945 18.719 1 94.25 357 LEU B N 1
ATOM 6788 C CA . LEU B 1 357 ? 8.523 11.766 18.141 1 94.25 357 LEU B CA 1
ATOM 6789 C C . LEU B 1 357 ? 9.891 11.328 18.656 1 94.25 357 LEU B C 1
ATOM 6791 O O . LEU B 1 357 ? 10.836 11.195 17.891 1 94.25 357 LEU B O 1
ATOM 6795 N N . THR B 1 358 ? 9.953 11.141 19.906 1 93.44 358 THR B N 1
ATOM 6796 C CA . THR B 1 358 ? 11.211 10.742 20.531 1 93.44 358 THR B CA 1
ATOM 6797 C C . THR B 1 358 ? 11.727 9.445 19.906 1 93.44 358 THR B C 1
ATOM 6799 O O . THR B 1 358 ? 12.906 9.352 19.547 1 93.44 358 THR B O 1
ATOM 6802 N N . GLN B 1 359 ? 10.898 8.508 19.766 1 94.94 359 GLN B N 1
ATOM 6803 C CA . GLN B 1 359 ? 11.305 7.234 19.188 1 94.94 359 GLN B CA 1
ATOM 6804 C C . GLN B 1 359 ? 11.688 7.383 17.719 1 94.94 359 GLN B C 1
ATOM 6806 O O . GLN B 1 359 ? 12.641 6.746 17.25 1 94.94 359 GLN B O 1
ATOM 6811 N N . ASN B 1 360 ? 10.938 8.164 17.031 1 96.44 360 ASN B N 1
ATOM 6812 C CA . ASN B 1 360 ? 11.242 8.414 15.625 1 96.44 360 ASN B CA 1
ATOM 6813 C C . ASN B 1 360 ? 12.625 9.039 15.453 1 96.44 360 ASN B C 1
ATOM 6815 O O . ASN B 1 360 ? 13.406 8.617 14.602 1 96.44 360 ASN B O 1
ATOM 6819 N N . LEU B 1 361 ? 12.945 9.977 16.297 1 95.12 361 LEU B N 1
ATOM 6820 C CA . LEU B 1 361 ? 14.234 10.664 16.234 1 95.12 361 LEU B CA 1
ATOM 6821 C C . LEU B 1 361 ? 15.375 9.711 16.562 1 95.12 361 LEU B C 1
ATOM 6823 O O . LEU B 1 361 ? 16.453 9.789 15.961 1 95.12 361 LEU B O 1
ATOM 6827 N N . ASN B 1 362 ? 15.109 8.836 17.453 1 93.56 362 ASN B N 1
ATOM 6828 C CA . ASN B 1 362 ? 16.141 7.863 17.828 1 93.56 362 ASN B CA 1
ATOM 6829 C C . ASN B 1 362 ? 16.531 6.984 16.641 1 93.56 362 ASN B C 1
ATOM 6831 O O . ASN B 1 362 ? 17.672 6.555 16.531 1 93.56 362 ASN B O 1
ATOM 6835 N N . LEU B 1 363 ? 15.594 6.77 15.773 1 95.12 363 LEU B N 1
ATOM 6836 C CA . LEU B 1 363 ? 15.867 5.941 14.602 1 95.12 363 LEU B CA 1
ATOM 6837 C C . LEU B 1 363 ? 16.453 6.777 13.469 1 95.12 363 LEU B C 1
ATOM 6839 O O . LEU B 1 363 ? 17.328 6.316 12.742 1 95.12 363 LEU B O 1
ATOM 6843 N N . LEU B 1 364 ? 16.031 7.988 13.367 1 96.81 364 LEU B N 1
ATOM 6844 C CA . LEU B 1 364 ? 16.359 8.82 12.219 1 96.81 364 LEU B CA 1
ATOM 6845 C C . LEU B 1 364 ? 17.734 9.461 12.391 1 96.81 364 LEU B C 1
ATOM 6847 O O . LEU B 1 364 ? 18.531 9.469 11.453 1 96.81 364 LEU B O 1
ATOM 6851 N N . MET B 1 365 ? 18.062 9.953 13.523 1 94.81 365 MET B N 1
ATOM 6852 C CA . MET B 1 365 ? 19.188 10.875 13.727 1 94.81 365 MET B CA 1
ATOM 6853 C C . MET B 1 365 ? 20.516 10.188 13.438 1 94.81 365 MET B C 1
ATOM 6855 O O . MET B 1 365 ? 21.359 10.742 12.742 1 94.81 365 MET B O 1
ATOM 6859 N N . PRO B 1 366 ? 20.688 8.945 13.867 1 93.19 366 PRO B N 1
ATOM 6860 C CA . PRO B 1 366 ? 21.969 8.305 13.555 1 93.19 366 PRO B CA 1
ATOM 6861 C C . PRO B 1 366 ? 22.234 8.227 12.055 1 93.19 366 PRO B C 1
ATOM 6863 O O . PRO B 1 366 ? 23.391 8.055 11.633 1 93.19 366 PRO B O 1
ATOM 6866 N N . ARG B 1 367 ? 21.219 8.391 11.297 1 94.5 367 ARG B N 1
ATOM 6867 C CA . ARG B 1 367 ? 21.344 8.18 9.859 1 94.5 367 ARG B CA 1
ATOM 6868 C C . ARG B 1 367 ? 21.547 9.5 9.117 1 94.5 367 ARG B C 1
ATOM 6870 O O . ARG B 1 367 ? 21.938 9.508 7.953 1 94.5 367 ARG B O 1
ATOM 6877 N N . VAL B 1 368 ? 21.375 10.594 9.859 1 95.81 368 VAL B N 1
ATOM 6878 C CA . VAL B 1 368 ? 21.344 11.828 9.078 1 95.81 368 VAL B CA 1
ATOM 6879 C C . VAL B 1 368 ? 22.266 12.867 9.727 1 95.81 368 VAL B C 1
ATOM 6881 O O . VAL B 1 368 ? 22.562 13.891 9.117 1 95.81 368 VAL B O 1
ATOM 6884 N N . ILE B 1 369 ? 22.766 12.656 10.938 1 94.12 369 ILE B N 1
ATOM 6885 C CA . ILE B 1 369 ? 23.578 13.648 11.625 1 94.12 369 ILE B CA 1
ATOM 6886 C C . ILE B 1 369 ? 25.031 13.555 11.156 1 94.12 369 ILE B C 1
ATOM 6888 O O . ILE B 1 369 ? 25.438 12.539 10.594 1 94.12 369 ILE B O 1
ATOM 6892 N N . SER B 1 370 ? 25.797 14.617 11.375 1 93.81 370 SER B N 1
ATOM 6893 C CA . SER B 1 370 ? 27.219 14.664 11.055 1 93.81 370 SER B CA 1
ATOM 6894 C C . SER B 1 370 ? 28.031 13.82 12.031 1 93.81 370 SER B C 1
ATOM 6896 O O . SER B 1 370 ? 27.547 13.445 13.094 1 93.81 370 SER B O 1
ATOM 6898 N N . TYR B 1 371 ? 29.219 13.602 11.617 1 93.56 371 TYR B N 1
ATOM 6899 C CA . TYR B 1 371 ? 30.094 12.859 12.508 1 93.56 371 TYR B CA 1
ATOM 6900 C C . TYR B 1 371 ? 30.438 13.68 13.75 1 93.56 371 TYR B C 1
ATOM 6902 O O . TYR B 1 371 ? 30.641 13.125 14.828 1 93.56 371 TYR B O 1
ATOM 6910 N N . LYS B 1 372 ? 30.438 14.969 13.586 1 93.75 372 LYS B N 1
ATOM 6911 C CA . LYS B 1 372 ? 30.625 15.844 14.734 1 93.75 372 LYS B CA 1
ATOM 6912 C C . LYS B 1 372 ? 29.562 15.586 15.797 1 93.75 372 LYS B C 1
ATOM 6914 O O . LYS B 1 372 ? 29.875 15.383 16.969 1 93.75 372 LYS B O 1
ATOM 6919 N N . GLU B 1 373 ? 28.328 15.57 15.305 1 93.56 373 GLU B N 1
ATOM 6920 C CA . GLU B 1 373 ? 27.219 15.328 16.219 1 93.56 373 GLU B CA 1
ATOM 6921 C C . GLU B 1 373 ? 27.234 13.906 16.766 1 93.56 373 GLU B C 1
ATOM 6923 O O . GLU B 1 373 ? 26.844 13.664 17.906 1 93.56 373 GLU B O 1
ATOM 6928 N N . MET B 1 374 ? 27.641 13.016 16 1 93.56 374 MET B N 1
ATOM 6929 C CA . MET B 1 374 ? 27.734 11.625 16.438 1 93.56 374 MET B CA 1
ATOM 6930 C C . MET B 1 374 ? 28.75 11.477 17.562 1 93.56 374 MET B C 1
ATOM 6932 O O . MET B 1 374 ? 28.5 10.758 18.531 1 93.56 374 MET B O 1
ATOM 6936 N N . ILE B 1 375 ? 29.812 12.133 17.406 1 92.56 375 ILE B N 1
ATOM 6937 C CA . ILE B 1 375 ? 30.859 12.102 18.438 1 92.56 375 ILE B CA 1
ATOM 6938 C C . ILE B 1 375 ? 30.312 12.703 19.734 1 92.56 375 ILE B C 1
ATOM 6940 O O . ILE B 1 375 ? 30.531 12.156 20.812 1 92.56 375 ILE B O 1
ATOM 6944 N N . LYS B 1 376 ? 29.641 13.773 19.562 1 92.94 376 LYS B N 1
ATOM 6945 C CA . LYS B 1 376 ? 29.016 14.391 20.734 1 92.94 376 LYS B CA 1
ATOM 6946 C C . LYS B 1 376 ? 28.062 13.414 21.422 1 92.94 376 LYS B C 1
ATOM 6948 O O . LYS B 1 376 ? 28 13.359 22.656 1 92.94 376 LYS B O 1
ATOM 6953 N N . PHE B 1 377 ? 27.344 12.773 20.703 1 92.44 377 PHE B N 1
ATOM 6954 C CA . PHE B 1 377 ? 26.406 11.789 21.234 1 92.44 377 PHE B CA 1
ATOM 6955 C C . PHE B 1 377 ? 27.141 10.688 22 1 92.44 377 PHE B C 1
ATOM 6957 O O . PHE B 1 377 ? 26.719 10.312 23.094 1 92.44 377 PHE B O 1
ATOM 6964 N N . ILE B 1 378 ? 28.188 10.195 21.359 1 93.44 378 ILE B N 1
ATOM 6965 C CA . ILE B 1 378 ? 28.969 9.125 21.984 1 93.44 378 ILE B CA 1
ATOM 6966 C C . ILE B 1 378 ? 29.531 9.609 23.328 1 93.44 378 ILE B C 1
ATOM 6968 O O . ILE B 1 378 ? 29.484 8.898 24.328 1 93.44 378 ILE B O 1
ATOM 6972 N N . ILE B 1 379 ? 30.016 10.75 23.297 1 94.31 379 ILE B N 1
ATOM 6973 C CA . ILE B 1 379 ? 30.562 11.336 24.516 1 94.31 379 ILE B CA 1
ATOM 6974 C C . ILE B 1 379 ? 29.453 11.461 25.562 1 94.31 379 ILE B C 1
ATOM 6976 O O . ILE B 1 379 ? 29.656 11.125 26.734 1 94.31 379 ILE B O 1
ATOM 6980 N N . PHE B 1 380 ? 28.344 11.992 25.094 1 93.19 380 PHE B N 1
ATOM 6981 C CA . PHE B 1 380 ? 27.188 12.125 25.969 1 93.19 380 PHE B CA 1
ATOM 6982 C C . PHE B 1 380 ? 26.812 10.781 26.578 1 93.19 380 PHE B C 1
ATOM 6984 O O . PHE B 1 380 ? 26.609 10.68 27.797 1 93.19 380 PHE B O 1
ATOM 6991 N N . PHE B 1 381 ? 26.781 9.789 25.828 1 91.69 381 PHE B N 1
ATOM 6992 C CA . PHE B 1 381 ? 26.391 8.445 26.25 1 91.69 381 PHE B CA 1
ATOM 6993 C C . PHE B 1 381 ? 27.375 7.898 27.266 1 91.69 381 PHE B C 1
ATOM 6995 O O . PHE B 1 381 ? 26.984 7.301 28.266 1 91.69 381 PHE B O 1
ATOM 7002 N N . ILE B 1 382 ? 28.609 8.109 27 1 94.06 382 ILE B N 1
ATOM 7003 C CA . ILE B 1 382 ? 29.656 7.648 27.906 1 94.06 382 ILE B CA 1
ATOM 7004 C C . ILE B 1 382 ? 29.531 8.375 29.25 1 94.06 382 ILE B C 1
ATOM 7006 O O . ILE B 1 382 ? 29.609 7.75 30.312 1 94.06 382 ILE B O 1
ATOM 7010 N N . LYS B 1 383 ? 29.297 9.602 29.109 1 95.06 383 LYS B N 1
ATOM 7011 C CA . LYS B 1 383 ? 29.141 10.391 30.328 1 95.06 383 LYS B CA 1
ATOM 7012 C C . LYS B 1 383 ? 27.922 9.93 31.125 1 95.06 383 LYS B C 1
ATOM 7014 O O . LYS B 1 383 ? 27.953 9.914 32.375 1 95.06 383 LYS B O 1
ATOM 7019 N N . GLN B 1 384 ? 26.859 9.641 30.422 1 93.69 384 GLN B N 1
ATOM 7020 C CA . GLN B 1 384 ? 25.656 9.148 31.062 1 93.69 384 GLN B CA 1
ATOM 7021 C C . GLN B 1 384 ? 25.891 7.809 31.75 1 93.69 384 GLN B C 1
ATOM 7023 O O . GLN B 1 384 ? 25.453 7.59 32.875 1 93.69 384 GLN B O 1
ATOM 7028 N N . LYS B 1 385 ? 26.594 6.953 31.125 1 92.81 385 LYS B N 1
ATOM 7029 C CA . LYS B 1 385 ? 26.906 5.633 31.656 1 92.81 385 LYS B CA 1
ATOM 7030 C C . LYS B 1 385 ? 27.828 5.746 32.875 1 92.81 385 LYS B C 1
ATOM 7032 O O . LYS B 1 385 ? 27.75 4.934 33.812 1 92.81 385 LYS B O 1
ATOM 7037 N N . LEU B 1 386 ? 28.641 6.719 32.844 1 94.75 386 LEU B N 1
ATOM 7038 C CA . LEU B 1 386 ? 29.578 6.934 33.938 1 94.75 386 LEU B CA 1
ATOM 7039 C C . LEU B 1 386 ? 28.922 7.691 35.094 1 94.75 386 LEU B C 1
ATOM 7041 O O . LEU B 1 386 ? 29.547 7.949 36.125 1 94.75 386 LEU B O 1
ATOM 7045 N N . GLY B 1 387 ? 27.641 8.078 34.938 1 92.81 387 GLY B N 1
ATOM 7046 C CA . GLY B 1 387 ? 26.875 8.734 35.969 1 92.81 387 GLY B CA 1
ATOM 7047 C C . GLY B 1 387 ? 27.141 10.227 36.062 1 92.81 387 GLY B C 1
ATOM 7048 O O . GLY B 1 387 ? 26.797 10.859 37.062 1 92.81 387 GLY B O 1
ATOM 7049 N N . LYS B 1 388 ? 27.719 10.742 35.156 1 94.56 388 LYS B N 1
ATOM 7050 C CA . LYS B 1 388 ? 28.031 12.172 35.188 1 94.56 388 LYS B CA 1
ATOM 7051 C C . LYS B 1 388 ? 26.844 12.992 34.688 1 94.56 388 LYS B C 1
ATOM 7053 O O . LYS B 1 388 ? 26.75 14.195 34.938 1 94.56 388 LYS B O 1
ATOM 7058 N N . ILE B 1 389 ? 26.109 12.43 33.844 1 90.44 389 ILE B N 1
ATOM 7059 C CA . ILE B 1 389 ? 24.875 13.016 33.344 1 90.44 389 ILE B CA 1
ATOM 7060 C C . ILE B 1 389 ? 23.672 12.188 33.812 1 90.44 389 ILE B C 1
ATOM 7062 O O . ILE B 1 389 ? 23.75 10.953 33.844 1 90.44 389 ILE B O 1
ATOM 7066 N N . ASP B 1 390 ? 22.703 12.883 34.156 1 90.94 390 ASP B N 1
ATOM 7067 C CA . ASP B 1 390 ? 21.484 12.211 34.625 1 90.94 390 ASP B CA 1
ATOM 7068 C C . ASP B 1 390 ? 20.969 11.234 33.562 1 90.94 390 ASP B C 1
ATOM 7070 O O . ASP B 1 390 ? 21 11.523 32.375 1 90.94 390 ASP B O 1
ATOM 7074 N N . SER B 1 391 ? 20.469 10.141 34.062 1 85.94 391 SER B N 1
ATOM 7075 C CA . SER B 1 391 ? 19.984 9.078 33.188 1 85.94 391 SER B CA 1
ATOM 7076 C C . SER B 1 391 ? 18.75 9.523 32.406 1 85.94 391 SER B C 1
ATOM 7078 O O . SER B 1 391 ? 18.453 8.984 31.344 1 85.94 391 SER B O 1
ATOM 7080 N N . LYS B 1 392 ? 18.141 10.5 32.938 1 78.5 392 LYS B N 1
ATOM 7081 C CA . LYS B 1 392 ? 16.906 10.961 32.312 1 78.5 392 LYS B CA 1
ATOM 7082 C C . LYS B 1 392 ? 17.188 12.031 31.25 1 78.5 392 LYS B C 1
ATOM 7084 O O . LYS B 1 392 ? 16.297 12.391 30.484 1 78.5 392 LYS B O 1
ATOM 7089 N N . GLU B 1 393 ? 18.359 12.469 31.188 1 84.12 393 GLU B N 1
ATOM 7090 C CA . GLU B 1 393 ? 18.703 13.492 30.203 1 84.12 393 GLU B CA 1
ATOM 7091 C C . GLU B 1 393 ? 18.766 12.906 28.797 1 84.12 393 GLU B C 1
ATOM 7093 O O . GLU B 1 393 ? 19.25 11.789 28.609 1 84.12 393 GLU B O 1
ATOM 7098 N N . ILE B 1 394 ? 18.219 13.719 27.891 1 81.62 394 ILE B N 1
ATOM 7099 C CA . ILE B 1 394 ? 18.172 13.258 26.5 1 81.62 394 ILE B CA 1
ATOM 7100 C C . ILE B 1 394 ? 19.125 14.078 25.656 1 81.62 394 ILE B C 1
ATOM 7102 O O . ILE B 1 394 ? 19.234 15.297 25.812 1 81.62 394 ILE B O 1
ATOM 7106 N N . PHE B 1 395 ? 19.891 13.352 24.891 1 86.38 395 PHE B N 1
ATOM 7107 C CA . PHE B 1 395 ? 20.797 14.023 23.969 1 86.38 395 PHE B CA 1
ATOM 7108 C C . PHE B 1 395 ? 20 14.758 22.891 1 86.38 395 PHE B C 1
ATOM 7110 O O . PHE B 1 395 ? 19.094 14.188 22.281 1 86.38 395 PHE B O 1
ATOM 7117 N N . MET B 1 396 ? 20.25 15.969 22.672 1 86.19 396 MET B N 1
ATOM 7118 C CA . MET B 1 396 ? 19.625 16.75 21.609 1 86.19 396 MET B CA 1
ATOM 7119 C C . MET B 1 396 ? 20.656 17.203 20.578 1 86.19 396 MET B C 1
ATOM 7121 O O . MET B 1 396 ? 21.422 18.141 20.828 1 86.19 396 MET B O 1
ATOM 7125 N N . PRO B 1 397 ? 20.578 16.547 19.484 1 90.44 397 PRO B N 1
ATOM 7126 C CA . PRO B 1 397 ? 21.484 17.031 18.453 1 90.44 397 PRO B CA 1
ATOM 7127 C C . PRO B 1 397 ? 21.109 18.422 17.938 1 90.44 397 PRO B C 1
ATOM 7129 O O . PRO B 1 397 ? 20.047 18.938 18.281 1 90.44 397 PRO B O 1
ATOM 7132 N N . ASN B 1 398 ? 22.078 19.031 17.219 1 92 398 ASN B N 1
ATOM 7133 C CA . ASN B 1 398 ? 21.766 20.281 16.547 1 92 398 ASN B CA 1
ATOM 7134 C C . ASN B 1 398 ? 20.938 20.062 15.289 1 92 398 ASN B C 1
ATOM 7136 O O . ASN B 1 398 ? 21.484 19.938 14.195 1 92 398 ASN B O 1
ATOM 7140 N N . PHE B 1 399 ? 19.672 20.141 15.461 1 94.25 399 PHE B N 1
ATOM 7141 C CA . PHE B 1 399 ? 18.734 19.875 14.367 1 94.25 399 PHE B CA 1
ATOM 7142 C C . PHE B 1 399 ? 18.922 20.891 13.25 1 94.25 399 PHE B C 1
ATOM 7144 O O . PHE B 1 399 ? 18.859 20.547 12.07 1 94.25 399 PHE B O 1
ATOM 7151 N N . ARG B 1 400 ? 19.234 22.078 13.594 1 94.75 400 ARG B N 1
ATOM 7152 C CA . ARG B 1 400 ? 19.297 23.156 12.609 1 94.75 400 ARG B CA 1
ATOM 7153 C C . ARG B 1 400 ? 20.531 23.031 11.727 1 94.75 400 ARG B C 1
ATOM 7155 O O . ARG B 1 400 ? 20.516 23.453 10.57 1 94.75 400 ARG B O 1
ATOM 7162 N N . GLU B 1 401 ? 21.547 22.469 12.266 1 93.5 401 GLU B N 1
ATOM 7163 C CA . GLU B 1 401 ? 22.719 22.219 11.438 1 93.5 401 GLU B CA 1
ATOM 7164 C C . GLU B 1 401 ? 22.516 20.984 10.562 1 93.5 401 GLU B C 1
ATOM 7166 O O . GLU B 1 401 ? 23.125 20.859 9.5 1 93.5 401 GLU B O 1
ATOM 7171 N N . THR B 1 402 ? 21.703 20.109 11.047 1 95.38 402 THR B N 1
ATOM 7172 C CA . THR B 1 402 ? 21.438 18.875 10.32 1 95.38 402 THR B CA 1
ATOM 7173 C C . THR B 1 402 ? 20.5 19.125 9.148 1 95.38 402 THR B C 1
ATOM 7175 O O . THR B 1 402 ? 20.688 18.578 8.062 1 95.38 402 THR B O 1
ATOM 7178 N N . PHE B 1 403 ? 19.469 19.875 9.438 1 97.81 403 PHE B N 1
ATOM 7179 C CA . PHE B 1 403 ? 18.453 20.203 8.43 1 97.81 403 PHE B CA 1
ATOM 7180 C C . PHE B 1 403 ? 18.438 21.688 8.141 1 97.81 403 PHE B C 1
ATOM 7182 O O . PHE B 1 403 ? 18.469 22.516 9.07 1 97.81 403 PHE B O 1
ATOM 7189 N N . GLN B 1 404 ? 18.328 22.078 6.922 1 98.25 404 GLN B N 1
ATOM 7190 C CA . GLN B 1 404 ? 18.344 23.484 6.512 1 98.25 404 GLN B CA 1
ATOM 7191 C C . GLN B 1 404 ? 16.922 24.016 6.309 1 98.25 404 GLN B C 1
ATOM 7193 O O . GLN B 1 404 ? 16.719 25.219 6.168 1 98.25 404 GLN B O 1
ATOM 7198 N N . ALA B 1 405 ? 15.977 23.125 6.301 1 98.44 405 ALA B N 1
ATOM 7199 C CA . ALA B 1 405 ? 14.562 23.484 6.27 1 98.44 405 ALA B CA 1
ATOM 7200 C C . ALA B 1 405 ? 13.703 22.438 6.949 1 98.44 405 ALA B C 1
ATOM 7202 O O . ALA B 1 405 ? 14.078 21.266 7.008 1 98.44 405 ALA B O 1
ATOM 7203 N N . PHE B 1 406 ? 12.539 22.906 7.445 1 98.12 406 PHE B N 1
ATOM 7204 C CA . PHE B 1 406 ? 11.648 22.047 8.234 1 98.12 406 PHE B CA 1
ATOM 7205 C C . PHE B 1 406 ? 10.219 22.141 7.711 1 98.12 406 PHE B C 1
ATOM 7207 O O . PHE B 1 406 ? 9.703 23.234 7.488 1 98.12 406 PHE B O 1
ATOM 7214 N N . CYS B 1 407 ? 9.617 20.984 7.441 1 98.12 407 CYS B N 1
ATOM 7215 C CA . CYS B 1 407 ? 8.195 20.844 7.184 1 98.12 407 CYS B CA 1
ATOM 7216 C C . CYS B 1 407 ? 7.508 20.062 8.289 1 98.12 407 CYS B C 1
ATOM 7218 O O . CYS B 1 407 ? 7.367 18.844 8.195 1 98.12 407 CYS B O 1
ATOM 7220 N N . ILE B 1 408 ? 7.02 20.781 9.258 1 93.88 408 ILE B N 1
ATOM 7221 C CA . ILE B 1 408 ? 6.344 20.203 10.406 1 93.88 408 ILE B CA 1
ATOM 7222 C C . ILE B 1 408 ? 4.84 20.156 10.148 1 93.88 408 ILE B C 1
ATOM 7224 O O . ILE B 1 408 ? 4.219 21.188 9.867 1 93.88 408 ILE B O 1
ATOM 7228 N N . HIS B 1 409 ? 4.266 19.016 10.398 1 88.62 409 HIS B N 1
ATOM 7229 C CA . HIS B 1 409 ? 2.848 18.797 10.156 1 88.62 409 HIS B CA 1
ATOM 7230 C C . HIS B 1 409 ? 2.008 19.953 10.672 1 88.62 409 HIS B C 1
ATOM 7232 O O . HIS B 1 409 ? 2.074 20.297 11.859 1 88.62 409 HIS B O 1
ATOM 7238 N N . ALA B 1 410 ? 1.227 20.469 9.781 1 86 410 ALA B N 1
ATOM 7239 C CA . ALA B 1 410 ? 0.329 21.562 10.133 1 86 410 ALA B CA 1
ATOM 7240 C C . ALA B 1 410 ? -0.971 21.031 10.734 1 86 410 ALA B C 1
ATOM 7242 O O . ALA B 1 410 ? -2.059 21.328 10.242 1 86 410 ALA B O 1
ATOM 7243 N N . GLY B 1 411 ? -0.775 20.297 11.844 1 84.81 411 GLY B N 1
ATOM 7244 C CA . GLY B 1 411 ? -1.93 19.703 12.5 1 84.81 411 GLY B CA 1
ATOM 7245 C C . GLY B 1 411 ? -2.711 20.703 13.336 1 84.81 411 GLY B C 1
ATOM 7246 O O . GLY B 1 411 ? -3.83 20.406 13.766 1 84.81 411 GLY B O 1
ATOM 7247 N N . GLY B 1 412 ? -2.203 21.828 13.547 1 87.5 412 GLY B N 1
ATOM 7248 C CA . GLY B 1 412 ? -2.725 22.891 14.383 1 87.5 412 GLY B CA 1
ATOM 7249 C C . G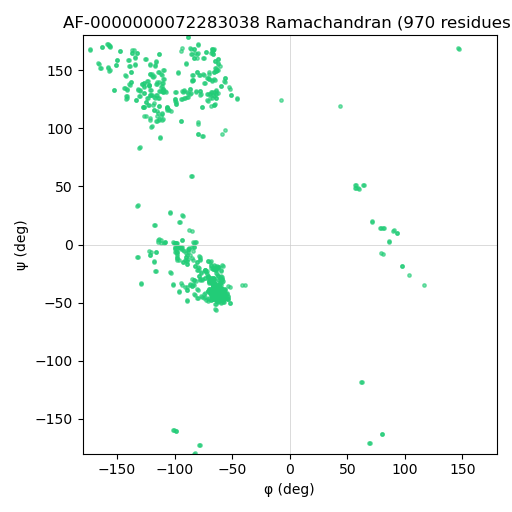LY B 1 412 ? -1.636 23.703 15.07 1 87.5 412 GLY B C 1
ATOM 7250 O O . GLY B 1 412 ? -0.471 23.297 15.078 1 87.5 412 GLY B O 1
ATOM 7251 N N . ARG B 1 413 ? -2.055 24.75 15.609 1 89.12 413 ARG B N 1
ATOM 7252 C CA . ARG B 1 413 ? -1.119 25.672 16.25 1 89.12 413 ARG B CA 1
ATOM 7253 C C . ARG B 1 413 ? -0.364 24.984 17.375 1 89.12 413 ARG B C 1
ATOM 7255 O O . ARG B 1 413 ? 0.853 25.141 17.5 1 89.12 413 ARG B O 1
ATOM 7262 N N . ALA B 1 414 ? -1.053 24.219 18.125 1 85.38 414 ALA B N 1
ATOM 7263 C CA . ALA B 1 414 ? -0.462 23.578 19.297 1 85.38 414 ALA B CA 1
ATOM 7264 C C . ALA B 1 414 ? 0.633 22.594 18.891 1 85.38 414 ALA B C 1
ATOM 7266 O O . ALA B 1 414 ? 1.645 22.469 19.594 1 85.38 414 ALA B O 1
ATOM 7267 N N . ILE B 1 415 ? 0.43 21.922 17.844 1 87.44 415 ILE B N 1
ATOM 7268 C CA . ILE B 1 415 ? 1.411 20.953 17.359 1 87.44 415 ILE B CA 1
ATOM 7269 C C . ILE B 1 415 ? 2.682 21.672 16.922 1 87.44 415 ILE B C 1
ATOM 7271 O O . ILE B 1 415 ? 3.789 21.281 17.297 1 87.44 415 ILE B O 1
ATOM 7275 N N . VAL B 1 416 ? 2.553 22.719 16.172 1 92.25 416 VAL B N 1
ATOM 7276 C CA . VAL B 1 416 ? 3.701 23.469 15.672 1 92.25 416 VAL B CA 1
ATOM 7277 C C . VAL B 1 416 ? 4.457 24.109 16.828 1 92.25 416 VAL B C 1
ATOM 7279 O O . VAL B 1 416 ? 5.684 24.031 16.906 1 92.25 416 VAL B O 1
ATOM 7282 N N . ASP B 1 417 ? 3.689 24.656 17.781 1 91.69 417 ASP B N 1
ATOM 7283 C CA . ASP B 1 417 ? 4.297 25.266 18.969 1 91.69 417 ASP B CA 1
ATOM 7284 C C . ASP B 1 417 ? 5.062 24.234 19.781 1 91.69 417 ASP B C 1
ATOM 7286 O O . ASP B 1 417 ? 6.195 24.484 20.203 1 91.69 417 ASP B O 1
ATOM 7290 N N . GLY B 1 418 ? 4.379 23.141 20.016 1 88 418 GLY B N 1
ATOM 7291 C CA . GLY B 1 418 ? 5.012 22.078 20.781 1 88 418 GLY B CA 1
ATOM 7292 C C . GLY B 1 418 ? 6.293 21.562 20.156 1 88 418 GLY B C 1
ATOM 7293 O O . GLY B 1 418 ? 7.285 21.344 20.859 1 88 418 GLY B O 1
ATOM 7294 N N . LEU B 1 419 ? 6.316 21.438 18.906 1 90.81 419 LEU B N 1
ATOM 7295 C CA . LEU B 1 419 ? 7.492 20.922 18.219 1 90.81 419 LEU B CA 1
ATOM 7296 C C . LEU B 1 419 ? 8.602 21.969 18.188 1 90.81 419 LEU B C 1
ATOM 7298 O O . LEU B 1 419 ? 9.781 21.625 18.297 1 90.81 419 LEU B O 1
ATOM 7302 N N . GLN B 1 420 ? 8.203 23.188 17.922 1 93.56 420 GLN B N 1
ATOM 7303 C CA . GLN B 1 420 ? 9.188 24.25 17.953 1 93.56 420 GLN B CA 1
ATOM 7304 C C . GLN B 1 420 ? 9.938 24.281 19.281 1 93.56 420 GLN B C 1
ATOM 7306 O O . GLN B 1 420 ? 11.164 24.406 19.312 1 93.56 420 GLN B O 1
ATOM 7311 N N . GLU B 1 421 ? 9.195 24.094 20.312 1 90.94 421 GLU B N 1
ATOM 7312 C CA . GLU B 1 421 ? 9.789 24.125 21.641 1 90.94 421 GLU B CA 1
ATOM 7313 C C . GLU B 1 421 ? 10.664 22.891 21.875 1 90.94 421 GLU B C 1
ATOM 7315 O O . GLU B 1 421 ? 11.812 23.016 22.312 1 90.94 421 GLU B O 1
ATOM 7320 N N . ASN B 1 422 ? 10.172 21.781 21.547 1 86.81 422 ASN B N 1
ATOM 7321 C CA . ASN B 1 422 ? 10.867 20.531 21.812 1 86.81 422 ASN B CA 1
ATOM 7322 C C . ASN B 1 422 ? 12.148 20.422 20.984 1 86.81 422 ASN B C 1
ATOM 7324 O O . ASN B 1 422 ? 13.141 19.828 21.438 1 86.81 422 ASN B O 1
ATOM 7328 N N . LEU B 1 423 ? 12.109 20.984 19.797 1 91.62 423 LEU B N 1
ATOM 7329 C CA . LEU B 1 423 ? 13.234 20.844 18.875 1 91.62 423 LEU B CA 1
ATOM 7330 C C . LEU B 1 423 ? 14.109 22.094 18.906 1 91.62 423 LEU B C 1
ATOM 7332 O O . LEU B 1 423 ? 15.117 22.172 18.203 1 91.62 423 LEU B O 1
ATOM 7336 N N . LYS B 1 424 ? 13.711 23.062 19.641 1 92.38 424 LYS B N 1
ATOM 7337 C CA . LYS B 1 424 ? 14.43 24.328 19.781 1 92.38 424 LYS B CA 1
ATOM 7338 C C . LYS B 1 424 ? 14.633 25 18.438 1 92.38 424 LYS B C 1
ATOM 7340 O O . LYS B 1 424 ? 15.758 25.375 18.094 1 92.38 424 LYS B O 1
ATOM 7345 N N . LEU B 1 425 ? 13.602 25.078 17.719 1 96 425 LEU B N 1
ATOM 7346 C CA . LEU B 1 425 ? 13.617 25.734 16.422 1 96 425 LEU B CA 1
ATOM 7347 C C . LEU B 1 425 ? 13.281 27.219 16.547 1 96 425 LEU B C 1
ATOM 7349 O O . LEU B 1 425 ? 12.633 27.625 17.5 1 96 425 LEU B O 1
ATOM 7353 N N . THR B 1 426 ? 13.742 27.953 15.594 1 96.88 426 THR B N 1
ATOM 7354 C CA . THR B 1 426 ? 13.43 29.375 15.562 1 96.88 426 THR B CA 1
ATOM 7355 C C . THR B 1 426 ? 12.062 29.609 14.93 1 96.88 426 THR B C 1
ATOM 7357 O O . THR B 1 426 ? 11.461 28.703 14.367 1 96.88 426 THR B O 1
ATOM 7360 N N . ASP B 1 427 ? 11.539 30.859 15.055 1 95.62 427 ASP B N 1
ATOM 7361 C CA . ASP B 1 427 ? 10.305 31.25 14.383 1 95.62 427 ASP B CA 1
ATOM 7362 C C . ASP B 1 427 ? 10.438 31.109 12.867 1 95.62 427 ASP B C 1
ATOM 7364 O O . ASP B 1 427 ? 9.492 30.688 12.195 1 95.62 427 ASP B O 1
ATOM 7368 N N . GLU B 1 428 ? 11.656 31.453 12.367 1 96.94 428 GLU B N 1
ATOM 7369 C CA . GLU B 1 428 ? 11.914 31.344 10.938 1 96.94 428 GLU B CA 1
ATOM 7370 C C . GLU B 1 428 ? 11.891 29.891 10.477 1 96.94 428 GLU B C 1
ATOM 7372 O O . GLU B 1 428 ? 11.398 29.578 9.391 1 96.94 428 GLU B O 1
ATOM 7377 N N . ASP B 1 429 ? 12.336 29 11.375 1 97.12 429 ASP B N 1
ATOM 7378 C CA . ASP B 1 429 ? 12.312 27.578 11.055 1 97.12 429 ASP B CA 1
ATOM 7379 C C . ASP B 1 429 ? 10.875 27.078 10.906 1 97.12 429 ASP B C 1
ATOM 7381 O O . ASP B 1 429 ? 10.609 26.172 10.109 1 97.12 429 ASP B O 1
ATOM 7385 N N . CYS B 1 430 ? 9.961 27.625 11.656 1 96.56 430 CYS B N 1
ATOM 7386 C CA . CYS B 1 430 ? 8.586 27.125 11.719 1 96.56 430 CYS B CA 1
ATOM 7387 C C . CYS B 1 430 ? 7.684 27.922 10.781 1 96.56 430 CYS B C 1
ATOM 7389 O O . CYS B 1 430 ? 6.496 27.609 10.648 1 96.56 430 CYS B O 1
ATOM 7391 N N . LEU B 1 431 ? 8.227 28.906 10.125 1 96.56 431 LEU B N 1
ATOM 7392 C CA . LEU B 1 431 ? 7.418 29.797 9.289 1 96.56 431 LEU B CA 1
ATOM 7393 C C . LEU B 1 431 ? 6.723 29.016 8.18 1 96.56 431 LEU B C 1
ATOM 7395 O O . LEU B 1 431 ? 5.547 29.25 7.898 1 96.56 431 LEU B O 1
ATOM 7399 N N . PRO B 1 432 ? 7.414 28.047 7.488 1 97.44 432 PRO B N 1
ATOM 7400 C CA . PRO B 1 432 ? 6.699 27.297 6.457 1 97.44 432 PRO B CA 1
ATOM 7401 C C . PRO B 1 432 ? 5.445 26.609 6.988 1 97.44 432 PRO B C 1
ATOM 7403 O O . PRO B 1 432 ? 4.406 26.609 6.32 1 97.44 432 PRO B O 1
ATOM 7406 N N . SER B 1 433 ? 5.5 26.094 8.156 1 97.19 433 SER B N 1
ATOM 7407 C CA . SER B 1 433 ? 4.371 25.391 8.75 1 97.19 433 SER B CA 1
ATOM 7408 C C . SER B 1 433 ? 3.285 26.359 9.195 1 97.19 433 SER B C 1
ATOM 7410 O O . SER B 1 433 ? 2.1 26.125 8.945 1 97.19 433 SER B O 1
ATOM 7412 N N . ARG B 1 434 ? 3.678 27.422 9.859 1 96.44 434 ARG B N 1
ATOM 7413 C CA . ARG B 1 434 ? 2.713 28.406 10.336 1 96.44 434 ARG B CA 1
ATOM 7414 C C . ARG B 1 434 ? 2.033 29.109 9.172 1 96.44 434 ARG B C 1
ATOM 7416 O O . ARG B 1 434 ? 0.826 29.359 9.211 1 96.44 434 ARG B O 1
ATOM 7423 N N . ALA B 1 435 ? 2.852 29.469 8.172 1 96.94 435 ALA B N 1
ATOM 7424 C CA . ALA B 1 435 ? 2.295 30.125 6.992 1 96.94 435 ALA B CA 1
ATOM 7425 C C . ALA B 1 435 ? 1.328 29.219 6.254 1 96.94 435 ALA B C 1
ATOM 7427 O O . ALA B 1 435 ? 0.292 29.656 5.758 1 96.94 435 ALA B O 1
ATOM 7428 N N . THR B 1 436 ? 1.688 27.969 6.129 1 97.19 436 THR B N 1
ATOM 7429 C CA . THR B 1 436 ? 0.813 27 5.477 1 97.19 436 THR B CA 1
ATOM 7430 C C . THR B 1 436 ? -0.498 26.859 6.242 1 97.19 436 THR B C 1
ATOM 7432 O O . THR B 1 436 ? -1.576 26.859 5.645 1 97.19 436 THR B O 1
ATOM 7435 N N . LEU B 1 437 ? -0.392 26.688 7.547 1 96.06 437 LEU B N 1
ATOM 7436 C CA . LEU B 1 437 ? -1.592 26.578 8.375 1 96.06 437 LEU B CA 1
ATOM 7437 C C . LEU B 1 437 ? -2.471 27.812 8.211 1 96.06 437 LEU B C 1
ATOM 7439 O O . LEU B 1 437 ? -3.689 27.703 8.062 1 96.06 437 LEU B O 1
ATOM 7443 N N . TYR B 1 438 ? -1.82 28.922 8.195 1 95.75 438 TYR B N 1
ATOM 7444 C CA . TYR B 1 438 ? -2.551 30.172 8.094 1 95.75 438 TYR B CA 1
ATOM 7445 C C . TYR B 1 438 ? -3.229 30.312 6.734 1 95.75 438 TYR B C 1
ATOM 7447 O O . TYR B 1 438 ? -4.41 30.656 6.652 1 95.75 438 TYR B O 1
ATOM 7455 N N . ARG B 1 439 ? -2.559 30.016 5.695 1 96.5 439 ARG B N 1
ATOM 7456 C CA . ARG B 1 439 ? -3.031 30.297 4.348 1 96.5 439 ARG B CA 1
ATOM 7457 C C . ARG B 1 439 ? -3.941 29.188 3.838 1 96.5 439 ARG B C 1
ATOM 7459 O O . ARG B 1 439 ? -4.891 29.453 3.094 1 96.5 439 ARG B O 1
ATOM 7466 N N . PHE B 1 440 ? -3.641 27.922 4.215 1 96.69 440 PHE B N 1
ATOM 7467 C CA . PHE B 1 440 ? -4.332 26.797 3.59 1 96.69 440 PHE B CA 1
ATOM 7468 C C . PHE B 1 440 ? -5.059 25.953 4.637 1 96.69 440 PHE B C 1
ATOM 7470 O O . PHE B 1 440 ? -5.852 25.078 4.293 1 96.69 440 PHE B O 1
ATOM 7477 N N . GLY B 1 441 ? -4.824 26.219 5.93 1 95.06 441 GLY B N 1
ATOM 7478 C CA . GLY B 1 441 ? -5.375 25.359 6.965 1 95.06 441 GLY B CA 1
ATOM 7479 C C . GLY B 1 441 ? -4.734 23.984 7.008 1 95.06 441 GLY B C 1
ATOM 7480 O O . GLY B 1 441 ? -3.656 23.781 6.445 1 95.06 441 GLY B O 1
ATOM 7481 N N . ASN B 1 442 ? -5.328 23.109 7.801 1 95.44 442 ASN B N 1
ATOM 7482 C CA . ASN B 1 442 ? -4.875 21.719 7.836 1 95.44 442 ASN B CA 1
ATOM 7483 C C . ASN B 1 442 ? -5.426 20.922 6.66 1 95.44 442 ASN B C 1
ATOM 7485 O O . ASN B 1 442 ? -6.57 20.469 6.695 1 95.44 442 ASN B O 1
ATOM 7489 N N . THR B 1 443 ? -4.609 20.672 5.699 1 96.69 443 THR B N 1
ATOM 7490 C CA . THR B 1 443 ? -5.016 19.891 4.539 1 96.69 443 THR B CA 1
ATOM 7491 C C . THR B 1 443 ? -4.637 18.422 4.711 1 96.69 443 THR B C 1
ATOM 7493 O O . THR B 1 443 ? -4.457 17.703 3.729 1 96.69 443 THR B O 1
ATOM 7496 N N . SER B 1 444 ? -4.41 18.016 5.898 1 95.38 444 SER B N 1
ATOM 7497 C CA . SER B 1 444 ? -4.145 16.641 6.301 1 95.38 444 SER B CA 1
ATOM 7498 C C . SER B 1 444 ? -2.873 16.109 5.645 1 95.38 444 SER B C 1
ATOM 7500 O O . SER B 1 444 ? -1.802 16.703 5.781 1 95.38 444 SER B O 1
ATOM 7502 N N . SER B 1 445 ? -2.965 15.07 4.84 1 96.25 445 SER B N 1
ATOM 7503 C CA . SER B 1 445 ? -1.797 14.352 4.34 1 96.25 445 SER B CA 1
ATOM 7504 C C . SER B 1 445 ? -1.024 15.18 3.324 1 96.25 445 SER B C 1
ATOM 7506 O O . SER B 1 445 ? 0.124 14.867 3.002 1 96.25 445 SER B O 1
ATOM 7508 N N . SER B 1 446 ? -1.587 16.25 2.801 1 97.75 446 SER B N 1
ATOM 7509 C CA . SER B 1 446 ? -0.908 17.062 1.795 1 97.75 446 SER B CA 1
ATOM 7510 C C . SER B 1 446 ? -0.245 18.281 2.424 1 97.75 446 SER B C 1
ATOM 7512 O O . SER B 1 446 ? 0.494 19 1.755 1 97.75 446 SER B O 1
ATOM 7514 N N . SER B 1 447 ? -0.426 18.562 3.678 1 97.12 447 SER B N 1
ATOM 7515 C CA . SER B 1 447 ? -0.006 19.812 4.305 1 97.12 447 SER B CA 1
ATOM 7516 C C . SER B 1 447 ? 1.504 20 4.199 1 97.12 447 SER B C 1
ATOM 7518 O O . SER B 1 447 ? 1.977 21.109 3.9 1 97.12 447 SER B O 1
ATOM 7520 N N . VAL B 1 448 ? 2.268 18.953 4.414 1 98.19 448 VAL B N 1
ATOM 7521 C CA . VAL B 1 448 ? 3.723 19.062 4.426 1 98.19 448 VAL B CA 1
ATOM 7522 C C . VAL B 1 448 ? 4.23 19.422 3.031 1 98.19 448 VAL B C 1
ATOM 7524 O O . VAL B 1 448 ? 5.336 19.938 2.879 1 98.19 448 VAL B O 1
ATOM 7527 N N . TRP B 1 449 ? 3.479 19.172 2.033 1 98.69 449 TRP B N 1
ATOM 7528 C CA . TRP B 1 449 ? 3.891 19.516 0.672 1 98.69 449 TRP B CA 1
ATOM 7529 C C . TRP B 1 449 ? 3.625 20.984 0.364 1 98.69 449 TRP B C 1
ATOM 7531 O O . TRP B 1 449 ? 4.328 21.578 -0.447 1 98.69 449 TRP B O 1
ATOM 7541 N N . TYR B 1 450 ? 2.549 21.531 0.999 1 98.56 450 TYR B N 1
ATOM 7542 C CA . TYR B 1 450 ? 2.383 22.984 0.925 1 98.56 450 TYR B CA 1
ATOM 7543 C C . TYR B 1 450 ? 3.551 23.703 1.593 1 98.56 450 TYR B C 1
ATOM 7545 O O . TYR B 1 450 ? 3.998 24.75 1.117 1 98.56 450 TYR B O 1
ATOM 7553 N N . GLU B 1 451 ? 3.996 23.141 2.674 1 98.5 451 GLU B N 1
ATOM 7554 C CA . GLU B 1 451 ? 5.176 23.688 3.344 1 98.5 451 GLU B CA 1
ATOM 7555 C C . GLU B 1 451 ? 6.414 23.562 2.461 1 98.5 451 GLU B C 1
ATOM 7557 O O . GLU B 1 451 ? 7.227 24.484 2.398 1 98.5 451 GLU B O 1
ATOM 7562 N N . MET B 1 452 ? 6.547 22.438 1.836 1 98.44 452 MET B N 1
ATOM 7563 C CA . MET B 1 452 ? 7.652 22.25 0.905 1 98.44 452 MET B CA 1
ATOM 7564 C C . MET B 1 452 ? 7.598 23.266 -0.227 1 98.44 452 MET B C 1
ATOM 7566 O O . MET B 1 452 ? 8.633 23.75 -0.686 1 98.44 452 MET B O 1
ATOM 7570 N N . LYS B 1 453 ? 6.414 23.531 -0.693 1 98.19 453 LYS B N 1
ATOM 7571 C CA . LYS B 1 453 ? 6.242 24.516 -1.745 1 98.19 453 LYS B CA 1
ATOM 7572 C C . LYS B 1 453 ? 6.684 25.906 -1.27 1 98.19 453 LYS B C 1
ATOM 7574 O O . LYS B 1 453 ? 7.301 26.656 -2.025 1 98.19 453 LYS B O 1
ATOM 7579 N N . PHE B 1 454 ? 6.297 26.234 -0.037 1 98.19 454 PHE B N 1
ATOM 7580 C CA . PHE B 1 454 ? 6.781 27.469 0.574 1 98.19 454 PHE B CA 1
ATOM 7581 C C . PHE B 1 454 ? 8.305 27.547 0.504 1 98.19 454 PHE B C 1
ATOM 7583 O O . PHE B 1 454 ? 8.859 28.547 0.055 1 98.19 454 PHE B O 1
ATOM 7590 N N . ILE B 1 455 ? 8.969 26.531 0.908 1 97.94 455 ILE B N 1
ATOM 7591 C CA . ILE B 1 455 ? 10.422 26.453 0.957 1 97.94 455 ILE B CA 1
ATOM 7592 C C . ILE B 1 455 ? 10.992 26.609 -0.452 1 97.94 455 ILE B C 1
ATOM 7594 O O . ILE B 1 455 ? 11.984 27.312 -0.658 1 97.94 455 ILE B O 1
ATOM 7598 N N . GLU B 1 456 ? 10.383 25.922 -1.361 1 96.75 456 GLU B N 1
ATOM 7599 C CA . GLU B 1 456 ? 10.812 26.016 -2.752 1 96.75 456 GLU B CA 1
ATOM 7600 C C . GLU B 1 456 ? 10.734 27.438 -3.266 1 96.75 456 GLU B C 1
ATOM 7602 O O . GLU B 1 456 ? 11.648 27.922 -3.936 1 96.75 456 GLU B O 1
ATOM 7607 N N . ARG B 1 457 ? 9.711 28.109 -2.924 1 97.25 457 ARG B N 1
ATOM 7608 C CA . ARG B 1 457 ? 9.43 29.422 -3.516 1 97.25 457 ARG B CA 1
ATOM 7609 C C . ARG B 1 457 ? 10.312 30.5 -2.906 1 97.25 457 ARG B C 1
ATOM 7611 O O . ARG B 1 457 ? 10.664 31.469 -3.578 1 97.25 457 ARG B O 1
ATOM 7618 N N . ILE B 1 458 ? 10.68 30.312 -1.662 1 96.75 458 ILE B N 1
ATOM 7619 C CA . ILE B 1 458 ? 11.523 31.328 -1.04 1 96.75 458 ILE B CA 1
ATOM 7620 C C . ILE B 1 458 ? 12.984 31.109 -1.417 1 96.75 458 ILE B C 1
ATOM 7622 O O . ILE B 1 458 ? 13.828 31.969 -1.208 1 96.75 458 ILE B O 1
ATOM 7626 N N . ASP B 1 459 ? 13.375 29.906 -1.899 1 95.5 459 ASP B N 1
ATOM 7627 C CA . ASP B 1 459 ? 14.656 29.578 -2.516 1 95.5 459 ASP B CA 1
ATOM 7628 C C . ASP B 1 459 ? 15.812 29.828 -1.555 1 95.5 459 ASP B C 1
ATOM 7630 O O . ASP B 1 459 ? 16.781 30.516 -1.907 1 95.5 459 ASP B O 1
ATOM 7634 N N . THR B 1 460 ? 15.688 29.375 -0.386 1 96.56 460 THR B N 1
ATOM 7635 C CA . THR B 1 460 ? 16.75 29.516 0.602 1 96.56 460 THR B CA 1
ATOM 7636 C C . THR B 1 460 ? 17.719 28.344 0.538 1 96.56 460 THR B C 1
ATOM 7638 O O . THR B 1 460 ? 18.828 28.406 1.091 1 96.56 460 THR B O 1
ATOM 7641 N N . LEU B 1 461 ? 17.375 27.234 -0.074 1 97.31 461 LEU B N 1
ATOM 7642 C CA . LEU B 1 461 ? 18.156 26 -0.054 1 97.31 461 LEU B CA 1
ATOM 7643 C C . LEU B 1 461 ? 19.234 26.016 -1.129 1 97.31 461 LEU B C 1
ATOM 7645 O O . LEU B 1 461 ? 19.031 26.594 -2.205 1 97.31 461 LEU B O 1
ATOM 7649 N N . LYS B 1 462 ? 20.344 25.422 -0.842 1 96.81 462 LYS B N 1
ATOM 7650 C CA . LYS B 1 462 ? 21.422 25.172 -1.783 1 96.81 462 LYS B CA 1
ATOM 7651 C C . LYS B 1 462 ? 21.594 23.672 -2.025 1 96.81 462 LYS B C 1
ATOM 7653 O O . LYS B 1 462 ? 21.047 22.844 -1.288 1 96.81 462 LYS B O 1
ATOM 7658 N N . LYS B 1 463 ? 22.328 23.375 -3.121 1 96.44 463 LYS B N 1
ATOM 7659 C CA . LYS B 1 463 ? 22.641 21.969 -3.408 1 96.44 463 LYS B CA 1
ATOM 7660 C C . LYS B 1 463 ? 23.234 21.281 -2.186 1 96.44 463 LYS B C 1
ATOM 7662 O O . LYS B 1 463 ? 24.141 21.812 -1.543 1 96.44 463 LYS B O 1
ATOM 7667 N N . GLY B 1 464 ? 22.656 20.141 -1.854 1 95.69 464 GLY B N 1
ATOM 7668 C CA . GLY B 1 464 ? 23.172 19.359 -0.738 1 95.69 464 GLY B CA 1
ATOM 7669 C C . GLY B 1 464 ? 22.422 19.594 0.556 1 95.69 464 GLY B C 1
ATOM 7670 O O . GLY B 1 464 ? 22.516 18.797 1.493 1 95.69 464 GLY B O 1
ATOM 7671 N N . ASP B 1 465 ? 21.672 20.703 0.673 1 97.69 465 ASP B N 1
ATOM 7672 C CA . ASP B 1 465 ? 20.891 21 1.865 1 97.69 465 ASP B CA 1
ATOM 7673 C C . ASP B 1 465 ? 19.797 19.953 2.09 1 97.69 465 ASP B C 1
ATOM 7675 O O . ASP B 1 465 ? 19.297 19.359 1.133 1 97.69 465 ASP B O 1
ATOM 7679 N N . LYS B 1 466 ? 19.469 19.75 3.318 1 98.25 466 LYS B N 1
ATOM 7680 C CA . LYS B 1 466 ? 18.484 18.734 3.678 1 98.25 466 LYS B CA 1
ATOM 7681 C C . LYS B 1 466 ? 17.188 19.391 4.184 1 98.25 466 LYS B C 1
ATOM 7683 O O . LYS B 1 466 ? 17.234 20.391 4.906 1 98.25 466 LYS B O 1
ATOM 7688 N N . VAL B 1 467 ? 16.094 18.844 3.783 1 98.69 467 VAL B N 1
ATOM 7689 C CA . VAL B 1 467 ? 14.766 19.203 4.281 1 98.69 467 VAL B CA 1
ATOM 7690 C C . VAL B 1 467 ? 14.172 18.031 5.059 1 98.69 467 VAL B C 1
ATOM 7692 O O . VAL B 1 467 ? 14.211 16.891 4.605 1 98.69 467 VAL B O 1
ATOM 7695 N N . TRP B 1 468 ? 13.656 18.359 6.242 1 98.56 468 TRP B N 1
ATOM 7696 C CA . TRP B 1 468 ? 13.031 17.328 7.074 1 98.56 468 TRP B CA 1
ATOM 7697 C C . TRP B 1 468 ? 11.508 17.484 7.078 1 98.56 468 TRP B C 1
ATOM 7699 O O . TRP B 1 468 ? 10.992 18.531 7.477 1 98.56 468 TRP B O 1
ATOM 7709 N N . GLN B 1 469 ? 10.781 16.484 6.598 1 98.56 469 GLN B N 1
ATOM 7710 C CA . GLN B 1 469 ? 9.328 16.422 6.727 1 98.56 469 GLN B CA 1
ATOM 7711 C C . GLN B 1 469 ? 8.914 15.516 7.891 1 98.56 469 GLN B C 1
ATOM 7713 O O . GLN B 1 469 ? 9.414 14.398 8.023 1 98.56 469 GLN B O 1
ATOM 7718 N N . LEU B 1 470 ? 8.039 16.016 8.703 1 97.69 470 LEU B N 1
ATOM 7719 C CA . LEU B 1 470 ? 7.555 15.305 9.875 1 97.69 470 LEU B CA 1
ATOM 7720 C C . LEU B 1 470 ? 6.031 15.383 9.969 1 97.69 470 LEU B C 1
ATOM 7722 O O . LEU B 1 470 ? 5.461 16.469 9.93 1 97.69 470 LEU B O 1
ATOM 7726 N N . ALA B 1 471 ? 5.363 14.211 10.047 1 97.12 471 ALA B N 1
ATOM 7727 C CA . ALA B 1 471 ? 3.906 14.195 10.125 1 97.12 471 ALA B CA 1
ATOM 7728 C C . ALA B 1 471 ? 3.418 13.148 11.125 1 97.12 471 ALA B C 1
ATOM 7730 O O . ALA B 1 471 ? 4.098 12.148 11.367 1 97.12 471 ALA B O 1
ATOM 7731 N N . PHE B 1 472 ? 2.232 13.398 11.672 1 95.69 472 PHE B N 1
ATOM 7732 C CA . PHE B 1 472 ? 1.578 12.516 12.633 1 95.69 472 PHE B CA 1
ATOM 7733 C C . PHE B 1 472 ? 0.219 12.062 12.109 1 95.69 472 PHE B C 1
ATOM 7735 O O . PHE B 1 472 ? -0.371 12.711 11.25 1 95.69 472 PHE B O 1
ATOM 7742 N N . GLY B 1 473 ? -0.224 10.914 12.594 1 94.25 473 GLY B N 1
ATOM 7743 C CA . GLY B 1 473 ? -1.513 10.391 12.164 1 94.25 473 GLY B CA 1
ATOM 7744 C C . GLY B 1 473 ? -2.117 9.406 13.148 1 94.25 473 GLY B C 1
ATOM 7745 O O . GLY B 1 473 ? -1.439 8.953 14.07 1 94.25 473 GLY B O 1
ATOM 7746 N N . SER B 1 474 ? -3.369 9.008 12.875 1 94.19 474 SER B N 1
ATOM 7747 C CA . SER B 1 474 ? -4.141 8.125 13.742 1 94.19 474 SER B CA 1
ATOM 7748 C C . SER B 1 474 ? -3.471 6.762 13.883 1 94.19 474 SER B C 1
ATOM 7750 O O . SER B 1 474 ? -2.812 6.285 12.953 1 94.19 474 SER B O 1
ATOM 7752 N N . GLY B 1 475 ? -3.729 6.117 15.156 1 90.5 475 GLY B N 1
ATOM 7753 C CA . GLY B 1 475 ? -3.107 4.848 15.5 1 90.5 475 GLY B CA 1
ATOM 7754 C C . GLY B 1 475 ? -2.18 4.941 16.703 1 90.5 475 GLY B C 1
ATOM 7755 O O . GLY B 1 475 ? -2.213 4.086 17.578 1 90.5 475 GLY B O 1
ATOM 7756 N N . LEU B 1 476 ? -1.564 6.18 16.688 1 93.88 476 LEU B N 1
ATOM 7757 C CA . LEU B 1 476 ? -0.724 7.359 16.5 1 93.88 476 LEU B CA 1
ATOM 7758 C C . LEU B 1 476 ? 0.558 7 15.75 1 93.88 476 LEU B C 1
ATOM 7760 O O . LEU B 1 476 ? 1.305 6.117 16.188 1 93.88 476 LEU B O 1
ATOM 7764 N N . LYS B 1 477 ? 0.871 7.539 14.766 1 96.31 477 LYS B N 1
ATOM 7765 C CA . LYS B 1 477 ? 2.061 7.359 13.938 1 96.31 477 LYS B CA 1
ATOM 7766 C C . LYS B 1 477 ? 2.891 8.641 13.883 1 96.31 477 LYS B C 1
ATOM 7768 O O . LYS B 1 477 ? 2.346 9.742 13.977 1 96.31 477 LYS B O 1
ATOM 7773 N N . CYS B 1 478 ? 4.105 8.461 13.836 1 97.25 478 CYS B N 1
ATOM 7774 C CA . CYS B 1 478 ? 5.078 9.508 13.555 1 97.25 478 CYS B CA 1
ATOM 7775 C C . CYS B 1 478 ? 5.996 9.109 12.406 1 97.25 478 CYS B C 1
ATOM 7777 O O . CYS B 1 478 ? 6.727 8.125 12.508 1 97.25 478 CYS B O 1
ATOM 7779 N N . ASN B 1 479 ? 5.969 9.859 11.352 1 98.19 479 ASN B N 1
ATOM 7780 C CA . ASN B 1 479 ? 6.73 9.5 10.156 1 98.19 479 ASN B CA 1
ATOM 7781 C C . ASN B 1 479 ? 7.605 10.656 9.688 1 98.19 479 ASN B C 1
ATOM 7783 O O . ASN B 1 479 ? 7.18 11.812 9.711 1 98.19 479 ASN B O 1
ATOM 7787 N N . SER B 1 480 ? 8.836 10.297 9.297 1 98.38 480 SER B N 1
ATOM 7788 C CA . SER B 1 480 ? 9.812 11.273 8.828 1 98.38 480 SER B CA 1
ATOM 7789 C C . SER B 1 480 ? 10.312 10.93 7.434 1 98.38 480 SER B C 1
ATOM 7791 O O . SER B 1 480 ? 10.5 9.758 7.105 1 98.38 480 SER B O 1
ATOM 7793 N N . VAL B 1 481 ? 10.492 11.906 6.641 1 98.75 481 VAL B N 1
ATOM 7794 C CA . VAL B 1 481 ? 11.211 11.812 5.371 1 98.75 481 VAL B CA 1
ATOM 7795 C C . VAL B 1 481 ? 12.25 12.93 5.281 1 98.75 481 VAL B C 1
ATOM 7797 O O . VAL B 1 481 ? 11.961 14.086 5.598 1 98.75 481 VAL B O 1
ATOM 7800 N N . VAL B 1 482 ? 13.445 12.578 4.895 1 98.88 482 VAL B N 1
ATOM 7801 C CA . VAL B 1 482 ? 14.508 13.555 4.695 1 98.88 482 VAL B CA 1
ATOM 7802 C C . VAL B 1 482 ? 14.898 13.602 3.221 1 98.88 482 VAL B C 1
ATOM 7804 O O . VAL B 1 482 ? 15.219 12.57 2.625 1 98.88 482 VAL B O 1
ATOM 7807 N N . TRP B 1 483 ? 14.859 14.805 2.68 1 98.75 483 TRP B N 1
ATOM 7808 C CA . TRP B 1 483 ? 15.227 15.047 1.29 1 98.75 483 TRP B CA 1
ATOM 7809 C C . TRP B 1 483 ? 16.516 15.852 1.204 1 98.75 483 TRP B C 1
ATOM 7811 O O . TRP B 1 483 ? 16.766 16.719 2.037 1 98.75 483 TRP B O 1
ATOM 7821 N N . ARG B 1 484 ? 17.297 15.602 0.214 1 98.44 484 ARG B N 1
ATOM 7822 C CA . ARG B 1 484 ? 18.484 16.391 -0.1 1 98.44 484 ARG B CA 1
ATOM 7823 C C . ARG B 1 484 ? 18.344 17.078 -1.451 1 98.44 484 ARG B C 1
ATOM 7825 O O . ARG B 1 484 ? 18.047 16.438 -2.457 1 98.44 484 ARG B O 1
ATOM 7832 N N . LYS B 1 485 ? 18.578 18.344 -1.468 1 98.31 485 LYS B N 1
ATOM 7833 C CA . LYS B 1 485 ? 18.438 19.109 -2.705 1 98.31 485 LYS B CA 1
ATOM 7834 C C . LYS B 1 485 ? 19.531 18.734 -3.705 1 98.31 485 LYS B C 1
ATOM 7836 O O . LYS B 1 485 ? 20.719 18.688 -3.355 1 98.31 485 LYS B O 1
ATOM 7841 N N . LEU B 1 486 ? 19.188 18.422 -4.938 1 96.56 486 LEU B N 1
ATOM 7842 C CA . LEU B 1 486 ? 20.125 18 -5.969 1 96.56 486 LEU B CA 1
ATOM 7843 C C . LEU B 1 486 ? 20.531 19.172 -6.844 1 96.56 486 LEU B C 1
ATOM 7845 O O . LEU B 1 486 ? 21.625 19.188 -7.41 1 96.56 486 LEU B O 1
ATOM 7849 N N . ASN B 1 487 ? 19.594 20.062 -7.215 1 84.25 487 ASN B N 1
ATOM 7850 C CA . ASN B 1 487 ? 19.891 21.188 -8.102 1 84.25 487 ASN B CA 1
ATOM 7851 C C . ASN B 1 487 ? 19.469 22.516 -7.48 1 84.25 487 ASN B C 1
ATOM 7853 O O . ASN B 1 487 ? 18.5 22.578 -6.715 1 84.25 487 ASN B O 1
#

Organism: Entamoeba histolytica (strain ATCC 30459 / HM-1:IMSS / ABRM) (NCBI:txid294381)

Sequence (974 aa):
MDKERSLKPYWYPMADGEQNEILPSLHKNVLRPDIITKALDYIVKLICFIILYFVLRMMYNLFYFVMKQTSINPEFQVYISEAIVAGIFIIGVWIWYLRRPYPVYLVSFATSIPDDKYKVSTEEFVKIIEGAGSFEQEQLDFQKKLASRTGLGEETYLPEALHRIPITVSMADAREEVNIVMKLACDQLFAQTGIDPTKDIDIVITNCSLFNPTPSMSAMLINMYKLKTTVKNYTLSGMGCSAGLVSIDLAKDLLQTYPNINILVFSTENLTKNYYPGKVKGMLISNTLFRMGGAAILLSNKRSWRNKAKFECVDTQRIHHGKYDDSYNAVFQYEDDEGIVGVKIGRELLKCVTRALTQNLNLLMPRVISYKEMIKFIIFFIKQKLGKIDSKEIFMPNFRETFQAFCIHAGGRAIVDGLQENLKLTDEDCLPSRATLYRFGNTSSSSVWYEMKFIERIDTLKKGDKVWQLAFGSGLKCNSVVWRKLNMDKERSLKPYWYPMADGEQNEILPSLHKNVLRPDIITKALDYIVKLICFIILYFVLRMMYNLFYFVMKQTSINPEFQVYISEAIVAGIFIIGVWIWYLRRPYPVYLVSFATSIPDDKYKVSTEEFVKIIEGAGSFEQEQLDFQKKLASRTGLGEETYLPEALHRIPITVSMADAREEVNIVMKLACDQLFAQTGIDPTKDIDIVITNCSLFNPTPSMSAMLINMYKLKTTVKNYTLSGMGCSAGLVSIDLAKDLLQTYPNINILVFSTENLTKNYYPGKVKGMLISNTLFRMGGAAILLSNKRSWRNKAKFECVDTQRIHHGKYDDSYNAVFQYEDDEGIVGVKIGRELLKCVTRALTQNLNLLMPRVISYKEMIKFIIFFIKQKLGKIDSKEIFMPNFRETFQAFCIHAGGRAIVDGLQENLKLTDEDCLPSRATLYRFGNTSSSSVWYEMKFIERIDTLKKGDKVWQLAFGSGLKCNSVVWRKLN

Secondary structure (DSSP, 8-state):
--HHHHHS------STT---TTHHHHHHH-----HHHHHHHHHHHHHHHHHHHHHHHHHHHHHHHHHHTSSS-HHHHHHHHHHHHHHHHHHHHHHHHHHSPPP-EEEEEEE----GGGEE-HHHHHHHHHHHS---HHHHHHHHHHHHHS---SSEE--GGGGSSS----HHHHHHHHHHHHHHHHHHHHHHH---HHHH--EEEEEESS---SS-HHHHHHHHHT--TT-EEEEEES--TTHHHHHHHHHHHHHHHSSS-EEEEEEE--SGGG---SS-HHHHHHHHHB---EEEEEEE--GGGTTT-SEEEEEEEEEE-TTSHHHHHSEEEEE-TTS-EEEEE-TTHHHHHHHHHHHHHHHHHHHHS-HHHHHHHHHHHHHHHTTSS-TT------HHHH-SEEEE--S-HHHHHHHHHHHT--HHHHHHHHHHHHHH-B-GGGHHHHHHHHHHHHT---TT-EEEEEEEETTTEEEEEEEEE--/--HHHHHS------STT---TTHHHHHHH-----HHHHHHHHHHHHHHHHHHHHHHHHHHHHHHHHHHTSSS-HHHHHHHHHHHHHHHHHHHHHHHHHHSPPP-EEEEEEE----GGGEE-HHHHHHHHHHTS---HHHHHHHHHHHHHS---SSEE--GGGGSSS----HHHHHHHHHHHHHHHHHHHHHHH---HHHH--EEEEEESS---SS-HHHHHHHHHT--TT-EEEEEES--TTHHHHHHHHHHHHHHHSSS-EEEEEEE--SGGG---SS-HHHHHHHHHB---EEEEEEE--GGGTTT-SEEEEEEEEEE-TTSHHHHHSEEEEE-TTS-EEEEE-TTHHHHHHHHHHHHHHHHHHHHS-HHHHHHHHHHHHHHHTTSS-TT------HHHH-SEEEE--S-HHHHHHHHHHHT--HHHHHHHHHHHHHH-B-GGGHHHHHHHHHHHHT---TT-EEEEEEEETTTEEEEEEEEE--

Solvent-accessible surface area (backbone atoms only — not comparable to full-atom values): 48842 Å² total; per-residue (Å²): 129,67,66,66,70,57,52,50,92,47,85,66,68,88,45,77,71,60,84,57,89,60,51,65,57,50,50,68,62,48,40,67,72,50,70,66,47,52,47,48,44,48,48,52,53,47,49,55,50,49,49,52,50,50,52,49,49,50,49,30,51,51,43,34,54,58,37,68,73,45,93,57,55,69,72,54,27,52,53,50,21,51,49,50,45,51,49,51,51,52,48,50,53,48,50,50,59,72,65,50,76,62,64,42,27,37,44,50,65,25,61,30,74,79,64,74,88,31,45,38,30,63,68,53,48,51,50,39,57,65,45,38,67,62,58,54,68,67,56,49,52,51,49,53,52,44,48,70,63,43,22,51,39,62,59,19,32,44,52,72,45,66,70,37,76,50,58,57,74,51,63,66,52,34,50,48,49,50,49,53,26,48,48,49,4,43,53,49,32,33,66,75,69,66,56,51,57,45,72,56,45,47,32,38,40,24,30,25,32,70,56,60,44,40,30,14,66,35,35,50,52,28,35,76,54,38,31,44,46,69,34,44,72,42,26,40,27,6,40,35,32,21,30,34,57,52,50,49,47,51,48,53,43,48,42,59,57,43,77,65,41,30,34,40,36,38,20,25,49,47,61,62,74,54,58,42,73,67,80,56,64,47,27,44,50,54,60,61,46,49,25,55,33,16,26,22,37,37,34,31,46,34,74,86,40,69,87,65,16,44,26,32,60,72,49,70,43,67,29,33,40,16,43,41,65,69,29,28,55,19,30,34,51,46,53,49,100,87,64,49,62,33,48,32,54,42,89,58,36,64,64,46,48,53,57,38,45,54,56,37,46,68,65,42,44,83,76,62,52,51,58,58,53,49,50,50,48,50,50,50,51,50,36,31,74,72,63,75,34,63,83,83,61,74,89,73,73,66,55,50,51,52,29,51,42,48,18,49,37,33,81,35,41,66,53,46,52,51,48,31,61,75,63,67,51,52,72,70,50,44,38,33,22,50,10,32,20,12,44,37,25,24,12,47,22,18,29,42,56,49,15,46,48,37,49,59,35,68,60,67,76,51,66,67,35,26,36,38,37,39,30,49,20,36,13,32,30,25,36,38,41,31,34,27,28,64,99,130,66,66,66,70,59,51,52,92,49,84,64,70,90,44,76,71,59,84,59,90,61,50,65,58,50,52,68,63,50,40,66,71,50,70,65,48,52,47,48,44,47,48,52,52,48,48,54,50,50,50,52,50,51,52,50,48,50,49,30,51,50,43,34,54,59,36,68,73,45,94,59,55,70,72,54,27,53,53,50,21,50,50,50,44,50,48,51,50,52,50,51,52,49,49,52,59,72,66,48,77,61,63,40,25,38,45,50,64,24,61,30,76,77,63,72,88,32,48,37,32,63,66,53,47,51,50,39,57,66,46,38,67,62,57,53,70,68,55,49,51,51,48,54,52,44,49,70,64,43,24,53,39,62,60,17,32,44,50,72,44,68,70,34,77,50,58,56,73,50,62,67,50,34,50,48,50,50,50,52,25,47,48,48,3,42,55,51,33,33,66,75,69,66,57,49,57,46,72,56,45,44,32,37,41,25,32,26,31,71,55,61,46,39,30,14,63,35,34,51,52,29,36,75,53,38,30,43,45,69,35,45,71,41,25,38,29,6,40,35,32,22,31,33,57,52,50,50,48,50,50,52,44,48,41,59,57,44,77,63,41,30,36,40,36,38,18,24,48,47,61,60,72,57,58,42,72,66,81,57,65,47,27,43,51,54,61,61,47,49,25,53,33,16,26,23,37,37,34,31,45,35,73,86,42,68,88,66,16,43,27,32,59,74,49,69,42,67,30,32,40,18,44,40,66,68,27,28,55,18,30,32,52,47,55,50,97,86,64,50,60,33,48,32,56,42,89,58,36,63,63,45,48,52,56,38,46,54,56,38,47,67,65,42,44,84,76,61,51,51,58,60,55,49,50,50,49,51,51,50,51,51,37,32,74,71,64,75,36,64,84,82,62,75,89,75,73,68,54,51,52,52,28,52,40,49,18,50,37,32,81,35,44,66,52,47,52,52,47,32,60,76,63,67,50,54,72,70,49,45,37,34,24,50,12,34,20,11,44,38,25,23,14,47,23,19,30,42,54,50,15,47,47,37,50,60,34,66,59,67,75,51,65,67,37,26,37,40,37,39,29,50,20,36,14,32,29,26,37,37,41,31,32,28,29,63,99

Radius of gyration: 31.04 Å; Cα contacts (8 Å, |Δi|>4): 1974; chains: 2; bounding box: 102×82×78 Å

pLDDT: mean 94.14, std 5.84, range [48.31, 98.94]

Nearest PDB structures (foldseek):
  5wx5-assembly1_A  TM=7.593E-01  e=8.487E-24  Tetradium ruticarpum
  1tee-assembly1_A  TM=8.058E-01  e=9.174E-22  Mycobacterium tuberculosis H37Rv
  7cb3-assembly1_B  TM=7.859E-01  e=3.113E-22  Mycobacterium marinum M
  7d41-assembly1_B  TM=7.686E-01  e=2.172E-22  Mycobacterium marinum M
  1ted-assembly2_D  TM=7.820E-01  e=1.166E-21  Mycobacterium tuberculosis H37Rv

InterPro domains:
  IPR012392 Very-long-chain 3-ketoacyl-CoA synthase [PIRSF036417] (43-486)
  IPR012392 Very-long-chain 3-ketoacyl-CoA synthase [PTHR31561] (67-486)
  IPR013601 FAE1/Type III polyketide synthase-like protein [PF08392] (98-386)
  IPR013747 Beta-ketoacyl-[acyl-carrier-protein] synthase III, C-terminal [PF08541] (403-484)
  IPR016039 Thiolase-like [G3DSA:3.40.47.10] (113-486)
  IPR016039 Thiolase-like [SSF53901] (91-305)
  IPR016039 Thiolase-like [SSF53901] (290-485)

Foldseek 3Di:
DPLVVLQDAFDFDPFFPDDDPCLVVLLVQFAADDPVLVVVLVVVVVVVVVVVVVVLVVQLVVQLVVLVPDPDDNVVSNVVSVVVSVVVVVVVVVVVVVPDFFWKFQADKFKFDADQVFWAALVLLLVLLVQLPLDDPVLSVLLNVLLSRFLAAGGAGAFPQSSDRNRDFDLVSQVVLLVRQVCRTVVVVCVVRVDQQQEAAAEEEEEEAQDADVVGSQVVVCVVRVHYPNHHYYYYYNWWLQVLLVRVVVVSVVCRVDAFGKYKYKYFYGVRRADFSDDDSQQCSCVNFAGRMMMIIIMHSHPVSLQNGFWIWQDKFKDFPLVDVCQQQQWDWDADPVGTIGIGHHPCNLVSQVVQVVVRCVVPDVRQDGVVQVVVVVVVVVCVVVVNDPVPDDDQGQVSNRASAEQEQLPTSVRLVSCCVVNVNDPSRSSLSSNLCHNHGHRRNCSSVSSVVSCVSSVSDDAQHKYKHWDFGHSTMIMIIIIGTHD/DPLVVLQDAFDFDPFFPDDDPCLVVLLVQFAADDPVLVVVLVVVVVVVVVVVVVVLVVQLVVQLVVLVPDPDDNVVSNVVSVVVSVVVVVVVVVVVVVPDFFWKFQADKFKADADQVFWAALVLLLVLLVQLPLDDPVLSVLLNVLLSRFLAAGGAGAFPQSSDRNRDFDLVSQVVLLVRQVCRTVVVVCVVRVDQQQEAAAEEEEEEAQDADVVGSQVVVCVVRVHYPNHHYYYYYNWWLQVLLVRVVVVSVVCRVDAFGKYKYKYFYGVRRADFSDDDSQQCSCVNFAGRMMMIIIMHSHPVSLQNGFWIWQDKFKDFPLVDPCQQQQWDWDADPVGTIGIGHHPCNLVSVVVQVVVRCVVPDVRQDGVVQVVVVVVVVVCVVVVNDPVPDDDQGQVSNRASAEQEQLPTSVRLVVCCVVNVHDPSRSSLSSNLCHNHGHRRNCSSVSSVVSCVSSVSDDAQHKYKYWDFGHSTMIMIIIIGGHD